Protein AF-0000000071590920 (afdb_homodimer)

Structure (mmCIF, N/CA/C/O backbone):
data_AF-0000000071590920-model_v1
#
loop_
_entity.id
_entity.type
_entity.pdbx_description
1 polymer 'Glycosyl transferase, group I'
#
loop_
_atom_site.group_PDB
_atom_site.id
_atom_site.type_symbol
_atom_site.label_atom_id
_atom_site.label_alt_id
_atom_site.label_comp_id
_atom_site.label_asym_id
_atom_site.label_entity_id
_atom_site.label_seq_id
_atom_site.pdbx_PDB_ins_code
_atom_site.Cartn_x
_atom_site.Cartn_y
_atom_site.Cartn_z
_atom_site.occupancy
_atom_site.B_iso_or_equiv
_atom_site.auth_seq_id
_atom_site.auth_comp_id
_atom_site.auth_asym_id
_atom_site.auth_atom_id
_atom_site.pdbx_PDB_model_num
ATOM 1 N N . MET A 1 1 ? -19.328 -17.062 22.031 1 96.62 1 MET A N 1
ATOM 2 C CA . MET A 1 1 ? -17.922 -16.656 21.906 1 96.62 1 MET A CA 1
ATOM 3 C C . MET A 1 1 ? -17.375 -16.172 23.234 1 96.62 1 MET A C 1
ATOM 5 O O . MET A 1 1 ? -18.078 -15.5 24 1 96.62 1 MET A O 1
ATOM 9 N N . GLN A 1 2 ? -16.141 -16.375 23.484 1 96.12 2 GLN A N 1
ATOM 10 C CA . GLN A 1 2 ? -15.516 -16 24.75 1 96.12 2 GLN A CA 1
ATOM 11 C C . GLN A 1 2 ? -15.539 -14.484 24.953 1 96.12 2 GLN A C 1
ATOM 13 O O . GLN A 1 2 ? -15.375 -13.719 24 1 96.12 2 GLN A O 1
ATOM 18 N N . LYS A 1 3 ? -15.758 -14.086 26.156 1 96.56 3 LYS A N 1
ATOM 19 C CA . LYS A 1 3 ? -15.82 -12.664 26.516 1 96.56 3 LYS A CA 1
ATOM 20 C C . LYS A 1 3 ? -14.539 -11.945 26.109 1 96.56 3 LYS A C 1
ATOM 22 O O . LYS A 1 3 ? -14.586 -10.797 25.641 1 96.56 3 LYS A O 1
ATOM 27 N N . SER A 1 4 ? -13.469 -12.602 26.297 1 97.12 4 SER A N 1
ATOM 28 C CA . SER A 1 4 ? -12.195 -12.008 25.922 1 97.12 4 SER A CA 1
ATOM 29 C C . SER A 1 4 ? -12.125 -11.727 24.422 1 97.12 4 SER A C 1
ATOM 31 O O . SER A 1 4 ? -11.617 -10.68 24.016 1 97.12 4 SER A O 1
ATOM 33 N N . THR A 1 5 ? -12.609 -12.625 23.594 1 97.56 5 THR A N 1
ATOM 34 C CA . THR A 1 5 ? -12.641 -12.438 22.141 1 97.56 5 THR A CA 1
ATOM 35 C C . THR A 1 5 ? -13.555 -11.273 21.766 1 97.56 5 THR A C 1
ATOM 37 O O . THR A 1 5 ? -13.203 -10.445 20.922 1 97.56 5 THR A O 1
ATOM 40 N N . VAL A 1 6 ? -14.695 -11.219 22.406 1 98.25 6 VAL A N 1
ATOM 41 C CA . VAL A 1 6 ? -15.664 -10.156 22.141 1 98.25 6 VAL A CA 1
ATOM 42 C C . VAL A 1 6 ? -15.055 -8.805 22.484 1 98.25 6 VAL A C 1
ATOM 44 O O . VAL A 1 6 ? -15.211 -7.836 21.734 1 98.25 6 VAL A O 1
ATOM 47 N N . THR A 1 7 ? -14.344 -8.727 23.594 1 97.88 7 THR A N 1
ATOM 48 C CA . THR A 1 7 ? -13.68 -7.496 24 1 97.88 7 THR A CA 1
ATOM 49 C C . THR A 1 7 ? -12.625 -7.082 22.984 1 97.88 7 THR A C 1
ATOM 51 O O . THR A 1 7 ? -12.523 -5.902 22.641 1 97.88 7 THR A O 1
ATOM 54 N N . LYS A 1 8 ? -11.797 -8 22.531 1 97.75 8 LYS A N 1
ATOM 55 C CA . LYS A 1 8 ? -10.758 -7.719 21.547 1 97.75 8 LYS A CA 1
ATOM 56 C C . LYS A 1 8 ? -11.367 -7.254 20.234 1 97.75 8 LYS A C 1
ATOM 58 O O . LYS A 1 8 ? -10.82 -6.379 19.562 1 97.75 8 LYS A O 1
ATOM 63 N N . LEU A 1 9 ? -12.492 -7.895 19.859 1 98.19 9 LEU A N 1
ATOM 64 C CA . LEU A 1 9 ? -13.203 -7.488 18.656 1 98.19 9 LEU A CA 1
ATOM 65 C C . LEU A 1 9 ? -13.688 -6.047 18.766 1 98.19 9 LEU A C 1
ATOM 67 O O . LEU A 1 9 ? -13.57 -5.27 17.812 1 98.19 9 LEU A O 1
ATOM 71 N N . LYS A 1 10 ? -14.258 -5.762 19.891 1 98.06 10 LYS A N 1
ATOM 72 C CA . LYS A 1 10 ? -14.719 -4.395 20.125 1 98.06 10 LYS A CA 1
ATOM 73 C C . LYS A 1 10 ? -13.578 -3.395 19.953 1 98.06 10 LYS A C 1
ATOM 75 O O . LYS A 1 10 ? -13.727 -2.393 19.266 1 98.06 10 LYS A O 1
ATOM 80 N N . GLN A 1 11 ? -12.461 -3.699 20.625 1 97.12 11 GLN A N 1
ATOM 81 C CA . GLN A 1 11 ? -11.305 -2.809 20.578 1 97.12 11 GLN A CA 1
ATOM 82 C C . GLN A 1 11 ? -10.766 -2.676 19.156 1 97.12 11 GLN A C 1
ATOM 84 O O . GLN A 1 11 ? -10.422 -1.578 18.719 1 97.12 11 GLN A O 1
ATOM 89 N N . ALA A 1 12 ? -10.703 -3.76 18.453 1 97.44 12 ALA A N 1
ATOM 90 C CA . ALA A 1 12 ? -10.219 -3.748 17.078 1 97.44 12 ALA A CA 1
ATOM 91 C C . ALA A 1 12 ? -11.125 -2.916 16.188 1 97.44 12 ALA A C 1
ATOM 93 O O . ALA A 1 12 ? -10.656 -2.193 15.305 1 97.44 12 ALA A O 1
ATOM 94 N N . LEU A 1 13 ? -12.43 -3.061 16.391 1 97.62 13 LEU A N 1
ATOM 95 C CA . LEU A 1 13 ? -13.367 -2.277 15.594 1 97.62 13 LEU A CA 1
ATOM 96 C C . LEU A 1 13 ? -13.227 -0.789 15.898 1 97.62 13 LEU A C 1
ATOM 98 O O . LEU A 1 13 ? -13.227 0.038 14.984 1 97.62 13 LEU A O 1
ATOM 102 N N . ILE A 1 14 ? -13.117 -0.42 17.156 1 96.75 14 ILE A N 1
ATOM 103 C CA . ILE A 1 14 ? -12.961 0.972 17.562 1 96.75 14 ILE A CA 1
ATOM 104 C C . ILE A 1 14 ? -11.711 1.564 16.922 1 96.75 14 ILE A C 1
ATOM 106 O O . ILE A 1 14 ? -11.719 2.713 16.469 1 96.75 14 ILE A O 1
ATOM 110 N N . ALA A 1 15 ? -10.711 0.776 16.766 1 95.56 15 ALA A N 1
ATOM 111 C CA . ALA A 1 15 ? -9.422 1.225 16.25 1 95.56 15 ALA A CA 1
ATOM 112 C C . ALA A 1 15 ? -9.508 1.544 14.758 1 95.56 15 ALA A C 1
ATOM 114 O O . ALA A 1 15 ? -8.633 2.217 14.211 1 95.56 15 ALA A O 1
ATOM 115 N N . THR A 1 16 ? -10.539 1.081 14.078 1 95.19 16 THR A N 1
ATOM 116 C CA . THR A 1 16 ? -10.688 1.399 12.656 1 95.19 16 THR A CA 1
ATOM 117 C C . THR A 1 16 ? -11.086 2.861 12.469 1 95.19 16 THR A C 1
ATOM 119 O O . THR A 1 16 ? -10.914 3.422 11.391 1 95.19 16 THR A O 1
ATOM 122 N N . GLY A 1 17 ? -11.734 3.465 13.469 1 95.31 17 GLY A N 1
ATOM 123 C CA . GLY A 1 17 ? -12.156 4.855 13.414 1 95.31 17 GLY A CA 1
ATOM 124 C C . GLY A 1 17 ? -13.383 5.07 12.547 1 95.31 17 GLY A C 1
ATOM 125 O O . GLY A 1 17 ? -13.938 4.113 11.992 1 95.31 17 GLY A O 1
ATOM 126 N N . ASN A 1 18 ? -13.891 6.355 12.578 1 95.44 18 ASN A N 1
ATOM 127 C CA . ASN A 1 18 ? -15.016 6.785 11.758 1 95.44 18 ASN A CA 1
ATOM 128 C C . ASN A 1 18 ? -16.25 5.922 12.016 1 95.44 18 ASN A C 1
ATOM 130 O O . ASN A 1 18 ? -16.906 5.473 11.07 1 95.44 18 ASN A O 1
ATOM 134 N N . LEU A 1 19 ? -16.484 5.668 13.281 1 96.56 19 LEU A N 1
ATOM 135 C CA . LEU A 1 19 ? -17.562 4.77 13.648 1 96.56 19 LEU A CA 1
ATOM 136 C C . LEU A 1 19 ? -18.922 5.473 13.539 1 96.56 19 LEU A C 1
ATOM 138 O O . LEU A 1 19 ? -19.938 4.824 13.312 1 96.56 19 LEU A O 1
ATOM 142 N N . LYS A 1 20 ? -18.953 6.723 13.719 1 95.06 20 LYS A N 1
ATOM 143 C CA . LYS A 1 20 ? -20.188 7.512 13.648 1 95.06 20 LYS A CA 1
ATOM 144 C C . LYS A 1 20 ? -20.25 8.305 12.352 1 95.06 20 LYS A C 1
ATOM 146 O O . LYS A 1 20 ? -19.25 8.891 11.922 1 95.06 20 LYS A O 1
ATOM 151 N N . ASP A 1 21 ? -21.344 8.242 11.703 1 94.44 21 ASP A N 1
ATOM 152 C CA . ASP A 1 21 ? -21.625 9.141 10.586 1 94.44 21 ASP A CA 1
ATOM 153 C C . ASP A 1 21 ? -22.016 10.531 11.086 1 94.44 21 ASP A C 1
ATOM 155 O O . ASP A 1 21 ? -23.109 10.727 11.602 1 94.44 21 ASP A O 1
ATOM 159 N N . TYR A 1 22 ? -21.172 11.508 10.836 1 92.25 22 TYR A N 1
ATOM 160 C CA . TYR A 1 22 ? -21.375 12.859 11.352 1 92.25 22 TYR A CA 1
ATOM 161 C C . TYR A 1 22 ? -22.531 13.547 10.625 1 92.25 22 TYR A C 1
ATOM 163 O O . TYR A 1 22 ? -23.125 14.484 11.148 1 92.25 22 TYR A O 1
ATOM 171 N N . GLY A 1 23 ? -22.828 13.109 9.461 1 91.12 23 GLY A N 1
ATOM 172 C CA . GLY A 1 23 ? -23.938 13.672 8.727 1 91.12 23 GLY A CA 1
ATOM 173 C C . GLY A 1 23 ? -25.297 13.297 9.32 1 91.12 23 GLY A C 1
ATOM 174 O O . GLY A 1 23 ? -26.188 14.133 9.398 1 91.12 23 GLY A O 1
ATOM 175 N N . THR A 1 24 ? -25.422 12.047 9.789 1 92.88 24 THR A N 1
ATOM 176 C CA . THR A 1 24 ? -26.703 11.562 10.305 1 92.88 24 THR A CA 1
ATOM 177 C C . THR A 1 24 ? -26.641 11.398 11.82 1 92.88 24 THR A C 1
ATOM 179 O O . THR A 1 24 ? -27.672 11.18 12.469 1 92.88 24 THR A O 1
ATOM 182 N N . SER A 1 25 ? -25.469 11.469 12.406 1 93.81 25 SER A N 1
ATOM 183 C CA . SER A 1 25 ? -25.234 11.266 13.828 1 93.81 25 SER A CA 1
ATOM 184 C C . SER A 1 25 ? -25.656 9.867 14.266 1 93.81 25 SER A C 1
ATOM 186 O O . SER A 1 25 ? -26.266 9.695 15.328 1 93.81 25 SER A O 1
ATOM 188 N N . THR A 1 26 ? -25.438 8.867 13.398 1 96.06 26 THR A N 1
ATOM 189 C CA . THR A 1 26 ? -25.781 7.484 13.688 1 96.06 26 THR A CA 1
ATOM 190 C C . THR A 1 26 ? -24.562 6.578 13.516 1 96.06 26 THR A C 1
ATOM 192 O O . THR A 1 26 ? -23.578 6.969 12.898 1 96.06 26 THR A O 1
ATOM 195 N N . VAL A 1 27 ? -24.609 5.488 14.18 1 97.5 27 VAL A N 1
ATOM 196 C CA . VAL A 1 27 ? -23.641 4.402 14.031 1 97.5 27 VAL A CA 1
ATOM 197 C C . VAL A 1 27 ? -24.328 3.189 13.398 1 97.5 27 VAL A C 1
ATOM 199 O O . VAL A 1 27 ? -25.406 2.771 13.844 1 97.5 27 VAL A O 1
ATOM 202 N N . THR A 1 28 ? -23.797 2.672 12.336 1 98.56 28 THR A N 1
ATOM 203 C CA . THR A 1 28 ? -24.312 1.464 11.688 1 98.56 28 THR A CA 1
ATOM 204 C C . THR A 1 28 ? -23.234 0.385 11.641 1 98.56 28 THR A C 1
ATOM 206 O O . THR A 1 28 ? -22.188 0.575 11.023 1 98.56 28 THR A O 1
ATOM 209 N N . LEU A 1 29 ? -23.453 -0.718 12.312 1 98.69 29 LEU A N 1
ATOM 210 C CA . LEU A 1 29 ? -22.547 -1.868 12.312 1 98.69 29 LEU A CA 1
ATOM 211 C C . LEU A 1 29 ? -23.156 -3.031 11.531 1 98.69 29 LEU A C 1
ATOM 213 O O . LEU A 1 29 ? -24.375 -3.205 11.523 1 98.69 29 LEU A O 1
ATOM 217 N N . ALA A 1 30 ? -22.406 -3.736 10.805 1 98.75 30 ALA A N 1
ATOM 218 C CA . ALA A 1 30 ? -22.797 -4.977 10.141 1 98.75 30 ALA A CA 1
ATOM 219 C C . ALA A 1 30 ? -22.078 -6.176 10.75 1 98.75 30 ALA A C 1
ATOM 221 O O . ALA A 1 30 ? -20.859 -6.164 10.906 1 98.75 30 ALA A O 1
ATOM 222 N N . LEU A 1 31 ? -22.812 -7.156 11.133 1 98.75 31 LEU A N 1
ATOM 223 C CA . LEU A 1 31 ? -22.281 -8.391 11.695 1 98.75 31 LEU A CA 1
ATOM 224 C C . LEU A 1 31 ? -22.578 -9.578 10.789 1 98.75 31 LEU A C 1
ATOM 226 O O . LEU A 1 31 ? -23.75 -9.812 10.438 1 98.75 31 LEU A O 1
ATOM 230 N N . SER A 1 32 ? -21.594 -10.289 10.312 1 98.75 32 SER A N 1
ATOM 231 C CA . SER A 1 32 ? -21.719 -11.531 9.562 1 98.75 32 SER A CA 1
ATOM 232 C C . SER A 1 32 ? -21.156 -12.711 10.344 1 98.75 32 SER A C 1
ATOM 234 O O . SER A 1 32 ? -20.031 -12.672 10.82 1 98.75 32 SER A O 1
ATOM 236 N N . VAL A 1 33 ? -21.938 -13.781 10.477 1 98.69 33 VAL A N 1
ATOM 237 C CA . VAL A 1 33 ? -21.516 -14.953 11.234 1 98.69 33 VAL A CA 1
ATOM 238 C C . VAL A 1 33 ? -21.766 -16.219 10.406 1 98.69 33 VAL A C 1
ATOM 240 O O . VAL A 1 33 ? -22.859 -16.406 9.867 1 98.69 33 VAL A O 1
ATOM 243 N N . SER A 1 34 ? -20.766 -17.031 10.273 1 98.56 34 SER A N 1
ATOM 244 C CA . SER A 1 34 ? -20.891 -18.312 9.602 1 98.56 34 SER A CA 1
ATOM 245 C C . SER A 1 34 ? -20.375 -19.453 10.484 1 98.56 34 SER A C 1
ATOM 247 O O . SER A 1 34 ? -19.359 -19.297 11.164 1 98.56 34 SER A O 1
ATOM 249 N N . ASP A 1 35 ? -21.016 -20.547 10.445 1 98.06 35 ASP A N 1
ATOM 250 C CA . ASP A 1 35 ? -20.562 -21.75 11.133 1 98.06 35 ASP A CA 1
ATOM 251 C C . ASP A 1 35 ? -19.672 -22.594 10.219 1 98.06 35 ASP A C 1
ATOM 253 O O . ASP A 1 35 ? -19.453 -23.781 10.484 1 98.06 35 ASP A O 1
ATOM 257 N N . HIS A 1 36 ? -19.25 -22.156 9.141 1 97.81 36 HIS A N 1
ATOM 258 C CA . HIS A 1 36 ? -18.375 -22.781 8.164 1 97.81 36 HIS A CA 1
ATOM 259 C C . HIS A 1 36 ? -19.188 -23.578 7.129 1 97.81 36 HIS A C 1
ATOM 261 O O . HIS A 1 36 ? -18.797 -23.641 5.961 1 97.81 36 HIS A O 1
ATOM 267 N N . ARG A 1 37 ? -20.266 -24.109 7.488 1 96.75 37 ARG A N 1
ATOM 268 C CA . ARG A 1 37 ? -21.062 -24.969 6.621 1 96.75 37 ARG A CA 1
ATOM 269 C C . ARG A 1 37 ? -22.109 -24.172 5.859 1 96.75 37 ARG A C 1
ATOM 271 O O . ARG A 1 37 ? -22.453 -24.5 4.723 1 96.75 37 ARG A O 1
ATOM 278 N N . HIS A 1 38 ? -22.656 -23.234 6.496 1 96.69 38 HIS A N 1
ATOM 279 C CA . HIS A 1 38 ? -23.719 -22.422 5.895 1 96.69 38 HIS A CA 1
ATOM 280 C C . HIS A 1 38 ? -23.234 -21 5.602 1 96.69 38 HIS A C 1
ATOM 282 O O . HIS A 1 38 ? -22.312 -20.516 6.258 1 96.69 38 HIS A O 1
ATOM 288 N N . ARG A 1 39 ? -23.938 -20.406 4.664 1 95.81 39 ARG A N 1
ATOM 289 C CA . ARG A 1 39 ? -23.688 -19.016 4.34 1 95.81 39 ARG A CA 1
ATOM 290 C C . ARG A 1 39 ? -23.812 -18.125 5.578 1 95.81 39 ARG A C 1
ATOM 292 O O . ARG A 1 39 ? -24.688 -18.359 6.422 1 95.81 39 ARG A O 1
ATOM 299 N N . ALA A 1 40 ? -23.062 -17.094 5.598 1 97.81 40 ALA A N 1
ATOM 300 C CA . ALA A 1 40 ? -23.062 -16.172 6.734 1 97.81 40 ALA A CA 1
ATOM 301 C C . ALA A 1 40 ? -24.422 -15.523 6.906 1 97.81 40 ALA A C 1
ATOM 303 O O . ALA A 1 40 ? -25.062 -15.141 5.922 1 97.81 40 ALA A O 1
ATOM 304 N N . GLN A 1 41 ? -24.875 -15.469 8.125 1 97.25 41 GLN A N 1
ATOM 305 C CA . GLN A 1 41 ? -25.984 -14.602 8.484 1 97.25 41 GLN A CA 1
ATOM 306 C C . GLN A 1 41 ? -25.516 -13.164 8.695 1 97.25 41 GLN A C 1
ATOM 308 O O . GLN A 1 41 ? -24.609 -12.914 9.492 1 97.25 41 GLN A O 1
ATOM 313 N N . VAL A 1 42 ? -26.156 -12.266 7.973 1 98.25 42 VAL A N 1
ATOM 314 C CA . VAL A 1 42 ? -25.75 -10.867 8.039 1 98.25 42 VAL A CA 1
ATOM 315 C C . VAL A 1 42 ? -26.828 -10.039 8.727 1 98.25 42 VAL A C 1
ATOM 317 O O . VAL A 1 42 ? -28.016 -10.188 8.422 1 98.25 42 VAL A O 1
ATOM 320 N N . ARG A 1 43 ? -26.406 -9.203 9.625 1 97.5 43 ARG A N 1
ATOM 321 C CA . ARG A 1 43 ? -27.312 -8.289 10.312 1 97.5 43 ARG A CA 1
ATOM 322 C C . ARG A 1 43 ? -26.719 -6.891 10.422 1 97.5 43 ARG A C 1
ATOM 324 O O . ARG A 1 43 ? -25.516 -6.746 10.664 1 97.5 43 ARG A O 1
ATOM 331 N N . PHE A 1 44 ? -27.562 -5.922 10.242 1 98.19 44 PHE A N 1
ATOM 332 C CA . PHE A 1 44 ? -27.172 -4.527 10.43 1 98.19 44 PHE A CA 1
ATOM 333 C C . PHE A 1 44 ? -27.766 -3.975 11.727 1 98.19 44 PHE A C 1
ATOM 335 O O . PHE A 1 44 ? -28.906 -4.273 12.07 1 98.19 44 PHE A O 1
ATOM 342 N N . TYR A 1 45 ? -27.016 -3.221 12.43 1 98.12 45 TYR A N 1
ATOM 343 C CA . TYR A 1 45 ? -27.438 -2.52 13.641 1 98.12 45 TYR A CA 1
ATOM 344 C C . TYR A 1 45 ? -27.203 -1.019 13.508 1 98.12 45 TYR A C 1
ATOM 346 O O . TYR A 1 45 ? -26.047 -0.564 13.484 1 98.12 45 TYR A O 1
ATOM 354 N N . ARG A 1 46 ? -28.219 -0.311 13.32 1 97.25 46 ARG A N 1
ATOM 355 C CA . ARG A 1 46 ? -28.125 1.144 13.242 1 97.25 46 ARG A CA 1
ATOM 356 C C . ARG A 1 46 ? -28.688 1.796 14.508 1 97.25 46 ARG A C 1
ATOM 358 O O . ARG A 1 46 ? -29.844 1.562 14.875 1 97.25 46 ARG A O 1
ATOM 365 N N . CYS A 1 47 ? -27.828 2.57 15.203 1 97.69 47 CYS A N 1
ATOM 366 C CA . CYS A 1 47 ? -28.188 3.205 16.469 1 97.69 47 CYS A CA 1
ATOM 367 C C . CYS A 1 47 ? -27.641 4.625 16.531 1 97.69 47 CYS A C 1
ATOM 369 O O . CYS A 1 47 ? -26.891 5.055 15.656 1 97.69 47 CYS A O 1
ATOM 371 N N . ASP A 1 48 ? -28.047 5.324 17.641 1 95.38 48 ASP A N 1
ATOM 372 C CA . ASP A 1 48 ? -27.656 6.719 17.797 1 95.38 48 ASP A CA 1
ATOM 373 C C . ASP A 1 48 ? -26.234 6.828 18.375 1 95.38 48 ASP A C 1
ATOM 375 O O . ASP A 1 48 ? -25.625 7.895 18.328 1 95.38 48 ASP A O 1
ATOM 379 N N . SER A 1 49 ? -25.734 5.691 18.891 1 95.94 49 SER A N 1
ATOM 380 C CA . SER A 1 49 ? -24.391 5.703 19.469 1 95.94 49 SER A CA 1
ATOM 381 C C . SER A 1 49 ? -23.703 4.352 19.312 1 95.94 49 SER A C 1
ATOM 383 O O . SER A 1 49 ? -24.375 3.326 19.141 1 95.94 49 SER A O 1
ATOM 385 N N . PHE A 1 50 ? -22.438 4.379 19.359 1 97.12 50 PHE A N 1
ATOM 386 C CA . PHE A 1 50 ? -21.672 3.145 19.281 1 97.12 50 PHE A CA 1
ATOM 387 C C . PHE A 1 50 ? -22.016 2.219 20.438 1 97.12 50 PHE A C 1
ATOM 389 O O . PHE A 1 50 ? -22.109 1.003 20.266 1 97.12 50 PHE A O 1
ATOM 396 N N . LYS A 1 51 ? -22.188 2.828 21.594 1 96.88 51 LYS A N 1
ATOM 397 C CA . LYS A 1 51 ? -22.516 2.047 22.781 1 96.88 51 LYS A CA 1
ATOM 398 C C . LYS A 1 51 ? -23.766 1.213 22.562 1 96.88 51 LYS A C 1
ATOM 400 O O . LYS A 1 51 ? -23.797 0.017 22.859 1 96.88 51 LYS A O 1
ATOM 405 N N . GLN A 1 52 ? -24.812 1.801 22.031 1 97.44 52 GLN A N 1
ATOM 406 C CA . GLN A 1 52 ? -26.078 1.107 21.781 1 97.44 52 GLN A CA 1
ATOM 407 C C . GLN A 1 52 ? -25.906 0.024 20.719 1 97.44 52 GLN A C 1
ATOM 409 O O . GLN A 1 52 ? -26.406 -1.095 20.891 1 97.44 52 GLN A O 1
ATOM 414 N N . ALA A 1 53 ? -25.266 0.372 19.641 1 97.94 53 ALA A N 1
ATOM 415 C CA . ALA A 1 53 ? -25.031 -0.601 18.562 1 97.94 53 ALA A CA 1
ATOM 416 C C . ALA A 1 53 ? -24.234 -1.794 19.078 1 97.94 53 ALA A C 1
ATOM 418 O O . ALA A 1 53 ? -24.531 -2.941 18.734 1 97.94 53 ALA A O 1
ATOM 419 N N . TRP A 1 54 ? -23.25 -1.502 19.969 1 98.06 54 TRP A N 1
ATOM 420 C CA . TRP A 1 54 ? -22.375 -2.559 20.453 1 98.06 54 TRP A CA 1
ATOM 421 C C . TRP A 1 54 ? -23.125 -3.51 21.375 1 98.06 54 TRP A C 1
ATOM 423 O O . TRP A 1 54 ? -22.875 -4.715 21.391 1 98.06 54 TRP A O 1
ATOM 433 N N . ILE A 1 55 ? -24.016 -2.957 22.156 1 98 55 ILE A N 1
ATOM 434 C CA . ILE A 1 55 ? -24.797 -3.805 23.047 1 98 55 ILE A CA 1
ATOM 435 C C . ILE A 1 55 ? -25.531 -4.871 22.219 1 98 55 ILE A C 1
ATOM 437 O O . ILE A 1 55 ? -25.5 -6.055 22.578 1 98 55 ILE A O 1
ATOM 441 N N . ALA A 1 56 ? -26.094 -4.461 21.125 1 97.69 56 ALA A N 1
ATOM 442 C CA . ALA A 1 56 ? -26.812 -5.391 20.25 1 97.69 56 ALA A CA 1
ATOM 443 C C . ALA A 1 56 ? -25.859 -6.414 19.641 1 97.69 56 ALA A C 1
ATOM 445 O O . ALA A 1 56 ? -26.172 -7.609 19.594 1 97.69 56 ALA A O 1
ATOM 446 N N . VAL A 1 57 ? -24.734 -5.992 19.172 1 98.56 57 VAL A N 1
ATOM 447 C CA . VAL A 1 57 ? -23.734 -6.859 18.547 1 98.56 57 VAL A CA 1
ATOM 448 C C . VAL A 1 57 ? -23.188 -7.848 19.578 1 98.56 57 VAL A C 1
ATOM 450 O O . VAL A 1 57 ? -23.078 -9.047 19.297 1 98.56 57 VAL A O 1
ATOM 453 N N . ALA A 1 58 ? -22.875 -7.336 20.766 1 98.44 58 ALA A N 1
ATOM 454 C CA . ALA A 1 58 ? -22.312 -8.164 21.828 1 98.44 58 ALA A CA 1
ATOM 455 C C . ALA A 1 58 ? -23.297 -9.266 22.234 1 98.44 58 ALA A C 1
ATOM 457 O O . ALA A 1 58 ? -22.875 -10.383 22.547 1 98.44 58 ALA A O 1
ATOM 458 N N . GLN A 1 59 ? -24.562 -8.93 22.25 1 98 59 GLN A N 1
ATOM 459 C CA . GLN A 1 59 ? -25.578 -9.922 22.578 1 98 59 GLN A CA 1
ATOM 460 C C . GLN A 1 59 ? -25.594 -11.07 21.578 1 98 59 GLN A C 1
ATOM 462 O O . GLN A 1 59 ? -25.703 -12.234 21.953 1 98 59 GLN A O 1
ATOM 467 N N . GLN A 1 60 ? -25.469 -10.727 20.344 1 98 60 GLN A N 1
ATOM 468 C CA . GLN A 1 60 ? -25.422 -11.758 19.312 1 98 60 GLN A CA 1
ATOM 469 C C . GLN A 1 60 ? -24.125 -12.562 19.391 1 98 60 GLN A C 1
ATOM 471 O O . GLN A 1 60 ? -24.141 -13.789 19.219 1 98 60 GLN A O 1
ATOM 476 N N . LEU A 1 61 ? -23.016 -11.922 19.641 1 98.5 61 LEU A N 1
ATOM 477 C CA . LEU A 1 61 ? -21.719 -12.602 19.719 1 98.5 61 LEU A CA 1
ATOM 478 C C . LEU A 1 61 ? -21.688 -13.562 20.906 1 98.5 61 LEU A C 1
ATOM 480 O O . LEU A 1 61 ? -21.062 -14.617 20.828 1 98.5 61 LEU A O 1
ATOM 484 N N . ALA A 1 62 ? -22.375 -13.18 21.953 1 97.56 62 ALA A N 1
ATOM 485 C CA . ALA A 1 62 ? -22.422 -14.031 23.141 1 97.56 62 ALA A CA 1
ATOM 486 C C . ALA A 1 62 ? -23.078 -15.375 22.828 1 97.56 62 ALA A C 1
ATOM 488 O O . ALA A 1 62 ? -22.766 -16.391 23.469 1 97.56 62 ALA A O 1
ATOM 489 N N . LYS A 1 63 ? -23.922 -15.391 21.828 1 97.31 63 LYS A N 1
ATOM 490 C CA . LYS A 1 63 ? -24.641 -16.609 21.453 1 97.31 63 LYS A CA 1
ATOM 491 C C . LYS A 1 63 ? -23.922 -17.328 20.312 1 97.31 63 LYS A C 1
ATOM 493 O O . LYS A 1 63 ? -24.359 -18.391 19.875 1 97.31 63 LYS A O 1
ATOM 498 N N . THR A 1 64 ? -22.859 -16.812 19.797 1 98.25 64 THR A N 1
ATOM 499 C CA . THR A 1 64 ? -22.125 -17.344 18.656 1 98.25 64 THR A CA 1
ATOM 500 C C . THR A 1 64 ? -21.031 -18.297 19.109 1 98.25 64 THR A C 1
ATOM 502 O O . THR A 1 64 ? -20.234 -17.953 19.984 1 98.25 64 THR A O 1
ATOM 505 N N . PRO A 1 65 ? -20.969 -19.469 18.562 1 98.25 65 PRO A N 1
ATOM 506 C CA . PRO A 1 65 ? -19.875 -20.391 18.922 1 98.25 65 PRO A CA 1
ATOM 507 C C . PRO A 1 65 ? -18.5 -19.781 18.688 1 98.25 65 PRO A C 1
ATOM 509 O O . PRO A 1 65 ? -18.281 -19.062 17.719 1 98.25 65 PRO A O 1
ATOM 512 N N . GLN A 1 66 ? -17.516 -20.109 19.484 1 97.75 66 GLN A N 1
ATOM 513 C CA . GLN A 1 66 ? -16.188 -19.531 19.484 1 97.75 66 GLN A CA 1
ATOM 514 C C . GLN A 1 66 ? -15.492 -19.766 18.141 1 97.75 66 GLN A C 1
ATOM 516 O O . GLN A 1 66 ? -14.758 -18.906 17.641 1 97.75 66 GLN A O 1
ATOM 521 N N . ALA A 1 67 ? -15.727 -20.875 17.562 1 97.56 67 ALA A N 1
ATOM 522 C CA . ALA A 1 67 ? -14.992 -21.297 16.359 1 97.56 67 ALA A CA 1
ATOM 523 C C . ALA A 1 67 ? -15.609 -20.688 15.102 1 97.56 67 ALA A C 1
ATOM 525 O O . ALA A 1 67 ? -15.086 -20.859 14 1 97.56 67 ALA A O 1
ATOM 526 N N . SER A 1 68 ? -16.719 -19.922 15.234 1 98.62 68 SER A N 1
ATOM 527 C CA . SER A 1 68 ? -17.391 -19.359 14.07 1 98.62 68 SER A CA 1
ATOM 528 C C . SER A 1 68 ? -16.516 -18.344 13.359 1 98.62 68 SER A C 1
ATOM 530 O O . SER A 1 68 ? -15.617 -17.75 13.969 1 98.62 68 SER A O 1
ATOM 532 N N . TRP A 1 69 ? -16.703 -18.297 12.055 1 98.81 69 TRP A N 1
ATOM 533 C CA . TRP A 1 69 ? -16.172 -17.156 11.32 1 98.81 69 TRP A CA 1
ATOM 534 C C . TRP A 1 69 ? -17.031 -15.914 11.555 1 98.81 69 TRP A C 1
ATOM 536 O O . TRP A 1 69 ? -18.25 -15.945 11.352 1 98.81 69 TRP A O 1
ATOM 546 N N . VAL A 1 70 ? -16.422 -14.836 12 1 98.88 70 VAL A N 1
ATOM 547 C CA . VAL A 1 70 ? -17.156 -13.625 12.312 1 98.88 70 VAL A CA 1
ATOM 548 C C . VAL A 1 70 ? -16.5 -12.422 11.625 1 98.88 70 VAL A C 1
ATOM 550 O O . VAL A 1 70 ? -15.289 -12.227 11.734 1 98.88 70 VAL A O 1
ATOM 553 N N . ARG A 1 71 ? -17.25 -11.742 10.906 1 98.56 71 ARG A N 1
ATOM 554 C CA . ARG A 1 71 ? -16.859 -10.477 10.297 1 98.56 71 ARG A CA 1
ATOM 555 C C . ARG A 1 71 ? -17.688 -9.32 10.859 1 98.56 71 ARG A C 1
ATOM 557 O O . ARG A 1 71 ? -18.922 -9.391 10.883 1 98.56 71 ARG A O 1
ATOM 564 N N . LEU A 1 72 ? -17.047 -8.352 11.422 1 98.69 72 LEU A N 1
ATOM 565 C CA . LEU A 1 72 ? -17.656 -7.184 12.055 1 98.69 72 LEU A CA 1
ATOM 566 C C . LEU A 1 72 ? -17.188 -5.895 11.398 1 98.69 72 LEU A C 1
ATOM 568 O O . LEU A 1 72 ? -15.984 -5.625 11.336 1 98.69 72 LEU A O 1
ATOM 572 N N . GLU A 1 73 ? -18.156 -5.078 10.953 1 98.56 73 GLU A N 1
ATOM 573 C CA . GLU A 1 73 ? -17.766 -3.914 10.156 1 98.56 73 GLU A CA 1
ATOM 574 C C . GLU A 1 73 ? -18.609 -2.693 10.531 1 98.56 73 GLU A C 1
ATOM 576 O O . GLU A 1 73 ? -19.781 -2.822 10.898 1 98.56 73 GLU A O 1
ATOM 581 N N . ALA A 1 74 ? -18.031 -1.553 10.43 1 98.31 74 ALA A N 1
ATOM 582 C CA . ALA A 1 74 ? -18.719 -0.271 10.539 1 98.31 74 ALA A CA 1
ATOM 583 C C . ALA A 1 74 ? -18.953 0.348 9.164 1 98.31 74 ALA A C 1
ATOM 585 O O . ALA A 1 74 ? -18.031 0.444 8.352 1 98.31 74 ALA A O 1
ATOM 586 N N . VAL A 1 75 ? -20.172 0.743 8.914 1 98.12 75 VAL A N 1
ATOM 587 C CA . VAL A 1 75 ? -20.531 1.406 7.66 1 98.12 75 VAL A CA 1
ATOM 588 C C . VAL A 1 75 ? -19.922 2.807 7.629 1 98.12 75 VAL A C 1
ATOM 590 O O . VAL A 1 75 ? -20.031 3.559 8.602 1 98.12 75 VAL A O 1
ATOM 593 N N . GLN A 1 76 ? -19.312 3.096 6.484 1 96.62 76 GLN A N 1
ATOM 594 C CA . GLN A 1 76 ? -18.656 4.391 6.348 1 96.62 76 GLN A CA 1
ATOM 595 C C . GLN A 1 76 ? -18.922 5.004 4.973 1 96.62 76 GLN A C 1
ATOM 597 O O . GLN A 1 76 ? -19.312 4.297 4.035 1 96.62 76 GLN A O 1
ATOM 602 N N . SER A 1 77 ? -18.812 6.289 4.836 1 94.94 77 SER A N 1
ATOM 603 C CA . SER A 1 77 ? -18.859 7.059 3.598 1 94.94 77 SER A CA 1
ATOM 604 C C . SER A 1 77 ? -20.156 6.828 2.838 1 94.94 77 SER A C 1
ATOM 606 O O . SER A 1 77 ? -20.141 6.578 1.631 1 94.94 77 SER A O 1
ATOM 608 N N . THR A 1 78 ? -21.188 6.824 3.549 1 95.81 78 THR A N 1
ATOM 609 C CA . THR A 1 78 ? -22.484 6.633 2.924 1 95.81 78 THR A CA 1
ATOM 610 C C . THR A 1 78 ? -22.828 7.805 2.002 1 95.81 78 THR A C 1
ATOM 612 O O . THR A 1 78 ? -22.594 8.961 2.354 1 95.81 78 THR A O 1
ATOM 615 N N . GLN A 1 79 ? -23.344 7.531 0.869 1 95.06 79 GLN A N 1
ATOM 616 C CA . GLN A 1 79 ? -23.766 8.547 -0.094 1 95.06 79 GLN A CA 1
ATOM 617 C C . GLN A 1 79 ? -25.141 8.211 -0.681 1 95.06 79 GLN A C 1
ATOM 619 O O . GLN A 1 79 ? -25.359 7.109 -1.184 1 95.06 79 GLN A O 1
ATOM 624 N N . LYS A 1 80 ? -26.016 9.109 -0.636 1 96.25 80 LYS A N 1
ATOM 625 C CA . LYS A 1 80 ? -27.328 9.016 -1.277 1 96.25 80 LYS A CA 1
ATOM 626 C C . LYS A 1 80 ? -27.234 9.336 -2.766 1 96.25 80 LYS A C 1
ATOM 628 O O . LYS A 1 80 ? -26.781 10.422 -3.145 1 96.25 80 LYS A O 1
ATOM 633 N N . LEU A 1 81 ? -27.656 8.43 -3.586 1 95.94 81 LEU A N 1
ATOM 634 C CA . LEU A 1 81 ? -27.656 8.625 -5.031 1 95.94 81 LEU A CA 1
ATOM 635 C C . LEU A 1 81 ? -29.062 8.484 -5.598 1 95.94 81 LEU A C 1
ATOM 637 O O . LEU A 1 81 ? -29.812 7.613 -5.172 1 95.94 81 LEU A O 1
ATOM 641 N N . PRO A 1 82 ? -29.344 9.336 -6.547 1 95.81 82 PRO A N 1
ATOM 642 C CA . PRO A 1 82 ? -30.531 8.969 -7.336 1 95.81 82 PRO A CA 1
ATOM 643 C C . PRO A 1 82 ? -30.406 7.59 -7.973 1 95.81 82 PRO A C 1
ATOM 645 O O . PRO A 1 82 ? -29.312 7.203 -8.414 1 95.81 82 PRO A O 1
ATOM 648 N N . ARG A 1 83 ? -31.516 6.895 -8.031 1 96.62 83 ARG A N 1
ATOM 649 C CA . ARG A 1 83 ? -31.5 5.531 -8.547 1 96.62 83 ARG A CA 1
ATOM 650 C C . ARG A 1 83 ? -30.875 5.477 -9.93 1 96.62 83 ARG A C 1
ATOM 652 O O . ARG A 1 83 ? -30.078 4.578 -10.219 1 96.62 83 ARG A O 1
ATOM 659 N N . GLU A 1 84 ? -31.172 6.438 -10.758 1 96.06 84 GLU A N 1
ATOM 660 C CA . GLU A 1 84 ? -30.625 6.473 -12.117 1 96.06 84 GLU A CA 1
ATOM 661 C C . GLU A 1 84 ? -29.109 6.555 -12.102 1 96.06 84 GLU A C 1
ATOM 663 O O . GLU A 1 84 ? -28.438 5.879 -12.883 1 96.06 84 GLU A O 1
ATOM 668 N N . THR A 1 85 ? -28.609 7.336 -11.227 1 95.25 85 THR A N 1
ATOM 669 C CA . THR A 1 85 ? -27.172 7.496 -11.102 1 95.25 85 THR A CA 1
ATOM 670 C C . THR A 1 85 ? -26.516 6.195 -10.641 1 95.25 85 THR A C 1
ATOM 672 O O . THR A 1 85 ? -25.484 5.785 -11.172 1 95.25 85 THR A O 1
ATOM 675 N N . PHE A 1 86 ? -27.109 5.602 -9.68 1 96.31 86 PHE A N 1
ATOM 676 C CA . PHE A 1 86 ? -26.625 4.324 -9.18 1 96.31 86 PHE A CA 1
ATOM 677 C C . PHE A 1 86 ? -26.578 3.287 -10.297 1 96.31 86 PHE A C 1
ATOM 679 O O . PHE A 1 86 ? -25.562 2.635 -10.508 1 96.31 86 PHE A O 1
ATOM 686 N N . GLU A 1 87 ? -27.641 3.158 -10.969 1 97.31 87 GLU A N 1
ATOM 687 C CA . GLU A 1 87 ? -27.75 2.158 -12.031 1 97.31 87 GLU A CA 1
ATOM 688 C C . GLU A 1 87 ? -26.734 2.43 -13.148 1 97.31 87 GLU A C 1
ATOM 690 O O . GLU A 1 87 ? -26.141 1.499 -13.688 1 97.31 87 GLU A O 1
ATOM 695 N N . LYS A 1 88 ? -26.562 3.621 -13.453 1 96.44 88 LYS A N 1
ATOM 696 C CA . LYS A 1 88 ? -25.578 3.992 -14.461 1 96.44 88 LYS A CA 1
ATOM 697 C C . LYS A 1 88 ? -24.172 3.619 -14.008 1 96.44 88 LYS A C 1
ATOM 699 O O . LYS A 1 88 ? -23.375 3.096 -14.797 1 96.44 88 LYS A O 1
ATOM 704 N N . ARG A 1 89 ? -23.875 3.912 -12.766 1 95.38 89 ARG A N 1
ATOM 705 C CA . ARG A 1 89 ? -22.562 3.588 -12.219 1 95.38 89 ARG A CA 1
ATOM 706 C C . ARG A 1 89 ? -22.344 2.078 -12.195 1 95.38 89 ARG A C 1
ATOM 708 O O . ARG A 1 89 ? -21.266 1.599 -12.539 1 95.38 89 ARG A O 1
ATOM 715 N N . LEU A 1 90 ? -23.297 1.369 -11.758 1 97.06 90 LEU A N 1
ATOM 716 C CA . LEU A 1 90 ? -23.219 -0.086 -11.719 1 97.06 90 LEU A CA 1
ATOM 717 C C . LEU A 1 90 ? -22.984 -0.659 -13.109 1 97.06 90 LEU A C 1
ATOM 719 O O . LEU A 1 90 ? -22.109 -1.516 -13.297 1 97.06 90 LEU A O 1
ATOM 723 N N . ALA A 1 91 ? -23.719 -0.149 -14.055 1 96.69 91 ALA A N 1
ATOM 724 C CA . ALA A 1 91 ? -23.609 -0.617 -15.43 1 96.69 91 ALA A CA 1
ATOM 725 C C . ALA A 1 91 ? -22.234 -0.29 -16.016 1 96.69 91 ALA A C 1
ATOM 727 O O . ALA A 1 91 ? -21.719 -1.025 -16.859 1 96.69 91 ALA A O 1
ATOM 728 N N . ALA A 1 92 ? -21.672 0.737 -15.508 1 95 92 ALA A N 1
ATOM 729 C CA . ALA A 1 92 ? -20.406 1.245 -16.062 1 95 92 ALA A CA 1
ATOM 730 C C . ALA A 1 92 ? -19.219 0.481 -15.5 1 95 92 ALA A C 1
ATOM 732 O O . ALA A 1 92 ? -18.094 0.66 -15.961 1 95 92 ALA A O 1
ATOM 733 N N . THR A 1 93 ? -19.453 -0.344 -14.539 1 93.44 93 THR A N 1
ATOM 734 C CA . THR A 1 93 ? -18.344 -1.142 -14.023 1 93.44 93 THR A CA 1
ATOM 735 C C . THR A 1 93 ? -17.656 -1.9 -15.156 1 93.44 93 THR A C 1
ATOM 737 O O . THR A 1 93 ? -18.328 -2.502 -16 1 93.44 93 THR A O 1
ATOM 740 N N . PHE A 1 94 ? -16.328 -1.878 -15.164 1 88.06 94 PHE A N 1
ATOM 741 C CA . PHE A 1 94 ? -15.57 -2.4 -16.297 1 88.06 94 PHE A CA 1
ATOM 742 C C . PHE A 1 94 ? -15.695 -3.916 -16.375 1 88.06 94 PHE A C 1
ATOM 744 O O . PHE A 1 94 ? -15.773 -4.48 -17.469 1 88.06 94 PHE A O 1
ATOM 751 N N . ARG A 1 95 ? -15.688 -4.562 -15.305 1 92.88 95 ARG A N 1
ATOM 752 C CA . ARG A 1 95 ? -15.812 -6.016 -15.242 1 92.88 95 ARG A CA 1
ATOM 753 C C . ARG A 1 95 ? -16.906 -6.43 -14.266 1 92.88 95 ARG A C 1
ATOM 755 O O . ARG A 1 95 ? -17.156 -5.738 -13.273 1 92.88 95 ARG A O 1
ATOM 762 N N . MET A 1 96 ? -17.5 -7.531 -14.578 1 92.62 96 MET A N 1
ATOM 763 C CA . MET A 1 96 ? -18.453 -8.086 -13.617 1 92.62 96 MET A CA 1
ATOM 764 C C . MET A 1 96 ? -17.766 -8.352 -12.273 1 92.62 96 MET A C 1
ATOM 766 O O . MET A 1 96 ? -16.578 -8.656 -12.227 1 92.62 96 MET A O 1
ATOM 770 N N . ASN A 1 97 ? -18.547 -8.172 -11.164 1 93.25 97 ASN A N 1
ATOM 771 C CA . ASN A 1 97 ? -18.141 -8.445 -9.789 1 93.25 97 ASN A CA 1
ATOM 772 C C . ASN A 1 97 ? -17.109 -7.438 -9.289 1 93.25 97 ASN A C 1
ATOM 774 O O . ASN A 1 97 ? -16.453 -7.672 -8.281 1 93.25 97 ASN A O 1
ATOM 778 N N . TYR A 1 98 ? -16.969 -6.297 -9.977 1 93.94 98 TYR A N 1
ATOM 779 C CA . TYR A 1 98 ? -15.992 -5.297 -9.555 1 93.94 98 TYR A CA 1
ATOM 780 C C . TYR A 1 98 ? -16.688 -4.086 -8.938 1 93.94 98 TYR A C 1
ATOM 782 O O . TYR A 1 98 ? -16.062 -3.031 -8.766 1 93.94 98 TYR A O 1
ATOM 790 N N . TRP A 1 99 ? -18.016 -4.18 -8.781 1 95.56 99 TRP A N 1
ATOM 791 C CA . TRP A 1 99 ? -18.656 -3.229 -7.875 1 95.56 99 TRP A CA 1
ATOM 792 C C . TRP A 1 99 ? -18.188 -3.439 -6.441 1 95.56 99 TRP A C 1
ATOM 794 O O . TRP A 1 99 ? -18.422 -4.504 -5.859 1 95.56 99 TRP A O 1
ATOM 804 N N . ARG A 1 100 ? -17.641 -2.408 -5.773 1 95.38 100 ARG A N 1
ATOM 805 C CA . ARG A 1 100 ? -16.922 -2.641 -4.527 1 95.38 100 ARG A CA 1
ATOM 806 C C . ARG A 1 100 ? -17.625 -1.976 -3.35 1 95.38 100 ARG A C 1
ATOM 808 O O . ARG A 1 100 ? -17 -1.689 -2.328 1 95.38 100 ARG A O 1
ATOM 815 N N . TYR A 1 101 ? -18.906 -1.704 -3.477 1 96.81 101 TYR A N 1
ATOM 816 C CA . TYR A 1 101 ? -19.641 -0.992 -2.434 1 96.81 101 TYR A CA 1
ATOM 817 C C . TYR A 1 101 ? -20.828 -1.804 -1.954 1 96.81 101 TYR A C 1
ATOM 819 O O . TYR A 1 101 ? -21.359 -2.645 -2.689 1 96.81 101 TYR A O 1
ATOM 827 N N . GLY A 1 102 ? -21.234 -1.541 -0.704 1 97.94 102 GLY A N 1
ATOM 828 C CA . GLY A 1 102 ? -22.562 -1.929 -0.259 1 97.94 102 GLY A CA 1
ATOM 829 C C . GLY A 1 102 ? -23.656 -0.996 -0.75 1 97.94 102 GLY A C 1
ATOM 830 O O . GLY A 1 102 ? -23.375 0.118 -1.195 1 97.94 102 GLY A O 1
ATOM 831 N N . ILE A 1 103 ? -24.891 -1.461 -0.658 1 98.56 103 ILE A N 1
ATOM 832 C CA . ILE A 1 103 ? -26.016 -0.625 -1.071 1 98.56 103 ILE A CA 1
ATOM 833 C C . ILE A 1 103 ? -27.156 -0.789 -0.085 1 98.56 103 ILE A C 1
ATOM 835 O O . ILE A 1 103 ? -27.234 -1.79 0.63 1 98.56 103 ILE A O 1
ATOM 839 N N . SER A 1 104 ? -27.922 0.17 -0.026 1 98.62 104 SER A N 1
ATOM 840 C CA . SER A 1 104 ? -29.219 0.129 0.656 1 98.62 104 SER A CA 1
ATOM 841 C C . SER A 1 104 ? -30.297 0.839 -0.157 1 98.62 104 SER A C 1
ATOM 843 O O . SER A 1 104 ? -30.031 1.882 -0.762 1 98.62 104 SER A O 1
ATOM 845 N N . PHE A 1 105 ? -31.484 0.296 -0.173 1 98.31 105 PHE A N 1
ATOM 846 C CA . PHE A 1 105 ? -32.594 0.9 -0.905 1 98.31 105 PHE A CA 1
ATOM 847 C C . PHE A 1 105 ? -33.406 1.798 0.008 1 98.31 105 PHE A C 1
ATOM 849 O O . PHE A 1 105 ? -34.438 2.352 -0.413 1 98.31 105 PHE A O 1
ATOM 856 N N . ASP A 1 106 ? -33.031 1.899 1.24 1 97.31 106 ASP A N 1
ATOM 857 C CA . ASP A 1 106 ? -33.688 2.809 2.186 1 97.31 106 ASP A CA 1
ATOM 858 C C . ASP A 1 106 ? -32.656 3.5 3.07 1 97.31 106 ASP A C 1
ATOM 860 O O . ASP A 1 106 ? -31.531 3.018 3.215 1 97.31 106 ASP A O 1
ATOM 864 N N . ALA A 1 107 ? -32.969 4.586 3.723 1 94.75 107 ALA A N 1
ATOM 865 C CA . ALA A 1 107 ? -32.062 5.441 4.488 1 94.75 107 ALA A CA 1
ATOM 866 C C . ALA A 1 107 ? -31.719 4.801 5.828 1 94.75 107 ALA A C 1
ATOM 868 O O . ALA A 1 107 ? -30.719 5.168 6.453 1 94.75 107 ALA A O 1
ATOM 869 N N . ASP A 1 108 ? -32.5 3.861 6.258 1 95.75 108 ASP A N 1
ATOM 870 C CA . ASP A 1 108 ? -32.312 3.301 7.59 1 95.75 108 ASP A CA 1
ATOM 871 C C . ASP A 1 108 ? -31.531 1.985 7.523 1 95.75 108 ASP A C 1
ATOM 873 O O . ASP A 1 108 ? -31.359 1.312 8.539 1 95.75 108 ASP A O 1
ATOM 877 N N . PHE A 1 109 ? -31.156 1.521 6.344 1 97.31 109 PHE A N 1
ATOM 878 C CA . PHE A 1 109 ? -30.297 0.363 6.102 1 97.31 109 PHE A CA 1
ATOM 879 C C . PHE A 1 109 ? -31.016 -0.925 6.508 1 97.31 109 PHE A C 1
ATOM 881 O O . PHE A 1 109 ? -30.359 -1.895 6.906 1 97.31 109 PHE A O 1
ATOM 888 N N . LYS A 1 110 ? -32.312 -0.918 6.402 1 96.69 110 LYS A N 1
ATOM 889 C CA . LYS A 1 110 ? -33.094 -2.137 6.617 1 96.69 110 LYS A CA 1
ATOM 890 C C . LYS A 1 110 ? -32.969 -3.084 5.426 1 96.69 110 LYS A C 1
ATOM 892 O O . LYS A 1 110 ? -33.188 -4.289 5.559 1 96.69 110 LYS A O 1
ATOM 897 N N . THR A 1 111 ? -32.625 -2.512 4.305 1 98 111 THR A N 1
ATOM 898 C CA . THR A 1 111 ? -32.438 -3.293 3.084 1 98 111 THR A CA 1
ATOM 899 C C . THR A 1 111 ? -30.969 -3.35 2.691 1 98 111 THR A C 1
ATOM 901 O O . THR A 1 111 ? -30.641 -3.588 1.527 1 98 111 THR A O 1
ATOM 904 N N . ALA A 1 112 ? -30.078 -3.059 3.596 1 98.5 112 ALA A N 1
ATOM 905 C CA . ALA A 1 112 ? -28.656 -2.928 3.273 1 98.5 112 ALA A CA 1
ATOM 906 C C . ALA A 1 112 ? -28.047 -4.277 2.891 1 98.5 112 ALA A C 1
ATOM 908 O O . ALA A 1 112 ? -28.391 -5.305 3.482 1 98.5 112 ALA A O 1
ATOM 909 N N . LEU A 1 113 ? -27.219 -4.254 1.904 1 98.56 113 LEU A N 1
ATOM 910 C CA . LEU A 1 113 ? -26.438 -5.398 1.438 1 98.56 113 LEU A CA 1
ATOM 911 C C . LEU A 1 113 ? -24.953 -5.066 1.396 1 98.56 113 LEU A C 1
ATOM 913 O O . LEU A 1 113 ? -24.547 -4.039 0.837 1 98.56 113 LEU A O 1
ATOM 917 N N . LEU A 1 114 ? -24.156 -5.918 2.006 1 98.44 114 LEU A N 1
ATOM 918 C CA . LEU A 1 114 ? -22.703 -5.77 1.921 1 98.44 114 LEU A CA 1
ATOM 919 C C . LEU A 1 114 ? -22.203 -6.137 0.529 1 98.44 114 LEU A C 1
ATOM 921 O O . LEU A 1 114 ? -22.859 -6.891 -0.193 1 98.44 114 LEU A O 1
ATOM 925 N N . GLU A 1 115 ? -21.031 -5.582 0.166 1 97.19 115 GLU A N 1
ATOM 926 C CA . GLU A 1 115 ? -20.406 -5.918 -1.107 1 97.19 115 GLU A CA 1
ATOM 927 C C . GLU A 1 115 ? -20.234 -7.43 -1.251 1 97.19 115 GLU A C 1
ATOM 929 O O . GLU A 1 115 ? -20.641 -8.016 -2.256 1 97.19 115 GLU A O 1
ATOM 934 N N . MET A 1 116 ? -19.656 -8.039 -0.22 1 94.69 116 MET A N 1
ATOM 935 C CA . MET A 1 116 ? -19.328 -9.461 -0.312 1 94.69 116 MET A CA 1
ATOM 936 C C . MET A 1 116 ? -20.594 -10.312 -0.293 1 94.69 116 MET A C 1
ATOM 938 O O .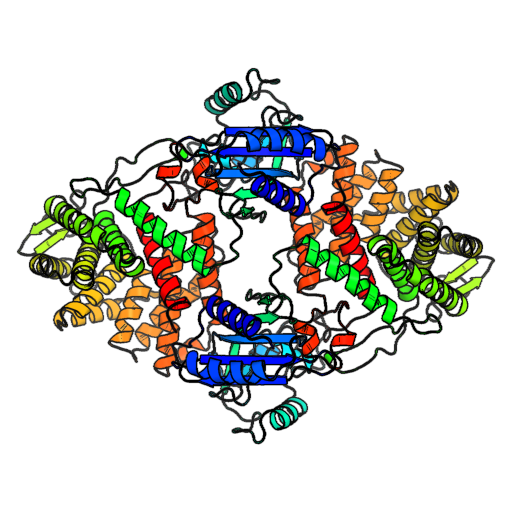 MET A 1 116 ? -20.641 -11.375 -0.915 1 94.69 116 MET A O 1
ATOM 942 N N . GLU A 1 117 ? -21.5 -9.828 0.418 1 95.31 117 GLU A N 1
ATOM 943 C CA . GLU A 1 117 ? -22.812 -10.492 0.415 1 95.31 117 GLU A CA 1
ATOM 944 C C . GLU A 1 117 ? -23.422 -10.5 -0.982 1 95.31 117 GLU A C 1
ATOM 946 O O . GLU A 1 117 ? -23.906 -11.531 -1.443 1 95.31 117 GLU A O 1
ATOM 951 N N . SER A 1 118 ? -23.375 -9.383 -1.645 1 96.5 118 SER A N 1
ATOM 952 C CA . SER A 1 118 ? -23.906 -9.258 -3.002 1 96.5 118 SER A CA 1
ATOM 953 C C . SER A 1 118 ? -23.125 -10.141 -3.975 1 96.5 118 SER A C 1
ATOM 955 O O . SER A 1 118 ? -23.719 -10.797 -4.836 1 96.5 118 SER A O 1
ATOM 957 N N . ASN A 1 119 ? -21.828 -10.195 -3.838 1 94.19 119 ASN A N 1
ATOM 958 C CA . ASN A 1 119 ? -20.984 -11.023 -4.695 1 94.19 119 ASN A CA 1
ATOM 959 C C . ASN A 1 119 ? -21.234 -12.508 -4.453 1 94.19 119 ASN A C 1
ATOM 961 O O . ASN A 1 119 ? -21.344 -13.281 -5.402 1 94.19 119 ASN A O 1
ATOM 965 N N . GLY A 1 120 ? -21.328 -12.844 -3.184 1 93.31 120 GLY A N 1
ATOM 966 C CA . GLY A 1 120 ? -21.516 -14.242 -2.83 1 93.31 120 GLY A CA 1
ATOM 967 C C . GLY A 1 120 ? -22.828 -14.812 -3.324 1 93.31 120 GLY A C 1
ATOM 968 O O . GLY A 1 120 ? -22.938 -16.016 -3.568 1 93.31 120 GLY A O 1
ATOM 969 N N . GLN A 1 121 ? -23.781 -13.914 -3.533 1 93.06 121 GLN A N 1
ATOM 970 C CA . GLN A 1 121 ? -25.109 -14.344 -3.949 1 93.06 121 GLN A CA 1
ATOM 971 C C . GLN A 1 121 ? -25.375 -13.992 -5.414 1 93.06 121 GLN A C 1
ATOM 973 O O . GLN A 1 121 ? -26.453 -14.258 -5.938 1 93.06 121 GLN A O 1
ATOM 978 N N . ALA A 1 122 ? -24.422 -13.391 -6.023 1 93.81 122 ALA A N 1
ATOM 979 C CA . ALA A 1 122 ? -24.531 -12.969 -7.422 1 93.81 122 ALA A CA 1
ATOM 980 C C . ALA A 1 122 ? -25.734 -12.07 -7.637 1 93.81 122 ALA A C 1
ATOM 982 O O . ALA A 1 122 ? -26.531 -12.297 -8.547 1 93.81 122 ALA A O 1
ATOM 983 N N . PHE A 1 123 ? -25.891 -11.094 -6.809 1 96.88 123 PHE A N 1
ATOM 984 C CA . PHE A 1 123 ? -27.031 -10.188 -6.879 1 96.88 123 PHE A CA 1
ATOM 985 C C . PHE A 1 123 ? -26.906 -9.25 -8.07 1 96.88 123 PHE A C 1
ATOM 987 O O . PHE A 1 123 ? -27.906 -8.75 -8.586 1 96.88 123 PHE A O 1
ATOM 994 N N . PHE A 1 124 ? -25.703 -8.906 -8.461 1 97.06 124 PHE A N 1
ATOM 995 C CA . PHE A 1 124 ? -25.453 -8.086 -9.641 1 97.06 124 PHE A CA 1
ATOM 996 C C . PHE A 1 124 ? -25.031 -8.945 -10.82 1 97.06 124 PHE A C 1
ATOM 998 O O . PHE A 1 124 ? -24.047 -9.68 -10.742 1 97.06 124 PHE A O 1
ATOM 1005 N N . ARG A 1 125 ? -25.734 -8.812 -11.883 1 94.5 125 ARG A N 1
ATOM 1006 C CA . ARG A 1 125 ? -25.484 -9.641 -13.055 1 94.5 125 ARG A CA 1
ATOM 1007 C C . ARG A 1 125 ? -25.016 -8.789 -14.234 1 94.5 125 ARG A C 1
ATOM 1009 O O . ARG A 1 125 ? -25.484 -7.668 -14.43 1 94.5 125 ARG A O 1
ATOM 1016 N N . PRO A 1 126 ? -24.094 -9.367 -14.961 1 95.19 126 PRO A N 1
ATOM 1017 C CA . PRO A 1 126 ? -23.688 -8.656 -16.172 1 95.19 126 PRO A CA 1
ATOM 1018 C C . PRO A 1 126 ? -24.75 -8.695 -17.266 1 95.19 126 PRO A C 1
ATOM 1020 O O . PRO A 1 126 ? -25.625 -9.578 -17.25 1 95.19 126 PRO A O 1
ATOM 1023 N N . SER A 1 127 ? -24.625 -7.75 -18.141 1 94.88 127 SER A N 1
ATOM 1024 C CA . SER A 1 127 ? -25.516 -7.801 -19.297 1 94.88 127 SER A CA 1
ATOM 1025 C C . SER A 1 127 ? -25.203 -9 -20.188 1 94.88 127 SER A C 1
ATOM 1027 O O . SER A 1 127 ? -24.094 -9.547 -20.125 1 94.88 127 SER A O 1
ATOM 1029 N N . LYS A 1 128 ? -26.094 -9.352 -21.047 1 91.75 128 LYS A N 1
ATOM 1030 C CA . LYS A 1 128 ? -25.922 -10.469 -21.969 1 91.75 128 LYS A CA 1
ATOM 1031 C C . LYS A 1 128 ? -24.844 -10.164 -23 1 91.75 128 LYS A C 1
ATOM 1033 O O . LYS A 1 128 ? -24.188 -11.078 -23.516 1 91.75 128 LYS A O 1
ATOM 1038 N N . ALA A 1 129 ? -24.609 -8.961 -23.094 1 92.5 129 ALA A N 1
ATOM 1039 C CA . ALA A 1 129 ? -23.656 -8.523 -24.109 1 92.5 129 ALA A CA 1
ATOM 1040 C C . ALA A 1 129 ? -22.25 -8.453 -23.531 1 92.5 129 ALA A C 1
ATOM 1042 O O . ALA A 1 129 ? -21.281 -8.242 -24.266 1 92.5 129 ALA A O 1
ATOM 1043 N N . HIS A 1 130 ? -22.172 -8.688 -22.312 1 91.06 130 HIS A N 1
ATOM 1044 C CA . HIS A 1 130 ? -20.875 -8.539 -21.656 1 91.06 130 HIS A CA 1
ATOM 1045 C C . HIS A 1 130 ? -19.891 -9.602 -22.141 1 91.06 130 HIS A C 1
ATOM 1047 O O . HIS A 1 130 ? -20.234 -10.781 -22.219 1 91.06 130 HIS A O 1
ATOM 1053 N N . ARG A 1 131 ? -18.734 -9.094 -22.562 1 87.81 131 ARG A N 1
ATOM 1054 C CA . ARG A 1 131 ? -17.578 -9.93 -22.859 1 87.81 131 ARG A CA 1
ATOM 1055 C C . ARG A 1 131 ? -16.375 -9.539 -22.016 1 87.81 131 ARG A C 1
ATOM 1057 O O . ARG A 1 131 ? -15.883 -8.406 -22.109 1 87.81 131 ARG A O 1
ATOM 1064 N N . ILE A 1 132 ? -15.961 -10.492 -21.25 1 81.5 132 ILE A N 1
ATOM 1065 C CA . ILE A 1 132 ? -14.867 -10.234 -20.328 1 81.5 132 ILE A CA 1
ATOM 1066 C C . ILE A 1 132 ? -13.672 -9.656 -21.078 1 81.5 132 ILE A C 1
ATOM 1068 O O . ILE A 1 132 ? -13.227 -10.227 -22.078 1 81.5 132 ILE A O 1
ATOM 1072 N N . GLY A 1 133 ? -13.227 -8.516 -20.578 1 77.81 133 GLY A N 1
ATOM 1073 C CA . GLY A 1 133 ? -12.055 -7.867 -21.141 1 77.81 133 GLY A CA 1
ATOM 1074 C C . GLY A 1 133 ? -12.352 -7.082 -22.406 1 77.81 133 GLY A C 1
ATOM 1075 O O . GLY A 1 133 ? -11.461 -6.43 -22.969 1 77.81 133 GLY A O 1
ATOM 1076 N N . LYS A 1 134 ? -13.547 -6.992 -22.844 1 85.12 134 LYS A N 1
ATOM 1077 C CA . LYS A 1 134 ? -13.844 -6.387 -24.141 1 85.12 134 LYS A CA 1
ATOM 1078 C C . LYS A 1 134 ? -14.742 -5.164 -23.969 1 85.12 134 LYS A C 1
ATOM 1080 O O . LYS A 1 134 ? -14.57 -4.16 -24.656 1 85.12 134 LYS A O 1
ATOM 1085 N N . ASN A 1 135 ? -15.648 -5.273 -23.109 1 88.19 135 ASN A N 1
ATOM 1086 C CA . ASN A 1 135 ? -16.547 -4.145 -22.906 1 88.19 135 ASN A CA 1
ATOM 1087 C C . ASN A 1 135 ? -17.016 -4.047 -21.453 1 88.19 135 ASN A C 1
ATOM 1089 O O . ASN A 1 135 ? -16.703 -4.91 -20.641 1 88.19 135 ASN A O 1
ATOM 1093 N N . ARG A 1 136 ? -17.688 -2.996 -21.172 1 89 136 ARG A N 1
ATOM 1094 C CA . ARG A 1 136 ? -18.234 -2.787 -19.844 1 89 136 ARG A CA 1
ATOM 1095 C C . ARG A 1 136 ? -19.266 -3.867 -19.484 1 89 136 ARG A C 1
ATOM 1097 O O . ARG A 1 136 ? -19.891 -4.438 -20.375 1 89 136 ARG A O 1
ATOM 1104 N N . SER A 1 137 ? -19.438 -4.047 -18.219 1 92.88 137 SER A N 1
ATOM 1105 C CA . SER A 1 137 ? -20.188 -5.211 -17.766 1 92.88 137 SER A CA 1
ATOM 1106 C C . SER A 1 137 ? -21.688 -5.027 -18 1 92.88 137 SER A C 1
ATOM 1108 O O . SER A 1 137 ? -22.406 -6.004 -18.203 1 92.88 137 SER A O 1
ATOM 1110 N N . GLY A 1 138 ? -22.125 -3.664 -17.969 1 95.94 138 GLY A N 1
ATOM 1111 C CA . GLY A 1 138 ? -23.562 -3.434 -18.047 1 95.94 138 GLY A CA 1
ATOM 1112 C C . GLY A 1 138 ? -24.328 -4.098 -16.922 1 95.94 138 GLY A C 1
ATOM 1113 O O . GLY A 1 138 ? -25.438 -4.574 -17.125 1 95.94 138 GLY A O 1
ATOM 1114 N N . SER A 1 139 ? -23.75 -4.188 -15.781 1 96.75 139 SER A N 1
ATOM 1115 C CA . SER A 1 139 ? -24.328 -4.922 -14.664 1 96.75 139 SER A CA 1
ATOM 1116 C C . SER A 1 139 ? -25.625 -4.281 -14.18 1 96.75 139 SER A C 1
ATOM 1118 O O . SER A 1 139 ? -25.797 -3.068 -14.312 1 96.75 139 SER A O 1
ATOM 1120 N N . TRP A 1 140 ? -26.469 -5.051 -13.688 1 97.38 140 TRP A N 1
ATOM 1121 C CA . TRP A 1 140 ? -27.75 -4.637 -13.125 1 97.38 140 TRP A CA 1
ATOM 1122 C C . TRP A 1 140 ? -28.094 -5.445 -11.883 1 97.38 140 TRP A C 1
ATOM 1124 O O . TRP A 1 140 ? -27.469 -6.477 -11.617 1 97.38 140 TRP A O 1
ATOM 1134 N N . VAL A 1 141 ? -29.031 -4.988 -11.102 1 98.06 141 VAL A N 1
ATOM 1135 C CA . VAL A 1 141 ? -29.453 -5.664 -9.875 1 98.06 141 VAL A CA 1
ATOM 1136 C C . VAL A 1 141 ? -30.5 -6.73 -10.211 1 98.06 141 VAL A C 1
ATOM 1138 O O . VAL A 1 141 ? -31.5 -6.449 -10.867 1 98.06 141 VAL A O 1
ATOM 1141 N N . ASP A 1 142 ? -30.297 -7.898 -9.812 1 97.06 142 ASP A N 1
ATOM 1142 C CA . ASP A 1 142 ? -31.266 -8.984 -9.961 1 97.06 142 ASP A CA 1
ATOM 1143 C C . ASP A 1 142 ? -32.281 -8.961 -8.828 1 97.06 142 ASP A C 1
ATOM 1145 O O . ASP A 1 142 ? -32.219 -9.766 -7.895 1 97.06 142 ASP A O 1
ATOM 1149 N N . TYR A 1 143 ? -33.312 -8.211 -8.977 1 97.75 143 TYR A N 1
ATOM 1150 C CA . TYR A 1 143 ? -34.281 -7.988 -7.926 1 97.75 143 TYR A CA 1
ATOM 1151 C C . TYR A 1 143 ? -35.031 -9.273 -7.609 1 97.75 143 TYR A C 1
ATOM 1153 O O . TYR A 1 143 ? -35.562 -9.438 -6.5 1 97.75 143 TYR A O 1
ATOM 1161 N N . ASP A 1 144 ? -35.125 -10.164 -8.547 1 96.56 144 ASP A N 1
ATOM 1162 C CA . ASP A 1 144 ? -35.812 -11.438 -8.336 1 96.56 144 ASP A CA 1
ATOM 1163 C C . ASP A 1 144 ? -35.062 -12.297 -7.312 1 96.56 144 ASP A C 1
ATOM 1165 O O . ASP A 1 144 ? -35.656 -13.188 -6.707 1 96.56 144 ASP A O 1
ATOM 1169 N N . ARG A 1 145 ? -33.812 -11.992 -7.125 1 95.31 145 ARG A N 1
ATOM 1170 C CA . ARG A 1 145 ? -33.031 -12.711 -6.129 1 95.31 145 ARG A CA 1
ATOM 1171 C C . ARG A 1 145 ? -32.875 -11.891 -4.852 1 95.31 145 ARG A C 1
ATOM 1173 O O . ARG A 1 145 ? -32.938 -12.438 -3.746 1 95.31 145 ARG A O 1
ATOM 1180 N N . VAL A 1 146 ? -32.75 -10.633 -5.027 1 97.75 146 VAL A N 1
ATOM 1181 C CA . VAL A 1 146 ? -32.469 -9.75 -3.896 1 97.75 146 VAL A CA 1
ATOM 1182 C C . VAL A 1 146 ? -33.719 -9.695 -2.986 1 97.75 146 VAL A C 1
ATOM 1184 O O . VAL A 1 146 ? -33.594 -9.812 -1.765 1 97.75 146 VAL A O 1
ATOM 1187 N N . GLU A 1 147 ? -34.812 -9.523 -3.568 1 97.12 147 GLU A N 1
ATOM 1188 C CA . GLU A 1 147 ? -36.031 -9.297 -2.797 1 97.12 147 GLU A CA 1
ATOM 1189 C C . GLU A 1 147 ? -36.344 -10.492 -1.902 1 97.12 147 GLU A C 1
ATOM 1191 O O . GLU A 1 147 ? -36.562 -10.336 -0.697 1 97.12 147 GLU A O 1
ATOM 1196 N N . PRO A 1 148 ? -36.406 -11.727 -2.443 1 96.12 148 PRO A N 1
ATOM 1197 C CA . PRO A 1 148 ? -36.656 -12.867 -1.553 1 96.12 148 PRO A CA 1
ATOM 1198 C C . PRO A 1 148 ? -35.562 -13.016 -0.477 1 96.12 148 PRO A C 1
ATOM 1200 O O . PRO A 1 148 ? -35.875 -13.414 0.651 1 96.12 148 PRO A O 1
ATOM 1203 N N . TYR A 1 149 ? -34.406 -12.727 -0.776 1 96.06 149 TYR A N 1
ATOM 1204 C CA . TYR A 1 149 ? -33.312 -12.805 0.191 1 96.06 149 TYR A CA 1
ATOM 1205 C C . TYR A 1 149 ? -33.531 -11.836 1.344 1 96.06 149 TYR A C 1
ATOM 1207 O O . TYR A 1 149 ? -33.438 -12.219 2.512 1 96.06 149 TYR A O 1
ATOM 1215 N N . LEU A 1 150 ? -33.812 -10.617 1.006 1 97.25 150 LEU A N 1
ATOM 1216 C CA . LEU A 1 150 ? -34.031 -9.594 2.023 1 97.25 150 LEU A CA 1
ATOM 1217 C C . LEU A 1 150 ? -35.281 -9.906 2.855 1 97.25 150 LEU A C 1
ATOM 1219 O O . LEU A 1 150 ? -35.281 -9.688 4.066 1 97.25 150 LEU A O 1
ATOM 1223 N N . ASN A 1 151 ? -36.281 -10.414 2.182 1 96.31 151 ASN A N 1
ATOM 1224 C CA . ASN A 1 151 ? -37.5 -10.789 2.9 1 96.31 151 ASN A CA 1
ATOM 1225 C C . ASN A 1 151 ? -37.219 -11.891 3.92 1 96.31 151 ASN A C 1
ATOM 1227 O O . ASN A 1 151 ? -37.75 -11.875 5.023 1 96.31 151 ASN A O 1
ATOM 1231 N N . LYS A 1 152 ? -36.438 -12.789 3.484 1 94.81 152 LYS A N 1
ATOM 1232 C CA . LYS A 1 152 ? -36.094 -13.875 4.395 1 94.81 152 LYS A CA 1
ATOM 1233 C C . LYS A 1 152 ? -35.25 -13.352 5.566 1 94.81 152 LYS A C 1
ATOM 1235 O O . LYS A 1 152 ? -35.438 -13.797 6.703 1 94.81 152 LYS A O 1
ATOM 1240 N N . ARG A 1 153 ? -34.375 -12.43 5.34 1 93.06 153 ARG A N 1
ATOM 1241 C CA . ARG A 1 153 ? -33.469 -11.914 6.348 1 93.06 153 ARG A CA 1
ATOM 1242 C C . ARG A 1 153 ? -34.156 -10.945 7.293 1 93.06 153 ARG A C 1
ATOM 1244 O O . ARG A 1 153 ? -33.969 -10.984 8.508 1 93.06 153 ARG A O 1
ATOM 1251 N N . GLU A 1 154 ? -35 -10.055 6.773 1 91.75 154 GLU A N 1
ATOM 1252 C CA . GLU A 1 154 ? -35.5 -8.914 7.535 1 91.75 154 GLU A CA 1
ATOM 1253 C C . GLU A 1 154 ? -37.031 -9.023 7.754 1 91.75 154 GLU A C 1
ATOM 1255 O O . GLU A 1 154 ? -37.594 -8.305 8.57 1 91.75 154 GLU A O 1
ATOM 1260 N N . GLY A 1 155 ? -37.719 -9.883 7.059 1 91.62 155 GLY A N 1
ATOM 1261 C CA . GLY A 1 155 ? -39.156 -9.867 7.004 1 91.62 155 GLY A CA 1
ATOM 1262 C C . GLY A 1 155 ? -39.719 -8.867 6.004 1 91.62 155 GLY A C 1
ATOM 1263 O O . GLY A 1 155 ? -39.156 -8.695 4.918 1 91.62 155 GLY A O 1
ATOM 1264 N N . ALA A 1 156 ? -40.781 -8.227 6.344 1 91.94 156 ALA A N 1
ATOM 1265 C CA . ALA A 1 156 ? -41.406 -7.266 5.438 1 91.94 156 ALA A CA 1
ATOM 1266 C C . ALA A 1 156 ? -40.531 -6.043 5.242 1 91.94 156 ALA A C 1
ATOM 1268 O O . ALA A 1 156 ? -40.094 -5.418 6.215 1 91.94 156 ALA A O 1
ATOM 1269 N N . LEU A 1 157 ? -40.344 -5.742 3.99 1 94 157 LEU A N 1
ATOM 1270 C CA . LEU A 1 157 ? -39.469 -4.613 3.654 1 94 157 LEU A CA 1
ATOM 1271 C C . LEU A 1 157 ? -40.219 -3.295 3.783 1 94 157 LEU A C 1
ATOM 1273 O O . LEU A 1 157 ? -41.406 -3.215 3.447 1 94 157 LEU A O 1
ATOM 1277 N N . PRO A 1 158 ? -39.531 -2.287 4.188 1 95 158 PRO A N 1
ATOM 1278 C CA . PRO A 1 158 ? -40.188 -0.988 4.363 1 95 158 PRO A CA 1
ATOM 1279 C C . PRO A 1 158 ? -40.469 -0.27 3.041 1 95 158 PRO A C 1
ATOM 1281 O O . PRO A 1 158 ? -41.188 0.717 3.004 1 95 158 PRO A O 1
ATOM 1284 N N . VAL A 1 159 ? -39.844 -0.763 1.987 1 96.94 159 VAL A N 1
ATOM 1285 C CA . VAL A 1 159 ? -40 -0.121 0.686 1 96.94 159 VAL A CA 1
ATOM 1286 C C . VAL A 1 159 ? -40.062 -1.183 -0.409 1 96.94 159 VAL A C 1
ATOM 1288 O O . VAL A 1 159 ? -39.688 -2.338 -0.188 1 96.94 159 VAL A O 1
ATOM 1291 N N . ASP A 1 160 ? -40.562 -0.751 -1.574 1 97.19 160 ASP A N 1
ATOM 1292 C CA . ASP A 1 160 ? -40.406 -1.532 -2.797 1 97.19 160 ASP A CA 1
ATOM 1293 C C . ASP A 1 160 ? -39.031 -1.272 -3.43 1 97.19 160 ASP A C 1
ATOM 1295 O O . ASP A 1 160 ? -38.844 -0.249 -4.09 1 97.19 160 ASP A O 1
ATOM 1299 N N . ILE A 1 161 ? -38.156 -2.186 -3.291 1 97.31 161 ILE A N 1
ATOM 1300 C CA . ILE A 1 161 ? -36.75 -1.967 -3.656 1 97.31 161 ILE A CA 1
ATOM 1301 C C . ILE A 1 161 ? -36.656 -1.754 -5.164 1 97.31 161 ILE A C 1
ATOM 1303 O O . ILE A 1 161 ? -35.625 -1.296 -5.66 1 97.31 161 ILE A O 1
ATOM 1307 N N . ARG A 1 162 ? -37.688 -2.008 -5.961 1 96.19 162 ARG A N 1
ATOM 1308 C CA . ARG A 1 162 ? -37.688 -1.845 -7.41 1 96.19 162 ARG A CA 1
ATOM 1309 C C . ARG A 1 162 ? -38.062 -0.416 -7.805 1 96.19 162 ARG A C 1
ATOM 1311 O O . ARG A 1 162 ? -37.812 0.004 -8.938 1 96.19 162 ARG A O 1
ATOM 1318 N N . LYS A 1 163 ? -38.562 0.316 -6.836 1 96.06 163 LYS A N 1
ATOM 1319 C CA . LYS A 1 163 ? -39.188 1.577 -7.227 1 96.06 163 LYS A CA 1
ATOM 1320 C C . LYS A 1 163 ? -38.625 2.74 -6.402 1 96.06 163 LYS A C 1
ATOM 1322 O O . LYS A 1 163 ? -39.125 3.865 -6.5 1 96.06 163 LYS A O 1
ATOM 1327 N N . THR A 1 164 ? -37.625 2.473 -5.609 1 97.12 164 THR A N 1
ATOM 1328 C CA . THR A 1 164 ? -37.094 3.553 -4.773 1 97.12 164 THR A CA 1
ATOM 1329 C C . THR A 1 164 ? -36.438 4.629 -5.633 1 97.12 164 THR A C 1
ATOM 1331 O O . THR A 1 164 ? -35.812 4.324 -6.645 1 97.12 164 THR A O 1
ATOM 1334 N N . GLU A 1 165 ? -36.562 5.863 -5.195 1 96.5 165 GLU A N 1
ATOM 1335 C CA . GLU A 1 165 ? -36.031 6.996 -5.934 1 96.5 165 GLU A CA 1
ATOM 1336 C C . GLU A 1 165 ? -34.5 7.102 -5.727 1 96.5 165 GLU A C 1
ATOM 1338 O O . GLU A 1 165 ? -33.781 7.594 -6.598 1 96.5 165 GLU A O 1
ATOM 1343 N N . ASN A 1 166 ? -34.125 6.672 -4.551 1 96.81 166 ASN A N 1
ATOM 1344 C CA . ASN A 1 166 ? -32.719 6.793 -4.18 1 96.81 166 ASN A CA 1
ATOM 1345 C C . ASN A 1 166 ? -32.125 5.457 -3.717 1 96.81 166 ASN A C 1
ATOM 1347 O O . ASN A 1 166 ? -32.875 4.574 -3.289 1 96.81 166 ASN A O 1
ATOM 1351 N N . VAL A 1 167 ? -30.875 5.305 -3.885 1 97.81 167 VAL A N 1
ATOM 1352 C CA . VAL A 1 167 ? -30.094 4.188 -3.385 1 97.81 167 VAL A CA 1
ATOM 1353 C C . VAL A 1 167 ? -28.891 4.715 -2.605 1 97.81 167 VAL A C 1
ATOM 1355 O O . VAL A 1 167 ? -28.25 5.68 -3.025 1 97.81 167 VAL A O 1
ATOM 1358 N N . TRP A 1 168 ? -28.641 4.234 -1.43 1 97.44 168 TRP A N 1
ATOM 1359 C CA . TRP A 1 168 ? -27.484 4.594 -0.622 1 97.44 168 TRP A CA 1
ATOM 1360 C C . TRP A 1 168 ? -26.328 3.637 -0.877 1 97.44 168 TRP A C 1
ATOM 1362 O O . TRP A 1 168 ? -26.469 2.42 -0.739 1 97.44 168 TRP A O 1
ATOM 1372 N N . VAL A 1 169 ? -25.203 4.156 -1.269 1 97.38 169 VAL A N 1
ATOM 1373 C CA . VAL A 1 169 ? -23.969 3.389 -1.446 1 97.38 169 VAL A CA 1
ATOM 1374 C C . VAL A 1 169 ? -23.016 3.658 -0.283 1 97.38 169 VAL A C 1
ATOM 1376 O O . VAL A 1 169 ? -22.969 4.773 0.239 1 97.38 169 VAL A O 1
ATOM 1379 N N . PHE A 1 170 ? -22.281 2.646 0.169 1 97.31 170 PHE A N 1
ATOM 1380 C CA . PHE A 1 170 ? -21.406 2.828 1.324 1 97.31 170 PHE A CA 1
ATOM 1381 C C . PHE A 1 170 ? -20.219 1.869 1.265 1 97.31 170 PHE A C 1
ATOM 1383 O O . PHE A 1 170 ? -20.219 0.925 0.472 1 97.31 170 PHE A O 1
ATOM 1390 N N . THR A 1 171 ? -19.203 2.111 1.993 1 97.31 171 THR A N 1
ATOM 1391 C CA . THR A 1 171 ? -18.109 1.184 2.258 1 97.31 171 THR A CA 1
ATOM 1392 C C . THR A 1 171 ? -18.078 0.8 3.734 1 97.31 171 THR A C 1
ATOM 1394 O O . THR A 1 171 ? -18.953 1.19 4.508 1 97.31 171 THR A O 1
ATOM 1397 N N . THR A 1 172 ? -17.188 -0.038 4.09 1 98 172 THR A N 1
ATOM 1398 C CA . THR A 1 172 ? -17.094 -0.478 5.477 1 98 172 THR A CA 1
ATOM 1399 C C . THR A 1 172 ? -15.633 -0.58 5.91 1 98 172 THR A C 1
ATOM 1401 O O . THR A 1 172 ? -14.734 -0.617 5.07 1 98 172 THR A O 1
ATOM 1404 N N . ALA A 1 173 ? -15.391 -0.497 7.109 1 97.69 173 ALA A N 1
ATOM 1405 C CA . ALA A 1 173 ? -14.148 -0.847 7.793 1 97.69 173 ALA A CA 1
ATOM 1406 C C . ALA A 1 173 ? -14.406 -1.849 8.914 1 97.69 173 ALA A C 1
ATOM 1408 O O . ALA A 1 173 ? -15.406 -1.744 9.633 1 97.69 173 ALA A O 1
ATOM 1409 N N . GLY A 1 174 ? -13.57 -2.846 8.992 1 98 174 GLY A N 1
ATOM 1410 C CA . GLY A 1 174 ? -13.898 -3.822 10.016 1 98 174 GLY A CA 1
ATOM 1411 C C . GLY A 1 174 ? -12.812 -4.863 10.219 1 98 174 GLY A C 1
ATOM 1412 O O . GLY A 1 174 ? -11.648 -4.621 9.906 1 98 174 GLY A O 1
ATOM 1413 N N . VAL A 1 175 ? -13.203 -5.938 10.883 1 98.62 175 VAL A N 1
ATOM 1414 C CA . VAL A 1 175 ? -12.297 -7 11.305 1 98.62 175 VAL A CA 1
ATOM 1415 C C . VAL A 1 175 ? -12.945 -8.359 11.055 1 98.62 175 VAL A C 1
ATOM 1417 O O . VAL A 1 175 ? -14.172 -8.453 10.906 1 98.62 175 VAL A O 1
ATOM 1420 N N . PHE A 1 176 ? -12.133 -9.344 10.977 1 98.75 176 PHE A N 1
ATOM 1421 C CA . PHE A 1 176 ? -12.531 -10.742 10.844 1 98.75 176 PHE A CA 1
ATOM 1422 C C . PHE A 1 176 ? -11.867 -11.602 11.914 1 98.75 176 PHE A C 1
ATOM 1424 O O . PHE A 1 176 ? -10.727 -11.344 12.305 1 98.75 176 PHE A O 1
ATOM 1431 N N . THR A 1 177 ? -12.578 -12.617 12.398 1 98.75 177 THR A N 1
ATOM 1432 C CA . THR A 1 177 ? -11.969 -13.594 13.289 1 98.75 177 THR A CA 1
ATOM 1433 C C . THR A 1 177 ? -12.461 -15 12.961 1 98.75 177 THR A C 1
ATOM 1435 O O . THR A 1 177 ? -13.602 -15.18 12.531 1 98.75 177 THR A O 1
ATOM 1438 N N . ASP A 1 178 ? -11.633 -15.906 13.094 1 98 178 ASP A N 1
ATOM 1439 C CA . ASP A 1 178 ? -12.008 -17.312 13.008 1 98 178 ASP A CA 1
ATOM 1440 C C . ASP A 1 178 ? -12.148 -17.938 14.391 1 98 178 ASP A C 1
ATOM 1442 O O . ASP A 1 178 ? -12.172 -19.156 14.531 1 98 178 ASP A O 1
ATOM 1446 N N . GLY A 1 179 ? -12.109 -17.078 15.391 1 97.19 179 GLY A N 1
ATOM 1447 C CA . GLY A 1 179 ? -12.227 -17.547 16.766 1 97.19 179 GLY A CA 1
ATOM 1448 C C . GLY A 1 179 ? -10.891 -17.641 17.469 1 97.19 179 GLY A C 1
ATOM 1449 O O . GLY A 1 179 ? -10.836 -17.688 18.703 1 97.19 179 GLY A O 1
ATOM 1450 N N . GLN A 1 180 ? -9.797 -17.641 16.766 1 95.81 180 GLN A N 1
ATOM 1451 C CA . GLN A 1 180 ? -8.461 -17.781 17.328 1 95.81 180 GLN A CA 1
ATOM 1452 C C . GLN A 1 180 ? -7.652 -16.5 17.156 1 95.81 180 GLN A C 1
ATOM 1454 O O . GLN A 1 180 ? -6.918 -16.094 18.062 1 95.81 180 GLN A O 1
ATOM 1459 N N . LYS A 1 181 ? -7.777 -15.938 16.047 1 96 181 LYS A N 1
ATOM 1460 C CA . LYS A 1 181 ? -7.043 -14.727 15.695 1 96 181 LYS A CA 1
ATOM 1461 C C . LYS A 1 181 ? -7.973 -13.672 15.102 1 96 181 LYS A C 1
ATOM 1463 O O . LYS A 1 181 ? -9.016 -14 14.539 1 96 181 LYS A O 1
ATOM 1468 N N . ILE A 1 182 ? -7.672 -12.398 15.281 1 97.69 182 ILE A N 1
ATOM 1469 C CA . ILE A 1 182 ? -8.414 -11.281 14.695 1 97.69 182 ILE A CA 1
ATOM 1470 C C . ILE A 1 182 ? -7.566 -10.609 13.617 1 97.69 182 ILE A C 1
ATOM 1472 O O . ILE A 1 182 ? -6.395 -10.297 13.844 1 97.69 182 ILE A O 1
ATOM 1476 N N . TRP A 1 183 ? -8.07 -10.453 12.469 1 97.88 183 TRP A N 1
ATOM 1477 C CA . TRP A 1 183 ? -7.434 -9.734 11.367 1 97.88 183 TRP A CA 1
ATOM 1478 C C . TRP A 1 183 ? -8.156 -8.422 11.094 1 97.88 183 TRP A C 1
ATOM 1480 O O . TRP A 1 183 ? -9.383 -8.359 11.109 1 97.88 183 TRP A O 1
ATOM 1490 N N . ASN A 1 184 ? -7.418 -7.359 10.867 1 97.56 184 ASN A N 1
ATOM 1491 C CA . ASN A 1 184 ? -7.992 -6.164 10.258 1 97.56 184 ASN A CA 1
ATOM 1492 C C . ASN A 1 184 ? -8.273 -6.375 8.773 1 97.56 184 ASN A C 1
ATOM 1494 O O . ASN A 1 184 ? -7.504 -7.039 8.078 1 97.56 184 ASN A O 1
ATOM 1498 N N . LEU A 1 185 ? -9.312 -5.816 8.328 1 98 185 LEU A N 1
ATOM 1499 C CA . LEU A 1 185 ? -9.648 -5.906 6.91 1 98 185 LEU A CA 1
ATOM 1500 C C . LEU A 1 185 ? -9.172 -4.664 6.16 1 98 185 LEU A C 1
ATOM 1502 O O . LEU A 1 185 ? -9.281 -3.549 6.668 1 98 185 LEU A O 1
ATOM 1506 N N . SER A 1 186 ? -8.68 -4.895 4.988 1 97.12 186 SER A N 1
ATOM 1507 C CA . SER A 1 186 ? -8.156 -3.795 4.184 1 97.12 186 SER A CA 1
ATOM 1508 C C . SER A 1 186 ? -9.273 -2.854 3.74 1 97.12 186 SER A C 1
ATOM 1510 O O . SER A 1 186 ? -10.352 -3.301 3.352 1 97.12 186 SER A O 1
ATOM 1512 N N . GLU A 1 187 ? -9.008 -1.565 3.734 1 95.5 187 GLU A N 1
ATOM 1513 C CA . GLU A 1 187 ? -9.938 -0.539 3.279 1 95.5 187 GLU A CA 1
ATOM 1514 C C . GLU A 1 187 ? -9.469 0.089 1.969 1 95.5 187 GLU A C 1
ATOM 1516 O O . GLU A 1 187 ? -10.133 0.979 1.432 1 95.5 187 GLU A O 1
ATOM 1521 N N . GLN A 1 188 ? -8.336 -0.376 1.515 1 91.44 188 GLN A N 1
ATOM 1522 C CA . GLN A 1 188 ? -7.809 0.171 0.271 1 91.44 188 GLN A CA 1
ATOM 1523 C C . GLN A 1 188 ? -8.75 -0.099 -0.897 1 91.44 188 GLN A C 1
ATOM 1525 O O . GLN A 1 188 ? -9.312 -1.191 -1.01 1 91.44 188 GLN A O 1
ATOM 1530 N N . GLU A 1 189 ? -8.914 0.897 -1.74 1 89.88 189 GLU A N 1
ATOM 1531 C CA . GLU A 1 189 ? -9.867 0.798 -2.842 1 89.88 189 GLU A CA 1
ATOM 1532 C C . GLU A 1 189 ? -9.281 0.015 -4.012 1 89.88 189 GLU A C 1
ATOM 1534 O O . GLU A 1 189 ? -9.078 0.564 -5.098 1 89.88 189 GLU A O 1
ATOM 1539 N N . ASP A 1 190 ? -8.984 -1.166 -3.773 1 87.62 190 ASP A N 1
ATOM 1540 C CA . ASP A 1 190 ? -8.5 -2.104 -4.785 1 87.62 190 ASP A CA 1
ATOM 1541 C C . ASP A 1 190 ? -9.164 -3.471 -4.625 1 87.62 190 ASP A C 1
ATOM 1543 O O . ASP A 1 190 ? -10.188 -3.596 -3.957 1 87.62 190 ASP A O 1
ATOM 1547 N N . CYS A 1 191 ? -8.711 -4.449 -5.273 1 90.94 191 CYS A N 1
ATOM 1548 C CA . CYS A 1 191 ? -9.352 -5.758 -5.293 1 90.94 191 CYS A CA 1
ATOM 1549 C C . CYS A 1 191 ? -9.18 -6.469 -3.957 1 90.94 191 CYS A C 1
ATOM 1551 O O . CYS A 1 191 ? -9.898 -7.43 -3.664 1 90.94 191 CYS A O 1
ATOM 1553 N N . GLY A 1 192 ? -8.281 -6.027 -3.166 1 94.06 192 GLY A N 1
ATOM 1554 C CA . GLY A 1 192 ? -8.07 -6.641 -1.866 1 94.06 192 GLY A CA 1
ATOM 1555 C C . GLY A 1 192 ? -8.93 -6.039 -0.772 1 94.06 192 GLY A C 1
ATOM 1556 O O . GLY A 1 192 ? -8.852 -6.453 0.386 1 94.06 192 GLY A O 1
ATOM 1557 N N . LYS A 1 193 ? -9.773 -5.113 -1.126 1 95.69 193 LYS A N 1
ATOM 1558 C CA . LYS A 1 193 ? -10.664 -4.484 -0.152 1 95.69 193 LYS A CA 1
ATOM 1559 C C . LYS A 1 193 ? -11.539 -5.523 0.542 1 95.69 193 LYS A C 1
ATOM 1561 O O . LYS A 1 193 ? -12.133 -6.379 -0.114 1 95.69 193 LYS A O 1
ATOM 1566 N N . GLY A 1 194 ? -11.555 -5.348 1.889 1 97.12 194 GLY A N 1
ATOM 1567 C CA . GLY A 1 194 ? -12.398 -6.246 2.658 1 97.12 194 GLY A CA 1
ATOM 1568 C C . GLY A 1 194 ? -11.734 -7.574 2.969 1 97.12 194 GLY A C 1
ATOM 1569 O O . GLY A 1 194 ? -12.352 -8.461 3.564 1 97.12 194 GLY A O 1
ATOM 1570 N N . VAL A 1 195 ? -10.5 -7.711 2.564 1 97.75 195 VAL A N 1
ATOM 1571 C CA . VAL A 1 195 ? -9.719 -8.906 2.867 1 97.75 195 VAL A CA 1
ATOM 1572 C C . VAL A 1 195 ? -8.648 -8.57 3.906 1 97.75 195 VAL A C 1
ATOM 1574 O O . VAL A 1 195 ? -8.234 -7.418 4.027 1 97.75 195 VAL A O 1
ATOM 1577 N N . ARG A 1 196 ? -8.211 -9.531 4.594 1 98 196 ARG A N 1
ATOM 1578 C CA . ARG A 1 196 ? -7.301 -9.336 5.719 1 98 196 ARG A CA 1
ATOM 1579 C C . ARG A 1 196 ? -6.066 -8.555 5.293 1 98 196 ARG A C 1
ATOM 1581 O O . ARG A 1 196 ? -5.547 -8.75 4.191 1 98 196 ARG A O 1
ATOM 1588 N N . VAL A 1 197 ? -5.613 -7.699 6.156 1 96.44 197 VAL A N 1
ATOM 1589 C CA . VAL A 1 197 ? -4.293 -7.094 6.047 1 96.44 197 VAL A CA 1
ATOM 1590 C C . VAL A 1 197 ? -3.225 -8.102 6.461 1 96.44 197 VAL A C 1
ATOM 1592 O O . VAL A 1 197 ? -3.258 -8.625 7.578 1 96.44 197 VAL A O 1
ATOM 1595 N N . VAL A 1 198 ? -2.299 -8.352 5.602 1 95.44 198 VAL A N 1
ATOM 1596 C CA . VAL A 1 198 ? -1.257 -9.336 5.871 1 95.44 198 VAL A CA 1
ATOM 1597 C C . VAL A 1 198 ? -0.174 -8.719 6.75 1 95.44 198 VAL A C 1
ATOM 1599 O O . VAL A 1 198 ? 0.479 -7.75 6.352 1 95.44 198 VAL A O 1
ATOM 1602 N N . THR A 1 199 ? 0.012 -9.266 7.922 1 92.19 199 THR A N 1
ATOM 1603 C CA . THR A 1 199 ? 1.024 -8.742 8.828 1 92.19 199 THR A CA 1
ATOM 1604 C C . THR A 1 199 ? 2.182 -9.727 8.977 1 92.19 199 THR A C 1
ATOM 1606 O O . THR A 1 199 ? 3.297 -9.336 9.328 1 92.19 199 THR A O 1
ATOM 1609 N N . ASP A 1 200 ? 1.952 -10.961 8.773 1 94.12 200 ASP A N 1
ATOM 1610 C CA . ASP A 1 200 ? 2.949 -12.023 8.727 1 94.12 200 ASP A CA 1
ATOM 1611 C C . ASP A 1 200 ? 2.936 -12.727 7.367 1 94.12 200 ASP A C 1
ATOM 1613 O O . ASP A 1 200 ? 2.293 -13.766 7.207 1 94.12 200 ASP A O 1
ATOM 1617 N N . GLU A 1 201 ? 3.678 -12.242 6.484 1 96.25 201 GLU A N 1
ATOM 1618 C CA . GLU A 1 201 ? 3.646 -12.688 5.094 1 96.25 201 GLU A CA 1
ATOM 1619 C C . GLU A 1 201 ? 4.016 -14.164 4.984 1 96.25 201 GLU A C 1
ATOM 1621 O O . GLU A 1 201 ? 3.338 -14.93 4.293 1 96.25 201 GLU A O 1
ATOM 1626 N N . GLN A 1 202 ? 5.074 -14.578 5.656 1 96.19 202 GLN A N 1
ATOM 1627 C CA . GLN A 1 202 ? 5.559 -15.953 5.566 1 96.19 202 GLN A CA 1
ATOM 1628 C C . GLN A 1 202 ? 4.484 -16.938 6.004 1 96.19 202 GLN A C 1
ATOM 1630 O O . GLN A 1 202 ? 4.188 -17.906 5.285 1 96.19 202 GLN A O 1
ATOM 1635 N N . SER A 1 203 ? 3.867 -16.641 7.086 1 96.38 203 SER A N 1
ATOM 1636 C CA . SER A 1 203 ? 2.857 -17.547 7.625 1 96.38 203 SER A CA 1
ATOM 1637 C C . SER A 1 203 ? 1.616 -17.578 6.738 1 96.38 203 SER A C 1
ATOM 1639 O O . SER A 1 203 ? 1.011 -18.641 6.547 1 96.38 203 SER A O 1
ATOM 1641 N N . GLU A 1 204 ? 1.206 -16.453 6.266 1 97 204 GLU A N 1
ATOM 1642 C CA . GLU A 1 204 ? 0.014 -16.406 5.426 1 97 204 GLU A CA 1
ATOM 1643 C C . GLU A 1 204 ? 0.235 -17.141 4.105 1 97 204 GLU A C 1
ATOM 1645 O O . GLU A 1 204 ? -0.666 -17.812 3.607 1 97 204 GLU A O 1
ATOM 1650 N N . LEU A 1 205 ? 1.415 -16.953 3.574 1 98 205 LEU A N 1
ATOM 1651 C CA . LEU A 1 205 ? 1.755 -17.656 2.338 1 98 205 LEU A CA 1
ATOM 1652 C C . LEU A 1 205 ? 1.794 -19.156 2.555 1 98 205 LEU A C 1
ATOM 1654 O O . LEU A 1 205 ? 1.261 -19.922 1.744 1 98 205 LEU A O 1
ATOM 1658 N N . GLN A 1 206 ? 2.414 -19.578 3.627 1 97.94 206 GLN A N 1
ATOM 1659 C CA . GLN A 1 206 ? 2.455 -21 3.959 1 97.94 206 GLN A CA 1
ATOM 1660 C C . GLN A 1 206 ? 1.047 -21.562 4.109 1 97.94 206 GLN A C 1
ATOM 1662 O O . GLN A 1 206 ? 0.744 -22.641 3.574 1 97.94 206 GLN A O 1
ATOM 1667 N N . SER A 1 207 ? 0.224 -20.844 4.781 1 97.81 207 SER A N 1
ATOM 1668 C CA . SER A 1 207 ? -1.155 -21.266 5 1 97.81 207 SER A CA 1
ATOM 1669 C C . SER A 1 207 ? -1.912 -21.375 3.68 1 97.81 207 SER A C 1
ATOM 1671 O O . SER A 1 207 ? -2.654 -22.344 3.467 1 97.81 207 SER A O 1
ATOM 1673 N N . ALA A 1 208 ? -1.754 -20.453 2.838 1 98.06 208 ALA A N 1
ATOM 1674 C CA . ALA A 1 208 ? -2.42 -20.469 1.538 1 98.06 208 ALA A CA 1
ATOM 1675 C C . ALA A 1 208 ? -2.01 -21.688 0.728 1 98.06 208 ALA A C 1
ATOM 1677 O O . ALA A 1 208 ? -2.848 -22.328 0.076 1 98.06 208 ALA A O 1
ATOM 1678 N N . ILE A 1 209 ? -0.742 -22.031 0.752 1 98.5 209 ILE A N 1
ATOM 1679 C CA . ILE A 1 209 ? -0.234 -23.188 0.021 1 98.5 209 ILE A CA 1
ATOM 1680 C C . ILE A 1 209 ? -0.816 -24.469 0.612 1 98.5 209 ILE A C 1
ATOM 1682 O O . ILE A 1 209 ? -1.291 -25.344 -0.121 1 98.5 209 ILE A O 1
ATOM 1686 N N . GLU A 1 210 ? -0.79 -24.562 1.916 1 98.62 210 GLU A N 1
ATOM 1687 C CA . GLU A 1 210 ? -1.3 -25.75 2.592 1 98.62 210 GLU A CA 1
ATOM 1688 C C . GLU A 1 210 ? -2.785 -25.953 2.309 1 98.62 210 GLU A C 1
ATOM 1690 O O . GLU A 1 210 ? -3.215 -27.062 1.981 1 98.62 210 GLU A O 1
ATOM 1695 N N . HIS A 1 211 ? -3.537 -24.938 2.422 1 98.38 211 HIS A N 1
ATOM 1696 C CA . HIS A 1 211 ? -4.965 -25.016 2.131 1 98.38 211 HIS A CA 1
ATOM 1697 C C . HIS A 1 211 ? -5.211 -25.234 0.642 1 98.38 211 HIS A C 1
ATOM 1699 O O . HIS A 1 211 ? -6.172 -25.906 0.261 1 98.38 211 HIS A O 1
ATOM 1705 N N . GLY A 1 212 ? -4.359 -24.609 -0.173 1 98.44 212 GLY A N 1
ATOM 1706 C CA . GLY A 1 212 ? -4.461 -24.844 -1.606 1 98.44 212 GLY A CA 1
ATOM 1707 C C . GLY A 1 212 ? -4.289 -26.297 -1.995 1 98.44 212 GLY A C 1
ATOM 1708 O O . GLY A 1 212 ? -5.047 -26.812 -2.816 1 98.44 212 GLY A O 1
ATOM 1709 N N . GLU A 1 213 ? -3.316 -26.969 -1.387 1 98.69 213 GLU A N 1
ATOM 1710 C CA . GLU A 1 213 ? -3.135 -28.391 -1.624 1 98.69 213 GLU A CA 1
ATOM 1711 C C . GLU A 1 213 ? -4.371 -29.188 -1.202 1 98.69 213 GLU A C 1
ATOM 1713 O O . GLU A 1 213 ? -4.84 -30.047 -1.942 1 98.69 213 GLU A O 1
ATOM 1718 N N . THR A 1 214 ? -4.855 -28.859 -0.023 1 98.5 214 THR A N 1
ATOM 1719 C CA . THR A 1 214 ? -6.023 -29.547 0.504 1 98.5 214 THR A CA 1
ATOM 1720 C C . THR A 1 214 ? -7.215 -29.391 -0.431 1 98.5 214 THR A C 1
ATOM 1722 O O . THR A 1 214 ? -7.906 -30.359 -0.74 1 98.5 214 THR A O 1
ATOM 1725 N N . PHE A 1 215 ? -7.461 -28.25 -0.851 1 98.44 215 PHE A N 1
ATOM 1726 C CA . PHE A 1 215 ? -8.578 -28 -1.756 1 98.44 215 PHE A CA 1
ATOM 1727 C C . PHE A 1 215 ? -8.422 -28.797 -3.039 1 98.44 215 PHE A C 1
ATOM 1729 O O . PHE A 1 215 ? -9.359 -29.469 -3.479 1 98.44 215 PHE A O 1
ATOM 1736 N N . LEU A 1 216 ? -7.242 -28.734 -3.666 1 98.5 216 LEU A N 1
ATOM 1737 C CA . LEU A 1 216 ? -7.016 -29.391 -4.945 1 98.5 216 LEU A CA 1
ATOM 1738 C C . LEU A 1 216 ? -7.137 -30.906 -4.797 1 98.5 216 LEU A C 1
ATOM 1740 O O . LEU A 1 216 ? -7.719 -31.578 -5.652 1 98.5 216 LEU A O 1
ATOM 1744 N N . ILE A 1 217 ? -6.637 -31.453 -3.707 1 98.31 217 ILE A N 1
ATOM 1745 C CA . ILE A 1 217 ? -6.734 -32.875 -3.434 1 98.31 217 ILE A CA 1
ATOM 1746 C C . ILE A 1 217 ? -8.203 -33.281 -3.283 1 98.31 217 ILE A C 1
ATOM 1748 O O . ILE A 1 217 ? -8.609 -34.344 -3.725 1 98.31 217 ILE A O 1
ATOM 1752 N N . ASN A 1 218 ? -8.938 -32.375 -2.703 1 97.81 218 ASN A N 1
ATOM 1753 C CA . ASN A 1 218 ? -10.344 -32.656 -2.449 1 97.81 218 ASN A CA 1
ATOM 1754 C C . ASN A 1 218 ? -11.164 -32.625 -3.736 1 97.81 218 ASN A C 1
ATOM 1756 O O . ASN A 1 218 ? -12.312 -33.094 -3.76 1 97.81 218 ASN A O 1
ATOM 1760 N N . GLN A 1 219 ? -10.609 -32.125 -4.793 1 98 219 GLN A N 1
ATOM 1761 C CA . GLN A 1 219 ? -11.32 -32.125 -6.07 1 98 219 GLN A CA 1
ATOM 1762 C C . GLN A 1 219 ? -11.203 -33.5 -6.75 1 98 219 GLN A C 1
ATOM 1764 O O . GLN A 1 219 ? -11.914 -33.781 -7.711 1 98 219 GLN A O 1
ATOM 1769 N N . LEU A 1 220 ? -10.297 -34.375 -6.34 1 98.12 220 LEU A N 1
ATOM 1770 C CA . LEU A 1 220 ? -10.125 -35.688 -6.914 1 98.12 220 LEU A CA 1
ATOM 1771 C C . LEU A 1 220 ? -11.211 -36.656 -6.418 1 98.12 220 LEU A C 1
ATOM 1773 O O . LEU A 1 220 ? -11.375 -36.844 -5.211 1 98.12 220 LEU A O 1
ATOM 1777 N N . LYS A 1 221 ? -11.891 -37.188 -7.367 1 97.44 221 LYS A N 1
ATOM 1778 C CA . LYS A 1 221 ? -12.852 -38.25 -7.055 1 97.44 221 LYS A CA 1
ATOM 1779 C C . LYS A 1 221 ? -12.141 -39.562 -6.785 1 97.44 221 LYS A C 1
ATOM 1781 O O . LYS A 1 221 ? -10.93 -39.688 -6.984 1 97.44 221 LYS A O 1
ATOM 1786 N N . ASP A 1 222 ? -12.945 -40.531 -6.441 1 96.88 222 ASP A N 1
ATOM 1787 C CA . ASP A 1 222 ? -12.391 -41.844 -6.078 1 96.88 222 ASP A CA 1
ATOM 1788 C C . ASP A 1 222 ? -11.758 -42.531 -7.289 1 96.88 222 ASP A C 1
ATOM 1790 O O . ASP A 1 222 ? -10.812 -43.312 -7.148 1 96.88 222 ASP A O 1
ATOM 1794 N N . ASN A 1 223 ? -12.227 -42.188 -8.414 1 97.44 223 ASN A N 1
ATOM 1795 C CA . ASN A 1 223 ? -11.727 -42.844 -9.617 1 97.44 223 ASN A CA 1
ATOM 1796 C C . ASN A 1 223 ? -10.523 -42.094 -10.195 1 97.44 223 ASN A C 1
ATOM 1798 O O . ASN A 1 223 ? -9.961 -42.531 -11.211 1 97.44 223 ASN A O 1
ATOM 1802 N N . GLY A 1 224 ? -10.164 -40.969 -9.625 1 97.81 224 GLY A N 1
ATOM 1803 C CA . GLY A 1 224 ? -8.984 -40.25 -10.062 1 97.81 224 GLY A CA 1
ATOM 1804 C C . GLY A 1 224 ? -9.305 -39.062 -10.953 1 97.81 224 GLY A C 1
ATOM 1805 O O . GLY A 1 224 ? -8.422 -38.25 -11.258 1 97.81 224 GLY A O 1
ATOM 1806 N N . LYS A 1 225 ? -10.594 -39 -11.352 1 97.81 225 LYS A N 1
ATOM 1807 C CA . LYS A 1 225 ? -11.016 -37.844 -12.141 1 97.81 225 LYS A CA 1
ATOM 1808 C C . LYS A 1 225 ? -11.234 -36.625 -11.25 1 97.81 225 LYS A C 1
ATOM 1810 O O . LYS A 1 225 ? -11.75 -36.75 -10.133 1 97.81 225 LYS A O 1
ATOM 1815 N N . PHE A 1 226 ? -10.953 -35.438 -11.711 1 98.06 226 PHE A N 1
ATOM 1816 C CA . PHE A 1 226 ? -11.188 -34.219 -10.953 1 98.06 226 PHE A CA 1
ATOM 1817 C C . PHE A 1 226 ? -12.625 -33.719 -11.125 1 98.06 226 PHE A C 1
ATOM 1819 O O . PHE A 1 226 ? -13.227 -33.938 -12.18 1 98.06 226 PHE A O 1
ATOM 1826 N N . VAL A 1 227 ? -13.148 -33.125 -10.07 1 97.5 227 VAL A N 1
ATOM 1827 C CA . VAL A 1 227 ? -14.133 -32.094 -10.32 1 97.5 227 VAL A CA 1
ATOM 1828 C C . VAL A 1 227 ? -13.453 -30.875 -10.93 1 97.5 227 VAL A C 1
ATOM 1830 O O . VAL A 1 227 ? -12.594 -30.25 -10.297 1 97.5 227 VAL A O 1
ATOM 1833 N N . TYR A 1 228 ? -13.789 -30.578 -12.047 1 97.25 228 TYR A N 1
ATOM 1834 C CA . TYR A 1 228 ? -13.008 -29.609 -12.812 1 97.25 228 TYR A CA 1
ATOM 1835 C C . TYR A 1 228 ? -13.078 -28.219 -12.188 1 97.25 228 TYR A C 1
ATOM 1837 O O . TYR A 1 228 ? -12.094 -27.484 -12.195 1 97.25 228 TYR A O 1
ATOM 1845 N N . GLY A 1 229 ? -14.328 -27.812 -11.719 1 97.25 229 GLY A N 1
ATOM 1846 C CA . GLY A 1 229 ? -14.438 -26.5 -11.109 1 97.25 229 GLY A CA 1
ATOM 1847 C C . GLY A 1 229 ? -15.852 -26.141 -10.703 1 97.25 229 GLY A C 1
ATOM 1848 O O . GLY A 1 229 ? -16.75 -26.984 -10.766 1 97.25 229 GLY A O 1
ATOM 1849 N N . TYR A 1 230 ? -15.984 -24.906 -10.227 1 97.19 230 TYR A N 1
ATOM 1850 C CA . TYR A 1 230 ? -17.25 -24.438 -9.695 1 97.19 230 TYR A CA 1
ATOM 1851 C C . TYR A 1 230 ? -17.484 -22.969 -10.055 1 97.19 230 TYR A C 1
ATOM 1853 O O . TYR A 1 230 ? -16.531 -22.234 -10.312 1 97.19 230 TYR A O 1
ATOM 1861 N N . PHE A 1 231 ? -18.719 -22.594 -10.172 1 95.12 231 PHE A N 1
ATOM 1862 C CA . PHE A 1 231 ? -19.188 -21.234 -9.945 1 95.12 231 PHE A CA 1
ATOM 1863 C C . PHE A 1 231 ? -19.875 -21.109 -8.594 1 95.12 231 PHE A C 1
ATOM 1865 O O . PHE A 1 231 ? -21.109 -21.203 -8.5 1 95.12 231 PHE A O 1
ATOM 1872 N N . PRO A 1 232 ? -19.109 -20.75 -7.613 1 94.5 232 PRO A N 1
ATOM 1873 C CA . PRO A 1 232 ? -19.641 -20.859 -6.254 1 94.5 232 PRO A CA 1
ATOM 1874 C C . PRO A 1 232 ? -20.828 -19.938 -6.008 1 94.5 232 PRO A C 1
ATOM 1876 O O . PRO A 1 232 ? -21.812 -20.328 -5.383 1 94.5 232 PRO A O 1
ATOM 1879 N N . ALA A 1 233 ? -20.75 -18.75 -6.48 1 89.25 233 ALA A N 1
ATOM 1880 C CA . ALA A 1 233 ? -21.797 -17.766 -6.242 1 89.25 233 ALA A CA 1
ATOM 1881 C C . ALA A 1 233 ? -23.109 -18.203 -6.887 1 89.25 233 ALA A C 1
ATOM 1883 O O . ALA A 1 233 ? -24.203 -17.859 -6.41 1 89.25 233 ALA A O 1
ATOM 1884 N N . ARG A 1 234 ? -23.031 -19.016 -7.957 1 90.81 234 ARG A N 1
ATOM 1885 C CA . ARG A 1 234 ? -24.203 -19.484 -8.688 1 90.81 234 ARG A CA 1
ATOM 1886 C C . ARG A 1 234 ? -24.562 -20.906 -8.281 1 90.81 234 ARG A C 1
ATOM 1888 O O . ARG A 1 234 ? -25.516 -21.484 -8.828 1 90.81 234 ARG A O 1
ATOM 1895 N N . GLN A 1 235 ? -23.812 -21.484 -7.453 1 91.94 235 GLN A N 1
ATOM 1896 C CA . GLN A 1 235 ? -24.016 -22.828 -6.957 1 91.94 235 GLN A CA 1
ATOM 1897 C C . GLN A 1 235 ? -24.031 -23.844 -8.109 1 91.94 235 GLN A C 1
ATOM 1899 O O . GLN A 1 235 ? -24.938 -24.672 -8.203 1 91.94 235 GLN A O 1
ATOM 1904 N N . ARG A 1 236 ? -22.969 -23.719 -8.93 1 94.75 236 ARG A N 1
ATOM 1905 C CA . ARG A 1 236 ? -22.906 -24.562 -10.125 1 94.75 236 ARG A CA 1
ATOM 1906 C C . ARG A 1 236 ? -21.531 -25.234 -10.234 1 94.75 236 ARG A C 1
ATOM 1908 O O . ARG A 1 236 ? -20.516 -24.625 -9.93 1 94.75 236 ARG A O 1
ATOM 1915 N N . VAL A 1 237 ? -21.594 -26.484 -10.656 1 95.56 237 VAL A N 1
ATOM 1916 C CA . VAL A 1 237 ? -20.375 -27.234 -10.969 1 95.56 237 VAL A CA 1
ATOM 1917 C C . VAL A 1 237 ? -20.109 -27.172 -12.477 1 95.56 237 VAL A C 1
ATOM 1919 O O . VAL A 1 237 ? -21.047 -27.281 -13.281 1 95.56 237 VAL A O 1
ATOM 1922 N N . LEU A 1 238 ? -18.953 -26.969 -12.812 1 94.56 238 LEU A N 1
ATOM 1923 C CA . LEU A 1 238 ? -18.594 -26.969 -14.227 1 94.56 238 LEU A CA 1
ATOM 1924 C C . LEU A 1 238 ? -18.719 -28.375 -14.812 1 94.56 238 LEU A C 1
ATOM 1926 O O . LEU A 1 238 ? -18.266 -29.344 -14.203 1 94.56 238 LEU A O 1
ATOM 1930 N N . SER A 1 239 ? -19.297 -28.406 -16 1 90.56 239 SER A N 1
ATOM 1931 C CA . SER A 1 239 ? -19.547 -29.703 -16.609 1 90.56 239 SER A CA 1
ATOM 1932 C C . SER A 1 239 ? -18.469 -30.078 -17.609 1 90.56 239 SER A C 1
ATOM 1934 O O . SER A 1 239 ? -18.266 -31.266 -17.906 1 90.56 239 SER A O 1
ATOM 1936 N N . ASN A 1 240 ? -17.75 -29.203 -18.078 1 90 240 ASN A N 1
ATOM 1937 C CA . ASN A 1 240 ? -16.688 -29.453 -19.047 1 90 240 ASN A CA 1
ATOM 1938 C C . ASN A 1 240 ? -15.43 -29.984 -18.359 1 90 240 ASN A C 1
ATOM 1940 O O . ASN A 1 240 ? -15.266 -29.844 -17.156 1 90 240 ASN A O 1
ATOM 1944 N N . TYR A 1 241 ? -14.703 -30.797 -19.109 1 93.06 241 TYR A N 1
ATOM 1945 C CA . TYR A 1 241 ? -13.453 -31.328 -18.609 1 93.06 241 TYR A CA 1
ATOM 1946 C C . TYR A 1 241 ? -12.32 -31.125 -19.609 1 93.06 241 TYR A C 1
ATOM 1948 O O . TYR A 1 241 ? -12.469 -31.406 -20.797 1 93.06 241 TYR A O 1
ATOM 1956 N N . ASN A 1 242 ? -11.25 -30.594 -19.125 1 91.38 242 ASN A N 1
ATOM 1957 C CA . ASN A 1 242 ? -10.039 -30.406 -19.922 1 91.38 242 ASN A CA 1
ATOM 1958 C C . ASN A 1 242 ? -8.93 -31.359 -19.484 1 91.38 242 ASN A C 1
ATOM 1960 O O . ASN A 1 242 ? -8.32 -31.156 -18.438 1 91.38 242 ASN A O 1
ATOM 1964 N N . VAL A 1 243 ? -8.625 -32.281 -20.312 1 91.69 243 VAL A N 1
ATOM 1965 C CA . VAL A 1 243 ? -7.723 -33.344 -19.906 1 91.69 243 VAL A CA 1
ATOM 1966 C C . VAL A 1 243 ? -6.289 -32.812 -19.859 1 91.69 243 VAL A C 1
ATOM 1968 O O . VAL A 1 243 ? -5.453 -33.344 -19.125 1 91.69 243 VAL A O 1
ATOM 1971 N N . VAL A 1 244 ? -6.012 -31.766 -20.625 1 90.75 244 VAL A N 1
ATOM 1972 C CA . VAL A 1 244 ? -4.691 -31.156 -20.562 1 90.75 244 VAL A CA 1
ATOM 1973 C C . VAL A 1 244 ? -4.441 -30.609 -19.156 1 90.75 244 VAL A C 1
ATOM 1975 O O . VAL A 1 244 ? -3.373 -30.828 -18.578 1 90.75 244 VAL A O 1
ATOM 1978 N N . ARG A 1 245 ? -5.473 -30.062 -18.609 1 95.56 245 ARG A N 1
ATOM 1979 C CA . ARG A 1 245 ? -5.367 -29.438 -17.297 1 95.56 245 ARG A CA 1
ATOM 1980 C C . ARG A 1 245 ? -5.41 -30.484 -16.188 1 95.56 245 ARG A C 1
ATOM 1982 O O . ARG A 1 245 ? -4.988 -30.203 -15.055 1 95.56 245 ARG A O 1
ATOM 1989 N N . HIS A 1 246 ? -5.844 -31.688 -16.547 1 97.75 246 HIS A N 1
ATOM 1990 C CA . HIS A 1 246 ? -5.754 -32.812 -15.609 1 97.75 246 HIS A CA 1
ATOM 1991 C C . HIS A 1 246 ? -4.312 -33.062 -15.18 1 97.75 246 HIS A C 1
ATOM 1993 O O . HIS A 1 246 ? -4.012 -33.094 -13.984 1 97.75 246 HIS A O 1
ATOM 1999 N N . PHE A 1 247 ? -3.422 -33.125 -16.109 1 98 247 PHE A N 1
ATOM 2000 C CA . PHE A 1 247 ? -2.035 -33.5 -15.836 1 98 247 PHE A CA 1
ATOM 2001 C C . PHE A 1 247 ? -1.288 -32.312 -15.227 1 98 247 PHE A C 1
ATOM 2003 O O . PHE A 1 247 ? -0.434 -32.5 -14.359 1 98 247 PHE A O 1
ATOM 2010 N N . SER A 1 248 ? -1.6 -31.109 -15.664 1 97 248 SER A N 1
ATOM 2011 C CA . SER A 1 248 ? -0.919 -29.953 -15.086 1 97 248 SER A CA 1
ATOM 2012 C C . SER A 1 248 ? -1.3 -29.75 -13.625 1 97 248 SER A C 1
ATOM 2014 O O . SER A 1 248 ? -0.469 -29.344 -12.812 1 97 248 SER A O 1
ATOM 2016 N N . SER A 1 249 ? -2.523 -30.031 -13.273 1 98.31 249 SER A N 1
ATOM 2017 C CA . SER A 1 249 ? -2.963 -29.938 -11.891 1 98.31 249 SER A CA 1
ATOM 2018 C C . SER A 1 249 ? -2.271 -30.984 -11.016 1 98.31 249 SER A C 1
ATOM 2020 O O . SER A 1 249 ? -1.955 -30.719 -9.852 1 98.31 249 SER A O 1
ATOM 2022 N N . LEU A 1 250 ? -2.053 -32.156 -11.609 1 98.56 250 LEU A N 1
ATOM 2023 C CA . LEU A 1 250 ? -1.319 -33.188 -10.891 1 98.56 250 LEU A CA 1
ATOM 2024 C C . LEU A 1 250 ? 0.124 -32.75 -10.648 1 98.56 250 LEU A C 1
ATOM 2026 O O . LEU A 1 250 ? 0.689 -33.031 -9.586 1 98.56 250 LEU A O 1
ATOM 2030 N N . TYR A 1 251 ? 0.692 -32.156 -11.625 1 98.19 251 TYR A N 1
ATOM 2031 C CA . TYR A 1 251 ? 2.029 -31.594 -11.453 1 98.19 251 TYR A CA 1
ATOM 2032 C C . TYR A 1 251 ? 2.084 -30.656 -10.25 1 98.19 251 TYR A C 1
ATOM 2034 O O . TYR A 1 251 ? 3.002 -30.75 -9.43 1 98.19 251 TYR A O 1
ATOM 2042 N N . ALA A 1 252 ? 1.087 -29.766 -10.117 1 98.31 252 ALA A N 1
ATOM 2043 C CA . ALA A 1 252 ? 1.033 -28.812 -9.023 1 98.31 252 ALA A CA 1
ATOM 2044 C C . ALA A 1 252 ? 0.91 -29.516 -7.676 1 98.31 252 ALA A C 1
ATOM 2046 O O . ALA A 1 252 ? 1.523 -29.109 -6.688 1 98.31 252 ALA A O 1
ATOM 2047 N N . LEU A 1 253 ? 0.099 -30.531 -7.645 1 98.69 253 LEU A N 1
ATOM 2048 C CA . LEU A 1 253 ? -0.022 -31.312 -6.418 1 98.69 253 LEU A CA 1
ATOM 2049 C C . LEU A 1 253 ? 1.317 -31.922 -6.035 1 98.69 253 LEU A C 1
ATOM 2051 O O . LEU A 1 253 ? 1.684 -31.953 -4.855 1 98.69 253 LEU A O 1
ATOM 2055 N N . LEU A 1 254 ? 2.014 -32.406 -7.012 1 98.69 254 LEU A N 1
ATOM 2056 C CA . LEU A 1 254 ? 3.303 -33.031 -6.77 1 98.69 254 LEU A CA 1
ATOM 2057 C C . LEU A 1 254 ? 4.348 -32 -6.344 1 98.69 254 LEU A C 1
ATOM 2059 O O . LEU A 1 254 ? 5.363 -32.375 -5.738 1 98.69 254 LEU A O 1
ATOM 2063 N N . GLU A 1 255 ? 4.168 -30.734 -6.676 1 98.12 255 GLU A N 1
ATOM 2064 C CA . GLU A 1 255 ? 4.996 -29.672 -6.117 1 98.12 255 GLU A CA 1
ATOM 2065 C C . GLU A 1 255 ? 4.621 -29.375 -4.668 1 98.12 255 GLU A C 1
ATOM 2067 O O . GLU A 1 255 ? 5.492 -29.109 -3.838 1 98.12 255 GLU A O 1
ATOM 2072 N N . ALA A 1 256 ? 3.361 -29.5 -4.312 1 98.5 256 ALA A N 1
ATOM 2073 C CA . ALA A 1 256 ? 2.844 -29.109 -3.004 1 98.5 256 ALA A CA 1
ATOM 2074 C C . ALA A 1 256 ? 3.156 -30.156 -1.947 1 98.5 256 ALA A C 1
ATOM 2076 O O . ALA A 1 256 ? 3.438 -29.828 -0.793 1 98.5 256 ALA A O 1
ATOM 2077 N N . ILE A 1 257 ? 3.158 -31.422 -2.369 1 98.56 257 ILE A N 1
ATOM 2078 C CA . ILE A 1 257 ? 3.264 -32.531 -1.434 1 98.56 257 ILE A CA 1
ATOM 2079 C C . ILE A 1 257 ? 4.598 -32.469 -0.695 1 98.56 257 ILE A C 1
ATOM 2081 O O . ILE A 1 257 ? 4.637 -32.5 0.538 1 98.56 257 ILE A O 1
ATOM 2085 N N . PRO A 1 258 ? 5.715 -32.281 -1.401 1 97.75 258 PRO A N 1
ATOM 2086 C CA . PRO A 1 258 ? 6.965 -32.156 -0.652 1 97.75 258 PRO A CA 1
ATOM 2087 C C . PRO A 1 258 ? 6.996 -30.906 0.227 1 97.75 258 PRO A C 1
ATOM 2089 O O . PRO A 1 258 ? 7.633 -30.906 1.283 1 97.75 258 PRO A O 1
ATOM 2092 N N . PHE A 1 259 ? 6.352 -29.875 -0.157 1 97.5 259 PHE A N 1
ATOM 2093 C CA . PHE A 1 259 ? 6.297 -28.641 0.615 1 97.5 259 PHE A CA 1
ATOM 2094 C C . PHE A 1 259 ? 5.57 -28.859 1.937 1 97.5 259 PHE A C 1
ATOM 2096 O O . PHE A 1 259 ? 6.039 -28.422 2.988 1 97.5 259 PHE A O 1
ATOM 2103 N N . THR A 1 260 ? 4.406 -29.531 1.885 1 97.88 260 THR A N 1
ATOM 2104 C CA . THR A 1 260 ? 3.559 -29.688 3.061 1 97.88 260 THR A CA 1
ATOM 2105 C C . THR A 1 260 ? 3.91 -30.969 3.805 1 97.88 260 THR A C 1
ATOM 2107 O O . THR A 1 260 ? 3.473 -31.188 4.938 1 97.88 260 THR A O 1
ATOM 2110 N N . LYS A 1 261 ? 4.602 -31.906 3.096 1 97.75 261 LYS A N 1
ATOM 2111 C CA . LYS A 1 261 ? 5.039 -33.188 3.625 1 97.75 261 LYS A CA 1
ATOM 2112 C C . LYS A 1 261 ? 3.861 -34.156 3.77 1 97.75 261 LYS A C 1
ATOM 2114 O O . LYS A 1 261 ? 3.912 -35.094 4.566 1 97.75 261 LYS A O 1
ATOM 2119 N N . ARG A 1 262 ? 2.816 -33.938 3.043 1 98 262 ARG A N 1
ATOM 2120 C CA . ARG A 1 262 ? 1.656 -34.812 3.066 1 98 262 ARG A CA 1
ATOM 2121 C C . ARG A 1 262 ? 1.797 -35.938 2.037 1 98 262 ARG A C 1
ATOM 2123 O O . ARG A 1 262 ? 0.986 -36.031 1.113 1 98 262 ARG A O 1
ATOM 2130 N N . THR A 1 263 ? 2.629 -36.844 2.283 1 97.5 263 THR A N 1
ATOM 2131 C CA . THR A 1 263 ? 3.041 -37.875 1.335 1 97.5 263 THR A CA 1
ATOM 2132 C C . THR A 1 263 ? 1.903 -38.844 1.075 1 97.5 263 THR A C 1
ATOM 2134 O O . THR A 1 263 ? 1.902 -39.562 0.062 1 97.5 263 THR A O 1
ATOM 2137 N N . GLU A 1 264 ? 0.943 -38.875 1.94 1 97.25 264 GLU A N 1
ATOM 2138 C CA . GLU A 1 264 ? -0.213 -39.75 1.741 1 97.25 264 GLU A CA 1
ATOM 2139 C C . GLU A 1 264 ? -0.986 -39.344 0.485 1 97.25 264 GLU A C 1
ATOM 2141 O O . GLU A 1 264 ? -1.646 -40.188 -0.131 1 97.25 264 GLU A O 1
ATOM 2146 N N . ASN A 1 265 ? -0.884 -38.156 0.076 1 98.06 265 ASN A N 1
ATOM 2147 C CA . ASN A 1 265 ? -1.596 -37.688 -1.099 1 98.06 265 ASN A CA 1
ATOM 2148 C C . ASN A 1 265 ? -1.015 -38.25 -2.387 1 98.06 265 ASN A C 1
ATOM 2150 O O . ASN A 1 265 ? -1.647 -38.188 -3.441 1 98.06 265 ASN A O 1
ATOM 2154 N N . CYS A 1 266 ? 0.181 -38.844 -2.385 1 98.06 266 CYS A N 1
ATOM 2155 C CA . CYS A 1 266 ? 0.82 -39.438 -3.566 1 98.06 266 CYS A CA 1
ATOM 2156 C C . CYS A 1 266 ? -0.008 -40.562 -4.137 1 98.06 266 CYS A C 1
ATOM 2158 O O . CYS A 1 266 ? -0.043 -40.781 -5.355 1 98.06 266 CYS A O 1
ATOM 2160 N N . ALA A 1 267 ? -0.662 -41.281 -3.244 1 97.62 267 ALA A N 1
ATOM 2161 C CA . ALA A 1 267 ? -1.49 -42.406 -3.699 1 97.62 267 ALA A CA 1
ATOM 2162 C C . ALA A 1 267 ? -2.658 -41.906 -4.547 1 97.62 267 ALA A C 1
ATOM 2164 O O . ALA A 1 267 ? -3.002 -42.5 -5.559 1 97.62 267 ALA A O 1
ATOM 2165 N N . LYS A 1 268 ? -3.244 -40.844 -4.086 1 98.12 268 LYS A N 1
ATOM 2166 C CA . LYS A 1 268 ? -4.344 -40.281 -4.848 1 98.12 268 LYS A CA 1
ATOM 2167 C C . LYS A 1 268 ? -3.861 -39.75 -6.195 1 98.12 268 LYS A C 1
ATOM 2169 O O . LYS A 1 268 ? -4.555 -39.875 -7.203 1 98.12 268 LYS A O 1
ATOM 2174 N N . VAL A 1 269 ? -2.715 -39.188 -6.195 1 98.62 269 VAL A N 1
ATOM 2175 C CA . VAL A 1 269 ? -2.135 -38.656 -7.43 1 98.62 269 VAL A CA 1
ATOM 2176 C C . VAL A 1 269 ? -1.859 -39.812 -8.398 1 98.62 269 VAL A C 1
ATOM 2178 O O . VAL A 1 269 ? -2.117 -39.688 -9.602 1 98.62 269 VAL A O 1
ATOM 2181 N N . LYS A 1 270 ? -1.351 -40.875 -7.887 1 98.62 270 LYS A N 1
ATOM 2182 C CA . LYS A 1 270 ? -1.082 -42.031 -8.727 1 98.62 270 LYS A CA 1
ATOM 2183 C C . LYS A 1 270 ? -2.355 -42.531 -9.406 1 98.62 270 LYS A C 1
ATOM 2185 O O . LYS A 1 270 ? -2.357 -42.812 -10.609 1 98.62 270 LYS A O 1
ATOM 2190 N N . LEU A 1 271 ? -3.385 -42.625 -8.648 1 98.5 271 LEU A N 1
ATOM 2191 C CA . LEU A 1 271 ? -4.668 -43.031 -9.195 1 98.5 271 LEU A CA 1
ATOM 2192 C C . LEU A 1 271 ? -5.148 -42.062 -10.266 1 98.5 271 LEU A C 1
ATOM 2194 O O . LEU A 1 271 ? -5.723 -42.5 -11.273 1 98.5 271 LEU A O 1
ATOM 2198 N N . ALA A 1 272 ? -4.934 -40.844 -9.984 1 98.75 272 ALA A N 1
ATOM 2199 C CA . ALA A 1 272 ? -5.348 -39.844 -10.945 1 98.75 272 ALA A CA 1
ATOM 2200 C C . ALA A 1 272 ? -4.531 -39.938 -12.227 1 98.75 272 ALA A C 1
ATOM 2202 O O . ALA A 1 272 ? -5.047 -39.688 -13.32 1 98.75 272 ALA A O 1
ATOM 2203 N N . ILE A 1 273 ? -3.225 -40.188 -12.133 1 98.69 273 ILE A N 1
ATOM 2204 C CA . ILE A 1 273 ? -2.389 -40.406 -13.305 1 98.69 273 ILE A CA 1
ATOM 2205 C C . ILE A 1 273 ? -2.926 -41.594 -14.109 1 98.69 273 ILE A C 1
ATOM 2207 O O . ILE A 1 273 ? -3.076 -41.5 -15.328 1 98.69 273 ILE A O 1
ATOM 2211 N N . GLN A 1 274 ? -3.236 -42.656 -13.43 1 98.62 274 GLN A N 1
ATOM 2212 C CA . GLN A 1 274 ? -3.76 -43.844 -14.078 1 98.62 274 GLN A CA 1
ATOM 2213 C C . GLN A 1 274 ? -5.07 -43.531 -14.805 1 98.62 274 GLN A C 1
ATOM 2215 O O . GLN A 1 274 ? -5.273 -44 -15.938 1 98.62 274 GLN A O 1
ATOM 2220 N N . TRP A 1 275 ? -5.93 -42.812 -14.164 1 98.5 275 TRP A N 1
ATOM 2221 C CA . TRP A 1 275 ? -7.176 -42.438 -14.812 1 98.5 275 TRP A CA 1
ATOM 2222 C C . TRP A 1 275 ? -6.898 -41.656 -16.094 1 98.5 275 TRP A C 1
ATOM 2224 O O . TRP A 1 275 ? -7.516 -41.906 -17.125 1 98.5 275 TRP A O 1
ATOM 2234 N N . GLY A 1 276 ? -6.027 -40.688 -15.992 1 98.25 276 GLY A N 1
ATOM 2235 C CA . GLY A 1 276 ? -5.684 -39.875 -17.156 1 98.25 276 GLY A CA 1
ATOM 2236 C C . GLY A 1 276 ? -5.121 -40.719 -18.297 1 98.25 276 GLY A C 1
ATOM 2237 O O . GLY A 1 276 ? -5.477 -40.5 -19.469 1 98.25 276 GLY A O 1
ATOM 2238 N N . LEU A 1 277 ? -4.219 -41.625 -17.984 1 98.31 277 LEU A N 1
ATOM 2239 C CA . LEU A 1 277 ? -3.6 -42.469 -19.016 1 98.31 277 LEU A CA 1
ATOM 2240 C C . LEU A 1 277 ? -4.641 -43.344 -19.688 1 98.31 277 LEU A C 1
ATOM 2242 O O . LEU A 1 277 ? -4.578 -43.562 -20.906 1 98.31 277 LEU A O 1
ATOM 2246 N N . LYS A 1 278 ? -5.566 -43.781 -18.953 1 97.88 278 LYS A N 1
ATOM 2247 C CA . LYS A 1 278 ? -6.59 -44.688 -19.453 1 97.88 278 LYS A CA 1
ATOM 2248 C C . LYS A 1 278 ? -7.629 -43.938 -20.281 1 97.88 278 LYS A C 1
ATOM 2250 O O . LYS A 1 278 ? -8.078 -44.406 -21.328 1 97.88 278 LYS A O 1
ATOM 2255 N N . ASN A 1 279 ? -8.008 -42.75 -19.875 1 97.06 279 ASN A N 1
ATOM 2256 C CA . ASN A 1 279 ? -9.188 -42.094 -20.422 1 97.06 279 ASN A CA 1
ATOM 2257 C C . ASN A 1 279 ? -8.82 -40.938 -21.359 1 97.06 279 ASN A C 1
ATOM 2259 O O . ASN A 1 279 ? -9.656 -40.469 -22.125 1 97.06 279 ASN A O 1
ATOM 2263 N N . ALA A 1 280 ? -7.562 -40.562 -21.312 1 96.88 280 ALA A N 1
ATOM 2264 C CA . ALA A 1 280 ? -7.246 -39.312 -22 1 96.88 280 ALA A CA 1
ATOM 2265 C C . ALA A 1 280 ? -6.055 -39.5 -22.938 1 96.88 280 ALA A C 1
ATOM 2267 O O . ALA A 1 280 ? -5.434 -38.5 -23.359 1 96.88 280 ALA A O 1
ATOM 2268 N N . THR A 1 281 ? -5.613 -40.688 -23.266 1 98 281 THR A N 1
ATOM 2269 C CA . THR A 1 281 ? -4.48 -40.875 -24.156 1 98 281 THR A CA 1
ATOM 2270 C C . THR A 1 281 ? -4.812 -41.938 -25.219 1 98 281 THR A C 1
ATOM 2272 O O . THR A 1 281 ? -5.762 -42.688 -25.062 1 98 281 THR A O 1
ATOM 2275 N N . ILE A 1 282 ? -4.059 -41.875 -26.281 1 98 282 ILE A N 1
ATOM 2276 C CA . ILE A 1 282 ? -4.082 -42.906 -27.312 1 98 282 ILE A CA 1
ATOM 2277 C C . ILE A 1 282 ? -2.652 -43.312 -27.672 1 98 282 ILE A C 1
ATOM 2279 O O . ILE A 1 282 ? -1.708 -42.531 -27.438 1 98 282 ILE A O 1
ATOM 2283 N N . GLU A 1 283 ? -2.502 -44.438 -28.094 1 97.75 283 GLU A N 1
ATOM 2284 C CA . GLU A 1 283 ? -1.215 -44.875 -28.609 1 97.75 283 GLU A CA 1
ATOM 2285 C C . GLU A 1 283 ? -1.244 -45.031 -30.125 1 97.75 283 GLU A C 1
ATOM 2287 O O . GLU A 1 283 ? -2.164 -45.656 -30.672 1 97.75 283 GLU A O 1
ATOM 2292 N N . LYS A 1 284 ? -0.435 -44.438 -30.781 1 97.5 284 LYS A N 1
ATOM 2293 C CA . LYS A 1 284 ? -0.265 -44.469 -32.219 1 97.5 284 LYS A CA 1
ATOM 2294 C C . LYS A 1 284 ? 1.212 -44.531 -32.594 1 97.5 284 LYS A C 1
ATOM 2296 O O . LYS A 1 284 ? 2.021 -43.75 -32.094 1 97.5 284 LYS A O 1
ATOM 2301 N N . GLU A 1 285 ? 1.607 -45.531 -33.5 1 97.06 285 GLU A N 1
ATOM 2302 C CA . GLU A 1 285 ? 2.965 -45.656 -34.031 1 97.06 285 GLU A CA 1
ATOM 2303 C C . GLU A 1 285 ? 3.975 -45.812 -32.875 1 97.06 285 GLU A C 1
ATOM 2305 O O . GLU A 1 285 ? 5.031 -45.188 -32.906 1 97.06 285 GLU A O 1
ATOM 2310 N N . GLY A 1 286 ? 3.58 -46.406 -31.797 1 96.81 286 GLY A N 1
ATOM 2311 C CA . GLY A 1 286 ? 4.457 -46.719 -30.672 1 96.81 286 GLY A CA 1
ATOM 2312 C C . GLY A 1 286 ? 4.629 -45.531 -29.719 1 96.81 286 GLY A C 1
ATOM 2313 O O . GLY A 1 286 ? 5.426 -45.625 -28.781 1 96.81 286 GLY A O 1
ATOM 2314 N N . ALA A 1 287 ? 3.9 -44.469 -29.984 1 98.31 287 ALA A N 1
ATOM 2315 C CA . ALA A 1 287 ? 3.953 -43.312 -29.125 1 98.31 287 ALA A CA 1
ATOM 2316 C C . ALA A 1 287 ? 2.615 -43.062 -28.438 1 98.31 287 ALA A C 1
ATOM 2318 O O . ALA A 1 287 ? 1.574 -43.531 -28.906 1 98.31 287 ALA A O 1
ATOM 2319 N N . ILE A 1 288 ? 2.66 -42.438 -27.312 1 98.44 288 ILE A N 1
ATOM 2320 C CA . ILE A 1 288 ? 1.451 -42.094 -26.578 1 98.44 288 ILE A CA 1
ATOM 2321 C C . ILE A 1 288 ? 1.174 -40.594 -26.703 1 98.44 288 ILE A C 1
ATOM 2323 O O . ILE A 1 288 ? 2.094 -39.781 -26.609 1 98.44 288 ILE A O 1
ATOM 2327 N N . PHE A 1 289 ? -0.087 -40.281 -26.984 1 98.44 289 PHE A N 1
ATOM 2328 C CA . PHE A 1 289 ? -0.525 -38.906 -27.156 1 98.44 289 PHE A CA 1
ATOM 2329 C C . PHE A 1 289 ? -1.684 -38.562 -26.234 1 98.44 289 PHE A C 1
ATOM 2331 O O . PHE A 1 289 ? -2.547 -39.438 -25.984 1 98.44 289 PHE A O 1
ATOM 2338 N N . VAL A 1 290 ? -1.674 -37.406 -25.656 1 97.88 290 VAL A N 1
ATOM 2339 C CA . VAL A 1 290 ? -2.854 -36.906 -24.953 1 97.88 290 VAL A CA 1
ATOM 2340 C C . VAL A 1 290 ? -3.926 -36.5 -25.969 1 97.88 290 VAL A C 1
ATOM 2342 O O . VAL A 1 290 ? -3.68 -35.656 -26.828 1 97.88 290 VAL A O 1
ATOM 2345 N N . ASP A 1 291 ? -5.043 -37.094 -25.844 1 97.12 291 ASP A N 1
ATOM 2346 C CA . ASP A 1 291 ? -6.16 -36.844 -26.75 1 97.12 291 ASP A CA 1
ATOM 2347 C C . ASP A 1 291 ? -7.246 -36.031 -26.078 1 97.12 291 ASP A C 1
ATOM 2349 O O . ASP A 1 291 ? -7.984 -36.531 -25.219 1 97.12 291 ASP A O 1
ATOM 2353 N N . ASP A 1 292 ? -7.316 -34.781 -26.422 1 94.38 292 ASP A N 1
ATOM 2354 C CA . ASP A 1 292 ? -8.367 -33.906 -25.938 1 94.38 292 ASP A CA 1
ATOM 2355 C C . ASP A 1 292 ? -9.5 -33.781 -26.953 1 94.38 292 ASP A C 1
ATOM 2357 O O . ASP A 1 292 ? -9.562 -32.812 -27.703 1 94.38 292 ASP A O 1
ATOM 2361 N N . ASN A 1 293 ? -10.43 -34.719 -26.891 1 92.69 293 ASN A N 1
ATOM 2362 C CA . ASN A 1 293 ? -11.602 -34.75 -27.766 1 92.69 293 ASN A CA 1
ATOM 2363 C C . ASN A 1 293 ? -11.211 -34.75 -29.234 1 92.69 293 ASN A C 1
ATOM 2365 O O . ASN A 1 293 ? -11.695 -33.906 -30.016 1 92.69 293 ASN A O 1
ATOM 2369 N N . GLY A 1 294 ? -10.305 -35.5 -29.594 1 95.19 294 GLY A N 1
ATOM 2370 C CA . GLY A 1 294 ? -9.922 -35.656 -30.984 1 95.19 294 GLY A CA 1
ATOM 2371 C C . GLY A 1 294 ? -8.781 -34.75 -31.406 1 95.19 294 GLY A C 1
ATOM 2372 O O . GLY A 1 294 ? -8.383 -34.75 -32.562 1 95.19 294 GLY A O 1
ATOM 2373 N N . GLU A 1 295 ? -8.258 -34 -30.5 1 96.81 295 GLU A N 1
ATOM 2374 C CA . GLU A 1 295 ? -7.117 -33.156 -30.766 1 96.81 295 GLU A CA 1
ATOM 2375 C C . GLU A 1 295 ? -5.895 -33.562 -29.953 1 96.81 295 GLU A C 1
ATOM 2377 O O . GLU A 1 295 ? -5.93 -33.531 -28.734 1 96.81 295 GLU A O 1
ATOM 2382 N N . LEU A 1 296 ? -4.883 -33.969 -30.656 1 98 296 LEU A N 1
ATOM 2383 C CA . LEU A 1 296 ? -3.602 -34.219 -30 1 98 296 LEU A CA 1
ATOM 2384 C C . LEU A 1 296 ? -2.787 -32.938 -29.891 1 98 296 LEU A C 1
ATOM 2386 O O . LEU A 1 296 ? -2.229 -32.469 -30.891 1 98 296 LEU A O 1
ATOM 2390 N N . LYS A 1 297 ? -2.666 -32.375 -28.734 1 97.12 297 LYS A N 1
ATOM 2391 C CA . LYS A 1 297 ? -2.078 -31.062 -28.531 1 97.12 297 LYS A CA 1
ATOM 2392 C C . LYS A 1 297 ? -0.668 -31.172 -27.953 1 97.12 297 LYS A C 1
ATOM 2394 O O . LYS A 1 297 ? -0.424 -31.953 -27.031 1 97.12 297 LYS A O 1
ATOM 2399 N N . LEU A 1 298 ? 0.205 -30.391 -28.5 1 97.81 298 LEU A N 1
ATOM 2400 C CA . LEU A 1 298 ? 1.582 -30.359 -28.016 1 97.81 298 LEU A CA 1
ATOM 2401 C C . LEU A 1 298 ? 1.634 -30 -26.531 1 97.81 298 LEU A C 1
ATOM 2403 O O . LEU A 1 298 ? 2.432 -30.562 -25.781 1 97.81 298 LEU A O 1
ATOM 2407 N N . GLY A 1 299 ? 0.773 -29.062 -26.109 1 96.75 299 GLY A N 1
ATOM 2408 C CA . GLY A 1 299 ? 0.696 -28.719 -24.703 1 96.75 299 GLY A CA 1
ATOM 2409 C C . GLY A 1 299 ? 0.326 -29.891 -23.812 1 96.75 299 GLY A C 1
ATOM 2410 O O . GLY A 1 299 ? 0.877 -30.047 -22.719 1 96.75 299 GLY A O 1
ATOM 2411 N N . GLY A 1 300 ? -0.655 -30.672 -24.328 1 96.75 300 GLY A N 1
ATOM 2412 C CA . GLY A 1 300 ? -1.016 -31.875 -23.609 1 96.75 300 GLY A CA 1
ATOM 2413 C C . GLY A 1 300 ? 0.141 -32.844 -23.438 1 96.75 300 GLY A C 1
ATOM 2414 O O . GLY A 1 300 ? 0.331 -33.406 -22.375 1 96.75 300 GLY A O 1
ATOM 2415 N N . GLN A 1 301 ? 0.888 -33 -24.531 1 96.94 301 GLN A N 1
ATOM 2416 C CA . GLN A 1 301 ? 2.078 -33.844 -24.516 1 96.94 301 GLN A CA 1
ATOM 2417 C C . GLN A 1 301 ? 3.074 -33.375 -23.453 1 96.94 301 GLN A C 1
ATOM 2419 O O . GLN A 1 301 ? 3.604 -34.188 -22.688 1 96.94 301 GLN A O 1
ATOM 2424 N N . ALA A 1 302 ? 3.289 -32.094 -23.453 1 98.25 302 ALA A N 1
ATOM 2425 C CA . ALA A 1 302 ? 4.234 -31.469 -22.531 1 98.25 302 ALA A CA 1
ATOM 2426 C C . ALA A 1 302 ? 3.807 -31.688 -21.078 1 98.25 302 ALA A C 1
ATOM 2428 O O . ALA A 1 302 ? 4.621 -32.094 -20.234 1 98.25 302 ALA A O 1
ATOM 2429 N N . LEU A 1 303 ? 2.561 -31.484 -20.766 1 98 303 LEU A N 1
ATOM 2430 C CA . LEU A 1 303 ? 2.08 -31.531 -19.391 1 98 303 LEU A CA 1
ATOM 2431 C C . LEU A 1 303 ? 2.014 -32.969 -18.875 1 98 303 LEU A C 1
ATOM 2433 O O . LEU A 1 303 ? 2.227 -33.219 -17.688 1 98 303 LEU A O 1
ATOM 2437 N N . LEU A 1 304 ? 1.75 -33.906 -19.812 1 98.62 304 LEU A N 1
ATOM 2438 C CA . LEU A 1 304 ? 1.857 -35.312 -19.438 1 98.62 304 LEU A CA 1
ATOM 2439 C C . LEU A 1 304 ? 3.283 -35.656 -19.016 1 98.62 304 LEU A C 1
ATOM 2441 O O . LEU A 1 304 ? 3.498 -36.25 -17.953 1 98.62 304 LEU A O 1
ATOM 2445 N N . ILE A 1 305 ? 4.27 -35.281 -19.828 1 98.69 305 ILE A N 1
ATOM 2446 C CA . ILE A 1 305 ? 5.676 -35.562 -19.547 1 98.69 305 ILE A CA 1
ATOM 2447 C C . ILE A 1 305 ? 6.062 -34.875 -18.219 1 98.69 305 ILE A C 1
ATOM 2449 O O . ILE A 1 305 ? 6.734 -35.5 -17.391 1 98.69 305 ILE A O 1
ATOM 2453 N N . LEU A 1 306 ? 5.594 -33.688 -18.047 1 98.25 306 LEU A N 1
ATOM 2454 C CA . LEU A 1 306 ? 5.91 -32.906 -16.844 1 98.25 306 LEU A CA 1
ATOM 2455 C C . LEU A 1 306 ? 5.367 -33.625 -15.602 1 98.25 306 LEU A C 1
ATOM 2457 O O . LEU A 1 306 ? 6.09 -33.781 -14.609 1 98.25 306 LEU A O 1
ATOM 2461 N N . ALA A 1 307 ? 4.102 -34.031 -15.609 1 98.5 307 ALA A N 1
ATOM 2462 C CA . ALA A 1 307 ? 3.453 -34.688 -14.469 1 98.5 307 ALA A CA 1
ATOM 2463 C C . ALA A 1 307 ? 4.145 -36 -14.125 1 98.5 307 ALA A C 1
ATOM 2465 O O . ALA A 1 307 ? 4.434 -36.281 -12.953 1 98.5 307 ALA A O 1
ATOM 2466 N N . LEU A 1 308 ? 4.406 -36.781 -15.164 1 98.75 308 LEU A N 1
ATOM 2467 C CA . LEU A 1 308 ? 5.016 -38.094 -14.922 1 98.75 308 LEU A CA 1
ATOM 2468 C C . LEU A 1 308 ? 6.449 -37.938 -14.43 1 98.75 308 LEU A C 1
ATOM 2470 O O . LEU A 1 308 ? 6.887 -38.688 -13.547 1 98.75 308 LEU A O 1
ATOM 2474 N N . SER A 1 309 ? 7.207 -37 -15.008 1 98.44 309 SER A N 1
ATOM 2475 C CA . SER A 1 309 ? 8.562 -36.75 -14.539 1 98.44 309 SER A CA 1
ATOM 2476 C C . SER A 1 309 ? 8.562 -36.312 -13.078 1 98.44 309 SER A C 1
ATOM 2478 O O . SER A 1 309 ? 9.367 -36.812 -12.281 1 98.44 309 SER A O 1
ATOM 2480 N N . LYS A 1 310 ? 7.656 -35.406 -12.719 1 98.25 310 LYS A N 1
ATOM 2481 C CA . LYS A 1 310 ? 7.598 -34.906 -11.352 1 98.25 310 LYS A CA 1
ATOM 2482 C C . LYS A 1 310 ? 7.18 -36 -10.383 1 98.25 310 LYS A C 1
ATOM 2484 O O . LYS A 1 310 ? 7.664 -36.062 -9.25 1 98.25 310 LYS A O 1
ATOM 2489 N N . TYR A 1 311 ? 6.223 -36.844 -10.836 1 98.62 311 TYR A N 1
ATOM 2490 C CA . TYR A 1 311 ? 5.797 -37.969 -10 1 98.62 311 TYR A CA 1
ATOM 2491 C C . TYR A 1 311 ? 6.977 -38.844 -9.625 1 98.62 311 TYR A C 1
ATOM 2493 O O . TYR A 1 311 ? 7.156 -39.188 -8.461 1 98.62 311 TYR A O 1
ATOM 2501 N N . GLN A 1 312 ? 7.723 -39.219 -10.641 1 98.19 312 GLN A N 1
ATOM 2502 C CA . GLN A 1 312 ? 8.883 -40.062 -10.391 1 98.19 312 GLN A CA 1
ATOM 2503 C C . GLN A 1 312 ? 9.898 -39.344 -9.492 1 98.19 312 GLN A C 1
ATOM 2505 O O . GLN A 1 312 ? 10.492 -39.969 -8.609 1 98.19 312 GLN A O 1
ATOM 2510 N N . ASP A 1 313 ? 10.117 -38.094 -9.719 1 97.12 313 ASP A N 1
ATOM 2511 C CA . ASP A 1 313 ? 11.078 -37.312 -8.938 1 97.12 313 ASP A CA 1
ATOM 2512 C C . ASP A 1 313 ? 10.68 -37.281 -7.461 1 97.12 313 ASP A C 1
ATOM 2514 O O . ASP A 1 313 ? 11.531 -37.469 -6.586 1 97.12 313 ASP A O 1
ATOM 2518 N N . VAL A 1 314 ? 9.406 -37.125 -7.188 1 97.75 314 VAL A N 1
ATOM 2519 C CA . VAL A 1 314 ? 8.906 -36.906 -5.832 1 97.75 314 VAL A CA 1
ATOM 2520 C C . VAL A 1 314 ? 8.797 -38.25 -5.113 1 97.75 314 VAL A C 1
ATOM 2522 O O . VAL A 1 314 ? 9.172 -38.375 -3.941 1 97.75 314 VAL A O 1
ATOM 2525 N N . THR A 1 315 ? 8.359 -39.312 -5.82 1 97.94 315 THR A N 1
ATOM 2526 C CA . THR A 1 315 ? 8.023 -40.562 -5.16 1 97.94 315 THR A CA 1
ATOM 2527 C C . THR A 1 315 ? 9.141 -41.594 -5.336 1 97.94 315 THR A C 1
ATOM 2529 O O . THR A 1 315 ? 9.18 -42.594 -4.633 1 97.94 315 THR A O 1
ATOM 2532 N N . LYS A 1 316 ? 9.977 -41.406 -6.328 1 97.06 316 LYS A N 1
ATOM 2533 C CA . LYS A 1 316 ? 11.008 -42.344 -6.738 1 97.06 316 LYS A CA 1
ATOM 2534 C C . LYS A 1 316 ? 10.391 -43.656 -7.277 1 97.06 316 LYS A C 1
ATOM 2536 O O . LYS A 1 316 ? 11.078 -44.656 -7.402 1 97.06 316 LYS A O 1
ATOM 2541 N N . ASP A 1 317 ? 9.094 -43.594 -7.543 1 97.56 317 ASP A N 1
ATOM 2542 C CA . ASP A 1 317 ? 8.359 -44.656 -8.203 1 97.56 317 ASP A CA 1
ATOM 2543 C C . ASP A 1 317 ? 8.461 -44.531 -9.719 1 97.56 317 ASP A C 1
ATOM 2545 O O . ASP A 1 317 ? 7.902 -43.625 -10.32 1 97.56 317 ASP A O 1
ATOM 2549 N N . ASP A 1 318 ? 9.055 -45.469 -10.438 1 96.56 318 ASP A N 1
ATOM 2550 C CA . ASP A 1 318 ? 9.312 -45.406 -11.875 1 96.56 318 ASP A CA 1
ATOM 2551 C C . ASP A 1 318 ? 8.258 -46.156 -12.672 1 96.56 318 ASP A C 1
ATOM 2553 O O . ASP A 1 318 ? 8.492 -46.531 -13.82 1 96.56 318 ASP A O 1
ATOM 2557 N N . THR A 1 319 ? 7.102 -46.438 -12.078 1 97.31 319 THR A N 1
ATOM 2558 C CA . THR A 1 319 ? 6.012 -47.219 -12.672 1 97.31 319 THR A CA 1
ATOM 2559 C C . THR A 1 319 ? 5.645 -46.656 -14.047 1 97.31 319 THR A C 1
ATOM 2561 O O . THR A 1 319 ? 5.273 -47.406 -14.945 1 97.31 319 THR A O 1
ATOM 2564 N N . PHE A 1 320 ? 5.809 -45.375 -14.227 1 98.19 320 PHE A N 1
ATOM 2565 C CA . PHE A 1 320 ? 5.266 -44.75 -15.438 1 98.19 320 PHE A CA 1
ATOM 2566 C C . PHE A 1 320 ? 6.383 -44.438 -16.422 1 98.19 320 PHE A C 1
ATOM 2568 O O . PHE A 1 320 ? 6.152 -43.75 -17.422 1 98.19 320 PHE A O 1
ATOM 2575 N N . MET A 1 321 ? 7.574 -44.844 -16.203 1 97.44 321 MET A N 1
ATOM 2576 C CA . MET A 1 321 ? 8.719 -44.562 -17.062 1 97.44 321 MET A CA 1
ATOM 2577 C C . MET A 1 321 ? 8.477 -45.031 -18.484 1 97.44 321 MET A C 1
ATOM 2579 O O . MET A 1 321 ? 8.75 -44.312 -19.438 1 97.44 321 MET A O 1
ATOM 2583 N N . PRO A 1 322 ? 7.918 -46.281 -18.688 1 97.44 322 PRO A N 1
ATOM 2584 C CA . PRO A 1 322 ? 7.66 -46.688 -20.062 1 97.44 322 PRO A CA 1
ATOM 2585 C C . PRO A 1 322 ? 6.691 -45.781 -20.797 1 97.44 322 PRO A C 1
ATOM 2587 O O . PRO A 1 322 ? 6.906 -45.469 -21.969 1 97.44 322 PRO A O 1
ATOM 2590 N N . VAL A 1 323 ? 5.672 -45.375 -20.062 1 98.12 323 VAL A N 1
ATOM 2591 C CA . VAL A 1 323 ? 4.699 -44.469 -20.641 1 98.12 323 VAL A CA 1
ATOM 2592 C C . VAL A 1 323 ? 5.371 -43.125 -20.938 1 98.12 323 VAL A C 1
ATOM 2594 O O . VAL A 1 323 ? 5.117 -42.5 -21.969 1 98.12 323 VAL A O 1
ATOM 2597 N N . LEU A 1 324 ? 6.184 -42.656 -20.016 1 98.31 324 LEU A N 1
ATOM 2598 C CA . LEU A 1 324 ? 6.906 -41.406 -20.156 1 98.31 324 LEU A CA 1
ATOM 2599 C C . LEU A 1 324 ? 7.77 -41.406 -21.406 1 98.31 324 LEU A C 1
ATOM 2601 O O . LEU A 1 324 ? 7.773 -40.438 -22.172 1 98.31 324 LEU A O 1
ATOM 2605 N N . MET A 1 325 ? 8.43 -42.469 -21.703 1 97.62 325 MET A N 1
ATOM 2606 C CA . MET A 1 325 ? 9.305 -42.562 -22.875 1 97.62 325 MET A CA 1
ATOM 2607 C C . MET A 1 325 ? 8.484 -42.594 -24.156 1 97.62 325 MET A C 1
ATOM 2609 O O . MET A 1 325 ? 8.914 -42.062 -25.188 1 97.62 325 MET A O 1
ATOM 2613 N N . LYS A 1 326 ? 7.355 -43.281 -24.094 1 98.38 326 LYS A N 1
ATOM 2614 C CA . LYS A 1 326 ? 6.469 -43.281 -25.25 1 98.38 326 LYS A CA 1
ATOM 2615 C C . LYS A 1 326 ? 5.906 -41.875 -25.516 1 98.38 326 LYS A C 1
ATOM 2617 O O . LYS A 1 326 ? 5.691 -41.5 -26.672 1 98.38 326 LYS A O 1
ATOM 2622 N N . ALA A 1 327 ? 5.594 -41.219 -24.406 1 98.38 327 ALA A N 1
ATOM 2623 C CA . ALA A 1 327 ? 5.145 -39.844 -24.562 1 98.38 327 ALA A CA 1
ATOM 2624 C C . ALA A 1 327 ? 6.227 -38.969 -25.203 1 98.38 327 ALA A C 1
ATOM 2626 O O . ALA A 1 327 ? 5.934 -38.125 -26.062 1 98.38 327 ALA A O 1
ATOM 2627 N N . PHE A 1 328 ? 7.484 -39.125 -24.812 1 98.06 328 PHE A N 1
ATOM 2628 C CA . PHE A 1 328 ? 8.617 -38.406 -25.406 1 98.06 328 PHE A CA 1
ATOM 2629 C C . PHE A 1 328 ? 8.727 -38.719 -26.891 1 98.06 328 PHE A C 1
ATOM 2631 O O . PHE A 1 328 ? 8.93 -37.812 -27.703 1 98.06 328 PHE A O 1
ATOM 2638 N N . LYS A 1 329 ? 8.586 -39.969 -27.203 1 97.75 329 LYS A N 1
ATOM 2639 C CA . LYS A 1 329 ? 8.609 -40.344 -28.609 1 97.75 329 LYS A CA 1
ATOM 2640 C C . LYS A 1 329 ? 7.566 -39.562 -29.406 1 97.75 329 LYS A C 1
ATOM 2642 O O . LYS A 1 329 ? 7.805 -39.219 -30.562 1 97.75 329 LYS A O 1
ATOM 2647 N N . GLY A 1 330 ? 6.48 -39.344 -28.766 1 98.06 330 GLY A N 1
ATOM 2648 C CA . GLY A 1 330 ? 5.391 -38.625 -29.406 1 98.06 330 GLY A CA 1
ATOM 2649 C C . GLY A 1 330 ? 5.746 -37.188 -29.75 1 98.06 330 GLY A C 1
ATOM 2650 O O . GLY A 1 330 ? 5.211 -36.625 -30.719 1 98.06 330 GLY A O 1
ATOM 2651 N N . VAL A 1 331 ? 6.664 -36.531 -29.047 1 98.19 331 VAL A N 1
ATOM 2652 C CA . VAL A 1 331 ? 7.016 -35.125 -29.234 1 98.19 331 VAL A CA 1
ATOM 2653 C C . VAL A 1 331 ? 7.586 -34.938 -30.641 1 98.19 331 VAL A C 1
ATOM 2655 O O . VAL A 1 331 ? 7.367 -33.875 -31.266 1 98.19 331 VAL A O 1
ATOM 2658 N N . HIS A 1 332 ? 8.203 -35.906 -31.203 1 96.81 332 HIS A N 1
ATOM 2659 C CA . HIS A 1 332 ? 8.875 -35.812 -32.5 1 96.81 332 HIS A CA 1
ATOM 2660 C C . HIS A 1 332 ? 7.859 -35.656 -33.625 1 96.81 332 HIS A C 1
ATOM 2662 O O . HIS A 1 332 ? 8.188 -35.125 -34.688 1 96.81 332 HIS A O 1
ATOM 2668 N N . PHE A 1 333 ? 6.625 -36.125 -33.375 1 97.56 333 PHE A N 1
ATOM 2669 C CA . PHE A 1 333 ? 5.594 -36 -34.406 1 97.56 333 PHE A CA 1
ATOM 2670 C C . PHE A 1 333 ? 5.098 -34.562 -34.5 1 97.56 333 PHE A C 1
ATOM 2672 O O . PHE A 1 333 ? 4.453 -34.219 -35.5 1 97.56 333 PHE A O 1
ATOM 2679 N N . PHE A 1 334 ? 5.395 -33.719 -33.5 1 98.25 334 PHE A N 1
ATOM 2680 C CA . PHE A 1 334 ? 4.965 -32.344 -33.469 1 98.25 334 PHE A CA 1
ATOM 2681 C C . PHE A 1 334 ? 6.047 -31.422 -34.062 1 98.25 334 PHE A C 1
ATOM 2683 O O . PHE A 1 334 ? 6.004 -30.219 -33.875 1 98.25 334 PHE A O 1
ATOM 2690 N N . GLN A 1 335 ? 7.035 -31.922 -34.656 1 96.19 335 GLN A N 1
ATOM 2691 C CA . GLN A 1 335 ? 8.156 -31.109 -35.125 1 96.19 335 GLN A CA 1
ATOM 2692 C C . GLN A 1 335 ? 8.211 -31.062 -36.656 1 96.19 335 GLN A C 1
ATOM 2694 O O . GLN A 1 335 ? 8.078 -32.094 -37.312 1 96.19 335 GLN A O 1
ATOM 2699 N N . GLU A 1 336 ? 8.43 -29.906 -37.125 1 94.56 336 GLU A N 1
ATOM 2700 C CA . GLU A 1 336 ? 8.75 -29.75 -38.531 1 94.56 336 GLU A CA 1
ATOM 2701 C C . GLU A 1 336 ? 10.258 -29.859 -38.781 1 94.56 336 GLU A C 1
ATOM 2703 O O . GLU A 1 336 ? 11.055 -29.688 -37.844 1 94.56 336 GLU A O 1
ATOM 2708 N N . PRO A 1 337 ? 10.594 -30.094 -40.062 1 90.69 337 PRO A N 1
ATOM 2709 C CA . PRO A 1 337 ? 12.023 -30.141 -40.375 1 90.69 337 PRO A CA 1
ATOM 2710 C C . PRO A 1 337 ? 12.742 -28.828 -40.062 1 90.69 337 PRO A C 1
ATOM 2712 O O . PRO A 1 337 ? 13.93 -28.844 -39.719 1 90.69 337 PRO A O 1
ATOM 2715 N N . SER A 1 338 ? 12.133 -27.719 -40.062 1 90.44 338 SER A N 1
ATOM 2716 C CA . SER A 1 338 ? 12.703 -26.406 -39.812 1 90.44 338 SER A CA 1
ATOM 2717 C C . SER A 1 338 ? 13.016 -26.203 -38.344 1 90.44 338 SER A C 1
ATOM 2719 O O . SER A 1 338 ? 13.75 -25.281 -37.969 1 90.44 338 SER A O 1
ATOM 2721 N N . GLY A 1 339 ? 12.43 -27.047 -37.531 1 90.5 339 GLY A N 1
ATOM 2722 C CA . GLY A 1 339 ? 12.562 -26.859 -36.094 1 90.5 339 GLY A CA 1
ATOM 2723 C C . GLY A 1 339 ? 11.328 -26.25 -35.469 1 90.5 339 GLY A C 1
ATOM 2724 O O . GLY A 1 339 ? 11.172 -26.281 -34.219 1 90.5 339 GLY A O 1
ATOM 2725 N N . LYS A 1 340 ? 10.5 -25.719 -36.281 1 94.88 340 LYS A N 1
ATOM 2726 C CA . LYS A 1 340 ? 9.227 -25.188 -35.812 1 94.88 340 LYS A CA 1
ATOM 2727 C C . LYS A 1 340 ? 8.344 -26.312 -35.25 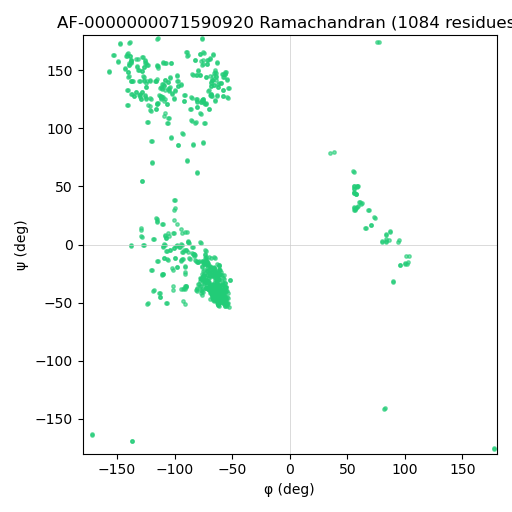1 94.88 340 LYS A C 1
ATOM 2729 O O . LYS A 1 340 ? 8.336 -27.422 -35.781 1 94.88 340 LYS A O 1
ATOM 2734 N N . LEU A 1 341 ? 7.613 -25.938 -34.219 1 97.19 341 LEU A N 1
ATOM 2735 C CA . LEU A 1 341 ? 6.738 -26.938 -33.625 1 97.19 341 LEU A CA 1
ATOM 2736 C C . LEU A 1 341 ? 5.312 -26.797 -34.156 1 97.19 341 LEU A C 1
ATOM 2738 O O . LEU A 1 341 ? 4.859 -25.688 -34.438 1 97.19 341 LEU A O 1
ATOM 2742 N N . ILE A 1 342 ? 4.664 -27.969 -34.281 1 97.75 342 ILE A N 1
ATOM 2743 C CA . ILE A 1 342 ? 3.242 -28.047 -34.594 1 97.75 342 ILE A CA 1
ATOM 2744 C C . ILE A 1 342 ? 2.426 -28.156 -33.312 1 97.75 342 ILE A C 1
ATOM 2746 O O . ILE A 1 342 ? 2.793 -28.891 -32.406 1 97.75 342 ILE A O 1
ATOM 2750 N N . HIS A 1 343 ? 1.332 -27.453 -33.25 1 98 343 HIS A N 1
ATOM 2751 C CA . HIS A 1 343 ? 0.612 -27.312 -31.984 1 98 343 HIS A CA 1
ATOM 2752 C C . HIS A 1 343 ? -0.434 -28.406 -31.828 1 98 343 HIS A C 1
ATOM 2754 O O . HIS A 1 343 ? -0.629 -28.938 -30.734 1 98 343 HIS A O 1
ATOM 2760 N N . VAL A 1 344 ? -1.094 -28.812 -32.969 1 98.25 344 VAL A N 1
ATOM 2761 C CA . VAL A 1 344 ? -2.199 -29.75 -32.844 1 98.25 344 VAL A CA 1
ATOM 2762 C C . VAL A 1 344 ? -2.16 -30.75 -34 1 98.25 344 VAL A C 1
ATOM 2764 O O . VAL A 1 344 ? -2.039 -30.359 -35.156 1 98.25 344 VAL A O 1
ATOM 2767 N N . LEU A 1 345 ? -2.297 -32.031 -33.688 1 98.25 345 LEU A N 1
ATOM 2768 C CA . LEU A 1 345 ? -2.424 -33.125 -34.656 1 98.25 345 LEU A CA 1
ATOM 2769 C C . LEU A 1 345 ? -3.799 -33.781 -34.562 1 98.25 345 LEU A C 1
ATOM 2771 O O . LEU A 1 345 ? -4.449 -33.688 -33.5 1 98.25 345 LEU A O 1
ATOM 2775 N N . ASN A 1 346 ? -4.234 -34.312 -35.625 1 97.81 346 ASN A N 1
ATOM 2776 C CA . ASN A 1 346 ? -5.371 -35.219 -35.594 1 97.81 346 ASN A CA 1
ATOM 2777 C C . ASN A 1 346 ? -4.984 -36.594 -35.031 1 97.81 346 ASN A C 1
ATOM 2779 O O . ASN A 1 346 ? -3.803 -36.906 -34.938 1 97.81 346 ASN A O 1
ATOM 2783 N N . PRO A 1 347 ? -5.941 -37.406 -34.656 1 96.94 347 PRO A N 1
ATOM 2784 C CA . PRO A 1 347 ? -5.637 -38.719 -34.094 1 96.94 347 PRO A CA 1
ATOM 2785 C C . PRO A 1 347 ? -4.871 -39.594 -35.094 1 96.94 347 PRO A C 1
ATOM 2787 O O . PRO A 1 347 ? -4.188 -40.531 -34.656 1 96.94 347 PRO A O 1
ATOM 2790 N N . ASP A 1 348 ? -4.961 -39.312 -36.375 1 97.12 348 ASP A N 1
ATOM 2791 C CA . ASP A 1 348 ? -4.207 -40.062 -37.375 1 97.12 348 ASP A CA 1
ATOM 2792 C C . ASP A 1 348 ? -2.824 -39.469 -37.594 1 97.12 348 ASP A C 1
ATOM 2794 O O . ASP A 1 348 ? -2.115 -39.844 -38.531 1 97.12 348 ASP A O 1
ATOM 2798 N N . LEU A 1 349 ? -2.459 -38.375 -36.844 1 97.69 349 LEU A N 1
ATOM 2799 C CA . LEU A 1 349 ? -1.146 -37.75 -36.75 1 97.69 349 LEU A CA 1
ATOM 2800 C C . LEU A 1 349 ? -0.921 -36.781 -37.875 1 97.69 349 LEU A C 1
ATOM 2802 O O . LEU A 1 349 ? 0.176 -36.219 -38.031 1 97.69 349 LEU A O 1
ATOM 2806 N N . THR A 1 350 ? -2.01 -36.5 -38.656 1 97.62 350 THR A N 1
ATOM 2807 C CA . THR A 1 350 ? -1.921 -35.406 -39.594 1 97.62 350 THR A CA 1
ATOM 2808 C C . THR A 1 350 ? -2.061 -34.062 -38.875 1 97.62 350 THR A C 1
ATOM 2810 O O . THR A 1 350 ? -2.594 -34 -37.75 1 97.62 350 THR A O 1
ATOM 2813 N N . VAL A 1 351 ? -1.574 -33 -39.469 1 97.62 351 VAL A N 1
ATOM 2814 C CA . VAL A 1 351 ? -1.574 -31.688 -38.844 1 97.62 351 VAL A CA 1
ATOM 2815 C C . VAL A 1 351 ? -2.994 -31.125 -38.812 1 97.62 351 VAL A C 1
ATOM 2817 O O . VAL A 1 351 ? -3.648 -31.031 -39.844 1 97.62 351 VAL A O 1
ATOM 2820 N N . LYS A 1 352 ? -3.492 -30.844 -37.719 1 97.75 352 LYS A N 1
ATOM 2821 C CA . LYS A 1 352 ? -4.77 -30.156 -37.594 1 97.75 352 LYS A CA 1
ATOM 2822 C C . LYS A 1 352 ? -4.57 -28.641 -37.5 1 97.75 352 LYS A C 1
ATOM 2824 O O . LYS A 1 352 ? -5.262 -27.875 -38.188 1 97.75 352 LYS A O 1
ATOM 2829 N N . ALA A 1 353 ? -3.686 -28.109 -36.656 1 97.56 353 ALA A N 1
ATOM 2830 C CA . ALA A 1 353 ? -3.35 -26.688 -36.531 1 97.56 353 ALA A CA 1
ATOM 2831 C C . ALA A 1 353 ? -1.855 -26.5 -36.281 1 97.56 353 ALA A C 1
ATOM 2833 O O . ALA A 1 353 ? -1.324 -26.969 -35.25 1 97.56 353 ALA A O 1
ATOM 2834 N N . ALA A 1 354 ? -1.278 -25.828 -37.156 1 95.69 354 ALA A N 1
ATOM 2835 C CA . ALA A 1 354 ? 0.148 -25.547 -37 1 95.69 354 ALA A CA 1
ATOM 2836 C C . ALA A 1 354 ? 0.406 -24.656 -35.781 1 95.69 354 ALA A C 1
ATOM 2838 O O . ALA A 1 354 ? 1.455 -24.75 -35.156 1 95.69 354 ALA A O 1
ATOM 2839 N N . TYR A 1 355 ? -0.505 -23.734 -35.562 1 95.44 355 TYR A N 1
ATOM 2840 C CA . TYR A 1 355 ? -0.411 -22.844 -34.406 1 95.44 355 TYR A CA 1
ATOM 2841 C C . TYR A 1 355 ? -1.746 -22.734 -33.688 1 95.44 355 TYR A C 1
ATOM 2843 O O . TYR A 1 355 ? -2.797 -22.625 -34.312 1 95.44 355 TYR A O 1
ATOM 2851 N N . ARG A 1 356 ? -1.688 -22.891 -32.438 1 94.56 356 ARG A N 1
ATOM 2852 C CA . ARG A 1 356 ? -2.865 -22.703 -31.594 1 94.56 356 ARG A CA 1
ATOM 2853 C C . ARG A 1 356 ? -2.609 -21.656 -30.516 1 94.56 356 ARG A C 1
ATOM 2855 O O . ARG A 1 356 ? -3.352 -20.672 -30.406 1 94.56 356 ARG A O 1
ATOM 2862 N N . ILE A 1 357 ? -1.509 -21.703 -29.703 1 92.75 357 ILE A N 1
ATOM 2863 C CA . ILE A 1 357 ? -1.196 -20.797 -28.594 1 92.75 357 ILE A CA 1
ATOM 2864 C C . ILE A 1 357 ? 0.307 -20.812 -28.328 1 92.75 357 ILE A C 1
ATOM 2866 O O . ILE A 1 357 ? 0.958 -21.844 -28.469 1 92.75 357 ILE A O 1
ATOM 2870 N N . ILE A 1 358 ? 0.834 -19.781 -27.891 1 90.69 358 ILE A N 1
ATOM 2871 C CA . ILE A 1 358 ? 2.271 -19.562 -27.781 1 90.69 358 ILE A CA 1
ATOM 2872 C C . ILE A 1 358 ? 2.828 -20.359 -26.625 1 90.69 358 ILE A C 1
ATOM 2874 O O . ILE A 1 358 ? 4.031 -20.641 -26.562 1 90.69 358 ILE A O 1
ATOM 2878 N N . TYR A 1 359 ? 2.039 -20.859 -25.703 1 92.75 359 TYR A N 1
ATOM 2879 C CA . TYR A 1 359 ? 2.471 -21.516 -24.484 1 92.75 359 TYR A CA 1
ATOM 2880 C C . TYR A 1 359 ? 3.137 -22.859 -24.781 1 92.75 359 TYR A C 1
ATOM 2882 O O . TYR A 1 359 ? 3.951 -23.344 -24 1 92.75 359 TYR A O 1
ATOM 2890 N N . TYR A 1 360 ? 2.826 -23.453 -25.922 1 96.5 360 TYR A N 1
ATOM 2891 C CA . TYR A 1 360 ? 3.182 -24.844 -26.172 1 96.5 360 TYR A CA 1
ATOM 2892 C C . TYR A 1 360 ? 4.691 -25 -26.297 1 96.5 360 TYR A C 1
ATOM 2894 O O . TYR A 1 360 ? 5.25 -26.016 -25.844 1 96.5 360 TYR A O 1
ATOM 2902 N N . GLU A 1 361 ? 5.348 -24.031 -26.859 1 96.44 361 GLU A N 1
ATOM 2903 C CA . GLU A 1 361 ? 6.793 -24.125 -27.016 1 96.44 361 GLU A CA 1
ATOM 2904 C C . GLU A 1 361 ? 7.496 -24.125 -25.656 1 96.44 361 GLU A C 1
ATOM 2906 O O . GLU A 1 361 ? 8.367 -24.969 -25.406 1 96.44 361 GLU A O 1
ATOM 2911 N N . GLY A 1 362 ? 7.094 -23.172 -24.828 1 97.5 362 GLY A N 1
ATOM 2912 C CA . GLY A 1 362 ? 7.68 -23.141 -23.5 1 97.5 362 GLY A CA 1
ATOM 2913 C C . GLY A 1 362 ? 7.348 -24.359 -22.656 1 97.5 362 GLY A C 1
ATOM 2914 O O . GLY A 1 362 ? 8.203 -24.875 -21.938 1 97.5 362 GLY A O 1
ATOM 2915 N N . GLU A 1 363 ? 6.148 -24.828 -22.797 1 97.94 363 GLU A N 1
ATOM 2916 C CA . GLU A 1 363 ? 5.699 -26 -22.047 1 97.94 363 GLU A CA 1
ATOM 2917 C C . GLU A 1 363 ? 6.539 -27.234 -22.375 1 97.94 363 GLU A C 1
ATOM 2919 O O . GLU A 1 363 ? 7.023 -27.922 -21.484 1 97.94 363 GLU A O 1
ATOM 2924 N N . VAL A 1 364 ? 6.719 -27.453 -23.641 1 98.25 364 VAL A N 1
ATOM 2925 C CA . VAL A 1 364 ? 7.406 -28.688 -24.031 1 98.25 364 VAL A CA 1
ATOM 2926 C C . VAL A 1 364 ? 8.891 -28.562 -23.703 1 98.25 364 VAL A C 1
ATOM 2928 O O . VAL A 1 364 ? 9.516 -29.531 -23.266 1 98.25 364 VAL A O 1
ATOM 2931 N N . ALA A 1 365 ? 9.461 -27.391 -23.891 1 98.12 365 ALA A N 1
ATOM 2932 C CA . ALA A 1 365 ? 10.859 -27.203 -23.531 1 98.12 365 ALA A CA 1
ATOM 2933 C C . ALA A 1 365 ? 11.086 -27.453 -22.031 1 98.12 365 ALA A C 1
ATOM 2935 O O . ALA A 1 365 ? 12.047 -28.109 -21.641 1 98.12 365 ALA A O 1
ATOM 2936 N N . PHE A 1 366 ? 10.227 -26.953 -21.234 1 98.31 366 PHE A N 1
ATOM 2937 C CA . PHE A 1 366 ? 10.32 -27.141 -19.797 1 98.31 366 PHE A CA 1
ATOM 2938 C C . PHE A 1 366 ? 10.125 -28.609 -19.422 1 98.31 366 PHE A C 1
ATOM 2940 O O . PHE A 1 366 ? 10.891 -29.156 -18.641 1 98.31 366 PHE A O 1
ATOM 2947 N N . ALA A 1 367 ? 9.125 -29.234 -20 1 98.62 367 ALA A N 1
ATOM 2948 C CA . ALA A 1 367 ? 8.828 -30.641 -19.719 1 98.62 367 ALA A CA 1
ATOM 2949 C C . ALA A 1 367 ? 10.008 -31.531 -20.094 1 98.62 367 ALA A C 1
ATOM 2951 O O . ALA A 1 367 ? 10.383 -32.406 -19.312 1 98.62 367 ALA A O 1
ATOM 2952 N N . LEU A 1 368 ? 10.57 -31.266 -21.281 1 98.5 368 LEU A N 1
ATOM 2953 C CA . LEU A 1 368 ? 11.703 -32.062 -21.734 1 98.5 368 LEU A CA 1
ATOM 2954 C C . LEU A 1 368 ? 12.922 -31.828 -20.844 1 98.5 368 LEU A C 1
ATOM 2956 O O . LEU A 1 368 ? 13.711 -32.75 -20.609 1 98.5 368 LEU A O 1
ATOM 2960 N N . SER A 1 369 ? 13.062 -30.625 -20.375 1 98 369 SER A N 1
ATOM 2961 C CA . SER A 1 369 ? 14.141 -30.359 -19.422 1 98 369 SER A CA 1
ATOM 2962 C C . SER A 1 369 ? 14 -31.188 -18.156 1 98 369 SER A C 1
ATOM 2964 O O . SER A 1 369 ? 14.984 -31.719 -17.641 1 98 369 SER A O 1
ATOM 2966 N N . ARG A 1 370 ? 12.797 -31.312 -17.703 1 97.25 370 ARG A N 1
ATOM 2967 C CA . ARG A 1 370 ? 12.547 -32.125 -16.516 1 97.25 370 ARG A CA 1
ATOM 2968 C C . ARG A 1 370 ? 12.82 -33.625 -16.812 1 97.25 370 ARG A C 1
ATOM 2970 O O . ARG A 1 370 ? 13.344 -34.344 -15.961 1 97.25 370 ARG A O 1
ATOM 2977 N N . LEU A 1 371 ? 12.414 -34 -17.984 1 98.19 371 LEU A N 1
ATOM 2978 C CA . LEU A 1 371 ? 12.695 -35.375 -18.391 1 98.19 371 LEU A CA 1
ATOM 2979 C C . LEU A 1 371 ? 14.203 -35.625 -18.438 1 98.19 371 LEU A C 1
ATOM 2981 O O . LEU A 1 371 ? 14.672 -36.688 -18 1 98.19 371 LEU A O 1
ATOM 2985 N N . TYR A 1 372 ? 14.93 -34.688 -18.969 1 97.69 372 TYR A N 1
ATOM 2986 C CA . TYR A 1 372 ? 16.375 -34.812 -19.031 1 97.69 372 TYR A CA 1
ATOM 2987 C C . TYR A 1 372 ? 16.969 -34.938 -17.625 1 97.69 372 TYR A C 1
ATOM 2989 O O . TYR A 1 372 ? 17.906 -35.719 -17.406 1 97.69 372 TYR A O 1
ATOM 2997 N N . GLU A 1 373 ? 16.484 -34.188 -16.719 1 95.19 373 GLU A N 1
ATOM 2998 C CA . GLU A 1 373 ? 16.969 -34.25 -15.352 1 95.19 373 GLU A CA 1
ATOM 2999 C C . GLU A 1 373 ? 16.812 -35.656 -14.766 1 95.19 373 GLU A C 1
ATOM 3001 O O . GLU A 1 373 ? 17.625 -36.094 -13.945 1 95.19 373 GLU A O 1
ATOM 3006 N N . LEU A 1 374 ? 15.766 -36.312 -15.195 1 94.94 374 LEU A N 1
ATOM 3007 C CA . LEU A 1 374 ? 15.477 -37.656 -14.695 1 94.94 374 LEU A CA 1
ATOM 3008 C C . LEU A 1 374 ? 16.344 -38.719 -15.406 1 94.94 374 LEU A C 1
ATOM 3010 O O . LEU A 1 374 ? 16.797 -39.656 -14.773 1 94.94 374 LEU A O 1
ATOM 3014 N N . THR A 1 375 ? 16.562 -38.5 -16.734 1 95.56 375 THR A N 1
ATOM 3015 C CA . THR A 1 375 ? 17.094 -39.594 -17.531 1 95.56 375 THR A CA 1
ATOM 3016 C C . THR A 1 375 ? 18.547 -39.312 -17.953 1 95.56 375 THR A C 1
ATOM 3018 O O . THR A 1 375 ? 19.266 -40.219 -18.344 1 95.56 375 THR A O 1
ATOM 3021 N N . HIS A 1 376 ? 18.938 -38.062 -18.031 1 95.75 376 HIS A N 1
ATOM 3022 C CA . HIS A 1 376 ? 20.219 -37.594 -18.547 1 95.75 376 HIS A CA 1
ATOM 3023 C C . HIS A 1 376 ? 20.438 -38.094 -19.969 1 95.75 376 HIS A C 1
ATOM 3025 O O . HIS A 1 376 ? 21.562 -38.438 -20.344 1 95.75 376 HIS A O 1
ATOM 3031 N N . ASP A 1 377 ? 19.344 -38.25 -20.625 1 95.62 377 ASP A N 1
ATOM 3032 C CA . ASP A 1 377 ? 19.406 -38.688 -22.016 1 95.62 377 ASP A CA 1
ATOM 3033 C C . ASP A 1 377 ? 19.828 -37.562 -22.938 1 95.62 377 ASP A C 1
ATOM 3035 O O . ASP A 1 377 ? 19.109 -36.562 -23.094 1 95.62 377 ASP A O 1
ATOM 3039 N N . LYS A 1 378 ? 20.828 -37.688 -23.703 1 95.88 378 LYS A N 1
ATOM 3040 C CA . LYS A 1 378 ? 21.391 -36.656 -24.562 1 95.88 378 LYS A CA 1
ATOM 3041 C C . LYS A 1 378 ? 20.422 -36.281 -25.672 1 95.88 378 LYS A C 1
ATOM 3043 O O . LYS A 1 378 ? 20.375 -35.125 -26.094 1 95.88 378 LYS A O 1
ATOM 3048 N N . ASN A 1 379 ? 19.703 -37.25 -26.125 1 95.62 379 ASN A N 1
ATOM 3049 C CA . ASN A 1 379 ? 18.734 -36.938 -27.172 1 95.62 379 ASN A CA 1
ATOM 3050 C C . ASN A 1 379 ? 17.672 -35.938 -26.688 1 95.62 379 ASN A C 1
ATOM 3052 O O . ASN A 1 379 ? 17.219 -35.125 -27.469 1 95.62 379 ASN A O 1
ATOM 3056 N N . VAL A 1 380 ? 17.312 -36.094 -25.453 1 97.44 380 VAL A N 1
ATOM 3057 C CA . VAL A 1 380 ? 16.328 -35.188 -24.859 1 97.44 380 VAL A CA 1
ATOM 3058 C C . VAL A 1 380 ? 16.922 -33.781 -24.797 1 97.44 380 VAL A C 1
ATOM 3060 O O . VAL A 1 380 ? 16.281 -32.812 -25.234 1 97.44 380 VAL A O 1
ATOM 3063 N N . MET A 1 381 ? 18.109 -33.656 -24.359 1 96.12 381 MET A N 1
ATOM 3064 C CA . MET A 1 381 ? 18.75 -32.375 -24.203 1 96.12 381 MET A CA 1
ATOM 3065 C C . MET A 1 381 ? 18.984 -31.719 -25.562 1 96.12 381 MET A C 1
ATOM 3067 O O . MET A 1 381 ? 18.875 -30.484 -25.703 1 96.12 381 MET A O 1
ATOM 3071 N N . ASP A 1 382 ? 19.359 -32.531 -26.516 1 96.06 382 ASP A N 1
ATOM 3072 C CA . ASP A 1 382 ? 19.547 -32 -27.859 1 96.06 382 ASP A CA 1
ATOM 3073 C C . ASP A 1 382 ? 18.266 -31.391 -28.406 1 96.06 382 ASP A C 1
ATOM 3075 O O . ASP A 1 382 ? 18.297 -30.344 -29.062 1 96.06 382 ASP A O 1
ATOM 3079 N N . LEU A 1 383 ? 17.203 -32.062 -28.141 1 96.62 383 LEU A N 1
ATOM 3080 C CA . LEU A 1 383 ? 15.922 -31.531 -28.594 1 96.62 383 LEU A CA 1
ATOM 3081 C C . LEU A 1 383 ? 15.578 -30.234 -27.859 1 96.62 383 LEU A C 1
ATOM 3083 O O . LEU A 1 383 ? 15.078 -29.281 -28.469 1 96.62 383 LEU A O 1
ATOM 3087 N N . VAL A 1 384 ? 15.805 -30.141 -26.547 1 97.38 384 VAL A N 1
ATOM 3088 C CA . VAL A 1 384 ? 15.586 -28.922 -25.766 1 97.38 384 VAL A CA 1
ATOM 3089 C C . VAL A 1 384 ? 16.391 -27.766 -26.375 1 97.38 384 VAL A C 1
ATOM 3091 O O . VAL A 1 384 ? 15.852 -26.688 -26.594 1 97.38 384 VAL A O 1
ATOM 3094 N N . LYS A 1 385 ? 17.609 -28.031 -26.656 1 97.12 385 LYS A N 1
ATOM 3095 C CA . LYS A 1 385 ? 18.484 -27.016 -27.234 1 97.12 385 LYS A CA 1
ATOM 3096 C C . LYS A 1 385 ? 17.953 -26.531 -28.578 1 97.12 385 LYS A C 1
ATOM 3098 O O . LYS A 1 385 ? 17.969 -25.344 -28.875 1 97.12 385 LYS A O 1
ATOM 3103 N N . GLN A 1 386 ? 17.531 -27.484 -29.375 1 97.06 386 GLN A N 1
ATOM 3104 C CA . GLN A 1 386 ? 16.969 -27.125 -30.672 1 97.06 386 GLN A CA 1
ATOM 3105 C C . GLN A 1 386 ? 15.766 -26.203 -30.531 1 97.06 386 GLN A C 1
ATOM 3107 O O . GLN A 1 386 ? 15.648 -25.219 -31.25 1 97.06 386 GLN A O 1
ATOM 3112 N N . ILE A 1 387 ? 14.914 -26.516 -29.625 1 97.56 387 ILE A N 1
ATOM 3113 C CA . ILE A 1 387 ? 13.703 -25.734 -29.406 1 97.56 387 ILE A CA 1
ATOM 3114 C C . ILE A 1 387 ? 14.07 -24.344 -28.906 1 97.56 387 ILE A C 1
ATOM 3116 O O . ILE A 1 387 ? 13.57 -23.328 -29.422 1 97.56 387 ILE A O 1
ATOM 3120 N N . LEU A 1 388 ? 14.945 -24.219 -27.969 1 97.5 388 LEU A N 1
ATOM 3121 C CA . LEU A 1 388 ? 15.344 -22.938 -27.391 1 97.5 388 LEU A CA 1
ATOM 3122 C C . LEU A 1 388 ? 16.078 -22.094 -28.406 1 97.5 388 LEU A C 1
ATOM 3124 O O . LEU A 1 388 ? 15.875 -20.875 -28.484 1 97.5 388 LEU A O 1
ATOM 3128 N N . ASP A 1 389 ? 16.969 -22.766 -29.188 1 97.62 389 ASP A N 1
ATOM 3129 C CA . ASP A 1 389 ? 17.656 -22.031 -30.25 1 97.62 389 ASP A CA 1
ATOM 3130 C C . ASP A 1 389 ? 16.672 -21.438 -31.25 1 97.62 389 ASP A C 1
ATOM 3132 O O . ASP A 1 389 ? 16.859 -20.328 -31.734 1 97.62 389 ASP A O 1
ATOM 3136 N N . TYR A 1 390 ? 15.711 -22.203 -31.547 1 97.19 390 TYR A N 1
ATOM 3137 C CA . TYR A 1 390 ? 14.672 -21.703 -32.438 1 97.19 390 TYR A CA 1
ATOM 3138 C C . TYR A 1 390 ? 13.969 -20.5 -31.812 1 97.19 390 TYR A C 1
ATOM 3140 O O . TYR A 1 390 ? 13.688 -19.516 -32.5 1 97.19 390 TYR A O 1
ATOM 3148 N N . MET A 1 391 ? 13.633 -20.547 -30.516 1 97.38 391 MET A N 1
ATOM 3149 C CA . MET A 1 391 ? 12.984 -19.453 -29.812 1 97.38 391 MET A CA 1
ATOM 3150 C C . MET A 1 391 ? 13.844 -18.188 -29.859 1 97.38 391 MET A C 1
ATOM 3152 O O . MET A 1 391 ? 13.336 -17.094 -30.078 1 97.38 391 MET A O 1
ATOM 3156 N N . VAL A 1 392 ? 15.102 -18.359 -29.688 1 97.75 392 VAL A N 1
ATOM 3157 C CA . VAL A 1 392 ? 16.047 -17.234 -29.734 1 97.75 392 VAL A CA 1
ATOM 3158 C C . VAL A 1 392 ? 16.031 -16.625 -31.141 1 97.75 392 VAL A C 1
ATOM 3160 O O . VAL A 1 392 ? 15.875 -15.414 -31.281 1 97.75 392 VAL A O 1
ATOM 3163 N N . ALA A 1 393 ? 16.125 -17.484 -32.094 1 97.44 393 ALA A N 1
ATOM 3164 C CA . ALA A 1 393 ? 16.219 -17.031 -33.469 1 97.44 393 ALA A CA 1
ATOM 3165 C C . ALA A 1 393 ? 14.938 -16.328 -33.906 1 97.44 393 ALA A C 1
ATOM 3167 O O . ALA A 1 393 ? 14.969 -15.477 -34.812 1 97.44 393 ALA A O 1
ATOM 3168 N N . ASN A 1 394 ? 13.852 -16.625 -33.25 1 96.69 394 ASN A N 1
ATOM 3169 C CA . ASN A 1 394 ? 12.57 -16.078 -33.688 1 96.69 394 ASN A CA 1
ATOM 3170 C C . ASN A 1 394 ? 11.984 -15.133 -32.656 1 96.69 394 ASN A C 1
ATOM 3172 O O . ASN A 1 394 ? 10.766 -14.938 -32.594 1 96.69 394 ASN A O 1
ATOM 3176 N N . ASP A 1 395 ? 12.711 -14.594 -31.734 1 96.88 395 ASP A N 1
ATOM 3177 C CA . ASP A 1 395 ? 12.406 -13.508 -30.797 1 96.88 395 ASP A CA 1
ATOM 3178 C C . ASP A 1 395 ? 11.211 -13.867 -29.922 1 96.88 395 ASP A C 1
ATOM 3180 O O . ASP A 1 395 ? 10.25 -13.109 -29.828 1 96.88 395 ASP A O 1
ATOM 3184 N N . TYR A 1 396 ? 11.25 -15.031 -29.328 1 96.88 396 TYR A N 1
ATOM 3185 C CA . TYR A 1 396 ? 10.141 -15.508 -28.516 1 96.88 396 TYR A CA 1
ATOM 3186 C C . TYR A 1 396 ? 10.031 -14.711 -27.219 1 96.88 396 TYR A C 1
ATOM 3188 O O . TYR A 1 396 ? 9.008 -14.758 -26.547 1 96.88 396 TYR A O 1
ATOM 3196 N N . GLY A 1 397 ? 10.984 -13.906 -26.875 1 95 397 GLY A N 1
ATOM 3197 C CA . GLY A 1 397 ? 10.922 -13.055 -25.688 1 95 397 GLY A CA 1
ATOM 3198 C C . GLY A 1 397 ? 9.781 -12.055 -25.734 1 95 397 GLY A C 1
ATOM 3199 O O . GLY A 1 397 ? 9.352 -11.547 -24.703 1 95 397 GLY A O 1
ATOM 3200 N N . LYS A 1 398 ? 9.305 -11.758 -26.828 1 96.62 398 LYS A N 1
ATOM 3201 C CA . LYS A 1 398 ? 8.258 -10.758 -27.016 1 96.62 398 LYS A CA 1
ATOM 3202 C C . LYS A 1 398 ? 6.91 -11.281 -26.516 1 96.62 398 LYS A C 1
ATOM 3204 O O . LYS A 1 398 ? 5.973 -10.5 -26.328 1 96.62 398 LYS A O 1
ATOM 3209 N N . TYR A 1 399 ? 6.875 -12.617 -26.219 1 96.06 399 TYR A N 1
ATOM 3210 C CA . TYR A 1 399 ? 5.57 -13.203 -25.938 1 96.06 399 TYR A CA 1
ATOM 3211 C C . TYR A 1 399 ? 5.293 -13.203 -24.438 1 96.06 399 TYR A C 1
ATOM 3213 O O . TYR A 1 399 ? 4.164 -13.461 -24.016 1 96.06 399 TYR A O 1
ATOM 3221 N N . HIS A 1 400 ? 6.242 -12.953 -23.578 1 97.06 400 HIS A N 1
ATOM 3222 C CA . HIS A 1 400 ? 6.062 -12.797 -22.141 1 97.06 400 HIS A CA 1
ATOM 3223 C C . HIS A 1 400 ? 5.379 -14.016 -21.531 1 97.06 400 HIS A C 1
ATOM 3225 O O . HIS A 1 400 ? 4.422 -13.875 -20.766 1 97.06 400 HIS A O 1
ATOM 3231 N N . ASP A 1 401 ? 5.902 -15.195 -21.844 1 96.62 401 ASP A N 1
ATOM 3232 C CA . ASP A 1 401 ? 5.324 -16.469 -21.422 1 96.62 401 ASP A CA 1
ATOM 3233 C C . ASP A 1 401 ? 6.051 -17.031 -20.219 1 96.62 401 ASP A C 1
ATOM 3235 O O . ASP A 1 401 ? 7.281 -17.094 -20.188 1 96.62 401 ASP A O 1
ATOM 3239 N N . HIS A 1 402 ? 5.277 -17.469 -19.203 1 97.38 402 HIS A N 1
ATOM 3240 C CA . HIS A 1 402 ? 5.891 -17.984 -17.969 1 97.38 402 HIS A CA 1
ATOM 3241 C C . HIS A 1 402 ? 6.551 -19.328 -18.219 1 97.38 402 HIS A C 1
ATOM 3243 O O . HIS A 1 402 ? 7.547 -19.656 -17.578 1 97.38 402 HIS A O 1
ATOM 3249 N N . TRP A 1 403 ? 6.07 -20.141 -19.172 1 97.62 403 TRP A N 1
ATOM 3250 C CA . TRP A 1 403 ? 6.688 -21.422 -19.469 1 97.62 403 TRP A CA 1
ATOM 3251 C C . TRP A 1 403 ? 8.062 -21.234 -20.094 1 97.62 403 TRP A C 1
ATOM 3253 O O . TRP A 1 403 ? 8.992 -22 -19.828 1 97.62 403 TRP A O 1
ATOM 3263 N N . ILE A 1 404 ? 8.141 -20.219 -20.922 1 97.19 404 ILE A N 1
ATOM 3264 C CA . ILE A 1 404 ? 9.445 -19.875 -21.5 1 97.19 404 ILE A CA 1
ATOM 3265 C C . ILE A 1 404 ? 10.422 -19.516 -20.375 1 97.19 404 ILE A C 1
ATOM 3267 O O . ILE A 1 404 ? 11.578 -19.938 -20.391 1 97.19 404 ILE A O 1
ATOM 3271 N N . SER A 1 405 ? 9.961 -18.797 -19.422 1 97.44 405 SER A N 1
ATOM 3272 C CA . SER A 1 405 ? 10.805 -18.422 -18.297 1 97.44 405 SER A CA 1
ATOM 3273 C C . SER A 1 405 ? 11.297 -19.641 -17.547 1 97.44 405 SER A C 1
ATOM 3275 O O . SER A 1 405 ? 12.477 -19.734 -17.188 1 97.44 405 SER A O 1
ATOM 3277 N N . TYR A 1 406 ? 10.414 -20.594 -17.312 1 97.62 406 TYR A N 1
ATOM 3278 C CA . TYR A 1 406 ? 10.797 -21.828 -16.656 1 97.62 406 TYR A CA 1
ATOM 3279 C C . TYR A 1 406 ? 11.844 -22.578 -17.469 1 97.62 406 TYR A C 1
ATOM 3281 O O . TYR A 1 406 ? 12.836 -23.078 -16.922 1 97.62 406 TYR A O 1
ATOM 3289 N N . ALA A 1 407 ? 11.586 -22.641 -18.766 1 97.62 407 ALA A N 1
ATOM 3290 C CA . ALA A 1 407 ? 12.492 -23.359 -19.641 1 97.62 407 ALA A CA 1
ATOM 3291 C C . ALA A 1 407 ? 13.883 -22.734 -19.641 1 97.62 407 ALA A C 1
ATOM 3293 O O . ALA A 1 407 ? 14.891 -23.438 -19.625 1 97.62 407 ALA A O 1
ATOM 3294 N N . ILE A 1 408 ? 13.93 -21.469 -19.656 1 97.25 408 ILE A N 1
ATOM 3295 C CA . ILE A 1 408 ? 15.195 -20.75 -19.641 1 97.25 408 ILE A CA 1
ATOM 3296 C C . ILE A 1 408 ? 15.938 -21.031 -18.344 1 97.25 408 ILE A C 1
ATOM 3298 O O . ILE A 1 408 ? 17.156 -21.25 -18.344 1 97.25 408 ILE A O 1
ATOM 3302 N N . ASN A 1 409 ? 15.25 -21.031 -17.266 1 96.25 409 ASN A N 1
ATOM 3303 C CA . ASN A 1 409 ? 15.875 -21.344 -15.984 1 96.25 409 ASN A CA 1
ATOM 3304 C C . ASN A 1 409 ? 16.547 -22.719 -16.016 1 96.25 409 ASN A C 1
ATOM 3306 O O . ASN A 1 409 ? 17.703 -22.844 -15.602 1 96.25 409 ASN A O 1
ATOM 3310 N N . GLU A 1 410 ? 15.844 -23.641 -16.531 1 95.88 410 GLU A N 1
ATOM 3311 C CA . GLU A 1 410 ? 16.406 -24.984 -16.594 1 95.88 410 GLU A CA 1
ATOM 3312 C C . GLU A 1 410 ? 17.578 -25.047 -17.578 1 95.88 410 GLU A C 1
ATOM 3314 O O . GLU A 1 410 ? 18.578 -25.719 -17.312 1 95.88 410 GLU A O 1
ATOM 3319 N N . ALA A 1 411 ? 17.422 -24.328 -18.641 1 95.81 411 ALA A N 1
ATOM 3320 C CA . ALA A 1 411 ? 18.469 -24.312 -19.656 1 95.81 411 ALA A CA 1
ATOM 3321 C C . ALA A 1 411 ? 19.766 -23.734 -19.109 1 95.81 411 ALA A C 1
ATOM 3323 O O . ALA A 1 411 ? 20.859 -24.203 -19.438 1 95.81 411 ALA A O 1
ATOM 3324 N N . LEU A 1 412 ? 19.672 -22.766 -18.281 1 96.56 412 LEU A N 1
ATOM 3325 C CA . LEU A 1 412 ? 20.844 -22.062 -17.781 1 96.56 412 LEU A CA 1
ATOM 3326 C C . LEU A 1 412 ? 21.562 -22.922 -16.734 1 96.56 412 LEU A C 1
ATOM 3328 O O . LEU A 1 412 ? 22.719 -22.641 -16.391 1 96.56 412 LEU A O 1
ATOM 3332 N N . LEU A 1 413 ? 20.922 -23.938 -16.234 1 94.75 413 LEU A N 1
ATOM 3333 C CA . LEU A 1 413 ? 21.609 -24.891 -15.367 1 94.75 413 LEU A CA 1
ATOM 3334 C C . LEU A 1 413 ? 22.562 -25.766 -16.172 1 94.75 413 LEU A C 1
ATOM 3336 O O . LEU A 1 413 ? 23.594 -26.203 -15.68 1 94.75 413 LEU A O 1
ATOM 3340 N N . VAL A 1 414 ? 22.203 -26.016 -17.406 1 94.44 414 VAL A N 1
ATOM 3341 C CA . VAL A 1 414 ? 22.984 -26.875 -18.281 1 94.44 414 VAL A CA 1
ATOM 3342 C C . VAL A 1 414 ? 23.953 -26.047 -19.094 1 94.44 414 VAL A C 1
ATOM 3344 O O . VAL A 1 414 ? 25.094 -26.453 -19.359 1 94.44 414 VAL A O 1
ATOM 3347 N N . PHE A 1 415 ? 23.469 -24.891 -19.5 1 95.25 415 PHE A N 1
ATOM 3348 C CA . PHE A 1 415 ? 24.266 -23.953 -20.281 1 95.25 415 PHE A CA 1
ATOM 3349 C C . PHE A 1 415 ? 24.422 -22.625 -19.562 1 95.25 415 PHE A C 1
ATOM 3351 O O . PHE A 1 415 ? 23.938 -21.594 -20.031 1 95.25 415 PHE A O 1
ATOM 3358 N N . PRO A 1 416 ? 25.141 -22.562 -18.516 1 95.06 416 PRO A N 1
ATOM 3359 C CA . PRO A 1 416 ? 25.156 -21.406 -17.609 1 95.06 416 PRO A CA 1
ATOM 3360 C C . PRO A 1 416 ? 25.719 -20.156 -18.281 1 95.06 416 PRO A C 1
ATOM 3362 O O . PRO A 1 416 ? 25.438 -19.031 -17.844 1 95.06 416 PRO A O 1
ATOM 3365 N N . ASP A 1 417 ? 26.484 -20.266 -19.375 1 95.12 417 ASP A N 1
ATOM 3366 C CA . ASP A 1 417 ? 27.141 -19.109 -19.969 1 95.12 417 ASP A CA 1
ATOM 3367 C C . ASP A 1 417 ? 26.469 -18.719 -21.297 1 95.12 417 ASP A C 1
ATOM 3369 O O . ASP A 1 417 ? 27.016 -17.906 -22.047 1 95.12 417 ASP A O 1
ATOM 3373 N N . ASN A 1 418 ? 25.359 -19.359 -21.594 1 97.75 418 ASN A N 1
ATOM 3374 C CA . ASN A 1 418 ? 24.688 -19.031 -22.844 1 97.75 418 ASN A CA 1
ATOM 3375 C C . ASN A 1 418 ? 23.984 -17.672 -22.766 1 97.75 418 ASN A C 1
ATOM 3377 O O . ASN A 1 418 ? 22.875 -17.562 -22.25 1 97.75 418 ASN A O 1
ATOM 3381 N N . ARG A 1 419 ? 24.531 -16.719 -23.344 1 98.19 419 ARG A N 1
ATOM 3382 C CA . ARG A 1 419 ? 24.078 -15.344 -23.25 1 98.19 419 ARG A CA 1
ATOM 3383 C C . ARG A 1 419 ? 22.812 -15.117 -24.062 1 98.19 419 ARG A C 1
ATOM 3385 O O . ARG A 1 419 ? 22 -14.234 -23.75 1 98.19 419 ARG A O 1
ATOM 3392 N N . ASP A 1 420 ? 22.609 -15.898 -25.094 1 98.31 420 ASP A N 1
ATOM 3393 C CA . ASP A 1 420 ? 21.406 -15.758 -25.906 1 98.31 420 ASP A CA 1
ATOM 3394 C C . ASP A 1 420 ? 20.172 -16.156 -25.109 1 98.31 420 ASP A C 1
ATOM 3396 O O . ASP A 1 420 ? 19.125 -15.516 -25.203 1 98.31 420 ASP A O 1
ATOM 3400 N N . TYR A 1 421 ? 20.266 -17.266 -24.391 1 98.25 421 TYR A N 1
ATOM 3401 C CA . TYR A 1 421 ? 19.172 -17.672 -23.516 1 98.25 421 TYR A CA 1
ATOM 3402 C C . TYR A 1 421 ? 18.891 -16.609 -22.469 1 98.25 421 TYR A C 1
ATOM 3404 O O . TYR A 1 421 ? 17.734 -16.312 -22.172 1 98.25 421 TYR A O 1
ATOM 3412 N N . MET A 1 422 ? 19.984 -16.016 -21.906 1 98.31 422 MET A N 1
ATOM 3413 C CA . MET A 1 422 ? 19.844 -14.953 -20.906 1 98.31 422 MET A CA 1
ATOM 3414 C C . MET A 1 422 ? 19.094 -13.758 -21.484 1 98.31 422 MET A C 1
ATOM 3416 O O . MET A 1 422 ? 18.141 -13.266 -20.875 1 98.31 422 MET A O 1
ATOM 3420 N N . LYS A 1 423 ? 19.453 -13.344 -22.656 1 98.31 423 LYS A N 1
ATOM 3421 C CA . LYS A 1 423 ? 18.844 -12.195 -23.297 1 98.31 423 LYS A CA 1
ATOM 3422 C C . LYS A 1 423 ? 17.359 -12.453 -23.594 1 98.31 423 LYS A C 1
ATOM 3424 O O . LYS A 1 423 ? 16.531 -11.562 -23.453 1 98.31 423 LYS A O 1
ATOM 3429 N N . LEU A 1 424 ? 17.109 -13.656 -24.047 1 98.06 424 LEU A N 1
ATOM 3430 C CA . LEU A 1 424 ? 15.727 -14.047 -24.297 1 98.06 424 LEU A CA 1
ATOM 3431 C C . LEU A 1 424 ? 14.883 -13.922 -23.031 1 98.06 424 LEU A C 1
ATOM 3433 O O . LEU A 1 424 ? 13.789 -13.367 -23.062 1 98.06 424 LEU A O 1
ATOM 3437 N N . GLY A 1 425 ? 15.391 -14.469 -21.953 1 97.94 425 GLY A N 1
ATOM 3438 C CA . GLY A 1 425 ? 14.688 -14.406 -20.672 1 97.94 425 GLY A CA 1
ATOM 3439 C C . GLY A 1 425 ? 14.477 -12.992 -20.172 1 97.94 425 GLY A C 1
ATOM 3440 O O . GLY A 1 425 ? 13.406 -12.664 -19.672 1 97.94 425 GLY A O 1
ATOM 3441 N N . LEU A 1 426 ? 15.508 -12.141 -20.266 1 98.25 426 LEU A N 1
ATOM 3442 C CA . LEU A 1 426 ? 15.43 -10.75 -19.828 1 98.25 426 LEU A CA 1
ATOM 3443 C C . LEU A 1 426 ? 14.375 -9.984 -20.625 1 98.25 426 LEU A C 1
ATOM 3445 O O . LEU A 1 426 ? 13.578 -9.25 -20.047 1 98.25 426 LEU A O 1
ATOM 3449 N N . LYS A 1 427 ? 14.312 -10.203 -21.859 1 97.75 427 LYS A N 1
ATOM 3450 C CA . LYS A 1 427 ? 13.297 -9.57 -22.703 1 97.75 427 LYS A CA 1
ATOM 3451 C C . LYS A 1 427 ? 11.898 -10.055 -22.328 1 97.75 427 LYS A C 1
ATOM 3453 O O . LYS A 1 427 ? 10.953 -9.266 -22.312 1 97.75 427 LYS A O 1
ATOM 3458 N N . ASN A 1 428 ? 11.805 -11.297 -22.062 1 97.75 428 ASN A N 1
ATOM 3459 C CA . ASN A 1 428 ? 10.539 -11.961 -21.734 1 97.75 428 ASN A CA 1
ATOM 3460 C C . ASN A 1 428 ? 9.859 -11.32 -20.531 1 97.75 428 ASN A C 1
ATOM 3462 O O . ASN A 1 428 ? 8.633 -11.32 -20.438 1 97.75 428 ASN A O 1
ATOM 3466 N N . VAL A 1 429 ? 10.633 -10.68 -19.609 1 98.25 429 VAL A N 1
ATOM 3467 C CA . VAL A 1 429 ? 10.016 -10.188 -18.391 1 98.25 429 VAL A CA 1
ATOM 3468 C C . VAL A 1 429 ? 10.031 -8.656 -18.375 1 98.25 429 VAL A C 1
ATOM 3470 O O . VAL A 1 429 ? 9.023 -8.023 -18.031 1 98.25 429 VAL A O 1
ATOM 3473 N N . PHE A 1 430 ? 11.078 -8.008 -18.703 1 97.62 430 PHE A N 1
ATOM 3474 C CA . PHE A 1 430 ? 11.266 -6.598 -18.391 1 97.62 430 PHE A CA 1
ATOM 3475 C C . PHE A 1 430 ? 10.445 -5.727 -19.328 1 97.62 430 PHE A C 1
ATOM 3477 O O . PHE A 1 430 ? 10 -4.637 -18.953 1 97.62 430 PHE A O 1
ATOM 3484 N N . SER A 1 431 ? 10.188 -6.168 -20.562 1 95.62 431 SER A N 1
ATOM 3485 C CA . SER A 1 431 ? 9.32 -5.402 -21.453 1 95.62 431 SER A CA 1
ATOM 3486 C C . SER A 1 431 ? 7.855 -5.512 -21.031 1 95.62 431 SER A C 1
ATOM 3488 O O . SER A 1 431 ? 7.008 -4.773 -21.531 1 95.62 431 SER A O 1
ATOM 3490 N N . HIS A 1 432 ? 7.602 -6.375 -20.094 1 96.5 432 HIS A N 1
ATOM 3491 C CA . HIS A 1 432 ? 6.246 -6.66 -19.641 1 96.5 432 HIS A CA 1
ATOM 3492 C C . HIS A 1 432 ? 6.074 -6.32 -18.172 1 96.5 432 HIS A C 1
ATOM 3494 O O . HIS A 1 432 ? 5.008 -6.539 -17.594 1 96.5 432 HIS A O 1
ATOM 3500 N N . LEU A 1 433 ? 7.035 -5.777 -17.562 1 97.56 433 LEU A N 1
ATOM 3501 C CA . LEU A 1 433 ? 7.074 -5.629 -16.109 1 97.56 433 LEU A CA 1
ATOM 3502 C C . LEU A 1 433 ? 6.012 -4.641 -15.633 1 97.56 433 LEU A C 1
ATOM 3504 O O . LEU A 1 433 ? 5.352 -4.871 -14.617 1 97.56 433 LEU A O 1
ATOM 3508 N N . LYS A 1 434 ? 5.809 -3.584 -16.344 1 96.69 434 LYS A N 1
ATOM 3509 C CA . LYS A 1 434 ? 4.793 -2.604 -15.984 1 96.69 434 LYS A CA 1
ATOM 3510 C C . LYS A 1 434 ? 3.398 -3.225 -16 1 96.69 434 LYS A C 1
ATOM 3512 O O . LYS A 1 434 ? 2.586 -2.975 -15.109 1 96.69 434 LYS A O 1
ATOM 3517 N N . PHE A 1 435 ? 3.15 -3.98 -16.984 1 96.75 435 PHE A N 1
ATOM 3518 C CA . PHE A 1 435 ? 1.873 -4.676 -17.078 1 96.75 435 PHE A CA 1
ATOM 3519 C C . PHE A 1 435 ? 1.659 -5.586 -15.883 1 96.75 435 PHE A C 1
ATOM 3521 O O . PHE A 1 435 ? 0.578 -5.594 -15.289 1 96.75 435 PHE A O 1
ATOM 3528 N N . ILE A 1 436 ? 2.682 -6.332 -15.57 1 97.56 436 ILE A N 1
ATOM 3529 C CA . ILE A 1 436 ? 2.605 -7.273 -14.461 1 97.56 436 ILE A CA 1
ATOM 3530 C C . ILE A 1 436 ? 2.326 -6.516 -13.164 1 97.56 436 ILE A C 1
ATOM 3532 O O . ILE A 1 436 ? 1.499 -6.945 -12.352 1 97.56 436 ILE A O 1
ATOM 3536 N N . GLU A 1 437 ? 2.922 -5.43 -13.023 1 95.44 437 GLU A N 1
ATOM 3537 C CA . GLU A 1 437 ? 2.814 -4.605 -11.828 1 95.44 437 GLU A CA 1
ATOM 3538 C C . GLU A 1 437 ? 1.417 -4.008 -11.695 1 95.44 437 GLU A C 1
ATOM 3540 O O . GLU A 1 437 ? 0.871 -3.936 -10.586 1 95.44 437 GLU A O 1
ATOM 3545 N N . GLU A 1 438 ? 0.837 -3.645 -12.758 1 94.38 438 GLU A N 1
ATOM 3546 C CA . GLU A 1 438 ? -0.373 -2.83 -12.711 1 94.38 438 GLU A CA 1
ATOM 3547 C C . GLU A 1 438 ? -1.622 -3.688 -12.898 1 94.38 438 GLU A C 1
ATOM 3549 O O . GLU A 1 438 ? -2.738 -3.232 -12.641 1 94.38 438 GLU A O 1
ATOM 3554 N N . ARG A 1 439 ? -1.409 -4.887 -13.289 1 94.75 439 ARG A N 1
ATOM 3555 C CA . ARG A 1 439 ? -2.562 -5.73 -13.586 1 94.75 439 ARG A CA 1
ATOM 3556 C C . ARG A 1 439 ? -3.406 -5.961 -12.344 1 94.75 439 ARG A C 1
ATOM 3558 O O . ARG A 1 439 ? -2.902 -6.438 -11.32 1 94.75 439 ARG A O 1
ATOM 3565 N N . ASP A 1 440 ? -4.707 -5.707 -12.477 1 91.81 440 ASP A N 1
ATOM 3566 C CA . ASP A 1 440 ? -5.559 -5.777 -11.289 1 91.81 440 ASP A CA 1
ATOM 3567 C C . ASP A 1 440 ? -6.133 -7.18 -11.109 1 91.81 440 ASP A C 1
ATOM 3569 O O . ASP A 1 440 ? -6.488 -7.57 -9.992 1 91.81 440 ASP A O 1
ATOM 3573 N N . THR A 1 441 ? -6.238 -7.895 -12.227 1 93.19 441 THR A N 1
ATOM 3574 C CA . THR A 1 441 ? -6.648 -9.281 -12.055 1 93.19 441 THR A CA 1
ATOM 3575 C C . THR A 1 441 ? -5.496 -10.125 -11.508 1 93.19 441 THR A C 1
ATOM 3577 O O . THR A 1 441 ? -4.328 -9.758 -11.664 1 93.19 441 THR A O 1
ATOM 3580 N N . THR A 1 442 ? -5.727 -11.156 -10.875 1 92.31 442 THR A N 1
ATOM 3581 C CA . THR A 1 442 ? -4.688 -11.961 -10.242 1 92.31 442 THR A CA 1
ATOM 3582 C C . THR A 1 442 ? -3.791 -12.609 -11.297 1 92.31 442 THR A C 1
ATOM 3584 O O . THR A 1 442 ? -2.564 -12.555 -11.195 1 92.31 442 THR A O 1
ATOM 3587 N N . TYR A 1 443 ? -4.312 -13.219 -12.32 1 91.38 443 TYR A N 1
ATOM 3588 C CA . TYR A 1 443 ? -3.543 -13.875 -13.375 1 91.38 443 TYR A CA 1
ATOM 3589 C C . TYR A 1 443 ? -2.324 -14.586 -12.805 1 91.38 443 TYR A C 1
ATOM 3591 O O . TYR A 1 443 ? -1.193 -14.117 -12.961 1 91.38 443 TYR A O 1
ATOM 3599 N N . PRO A 1 444 ? -2.498 -15.695 -12.273 1 94.38 444 PRO A N 1
ATOM 3600 C CA . PRO A 1 444 ? -1.479 -16.328 -11.438 1 94.38 444 PRO A CA 1
ATOM 3601 C C . PRO A 1 444 ? -0.198 -16.656 -12.211 1 94.38 444 PRO A C 1
ATOM 3603 O O . PRO A 1 444 ? 0.861 -16.828 -11.609 1 94.38 444 PRO A O 1
ATOM 3606 N N . THR A 1 445 ? -0.188 -16.688 -13.547 1 96.62 445 THR A N 1
ATOM 3607 C CA . THR A 1 445 ? 1.001 -17 -14.328 1 96.62 445 THR A CA 1
ATOM 3608 C C . THR A 1 445 ? 2.008 -15.852 -14.266 1 96.62 445 THR A C 1
ATOM 3610 O O . THR A 1 445 ? 3.188 -16.047 -14.57 1 96.62 445 THR A O 1
ATOM 3613 N N . LEU A 1 446 ? 1.543 -14.695 -13.922 1 97.44 446 LEU A N 1
ATOM 3614 C CA . LEU A 1 446 ? 2.445 -13.555 -13.805 1 97.44 446 LEU A CA 1
ATOM 3615 C C . LEU A 1 446 ? 3.447 -13.766 -12.68 1 97.44 446 LEU A C 1
ATOM 3617 O O . LEU A 1 446 ? 4.625 -13.43 -12.812 1 97.44 446 LEU A O 1
ATOM 3621 N N . LEU A 1 447 ? 2.973 -14.281 -11.57 1 98.19 447 LEU A N 1
ATOM 3622 C CA . LEU A 1 447 ? 3.889 -14.602 -10.484 1 98.19 447 LEU A CA 1
ATOM 3623 C C . LEU A 1 447 ? 4.91 -15.648 -10.922 1 98.19 447 LEU A C 1
ATOM 3625 O O . LEU A 1 447 ? 6.102 -15.516 -10.625 1 98.19 447 LEU A O 1
ATOM 3629 N N . GLU A 1 448 ? 4.449 -16.656 -11.602 1 98.19 448 GLU A N 1
ATOM 3630 C CA . GLU A 1 448 ? 5.348 -17.703 -12.094 1 98.19 448 GLU A CA 1
ATOM 3631 C C . GLU A 1 448 ? 6.426 -17.125 -13 1 98.19 448 GLU A C 1
ATOM 3633 O O . GLU A 1 448 ? 7.598 -17.484 -12.891 1 98.19 448 GLU A O 1
ATOM 3638 N N . LEU A 1 449 ? 5.992 -16.25 -13.844 1 98.31 449 LEU A N 1
ATOM 3639 C CA . LEU A 1 449 ? 6.922 -15.602 -14.758 1 98.31 449 LEU A CA 1
ATOM 3640 C C . LEU A 1 449 ? 7.984 -14.82 -14 1 98.31 449 LEU A C 1
ATOM 3642 O O . LEU A 1 449 ? 9.18 -14.977 -14.258 1 98.31 449 LEU A O 1
ATOM 3646 N N . VAL A 1 450 ? 7.586 -14.039 -13.047 1 98.19 450 VAL A N 1
ATOM 3647 C CA . VAL A 1 450 ? 8.508 -13.164 -12.32 1 98.19 450 VAL A CA 1
ATOM 3648 C C . VAL A 1 450 ? 9.391 -14 -11.398 1 98.19 450 VAL A C 1
ATOM 3650 O O . VAL A 1 450 ? 10.57 -13.688 -11.203 1 98.19 450 VAL A O 1
ATOM 3653 N N . ASP A 1 451 ? 8.805 -15.055 -10.82 1 98 451 ASP A N 1
ATOM 3654 C CA . ASP A 1 451 ? 9.594 -15.984 -10.023 1 98 451 ASP A CA 1
ATOM 3655 C C . ASP A 1 451 ? 10.781 -16.516 -10.82 1 98 451 ASP A C 1
ATOM 3657 O O . ASP A 1 451 ? 11.922 -16.469 -10.352 1 98 451 ASP A O 1
ATOM 3661 N N . ALA A 1 452 ? 10.484 -17.016 -11.961 1 97.94 452 ALA A N 1
ATOM 3662 C CA . ALA A 1 452 ? 11.516 -17.578 -12.828 1 97.94 452 ALA A CA 1
ATOM 3663 C C . ALA A 1 452 ? 12.516 -16.5 -13.258 1 97.94 452 ALA A C 1
ATOM 3665 O O . ALA A 1 452 ? 13.711 -16.766 -13.352 1 97.94 452 ALA A O 1
ATOM 3666 N N . ALA A 1 453 ? 12.047 -15.344 -13.492 1 97.88 453 ALA A N 1
ATOM 3667 C CA . ALA A 1 453 ? 12.898 -14.234 -13.922 1 97.88 453 ALA A CA 1
ATOM 3668 C C . ALA A 1 453 ? 13.883 -13.852 -12.82 1 97.88 453 ALA A C 1
ATOM 3670 O O . ALA A 1 453 ? 15.055 -13.602 -13.094 1 97.88 453 ALA A O 1
ATOM 3671 N N . VAL A 1 454 ? 13.422 -13.766 -11.617 1 97.19 454 VAL A N 1
ATOM 3672 C CA . VAL A 1 454 ? 14.281 -13.43 -10.492 1 97.19 454 VAL A CA 1
ATOM 3673 C C . VAL A 1 454 ? 15.391 -14.477 -10.367 1 97.19 454 VAL A C 1
ATOM 3675 O O . VAL A 1 454 ? 16.562 -14.133 -10.219 1 97.19 454 VAL A O 1
ATOM 3678 N N . LYS A 1 455 ? 15.047 -15.727 -10.484 1 96.88 455 LYS A N 1
ATOM 3679 C CA . LYS A 1 455 ? 16.031 -16.797 -10.438 1 96.88 455 LYS A CA 1
ATOM 3680 C C . LYS A 1 455 ? 17.047 -16.656 -11.562 1 96.88 455 LYS A C 1
ATOM 3682 O O . LYS A 1 455 ? 18.25 -16.828 -11.352 1 96.88 455 LYS A O 1
ATOM 3687 N N . MET A 1 456 ? 16.562 -16.359 -12.711 1 97.44 456 MET A N 1
ATOM 3688 C CA . MET A 1 456 ? 17.422 -16.188 -13.875 1 97.44 456 MET A CA 1
ATOM 3689 C C . MET A 1 456 ? 18.422 -15.055 -13.648 1 97.44 456 MET A C 1
ATOM 3691 O O . MET A 1 456 ? 19.609 -15.188 -13.977 1 97.44 456 MET A O 1
ATOM 3695 N N . THR A 1 457 ? 17.969 -13.945 -13.062 1 97 457 THR A N 1
ATOM 3696 C CA . THR A 1 457 ? 18.891 -12.828 -12.828 1 97 457 THR A CA 1
ATOM 3697 C C . THR A 1 457 ? 19.969 -13.219 -11.828 1 97 457 THR A C 1
ATOM 3699 O O . THR A 1 457 ? 21.109 -12.781 -11.938 1 97 457 THR A O 1
ATOM 3702 N N . ASP A 1 458 ? 19.641 -14.031 -10.867 1 96.31 458 ASP A N 1
ATOM 3703 C CA . ASP A 1 458 ? 20.641 -14.523 -9.93 1 96.31 458 ASP A CA 1
ATOM 3704 C C . ASP A 1 458 ? 21.641 -15.438 -10.625 1 96.31 458 ASP A C 1
ATOM 3706 O O . ASP A 1 458 ? 22.844 -15.398 -10.328 1 96.31 458 ASP A O 1
ATOM 3710 N N . MET A 1 459 ? 21.203 -16.234 -11.555 1 96.88 459 MET A N 1
ATOM 3711 C CA . MET A 1 459 ? 22.094 -17.094 -12.32 1 96.88 459 MET A CA 1
ATOM 3712 C C . MET A 1 459 ? 23 -16.281 -13.219 1 96.88 459 MET A C 1
ATOM 3714 O O . MET A 1 459 ? 24.172 -16.609 -13.398 1 96.88 459 MET A O 1
ATOM 3718 N N . ILE A 1 460 ? 22.422 -15.25 -13.781 1 97.12 460 ILE A N 1
ATOM 3719 C CA . ILE A 1 460 ? 23.234 -14.359 -14.609 1 97.12 460 ILE A CA 1
ATOM 3720 C C . ILE A 1 460 ? 24.359 -13.75 -13.781 1 97.12 460 ILE A C 1
ATOM 3722 O O . ILE A 1 460 ? 25.516 -13.734 -14.203 1 97.12 460 ILE A O 1
ATOM 3726 N N . LYS A 1 461 ? 24.078 -13.305 -12.633 1 95.25 461 LYS A N 1
ATOM 3727 C CA . LYS A 1 461 ? 25.078 -12.758 -11.719 1 95.25 461 LYS A CA 1
ATOM 3728 C C . LYS A 1 461 ? 26.141 -13.797 -11.383 1 95.25 461 LYS A C 1
ATOM 3730 O O . LYS A 1 461 ? 27.344 -13.508 -11.438 1 95.25 461 LYS A O 1
ATOM 3735 N N . ARG A 1 462 ? 25.719 -14.953 -11.094 1 94.44 462 ARG A N 1
ATOM 3736 C CA . ARG A 1 462 ? 26.625 -16.031 -10.703 1 94.44 462 ARG A CA 1
ATOM 3737 C C . ARG A 1 462 ? 27.578 -16.375 -11.844 1 94.44 462 ARG A C 1
ATOM 3739 O O . ARG A 1 462 ? 28.734 -16.734 -11.609 1 94.44 462 ARG A O 1
ATOM 3746 N N . SER A 1 463 ? 27.156 -16.234 -13.055 1 95.44 463 SER A N 1
ATOM 3747 C CA . SER A 1 463 ? 27.938 -16.625 -14.227 1 95.44 463 SER A CA 1
ATOM 3748 C C . SER A 1 463 ? 28.922 -15.539 -14.633 1 95.44 463 SER A C 1
ATOM 3750 O O . SER A 1 463 ? 29.719 -15.727 -15.547 1 95.44 463 SER A O 1
ATOM 3752 N N . GLY A 1 464 ? 28.828 -14.367 -14.016 1 93.06 464 GLY A N 1
ATOM 3753 C CA . GLY A 1 464 ? 29.734 -13.273 -14.336 1 93.06 464 GLY A CA 1
ATOM 3754 C C . GLY A 1 464 ? 29.266 -12.422 -15.492 1 93.06 464 GLY A C 1
ATOM 3755 O O . GLY A 1 464 ? 30.016 -11.609 -16.031 1 93.06 464 GLY A O 1
ATOM 3756 N N . ASN A 1 465 ? 28 -12.609 -15.906 1 95.56 465 ASN A N 1
ATOM 3757 C CA . ASN A 1 465 ? 27.453 -11.867 -17.031 1 95.56 465 ASN A CA 1
ATOM 3758 C C . ASN A 1 465 ? 26.578 -10.703 -16.562 1 95.56 465 ASN A C 1
ATOM 3760 O O . ASN A 1 465 ? 25.547 -10.414 -17.156 1 95.56 465 ASN A O 1
ATOM 3764 N N . GLU A 1 466 ? 26.953 -10.023 -15.508 1 93.44 466 GLU A N 1
ATOM 3765 C CA . GLU A 1 466 ? 26.156 -8.969 -14.891 1 93.44 466 GLU A CA 1
ATOM 3766 C C . GLU A 1 466 ? 26 -7.773 -15.82 1 93.44 466 GLU A C 1
ATOM 3768 O O . GLU A 1 466 ? 25.109 -6.941 -15.625 1 93.44 466 GLU A O 1
ATOM 3773 N N . ASP A 1 467 ? 26.859 -7.629 -16.781 1 93.75 467 ASP A N 1
ATOM 3774 C CA . ASP A 1 467 ? 26.719 -6.562 -17.766 1 93.75 467 ASP A CA 1
ATOM 3775 C C . ASP A 1 467 ? 25.359 -6.645 -18.469 1 93.75 467 ASP A C 1
ATOM 3777 O O . ASP A 1 467 ? 24.812 -5.621 -18.875 1 93.75 467 ASP A O 1
ATOM 3781 N N . LEU A 1 468 ? 24.797 -7.867 -18.609 1 95.94 468 LEU A N 1
ATOM 3782 C CA . LEU A 1 468 ? 23.516 -8.07 -19.281 1 95.94 468 LEU A CA 1
ATOM 3783 C C . LEU A 1 468 ? 22.375 -7.488 -18.469 1 95.94 468 LEU A C 1
ATOM 3785 O O . LEU A 1 468 ? 21.328 -7.133 -19.016 1 95.94 468 LEU A O 1
ATOM 3789 N N . ILE A 1 469 ? 22.547 -7.418 -17.141 1 95.5 469 ILE A N 1
ATOM 3790 C CA . ILE A 1 469 ? 21.406 -7 -16.312 1 95.5 469 ILE A CA 1
ATOM 3791 C C . ILE A 1 469 ? 21.609 -5.555 -15.859 1 95.5 469 ILE A C 1
ATOM 3793 O O . ILE A 1 469 ? 20.703 -4.953 -15.273 1 95.5 469 ILE A O 1
ATOM 3797 N N . ALA A 1 470 ? 22.703 -4.898 -16.125 1 91.75 470 ALA A N 1
ATOM 3798 C CA . ALA A 1 470 ? 23.031 -3.537 -15.703 1 91.75 470 ALA A CA 1
ATOM 3799 C C . ALA A 1 470 ? 21.953 -2.549 -16.156 1 91.75 470 ALA A C 1
ATOM 3801 O O . ALA A 1 470 ? 21.609 -1.618 -15.422 1 91.75 470 ALA A O 1
ATOM 3802 N N . PRO A 1 471 ? 21.328 -2.791 -17.297 1 92.12 471 PRO A N 1
ATOM 3803 C CA . PRO A 1 471 ? 20.359 -1.8 -17.75 1 92.12 471 PRO A CA 1
ATOM 3804 C C . PRO A 1 471 ? 18.984 -1.969 -17.094 1 92.12 471 PRO A C 1
ATOM 3806 O O . PRO A 1 471 ? 18.109 -1.129 -17.281 1 92.12 471 PRO A O 1
ATOM 3809 N N . TYR A 1 472 ? 18.828 -3 -16.406 1 94.56 472 TYR A N 1
ATOM 3810 C CA . TYR A 1 472 ? 17.5 -3.322 -15.883 1 94.56 472 TYR A CA 1
ATOM 3811 C C . TYR A 1 472 ? 17.406 -2.984 -14.398 1 94.56 472 TYR A C 1
ATOM 3813 O O . TYR A 1 472 ? 18.422 -2.869 -13.711 1 94.56 472 TYR A O 1
ATOM 3821 N N . ASP A 1 473 ? 16.219 -2.764 -13.922 1 92.94 473 ASP A N 1
ATOM 3822 C CA . ASP A 1 473 ? 15.953 -2.459 -12.516 1 92.94 473 ASP A CA 1
ATOM 3823 C C . ASP A 1 473 ? 15.625 -3.729 -11.734 1 92.94 473 ASP A C 1
ATOM 3825 O O . ASP A 1 473 ? 14.461 -4.102 -11.602 1 92.94 473 ASP A O 1
ATOM 3829 N N . LEU A 1 474 ? 16.562 -4.309 -11.086 1 94.56 474 LEU A N 1
ATOM 3830 C CA . LEU A 1 474 ? 16.406 -5.57 -10.375 1 94.56 474 LEU A CA 1
ATOM 3831 C C . LEU A 1 474 ? 15.594 -5.371 -9.102 1 94.56 474 LEU A C 1
ATOM 3833 O O . LEU A 1 474 ? 14.883 -6.281 -8.656 1 94.56 474 LEU A O 1
ATOM 3837 N N . VAL A 1 475 ? 15.703 -4.234 -8.484 1 93.81 475 VAL A N 1
ATOM 3838 C CA . VAL A 1 475 ? 14.922 -3.932 -7.285 1 93.81 475 VAL A CA 1
ATOM 3839 C C . VAL A 1 475 ? 13.43 -3.967 -7.617 1 93.81 475 VAL A C 1
ATOM 3841 O O . VAL A 1 475 ? 12.648 -4.59 -6.898 1 93.81 475 VAL A O 1
ATOM 3844 N N . ARG A 1 476 ? 13.125 -3.301 -8.656 1 94.56 476 ARG A N 1
ATOM 3845 C CA . ARG A 1 476 ? 11.734 -3.283 -9.094 1 94.56 476 ARG A CA 1
ATOM 3846 C C . ARG A 1 476 ? 11.234 -4.691 -9.391 1 94.56 476 ARG A C 1
ATOM 3848 O O . ARG A 1 476 ? 10.102 -5.043 -9.047 1 94.56 476 ARG A O 1
ATOM 3855 N N . LEU A 1 477 ? 12.047 -5.492 -10.062 1 97.25 477 LEU A N 1
ATOM 3856 C CA . LEU A 1 477 ? 11.68 -6.871 -10.359 1 97.25 477 LEU A CA 1
ATOM 3857 C C . LEU A 1 477 ? 11.32 -7.629 -9.086 1 97.25 477 LEU A C 1
ATOM 3859 O O . LEU A 1 477 ? 10.297 -8.32 -9.031 1 97.25 477 LEU A O 1
ATOM 3863 N N . ARG A 1 478 ? 12.117 -7.52 -8.086 1 95.94 478 ARG A N 1
ATOM 3864 C CA . ARG A 1 478 ? 11.891 -8.234 -6.84 1 95.94 478 ARG A CA 1
ATOM 3865 C C . ARG A 1 478 ? 10.688 -7.672 -6.094 1 95.94 478 ARG A C 1
ATOM 3867 O O . ARG A 1 478 ? 9.961 -8.406 -5.426 1 95.94 478 ARG A O 1
ATOM 3874 N N . GLN A 1 479 ? 10.445 -6.395 -6.211 1 95.31 479 GLN A N 1
ATOM 3875 C CA . GLN A 1 479 ? 9.258 -5.785 -5.621 1 95.31 479 GLN A CA 1
ATOM 3876 C C . GLN A 1 479 ? 7.984 -6.316 -6.27 1 95.31 479 GLN A C 1
ATOM 3878 O O . GLN A 1 479 ? 7 -6.594 -5.582 1 95.31 479 GLN A O 1
ATOM 3883 N N . VAL A 1 480 ? 8.047 -6.348 -7.543 1 97.44 480 VAL A N 1
ATOM 3884 C CA . VAL A 1 480 ? 6.898 -6.863 -8.281 1 97.44 480 VAL A CA 1
ATOM 3885 C C . VAL A 1 480 ? 6.641 -8.312 -7.887 1 97.44 480 VAL A C 1
ATOM 3887 O O . VAL A 1 480 ? 5.488 -8.727 -7.73 1 97.44 480 VAL A O 1
ATOM 3890 N N . LEU A 1 481 ? 7.707 -9.094 -7.742 1 97.81 481 LEU A N 1
ATOM 3891 C CA . LEU A 1 481 ? 7.582 -10.484 -7.305 1 97.81 481 LEU A CA 1
ATOM 3892 C C . LEU A 1 481 ? 6.848 -10.57 -5.973 1 97.81 481 LEU A C 1
ATOM 3894 O O . LEU A 1 481 ? 5.859 -11.297 -5.852 1 97.81 481 LEU A O 1
ATOM 3898 N N . ARG A 1 482 ? 7.297 -9.859 -5.031 1 97.12 482 ARG A N 1
ATOM 3899 C CA . ARG A 1 482 ? 6.68 -9.859 -3.709 1 97.12 482 ARG A CA 1
ATOM 3900 C C . ARG A 1 482 ? 5.23 -9.383 -3.779 1 97.12 482 ARG A C 1
ATOM 3902 O O . ARG A 1 482 ? 4.344 -9.992 -3.186 1 97.12 482 ARG A O 1
ATOM 3909 N N . TYR A 1 483 ? 5.078 -8.336 -4.496 1 96.62 483 TYR A N 1
ATOM 3910 C CA . TYR A 1 483 ? 3.746 -7.762 -4.637 1 96.62 483 TYR A CA 1
ATOM 3911 C C . TYR A 1 483 ? 2.77 -8.781 -5.207 1 96.62 483 TYR A C 1
ATOM 3913 O O . TYR A 1 483 ? 1.671 -8.969 -4.68 1 96.62 483 TYR A O 1
ATOM 3921 N N . ARG A 1 484 ? 3.139 -9.406 -6.23 1 98 484 ARG A N 1
ATOM 3922 C CA . ARG A 1 484 ? 2.252 -10.359 -6.891 1 98 484 ARG A CA 1
ATOM 3923 C C . ARG A 1 484 ? 1.934 -11.539 -5.977 1 98 484 ARG A C 1
ATOM 3925 O O . ARG A 1 484 ? 0.818 -12.062 -5.996 1 98 484 ARG A O 1
ATOM 3932 N N . ALA A 1 485 ? 2.92 -12.008 -5.246 1 98.06 485 ALA A N 1
ATOM 3933 C CA . ALA A 1 485 ? 2.68 -13.117 -4.324 1 98.06 485 ALA A CA 1
ATOM 3934 C C . ALA A 1 485 ? 1.597 -12.758 -3.309 1 98.06 485 ALA A C 1
ATOM 3936 O O . ALA A 1 485 ? 0.65 -13.523 -3.107 1 98.06 485 ALA A O 1
ATOM 3937 N N . LEU A 1 486 ? 1.692 -11.617 -2.74 1 97.19 486 LEU A N 1
ATOM 3938 C CA . LEU A 1 486 ? 0.729 -11.188 -1.733 1 97.19 486 LEU A CA 1
ATOM 3939 C C . LEU A 1 486 ? -0.608 -10.836 -2.375 1 97.19 486 LEU A C 1
ATOM 3941 O O . LEU A 1 486 ? -1.667 -11.094 -1.799 1 97.19 486 LEU A O 1
ATOM 3945 N N . TYR A 1 487 ? -0.522 -10.25 -3.508 1 97.06 487 TYR A N 1
ATOM 3946 C CA . TYR A 1 487 ? -1.725 -9.891 -4.254 1 97.06 487 TYR A CA 1
ATOM 3947 C C . TYR A 1 487 ? -2.561 -11.133 -4.562 1 97.06 487 TYR A C 1
ATOM 3949 O O . TYR A 1 487 ? -3.787 -11.102 -4.445 1 97.06 487 TYR A O 1
ATOM 3957 N N . GLU A 1 488 ? -1.939 -12.195 -4.934 1 96.31 488 GLU A N 1
ATOM 3958 C CA . GLU A 1 488 ? -2.637 -13.43 -5.273 1 96.31 488 GLU A CA 1
ATOM 3959 C C . GLU A 1 488 ? -3.373 -14 -4.062 1 96.31 488 GLU A C 1
ATOM 3961 O O . GLU A 1 488 ? -4.488 -14.508 -4.191 1 96.31 488 GLU A O 1
ATOM 3966 N N . ILE A 1 489 ? -2.803 -13.898 -2.939 1 96.62 489 ILE A N 1
ATOM 3967 C CA . ILE A 1 489 ? -3.439 -14.5 -1.771 1 96.62 489 ILE A CA 1
ATOM 3968 C C . ILE A 1 489 ? -4.59 -13.617 -1.299 1 96.62 489 ILE A C 1
ATOM 3970 O O . ILE A 1 489 ? -5.605 -14.109 -0.809 1 96.62 489 ILE A O 1
ATOM 3974 N N . THR A 1 490 ? -4.484 -12.297 -1.528 1 97.06 490 THR A N 1
ATOM 3975 C CA . THR A 1 490 ? -5.484 -11.391 -0.982 1 97.06 490 THR A CA 1
ATOM 3976 C C . THR A 1 490 ? -6.574 -11.109 -2.012 1 97.06 490 THR A C 1
ATOM 3978 O O . THR A 1 490 ? -7.641 -10.586 -1.67 1 97.06 490 THR A O 1
ATOM 3981 N N . THR A 1 491 ? -6.383 -11.438 -3.27 1 96.62 491 THR A N 1
ATOM 3982 C CA . THR A 1 491 ? -7.375 -11.086 -4.281 1 96.62 491 THR A CA 1
ATOM 3983 C C . THR A 1 491 ? -7.781 -12.32 -5.09 1 96.62 491 THR A C 1
ATOM 3985 O O . THR A 1 491 ? -8.656 -12.234 -5.957 1 96.62 491 THR A O 1
ATOM 3988 N N . GLY A 1 492 ? -7.207 -13.453 -4.781 1 96.56 492 GLY A N 1
ATOM 3989 C CA . GLY A 1 492 ? -7.48 -14.617 -5.613 1 96.56 492 GLY A CA 1
ATOM 3990 C C . GLY A 1 492 ? -7.703 -15.883 -4.816 1 96.56 492 GLY A C 1
ATOM 3991 O O . GLY A 1 492 ? -7.953 -16.953 -5.391 1 96.56 492 GLY A O 1
ATOM 3992 N N . CYS A 1 493 ? -7.633 -15.859 -3.535 1 97.5 493 CYS A N 1
ATOM 3993 C CA . CYS A 1 493 ? -7.797 -17.031 -2.678 1 97.5 493 CYS A CA 1
ATOM 3994 C C . CYS A 1 493 ? -9.102 -16.938 -1.892 1 97.5 493 CYS A C 1
ATOM 3996 O O . CYS A 1 493 ? -9.469 -15.875 -1.396 1 97.5 493 CYS A O 1
ATOM 3998 N N . PHE A 1 494 ? -9.789 -18.078 -1.799 1 97.75 494 PHE A N 1
ATOM 3999 C CA . PHE A 1 494 ? -10.945 -18.141 -0.915 1 97.75 494 PHE A CA 1
ATOM 4000 C C . PHE A 1 494 ? -10.516 -18.219 0.543 1 97.75 494 PHE A C 1
ATOM 4002 O O . PHE A 1 494 ? -10.43 -19.312 1.109 1 97.75 494 PHE A O 1
ATOM 4009 N N . LEU A 1 495 ? -10.336 -17.094 1.104 1 98.12 495 LEU A N 1
ATOM 4010 C CA . LEU A 1 495 ? -10.148 -16.969 2.547 1 98.12 495 LEU A CA 1
ATOM 4011 C C . LEU A 1 495 ? -11.492 -16.984 3.268 1 98.12 495 LEU A C 1
ATOM 4013 O O . LEU A 1 495 ? -12.531 -16.719 2.66 1 98.12 495 LEU A O 1
ATOM 4017 N N . PRO A 1 496 ? -11.508 -17.281 4.465 1 98.38 496 PRO A N 1
ATOM 4018 C CA . PRO A 1 496 ? -12.781 -17.422 5.184 1 98.38 496 PRO A CA 1
ATOM 4019 C C . PRO A 1 496 ? -13.641 -16.156 5.098 1 98.38 496 PRO A C 1
ATOM 4021 O O . PRO A 1 496 ? -14.859 -16.25 4.949 1 98.38 496 PRO A O 1
ATOM 4024 N N . GLU A 1 497 ? -13.016 -14.984 5.129 1 98.44 497 GLU A N 1
ATOM 4025 C CA . GLU A 1 497 ? -13.766 -13.734 5.152 1 98.44 497 GLU A CA 1
ATOM 4026 C C . GLU A 1 497 ? -14.398 -13.445 3.793 1 98.44 497 GLU A C 1
ATOM 4028 O O . GLU A 1 497 ? -15.234 -12.547 3.67 1 98.44 497 GLU A O 1
ATOM 4033 N N . ILE A 1 498 ? -14.086 -14.25 2.846 1 97.62 498 ILE A N 1
ATOM 4034 C CA . ILE A 1 498 ? -14.742 -14.195 1.542 1 97.62 498 ILE A CA 1
ATOM 4035 C C . ILE A 1 498 ? -15.703 -15.375 1.395 1 97.62 498 ILE A C 1
ATOM 4037 O O . ILE A 1 498 ? -16.875 -15.188 1.078 1 97.62 498 ILE A O 1
ATOM 4041 N N . ALA A 1 499 ? -15.227 -16.562 1.665 1 98 499 ALA A N 1
ATOM 4042 C CA . ALA A 1 499 ? -15.953 -17.812 1.441 1 98 499 ALA A CA 1
ATOM 4043 C C . ALA A 1 499 ? -17.234 -17.844 2.273 1 98 499 ALA A C 1
ATOM 4045 O O . ALA A 1 499 ? -18.219 -18.453 1.862 1 98 499 ALA A O 1
ATOM 4046 N N . MET A 1 500 ? -17.25 -17.219 3.363 1 98.44 500 MET A N 1
ATOM 4047 C CA . MET A 1 500 ? -18.344 -17.328 4.309 1 98.44 500 MET A CA 1
ATOM 4048 C C . MET A 1 500 ? -19.656 -16.844 3.682 1 98.44 500 MET A C 1
ATOM 4050 O O . MET A 1 500 ? -20.734 -17.156 4.176 1 98.44 500 MET A O 1
ATOM 4054 N N . TYR A 1 501 ? -19.594 -16.125 2.645 1 97.75 501 TYR A N 1
ATOM 4055 C CA . TYR A 1 501 ? -20.797 -15.602 2.018 1 97.75 501 TYR A CA 1
ATOM 4056 C C . TYR A 1 501 ? -21.297 -16.531 0.917 1 97.75 501 TYR A C 1
ATOM 4058 O O . TYR A 1 501 ? -22.359 -16.312 0.335 1 97.75 501 TYR A O 1
ATOM 4066 N N . LEU A 1 502 ? -20.531 -17.562 0.605 1 96.94 502 LEU A N 1
ATOM 4067 C CA . LEU A 1 502 ? -20.875 -18.516 -0.439 1 96.94 502 LEU A CA 1
ATOM 4068 C C . LEU A 1 502 ? -21.688 -19.672 0.13 1 96.94 502 LEU A C 1
ATOM 4070 O O . LEU A 1 502 ? -21.797 -19.828 1.35 1 96.94 502 LEU A O 1
ATOM 4074 N N . TYR A 1 503 ? -22.297 -20.422 -0.812 1 93.88 503 TYR A N 1
ATOM 4075 C CA . TYR A 1 503 ? -22.938 -21.672 -0.431 1 93.88 503 TYR A CA 1
ATOM 4076 C C . TYR A 1 503 ? -21.906 -22.719 -0.026 1 93.88 503 TYR A C 1
ATOM 4078 O O . TYR A 1 503 ? -20.906 -22.922 -0.728 1 93.88 503 TYR A O 1
ATOM 4086 N N . ASN A 1 504 ? -22.062 -23.344 1.142 1 95.88 504 ASN A N 1
ATOM 4087 C CA . ASN A 1 504 ? -21.125 -24.328 1.673 1 95.88 504 ASN A CA 1
ATOM 4088 C C . ASN A 1 504 ? -19.703 -23.766 1.749 1 95.88 504 ASN A C 1
ATOM 4090 O O . ASN A 1 504 ? -18.781 -24.328 1.172 1 95.88 504 ASN A O 1
ATOM 4094 N N . PRO A 1 505 ? -19.562 -22.75 2.557 1 97.38 505 PRO A N 1
ATOM 4095 C CA . PRO A 1 505 ? -18.344 -21.953 2.516 1 97.38 505 PRO A CA 1
ATOM 4096 C C . PRO A 1 505 ? -17.078 -22.781 2.744 1 97.38 505 PRO A C 1
ATOM 4098 O O . PRO A 1 505 ? -16.078 -22.578 2.064 1 97.38 505 PRO A O 1
ATOM 4101 N N . GLN A 1 506 ? -17.078 -23.703 3.602 1 97.81 506 GLN A N 1
ATOM 4102 C CA . GLN A 1 506 ? -15.906 -24.469 3.975 1 97.81 506 GLN A CA 1
ATOM 4103 C C . GLN A 1 506 ? -15.352 -25.25 2.779 1 97.81 506 GLN A C 1
ATOM 4105 O O . GLN A 1 506 ? -14.141 -25.453 2.678 1 97.81 506 GLN A O 1
ATOM 4110 N N . LYS A 1 507 ? -16.188 -25.609 1.89 1 96.81 507 LYS A N 1
ATOM 4111 C CA . LYS A 1 507 ? -15.844 -26.391 0.705 1 96.81 507 LYS A CA 1
ATOM 4112 C C . LYS A 1 507 ? -14.82 -25.641 -0.152 1 96.81 507 LYS A C 1
ATOM 4114 O O . LYS A 1 507 ? -14.031 -26.266 -0.862 1 96.81 507 LYS A O 1
ATOM 4119 N N . PHE A 1 508 ? -14.789 -24.359 -0.051 1 97.75 508 PHE A N 1
ATOM 4120 C CA . PHE A 1 508 ? -14.031 -23.594 -1.028 1 97.75 508 PHE A CA 1
ATOM 4121 C C . PHE A 1 508 ? -12.742 -23.047 -0.416 1 97.75 508 PHE A C 1
ATOM 4123 O O . PHE A 1 508 ? -11.914 -22.469 -1.116 1 97.75 508 PHE A O 1
ATOM 4130 N N . ILE A 1 509 ? -12.562 -23.234 0.903 1 98.19 509 ILE A N 1
ATOM 4131 C CA . ILE A 1 509 ? -11.367 -22.719 1.561 1 98.19 509 ILE A CA 1
ATOM 4132 C C . ILE A 1 509 ? -10.125 -23.312 0.889 1 98.19 509 ILE A C 1
ATOM 4134 O O . ILE A 1 509 ? -10.039 -24.516 0.674 1 98.19 509 ILE A O 1
ATOM 4138 N N . GLY A 1 510 ? -9.234 -22.438 0.511 1 97.31 510 GLY A N 1
ATOM 4139 C CA . GLY A 1 510 ? -7.984 -22.844 -0.108 1 97.31 510 GLY A CA 1
ATOM 4140 C C . GLY A 1 510 ? -8.023 -22.812 -1.624 1 97.31 510 GLY A C 1
ATOM 4141 O O . GLY A 1 510 ? -6.984 -22.844 -2.281 1 97.31 510 GLY A O 1
ATOM 4142 N N . GLY A 1 511 ? -9.25 -22.781 -2.188 1 97.69 511 GLY A N 1
ATOM 4143 C CA . GLY A 1 511 ? -9.383 -22.609 -3.627 1 97.69 511 GLY A CA 1
ATOM 4144 C C . GLY A 1 511 ? -8.977 -21.219 -4.102 1 97.69 511 GLY A C 1
ATOM 4145 O O . GLY A 1 511 ? -8.906 -20.281 -3.303 1 97.69 511 GLY A O 1
ATOM 4146 N N . PHE A 1 512 ? -8.688 -21.141 -5.375 1 97.94 512 PHE A N 1
ATOM 4147 C CA . PHE A 1 512 ? -8.352 -19.875 -5.996 1 97.94 512 PHE A CA 1
ATOM 4148 C C . PHE A 1 512 ? -9.375 -19.5 -7.059 1 97.94 512 PHE A C 1
ATOM 4150 O O . PHE A 1 512 ? -9.875 -20.359 -7.781 1 97.94 512 PHE A O 1
ATOM 4157 N N . TYR A 1 513 ? -9.695 -18.219 -7.105 1 96.38 513 TYR A N 1
ATOM 4158 C CA . TYR A 1 513 ? -10.828 -17.844 -7.945 1 96.38 513 TYR A CA 1
ATOM 4159 C C . TYR A 1 513 ? -10.453 -16.734 -8.914 1 96.38 513 TYR A C 1
ATOM 4161 O O . TYR A 1 513 ? -9.445 -16.047 -8.727 1 96.38 513 TYR A O 1
ATOM 4169 N N . ALA A 1 514 ? -11.242 -16.609 -9.906 1 94.75 514 ALA A N 1
ATOM 4170 C CA . ALA A 1 514 ? -11.25 -15.461 -10.812 1 94.75 514 ALA A CA 1
ATOM 4171 C C . ALA A 1 514 ? -12.453 -14.562 -10.547 1 94.75 514 ALA A C 1
ATOM 4173 O O . ALA A 1 514 ? -13.586 -14.891 -10.922 1 94.75 514 ALA A O 1
ATOM 4174 N N . ARG A 1 515 ? -12.234 -13.461 -10.023 1 93.88 515 ARG A N 1
ATOM 4175 C CA . ARG A 1 515 ? -13.289 -12.562 -9.586 1 93.88 515 ARG A CA 1
ATOM 4176 C C . ARG A 1 515 ? -14.164 -12.133 -10.766 1 93.88 515 ARG A C 1
ATOM 4178 O O . ARG A 1 515 ? -15.391 -12.109 -10.656 1 93.88 515 ARG A O 1
ATOM 4185 N N . HIS A 1 516 ? -13.562 -11.82 -11.906 1 92.81 516 HIS A N 1
ATOM 4186 C CA . HIS A 1 516 ? -14.258 -11.227 -13.039 1 92.81 516 HIS A CA 1
ATOM 4187 C C . HIS A 1 516 ? -15.062 -12.273 -13.797 1 92.81 516 HIS A C 1
ATOM 4189 O O . HIS A 1 516 ? -15.688 -11.961 -14.812 1 92.81 516 HIS A O 1
ATOM 4195 N N . ASP A 1 517 ? -15.023 -13.445 -13.312 1 91.69 517 ASP A N 1
ATOM 4196 C CA . ASP A 1 517 ? -15.812 -14.531 -13.891 1 91.69 517 ASP A CA 1
ATOM 4197 C C . ASP A 1 517 ? -16.641 -15.234 -12.82 1 91.69 517 ASP A C 1
ATOM 4199 O O . ASP A 1 517 ? -16.562 -16.453 -12.672 1 91.69 517 ASP A O 1
ATOM 4203 N N . ASN A 1 518 ? -17.406 -14.453 -12.117 1 90.81 518 ASN A N 1
ATOM 4204 C CA . ASN A 1 518 ? -18.312 -14.922 -11.07 1 90.81 518 ASN A CA 1
ATOM 4205 C C . ASN A 1 518 ? -17.578 -15.719 -10.008 1 90.81 518 ASN A C 1
ATOM 4207 O O . ASN A 1 518 ? -18.078 -16.734 -9.531 1 90.81 518 ASN A O 1
ATOM 4211 N N . PHE A 1 519 ? -16.312 -15.391 -9.758 1 93.88 519 PHE A N 1
ATOM 4212 C CA . PHE A 1 519 ? -15.477 -16.031 -8.758 1 93.88 519 PHE A CA 1
ATOM 4213 C C . PHE A 1 519 ? -15.273 -17.516 -9.094 1 93.88 519 PHE A C 1
ATOM 4215 O O . PHE A 1 519 ? -15.219 -18.359 -8.195 1 93.88 519 PHE A O 1
ATOM 4222 N N . ARG A 1 520 ? -15.18 -17.812 -10.305 1 95.44 520 ARG A N 1
ATOM 4223 C CA . ARG A 1 520 ? -14.953 -19.172 -10.766 1 95.44 520 ARG A CA 1
ATOM 4224 C C . ARG A 1 520 ? -13.641 -19.734 -10.219 1 95.44 520 ARG A C 1
ATOM 4226 O O . ARG A 1 520 ? -12.641 -19.016 -10.156 1 95.44 520 ARG A O 1
ATOM 4233 N N . THR A 1 521 ? -13.688 -20.984 -9.82 1 96.69 521 THR A N 1
ATOM 4234 C CA . THR A 1 521 ? -12.484 -21.719 -9.445 1 96.69 521 THR A CA 1
ATOM 4235 C C . THR A 1 521 ? -12.367 -23.016 -10.258 1 96.69 521 THR A C 1
ATOM 4237 O O . THR A 1 521 ? -13.336 -23.766 -10.367 1 96.69 521 THR A O 1
ATOM 4240 N N . ARG A 1 522 ? -11.227 -23.125 -10.875 1 96.94 522 ARG A N 1
ATOM 4241 C CA . ARG A 1 522 ? -10.914 -24.328 -11.648 1 96.94 522 ARG A CA 1
ATOM 4242 C C . ARG A 1 522 ? -9.594 -24.938 -11.195 1 96.94 522 ARG A C 1
ATOM 4244 O O . ARG A 1 522 ? -8.758 -24.25 -10.586 1 96.94 522 ARG A O 1
ATOM 4251 N N . ILE A 1 523 ? -9.422 -26.188 -11.477 1 96.94 523 ILE A N 1
ATOM 4252 C CA . ILE A 1 523 ? -8.211 -26.875 -11.047 1 96.94 523 ILE A CA 1
ATOM 4253 C C . ILE A 1 523 ? -6.996 -26.25 -11.75 1 96.94 523 ILE A C 1
ATOM 4255 O O . ILE A 1 523 ? -5.91 -26.188 -11.172 1 96.94 523 ILE A O 1
ATOM 4259 N N . ASP A 1 524 ? -7.164 -25.812 -12.945 1 92.44 524 ASP A N 1
ATOM 4260 C CA . ASP A 1 524 ? -6.023 -25.234 -13.641 1 92.44 524 ASP A CA 1
ATOM 4261 C C . ASP A 1 524 ? -5.645 -23.875 -13.039 1 92.44 524 ASP A C 1
ATOM 4263 O O . ASP A 1 524 ? -4.473 -23.484 -13.062 1 92.44 524 ASP A O 1
ATOM 4267 N N . ASP A 1 525 ? -6.617 -23.109 -12.516 1 91.5 525 ASP A N 1
ATOM 4268 C CA . ASP A 1 525 ? -6.281 -21.922 -11.734 1 91.5 525 ASP A CA 1
ATOM 4269 C C . ASP A 1 525 ? -5.457 -22.281 -10.5 1 91.5 525 ASP A C 1
ATOM 4271 O O . ASP A 1 525 ? -4.414 -21.688 -10.25 1 91.5 525 ASP A O 1
ATOM 4275 N N . CYS A 1 526 ? -5.938 -23.203 -9.859 1 96 526 CYS A N 1
ATOM 4276 C CA . CYS A 1 526 ? -5.293 -23.641 -8.617 1 96 526 CYS A CA 1
ATOM 4277 C C . CYS A 1 526 ? -3.857 -24.078 -8.875 1 96 526 CYS A C 1
ATOM 4279 O O . CYS A 1 526 ? -2.969 -23.812 -8.062 1 96 526 CYS A O 1
ATOM 4281 N N . GLU A 1 527 ? -3.686 -24.766 -9.977 1 97.12 527 GLU A N 1
ATOM 4282 C CA . GLU A 1 527 ? -2.352 -25.203 -10.367 1 97.12 527 GLU A CA 1
ATOM 4283 C C . GLU A 1 527 ? -1.372 -24.047 -10.43 1 97.12 527 GLU A C 1
ATOM 4285 O O . GLU A 1 527 ? -0.3 -24.094 -9.82 1 97.12 527 GLU A O 1
ATOM 4290 N N . HIS A 1 528 ? -1.75 -23.031 -11.133 1 97.38 528 HIS A N 1
ATOM 4291 C CA . HIS A 1 528 ? -0.846 -21.906 -11.367 1 97.38 528 HIS A CA 1
ATOM 4292 C C . HIS A 1 528 ? -0.602 -21.125 -10.078 1 97.38 528 HIS A C 1
ATOM 4294 O O . HIS A 1 528 ? 0.52 -20.688 -9.82 1 97.38 528 HIS A O 1
ATOM 4300 N N . PHE A 1 529 ? -1.63 -20.984 -9.266 1 97.94 529 PHE A N 1
ATOM 4301 C CA . PHE A 1 529 ? -1.464 -20.297 -7.992 1 97.94 529 PHE A CA 1
ATOM 4302 C C . PHE A 1 529 ? -0.502 -21.062 -7.086 1 97.94 529 PHE A C 1
ATOM 4304 O O . PHE A 1 529 ? 0.431 -20.469 -6.531 1 97.94 529 PHE A O 1
ATOM 4311 N N . LEU A 1 530 ? -0.73 -22.344 -6.984 1 98.38 530 LEU A N 1
ATOM 4312 C CA . LEU A 1 530 ? 0.088 -23.156 -6.098 1 98.38 530 LEU A CA 1
ATOM 4313 C C . LEU A 1 530 ? 1.541 -23.172 -6.559 1 98.38 530 LEU A C 1
ATOM 4315 O O . LEU A 1 530 ? 2.453 -22.953 -5.762 1 98.38 530 LEU A O 1
ATOM 4319 N N . SER A 1 531 ? 1.741 -23.422 -7.859 1 98.12 531 SER A N 1
ATOM 4320 C CA . SER A 1 531 ? 3.102 -23.484 -8.391 1 98.12 531 SER A CA 1
ATOM 4321 C C . SER A 1 531 ? 3.846 -22.188 -8.156 1 98.12 531 SER A C 1
ATOM 4323 O O . SER A 1 531 ? 5 -22.188 -7.727 1 98.12 531 SER A O 1
ATOM 4325 N N . GLY A 1 532 ? 3.16 -21.062 -8.438 1 98.19 532 GLY A N 1
ATOM 4326 C CA . GLY A 1 532 ? 3.777 -19.766 -8.234 1 98.19 532 GLY A CA 1
ATOM 4327 C C . GLY A 1 532 ? 4.102 -19.484 -6.781 1 98.19 532 GLY A C 1
ATOM 4328 O O . GLY A 1 532 ? 5.207 -19.031 -6.461 1 98.19 532 GLY A O 1
ATOM 4329 N N . LEU A 1 533 ? 3.191 -19.75 -5.91 1 98.5 533 LEU A N 1
ATOM 4330 C CA . LEU A 1 533 ? 3.348 -19.438 -4.496 1 98.5 533 LEU A CA 1
ATOM 4331 C C . LEU A 1 533 ? 4.422 -20.312 -3.859 1 98.5 533 LEU A C 1
ATOM 4333 O O . LEU A 1 533 ? 5.199 -19.844 -3.023 1 98.5 533 LEU A O 1
ATOM 4337 N N . ILE A 1 534 ? 4.469 -21.594 -4.23 1 98.44 534 ILE A N 1
ATOM 4338 C CA . ILE A 1 534 ? 5.473 -22.5 -3.701 1 98.44 534 ILE A CA 1
ATOM 4339 C C . ILE A 1 534 ? 6.867 -22.047 -4.125 1 98.44 534 ILE A C 1
ATOM 4341 O O . ILE A 1 534 ? 7.789 -22 -3.305 1 98.44 534 ILE A O 1
ATOM 4345 N N . ASN A 1 535 ? 6.969 -21.719 -5.453 1 97.38 535 ASN A N 1
ATOM 4346 C CA . ASN A 1 535 ? 8.25 -21.234 -5.949 1 97.38 535 ASN A CA 1
ATOM 4347 C C . ASN A 1 535 ? 8.688 -19.969 -5.223 1 97.38 535 ASN A C 1
ATOM 4349 O O . ASN A 1 535 ? 9.844 -19.828 -4.828 1 97.38 535 ASN A O 1
ATOM 4353 N N . TYR A 1 536 ? 7.801 -19.047 -5 1 98.12 536 TYR A N 1
ATOM 4354 C CA . TYR A 1 536 ? 8.094 -17.812 -4.293 1 98.12 536 TYR A CA 1
ATOM 4355 C C . TYR A 1 536 ? 8.539 -18.094 -2.861 1 98.12 536 TYR A C 1
ATOM 4357 O O . TYR A 1 536 ? 9.562 -17.578 -2.412 1 98.12 536 TYR A O 1
ATOM 4365 N N . TYR A 1 537 ? 7.727 -18.875 -2.174 1 98.19 537 TYR A N 1
ATOM 4366 C CA . TYR A 1 537 ? 8 -19.172 -0.772 1 98.19 537 TYR A CA 1
ATOM 4367 C C . TYR A 1 537 ? 9.391 -19.781 -0.608 1 98.19 537 TYR A C 1
ATOM 4369 O O . TYR A 1 537 ? 10.172 -19.344 0.24 1 98.19 537 TYR A O 1
ATOM 4377 N N . ASN A 1 538 ? 9.68 -20.797 -1.406 1 97 538 ASN A N 1
ATOM 4378 C CA . ASN A 1 538 ? 10.945 -21.5 -1.302 1 97 538 ASN A CA 1
ATOM 4379 C C . ASN A 1 538 ? 12.133 -20.594 -1.584 1 97 538 ASN A C 1
ATOM 4381 O O . ASN A 1 538 ? 13.141 -20.641 -0.879 1 97 538 ASN A O 1
ATOM 4385 N N . TYR A 1 539 ? 11.969 -19.766 -2.59 1 96.44 539 TYR A N 1
ATOM 4386 C CA . TYR A 1 539 ? 13.094 -18.938 -2.998 1 96.44 539 TYR A CA 1
ATOM 4387 C C . TYR A 1 539 ? 13.297 -17.781 -2.025 1 96.44 539 TYR A C 1
ATOM 4389 O O . TYR A 1 539 ? 14.414 -17.312 -1.836 1 96.44 539 TYR A O 1
ATOM 4397 N N . THR A 1 540 ? 12.234 -17.359 -1.331 1 96.75 540 THR A N 1
ATOM 4398 C CA . THR A 1 540 ? 12.273 -16.188 -0.466 1 96.75 540 THR A CA 1
ATOM 4399 C C . THR A 1 540 ? 12.672 -16.578 0.955 1 96.75 540 THR A C 1
ATOM 4401 O O . THR A 1 540 ? 13.422 -15.859 1.612 1 96.75 540 THR A O 1
ATOM 4404 N N . TYR A 1 541 ? 12.203 -17.797 1.394 1 95.62 541 TYR A N 1
ATOM 4405 C CA . TYR A 1 541 ? 12.305 -18.047 2.826 1 95.62 541 TYR A CA 1
ATOM 4406 C C . TYR A 1 541 ? 13.164 -19.281 3.098 1 95.62 541 TYR A C 1
ATOM 4408 O O . TYR A 1 541 ? 13.609 -19.5 4.227 1 95.62 541 TYR A O 1
ATOM 4416 N N . ARG A 1 542 ? 13.367 -20.188 2.227 1 83.25 542 ARG A N 1
ATOM 4417 C CA . ARG A 1 542 ? 14.078 -21.422 2.514 1 83.25 542 ARG A CA 1
ATOM 4418 C C . ARG A 1 542 ? 15.523 -21.344 2.031 1 83.25 542 ARG A C 1
ATOM 4420 O O . ARG A 1 542 ? 16.031 -22.297 1.439 1 83.25 542 ARG A O 1
ATOM 4427 N N . GLN A 1 543 ? 16.078 -20.141 2.053 1 64.19 543 GLN A N 1
ATOM 4428 C CA . GLN A 1 543 ? 17.469 -19.969 1.652 1 64.19 543 GLN A CA 1
ATOM 4429 C C . GLN A 1 543 ? 18.422 -20.453 2.744 1 64.19 543 GLN A C 1
ATOM 4431 O O . GLN A 1 543 ? 19.562 -20.844 2.461 1 64.19 543 GLN A O 1
ATOM 4436 N N . ALA A 1 544 ? 18.016 -20.172 4.047 1 48.34 544 ALA A N 1
ATOM 4437 C CA . ALA A 1 544 ? 19 -20.281 5.125 1 48.34 544 ALA A CA 1
ATOM 4438 C C . ALA A 1 544 ? 18.984 -21.688 5.723 1 48.34 544 ALA A C 1
ATOM 4440 O O . ALA A 1 544 ? 17.953 -22.344 5.758 1 48.34 544 ALA A O 1
ATOM 4441 N N . MET B 1 1 ? 21.812 -5.672 25.438 1 96.56 1 MET B N 1
ATOM 4442 C CA . MET B 1 1 ? 20.406 -5.883 25.141 1 96.56 1 MET B CA 1
ATOM 4443 C C . MET B 1 1 ? 19.938 -7.242 25.656 1 96.56 1 MET B C 1
ATOM 4445 O O . MET B 1 1 ? 20.656 -8.227 25.562 1 96.56 1 MET B O 1
ATOM 4449 N N . GLN B 1 2 ? 18.719 -7.344 26.031 1 96.25 2 GLN B N 1
ATOM 4450 C CA . GLN B 1 2 ? 18.188 -8.578 26.609 1 96.25 2 GLN B CA 1
ATOM 4451 C C . GLN B 1 2 ? 18.172 -9.695 25.562 1 96.25 2 GLN B C 1
ATOM 4453 O O . GLN B 1 2 ? 17.906 -9.461 24.391 1 96.25 2 GLN B O 1
ATOM 4458 N N . LYS B 1 3 ? 18.484 -10.898 26 1 96.12 3 LYS B N 1
ATOM 4459 C CA . LYS B 1 3 ? 18.516 -12.07 25.141 1 96.12 3 LYS B CA 1
ATOM 4460 C C . LYS B 1 3 ? 17.188 -12.258 24.422 1 96.12 3 LYS B C 1
ATOM 4462 O O . LYS B 1 3 ? 17.156 -12.641 23.25 1 96.12 3 LYS B O 1
ATOM 4467 N N . SER B 1 4 ? 16.141 -12.008 25.125 1 97.25 4 SER B N 1
ATOM 4468 C CA . SER B 1 4 ? 14.805 -12.156 24.547 1 97.25 4 SER B CA 1
ATOM 4469 C C . SER B 1 4 ? 14.609 -11.188 23.375 1 97.25 4 SER B C 1
ATOM 4471 O O . SER B 1 4 ? 14.039 -11.555 22.344 1 97.25 4 SER B O 1
ATOM 4473 N N . THR B 1 5 ? 15.062 -9.953 23.5 1 97.62 5 THR B N 1
ATOM 4474 C CA . THR B 1 5 ? 14.977 -8.961 22.438 1 97.62 5 THR B CA 1
ATOM 4475 C C . THR B 1 5 ? 15.812 -9.383 21.234 1 97.62 5 THR B C 1
ATOM 4477 O O . THR B 1 5 ? 15.367 -9.273 20.094 1 97.62 5 THR B O 1
ATOM 4480 N N . VAL B 1 6 ? 16.984 -9.875 21.516 1 98.25 6 VAL B N 1
ATOM 4481 C CA . VAL B 1 6 ? 17.891 -10.312 20.453 1 98.25 6 VAL B CA 1
ATOM 4482 C C . VAL B 1 6 ? 17.266 -11.461 19.672 1 98.25 6 VAL B C 1
ATOM 4484 O O . VAL B 1 6 ? 17.328 -11.492 18.438 1 98.25 6 VAL B O 1
ATOM 4487 N N . THR B 1 7 ? 16.656 -12.383 20.375 1 97.94 7 THR B N 1
ATOM 4488 C CA . THR B 1 7 ? 15.977 -13.516 19.75 1 97.94 7 THR B CA 1
ATOM 4489 C C . THR B 1 7 ? 14.828 -13.031 18.859 1 97.94 7 THR B C 1
ATOM 4491 O O . THR B 1 7 ? 14.656 -13.516 17.734 1 97.94 7 THR B O 1
ATOM 4494 N N . LYS B 1 8 ? 14.016 -12.117 19.359 1 97.81 8 LYS B N 1
ATOM 4495 C CA . LYS B 1 8 ? 12.891 -11.578 18.594 1 97.81 8 LYS B CA 1
ATOM 4496 C C . LYS B 1 8 ? 13.383 -10.836 17.344 1 97.81 8 LYS B C 1
ATOM 4498 O O . LYS B 1 8 ? 12.75 -10.898 16.297 1 97.81 8 LYS B O 1
ATOM 4503 N N . LEU B 1 9 ? 14.492 -10.109 17.516 1 98.25 9 LEU B N 1
ATOM 4504 C CA . LEU B 1 9 ? 15.086 -9.414 16.375 1 98.25 9 LEU B CA 1
ATOM 4505 C C . LEU B 1 9 ? 15.523 -10.398 15.305 1 98.25 9 LEU B C 1
ATOM 4507 O O . LEU B 1 9 ? 15.305 -10.164 14.117 1 98.25 9 LEU B O 1
ATOM 4511 N N . LYS B 1 10 ? 16.156 -11.422 15.75 1 98.12 10 LYS B N 1
ATOM 4512 C CA . LYS B 1 10 ? 16.594 -12.461 14.82 1 98.12 10 LYS B CA 1
ATOM 4513 C C . LYS B 1 10 ? 15.398 -13.008 14.031 1 98.12 10 LYS B C 1
ATOM 4515 O O . LYS B 1 10 ? 15.453 -13.102 12.797 1 98.12 10 LYS B O 1
ATOM 4520 N N . GLN B 1 11 ? 14.352 -13.359 14.773 1 97.19 11 GLN B N 1
ATOM 4521 C CA . GLN B 1 11 ? 13.164 -13.93 14.148 1 97.19 11 GLN B CA 1
ATOM 4522 C C . GLN B 1 11 ? 12.516 -12.938 13.188 1 97.19 11 GLN B C 1
ATOM 4524 O O . GLN B 1 11 ? 12.094 -13.312 12.086 1 97.19 11 GLN B O 1
ATOM 4529 N N . ALA B 1 12 ? 12.43 -11.719 13.586 1 97.5 12 ALA B N 1
ATOM 4530 C CA . ALA B 1 12 ? 11.836 -10.68 12.75 1 97.5 12 ALA B CA 1
ATOM 4531 C C . ALA B 1 12 ? 12.641 -10.484 11.469 1 97.5 12 ALA B C 1
ATOM 4533 O O . ALA B 1 12 ? 12.07 -10.281 10.391 1 97.5 12 ALA B O 1
ATOM 4534 N N . LEU B 1 13 ? 13.953 -10.5 11.602 1 97.69 13 LEU B N 1
ATOM 4535 C CA . LEU B 1 13 ? 14.797 -10.352 10.422 1 97.69 13 LEU B CA 1
ATOM 4536 C C . LEU B 1 13 ? 14.625 -11.539 9.477 1 97.69 13 LEU B C 1
ATOM 4538 O O . LEU B 1 13 ? 14.523 -11.352 8.258 1 97.69 13 LEU B O 1
ATOM 4542 N N . ILE B 1 14 ? 14.609 -12.742 9.992 1 96.81 14 ILE B N 1
ATOM 4543 C CA . ILE B 1 14 ? 14.438 -13.945 9.188 1 96.81 14 ILE B CA 1
ATOM 4544 C C . ILE B 1 14 ? 13.117 -13.875 8.422 1 96.81 14 ILE B C 1
ATOM 4546 O O . ILE B 1 14 ? 13.047 -14.258 7.254 1 96.81 14 ILE B O 1
ATOM 4550 N N . ALA B 1 15 ? 12.141 -13.297 9.016 1 95.69 15 ALA B N 1
ATOM 4551 C CA . ALA B 1 15 ? 10.797 -13.234 8.445 1 95.69 15 ALA B CA 1
ATOM 4552 C C . ALA B 1 15 ? 10.75 -12.281 7.25 1 95.69 15 ALA B C 1
ATOM 4554 O O . ALA B 1 15 ? 9.805 -12.312 6.457 1 95.69 15 ALA B O 1
ATOM 4555 N N . THR B 1 16 ? 11.734 -11.422 7.09 1 95.25 16 THR B N 1
ATOM 4556 C CA . THR B 1 16 ? 11.758 -10.531 5.938 1 95.25 16 THR B CA 1
ATOM 4557 C C . THR B 1 16 ? 12.086 -11.297 4.66 1 95.25 16 THR B C 1
ATOM 4559 O O . THR B 1 16 ? 11.812 -10.82 3.557 1 95.25 16 THR B O 1
ATOM 4562 N N . GLY B 1 17 ? 12.797 -12.422 4.777 1 95.38 17 GLY B N 1
ATOM 4563 C CA . GLY B 1 17 ? 13.156 -13.242 3.633 1 95.38 17 GLY B CA 1
ATOM 4564 C C . GLY B 1 17 ? 14.312 -12.672 2.826 1 95.38 17 GLY B C 1
ATOM 4565 O O . GLY B 1 17 ? 14.852 -11.617 3.176 1 95.38 17 GLY B O 1
ATOM 4566 N N . ASN B 1 18 ? 14.758 -13.484 1.811 1 95.56 18 ASN B N 1
ATOM 4567 C CA . ASN B 1 18 ? 15.805 -13.094 0.876 1 95.56 18 ASN B CA 1
ATOM 4568 C C . ASN B 1 18 ? 17.078 -12.703 1.605 1 95.56 18 ASN B C 1
ATOM 4570 O O . ASN B 1 18 ? 17.688 -11.672 1.304 1 95.56 18 ASN B O 1
ATOM 4574 N N . LEU B 1 19 ? 17.422 -13.508 2.578 1 96.56 19 LEU B N 1
ATOM 4575 C CA . LEU B 1 19 ? 18.578 -13.188 3.422 1 96.56 19 LEU B CA 1
ATOM 4576 C C . LEU B 1 19 ? 19.875 -13.492 2.701 1 96.56 19 LEU B C 1
ATOM 4578 O O . LEU B 1 19 ? 20.906 -12.883 2.99 1 96.56 19 LEU B O 1
ATOM 4582 N N . LYS B 1 20 ? 19.875 -14.422 1.847 1 95.19 20 LYS B N 1
ATOM 4583 C CA . LYS B 1 20 ? 21.062 -14.82 1.098 1 95.19 20 LYS B CA 1
ATOM 4584 C C . LYS B 1 20 ? 21 -14.32 -0.344 1 95.19 20 LYS B C 1
ATOM 4586 O O . LYS B 1 20 ? 19.953 -14.391 -0.983 1 95.19 20 LYS B O 1
ATOM 4591 N N . ASP B 1 21 ? 22.047 -13.75 -0.79 1 94.44 21 ASP B N 1
ATOM 4592 C CA . ASP B 1 21 ? 22.188 -13.445 -2.209 1 94.44 21 ASP B CA 1
ATOM 4593 C C . ASP B 1 21 ? 22.562 -14.695 -3.004 1 94.44 21 ASP B C 1
ATOM 4595 O O . ASP B 1 21 ? 23.703 -15.164 -2.922 1 94.44 21 ASP B O 1
ATOM 4599 N N . TYR B 1 22 ? 21.672 -15.156 -3.852 1 92.5 22 TYR B N 1
ATOM 4600 C CA . TYR B 1 22 ? 21.875 -16.391 -4.582 1 92.5 22 TYR B CA 1
ATOM 4601 C C . TYR B 1 22 ? 22.938 -16.219 -5.668 1 92.5 22 TYR B C 1
ATOM 4603 O O . TYR B 1 22 ? 23.531 -17.203 -6.125 1 92.5 22 TYR B O 1
ATOM 4611 N N . GLY B 1 23 ? 23.156 -15.039 -6.09 1 91.12 23 GLY B N 1
ATOM 4612 C CA . GLY B 1 23 ? 24.188 -14.781 -7.078 1 91.12 23 GLY B CA 1
ATOM 4613 C C . GLY B 1 23 ? 25.594 -14.945 -6.523 1 91.12 23 GLY B C 1
ATOM 4614 O O . GLY B 1 23 ? 26.469 -15.492 -7.195 1 91.12 23 GLY B O 1
ATOM 4615 N N . THR B 1 24 ? 25.812 -14.516 -5.266 1 92.88 24 THR B N 1
ATOM 4616 C CA . THR B 1 24 ? 27.141 -14.555 -4.672 1 92.88 24 THR B CA 1
ATOM 4617 C C . THR B 1 24 ? 27.219 -15.625 -3.586 1 92.88 24 THR B C 1
ATOM 4619 O O . THR B 1 24 ? 28.297 -15.945 -3.094 1 92.88 24 THR B O 1
ATOM 4622 N N . SER B 1 25 ? 26.094 -16.172 -3.18 1 93.88 25 SER B N 1
ATOM 4623 C CA . SER B 1 25 ? 25.984 -17.156 -2.104 1 93.88 25 SER B CA 1
ATOM 4624 C C . SER B 1 25 ? 26.484 -16.578 -0.782 1 93.88 25 SER B C 1
ATOM 4626 O O . SER B 1 25 ? 27.172 -17.281 -0.025 1 93.88 25 SER B O 1
ATOM 4628 N N . THR B 1 26 ? 26.234 -15.289 -0.538 1 96.06 26 THR B N 1
ATOM 4629 C CA . THR B 1 26 ? 26.656 -14.625 0.69 1 96.06 26 THR B CA 1
ATOM 4630 C C . THR B 1 26 ? 25.469 -13.961 1.381 1 96.06 26 THR B C 1
ATOM 4632 O O . THR B 1 26 ? 24.406 -13.773 0.77 1 96.06 26 THR B O 1
ATOM 4635 N N . VAL B 1 27 ? 25.609 -13.781 2.631 1 97.5 27 VAL B N 1
ATOM 4636 C CA . VAL B 1 27 ? 24.672 -13.016 3.457 1 97.5 27 VAL B CA 1
ATOM 4637 C C . VAL B 1 27 ? 25.344 -11.734 3.938 1 97.5 27 VAL B C 1
ATOM 4639 O O . VAL B 1 27 ? 26.469 -11.766 4.453 1 97.5 27 VAL B O 1
ATOM 4642 N N . THR B 1 28 ? 24.766 -10.594 3.705 1 98.5 28 THR B N 1
ATOM 4643 C CA . THR B 1 28 ? 25.25 -9.312 4.188 1 98.5 28 THR B CA 1
ATOM 4644 C C . THR B 1 28 ? 24.219 -8.625 5.074 1 98.5 28 THR B C 1
ATOM 4646 O O . THR B 1 28 ? 23.125 -8.312 4.621 1 98.5 28 THR B O 1
ATOM 4649 N N . LEU B 1 29 ? 24.531 -8.445 6.336 1 98.69 29 LEU B N 1
ATOM 4650 C CA . LEU B 1 29 ? 23.672 -7.742 7.293 1 98.69 29 LEU B CA 1
ATOM 4651 C C . LEU B 1 29 ? 24.266 -6.379 7.648 1 98.69 29 LEU B C 1
ATOM 4653 O O . LEU B 1 29 ? 25.484 -6.215 7.68 1 98.69 29 LEU B O 1
ATOM 4657 N N . ALA B 1 30 ? 23.484 -5.391 7.797 1 98.75 30 ALA B N 1
ATOM 4658 C CA . ALA B 1 30 ? 23.875 -4.078 8.305 1 98.75 30 ALA B CA 1
ATOM 4659 C C . ALA B 1 30 ? 23.25 -3.814 9.672 1 98.75 30 ALA B C 1
ATOM 4661 O O . ALA B 1 30 ? 22.047 -3.992 9.859 1 98.75 30 ALA B O 1
ATOM 4662 N N . LEU B 1 31 ? 24.031 -3.463 10.617 1 98.75 31 LEU B N 1
ATOM 4663 C CA . LEU B 1 31 ? 23.594 -3.127 11.969 1 98.75 31 LEU B CA 1
ATOM 4664 C C . LEU B 1 31 ? 23.875 -1.662 12.281 1 98.75 31 LEU B C 1
ATOM 4666 O O . LEU B 1 31 ? 25.016 -1.201 12.148 1 98.75 31 LEU B O 1
ATOM 4670 N N . SER B 1 32 ? 22.875 -0.878 12.609 1 98.75 32 SER B N 1
ATOM 4671 C CA . SER B 1 32 ? 22.984 0.5 13.078 1 98.75 32 SER B CA 1
ATOM 4672 C C . SER B 1 32 ? 22.547 0.629 14.531 1 98.75 32 SER B C 1
ATOM 4674 O O . SER B 1 32 ? 21.438 0.198 14.891 1 98.75 32 SER B O 1
ATOM 4676 N N . VAL B 1 33 ? 23.359 1.221 15.375 1 98.69 33 VAL B N 1
ATOM 4677 C CA . VAL B 1 33 ? 23.062 1.372 16.797 1 98.69 33 VAL B CA 1
ATOM 4678 C C . VAL B 1 33 ? 23.281 2.822 17.219 1 98.69 33 VAL B C 1
ATOM 4680 O O . VAL B 1 33 ? 24.328 3.4 16.938 1 98.69 33 VAL B O 1
ATOM 4683 N N . SER B 1 34 ? 22.312 3.408 17.828 1 98.56 34 SER B N 1
ATOM 4684 C CA . SER B 1 34 ? 22.422 4.75 18.391 1 98.56 34 SER B CA 1
ATOM 4685 C C . SER B 1 34 ? 22.016 4.773 19.859 1 98.56 34 SER B C 1
ATOM 4687 O O . SER B 1 34 ? 21.047 4.113 20.25 1 98.56 34 SER B O 1
ATOM 4689 N N . ASP B 1 35 ? 22.719 5.527 20.625 1 98.06 35 ASP B N 1
ATOM 4690 C CA . ASP B 1 35 ? 22.359 5.75 22.031 1 98.06 35 ASP B CA 1
ATOM 4691 C C . ASP B 1 35 ? 21.422 6.957 22.172 1 98.06 35 ASP B C 1
ATOM 4693 O O . ASP B 1 35 ? 21.266 7.5 23.266 1 98.06 35 ASP B O 1
ATOM 4697 N N . HIS B 1 36 ? 20.906 7.488 21.203 1 97.81 36 HIS B N 1
ATOM 4698 C CA . HIS B 1 36 ? 19.984 8.609 21.125 1 97.81 36 HIS B CA 1
ATOM 4699 C C . HIS B 1 36 ? 20.734 9.938 21.016 1 97.81 36 HIS B C 1
ATOM 4701 O O . HIS B 1 36 ? 20.266 10.867 20.344 1 97.81 36 HIS B O 1
ATOM 4707 N N . ARG B 1 37 ? 21.844 10.055 21.578 1 96.81 37 ARG B N 1
ATOM 4708 C CA . ARG B 1 37 ? 22.609 11.297 21.625 1 96.81 37 ARG B CA 1
ATOM 4709 C C . ARG B 1 37 ? 23.562 11.406 20.438 1 96.81 37 ARG B C 1
ATOM 4711 O O . ARG B 1 37 ? 23.828 12.508 19.953 1 96.81 37 ARG B O 1
ATOM 4718 N N . HIS B 1 38 ? 24.125 10.328 20.078 1 96.75 38 HIS B N 1
ATOM 4719 C CA . HIS B 1 38 ? 25.109 10.312 19 1 96.75 38 HIS B CA 1
ATOM 4720 C C . HIS B 1 38 ? 24.547 9.617 17.766 1 96.75 38 HIS B C 1
ATOM 4722 O O . HIS B 1 38 ? 23.672 8.766 17.859 1 96.75 38 HIS B O 1
ATOM 4728 N N . ARG B 1 39 ? 25.156 10 16.656 1 95.88 39 ARG B N 1
ATOM 4729 C CA . ARG B 1 39 ? 24.828 9.352 15.391 1 95.88 39 ARG B CA 1
ATOM 4730 C C . ARG B 1 39 ? 25.016 7.844 15.477 1 95.88 39 ARG B C 1
ATOM 4732 O O . ARG B 1 39 ? 25.953 7.371 16.125 1 95.88 39 ARG B O 1
ATOM 4739 N N . ALA B 1 40 ? 24.219 7.145 14.75 1 97.81 40 ALA B N 1
ATOM 4740 C CA . ALA B 1 40 ? 24.266 5.684 14.758 1 97.81 40 ALA B CA 1
ATOM 4741 C C . ALA B 1 40 ? 25.625 5.184 14.258 1 97.81 40 ALA B C 1
ATOM 4743 O O . ALA B 1 40 ? 26.172 5.723 13.297 1 97.81 40 ALA B O 1
ATOM 4744 N N . GLN B 1 41 ? 26.156 4.227 14.953 1 97.25 41 GLN B N 1
ATOM 4745 C CA . GLN B 1 41 ? 27.266 3.438 14.43 1 97.25 41 GLN B CA 1
ATOM 4746 C C . GLN B 1 41 ? 26.766 2.34 13.492 1 97.25 41 GLN B C 1
ATOM 4748 O O . GLN B 1 41 ? 25.922 1.526 13.875 1 97.25 41 GLN B O 1
ATOM 4753 N N . VAL B 1 42 ? 27.312 2.346 12.289 1 98.25 42 VAL B N 1
ATOM 4754 C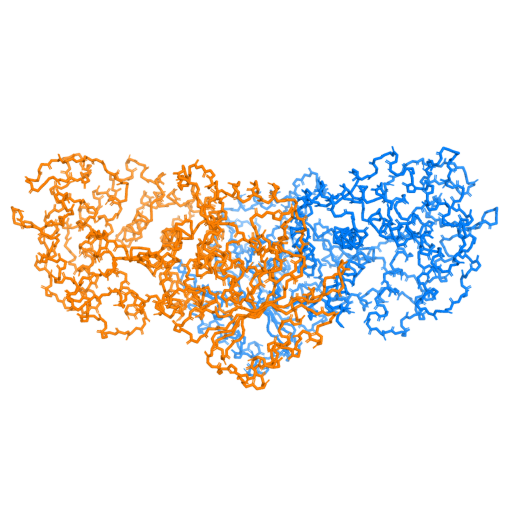 CA . VAL B 1 42 ? 26.859 1.394 11.281 1 98.25 42 VAL B CA 1
ATOM 4755 C C . VAL B 1 42 ? 27.953 0.379 10.992 1 98.25 42 VAL B C 1
ATOM 4757 O O . VAL B 1 42 ? 29.125 0.75 10.828 1 98.25 42 VAL B O 1
ATOM 4760 N N . ARG B 1 43 ? 27.578 -0.851 10.953 1 97.56 43 ARG B N 1
ATOM 4761 C CA . ARG B 1 43 ? 28.5 -1.927 10.609 1 97.56 43 ARG B CA 1
ATOM 4762 C C . ARG B 1 43 ? 27.859 -2.92 9.648 1 97.56 43 ARG B C 1
ATOM 4764 O O . ARG B 1 43 ? 26.672 -3.242 9.781 1 97.56 43 ARG B O 1
ATOM 4771 N N . PHE B 1 44 ? 28.641 -3.373 8.711 1 98.19 44 PHE B N 1
ATOM 4772 C CA . PHE B 1 44 ? 28.219 -4.422 7.789 1 98.19 44 PHE B CA 1
ATOM 4773 C C . PHE B 1 44 ? 28.891 -5.746 8.133 1 98.19 44 PHE B C 1
ATOM 4775 O O . PHE B 1 44 ? 30.078 -5.777 8.492 1 98.19 44 PHE B O 1
ATOM 4782 N N . TYR B 1 45 ? 28.188 -6.793 8.055 1 98.12 45 TYR B N 1
ATOM 4783 C CA . TYR B 1 45 ? 28.672 -8.156 8.25 1 98.12 45 TYR B CA 1
ATOM 4784 C C . TYR B 1 45 ? 28.359 -9.016 7.027 1 98.12 45 TYR B C 1
ATOM 4786 O O . TYR B 1 45 ? 27.203 -9.336 6.762 1 98.12 45 TYR B O 1
ATOM 4794 N N . ARG B 1 46 ? 29.328 -9.289 6.277 1 97.25 46 ARG B N 1
ATOM 4795 C CA . ARG B 1 46 ? 29.172 -10.164 5.113 1 97.25 46 ARG B CA 1
ATOM 4796 C C . ARG B 1 46 ? 29.797 -11.531 5.367 1 97.25 46 ARG B C 1
ATOM 4798 O O . ARG B 1 46 ? 30.984 -11.625 5.691 1 97.25 46 ARG B O 1
ATOM 4805 N N . CYS B 1 47 ? 28.984 -12.586 5.281 1 97.69 47 CYS B N 1
ATOM 4806 C CA . CYS B 1 47 ? 29.422 -13.953 5.566 1 97.69 47 CYS B CA 1
ATOM 4807 C C . CYS B 1 47 ? 28.828 -14.93 4.559 1 97.69 47 CYS B C 1
ATOM 4809 O O . CYS B 1 47 ? 28 -14.547 3.727 1 97.69 47 CYS B O 1
ATOM 4811 N N . ASP B 1 48 ? 29.297 -16.219 4.672 1 95.44 48 ASP B N 1
ATOM 4812 C CA . ASP B 1 48 ? 28.859 -17.25 3.73 1 95.44 48 ASP B CA 1
ATOM 4813 C C . ASP B 1 48 ? 27.5 -17.812 4.121 1 95.44 48 ASP B C 1
ATOM 4815 O O . ASP B 1 48 ? 26.844 -18.484 3.32 1 95.44 48 ASP B O 1
ATOM 4819 N N . SER B 1 49 ? 27.094 -17.5 5.363 1 96 49 SER B N 1
ATOM 4820 C CA . SER B 1 49 ? 25.797 -18 5.832 1 96 49 SER B CA 1
ATOM 4821 C C . SER B 1 49 ? 25.156 -17.031 6.82 1 96 49 SER B C 1
ATOM 4823 O O . SER B 1 49 ? 25.844 -16.234 7.445 1 96 49 SER B O 1
ATOM 4825 N N . PHE B 1 50 ? 23.891 -17.156 6.934 1 97.19 50 PHE B N 1
ATOM 4826 C CA . PHE B 1 50 ? 23.172 -16.328 7.898 1 97.19 50 PHE B CA 1
ATOM 4827 C C . PHE B 1 50 ? 23.641 -16.625 9.32 1 97.19 50 PHE B C 1
ATOM 4829 O O . PHE B 1 50 ? 23.766 -15.711 10.133 1 97.19 50 PHE B O 1
ATOM 4836 N N . LYS B 1 51 ? 23.875 -17.875 9.562 1 96.88 51 LYS B N 1
ATOM 4837 C CA . LYS B 1 51 ? 24.328 -18.281 10.891 1 96.88 51 LYS B CA 1
ATOM 4838 C C . LYS B 1 51 ? 25.594 -17.547 11.297 1 96.88 51 LYS B C 1
ATOM 4840 O O . LYS B 1 51 ? 25.688 -17.016 12.406 1 96.88 51 LYS B O 1
ATOM 4845 N N . GLN B 1 52 ? 26.562 -17.469 10.422 1 97.44 52 GLN B N 1
ATOM 4846 C CA . GLN B 1 52 ? 27.828 -16.797 10.703 1 97.44 52 GLN B CA 1
ATOM 4847 C C . GLN B 1 52 ? 27.625 -15.289 10.875 1 97.44 52 GLN B C 1
ATOM 4849 O O . GLN B 1 52 ? 28.172 -14.695 11.805 1 97.44 52 GLN B O 1
ATOM 4854 N N . ALA B 1 53 ? 26.875 -14.703 9.977 1 97.94 53 ALA B N 1
ATOM 4855 C CA . ALA B 1 53 ? 26.609 -13.273 10.062 1 97.94 53 ALA B CA 1
ATOM 4856 C C . ALA B 1 53 ? 25.891 -12.93 11.367 1 97.94 53 ALA B C 1
ATOM 4858 O O . ALA B 1 53 ? 26.203 -11.93 12.016 1 97.94 53 ALA B O 1
ATOM 4859 N N . TRP B 1 54 ? 24.969 -13.836 11.781 1 98.06 54 TRP B N 1
ATOM 4860 C CA . TRP B 1 54 ? 24.172 -13.578 12.977 1 98.06 54 TRP B CA 1
ATOM 4861 C C . TRP B 1 54 ? 25.031 -13.656 14.234 1 98.06 54 TRP B C 1
ATOM 4863 O O . TRP B 1 54 ? 24.828 -12.898 15.188 1 98.06 54 TRP B O 1
ATOM 4873 N N . ILE B 1 55 ? 25.953 -14.57 14.234 1 98.06 55 ILE B N 1
ATOM 4874 C CA . ILE B 1 55 ? 26.844 -14.688 15.383 1 98.06 55 ILE B CA 1
ATOM 4875 C C . ILE B 1 55 ? 27.531 -13.352 15.633 1 98.06 55 ILE B C 1
ATOM 4877 O O . ILE B 1 55 ? 27.578 -12.875 16.766 1 98.06 55 ILE B O 1
ATOM 4881 N N . ALA B 1 56 ? 28.016 -12.734 14.578 1 97.69 56 ALA B N 1
ATOM 4882 C CA . ALA B 1 56 ? 28.688 -11.453 14.695 1 97.69 56 ALA B CA 1
ATOM 4883 C C . ALA B 1 56 ? 27.734 -10.367 15.172 1 97.69 56 ALA B C 1
ATOM 4885 O O . ALA B 1 56 ? 28.078 -9.562 16.047 1 97.69 56 ALA B O 1
ATOM 4886 N N . VAL B 1 57 ? 26.547 -10.312 14.633 1 98.56 57 VAL B N 1
ATOM 4887 C CA . VAL B 1 57 ? 25.547 -9.32 14.992 1 98.56 57 VAL B CA 1
ATOM 4888 C C . VAL B 1 57 ? 25.125 -9.508 16.453 1 98.56 57 VAL B C 1
ATOM 4890 O O . VAL B 1 57 ? 25.031 -8.539 17.203 1 98.56 57 VAL B O 1
ATOM 4893 N N . ALA B 1 58 ? 24.875 -10.75 16.812 1 98.44 58 ALA B N 1
ATOM 4894 C CA . ALA B 1 58 ? 24.438 -11.062 18.172 1 98.44 58 ALA B CA 1
ATOM 4895 C C . ALA B 1 58 ? 25.469 -10.641 19.203 1 98.44 58 ALA B C 1
ATOM 4897 O O . ALA B 1 58 ? 25.125 -10.188 20.297 1 98.44 58 ALA B O 1
ATOM 4898 N N . GLN B 1 59 ? 26.734 -10.82 18.859 1 98 59 GLN B N 1
ATOM 4899 C CA . GLN B 1 59 ? 27.812 -10.406 19.75 1 98 59 GLN B CA 1
ATOM 4900 C C . GLN B 1 59 ? 27.781 -8.906 20 1 98 59 GLN B C 1
ATOM 4902 O O . GLN B 1 59 ? 27.953 -8.453 21.141 1 98 59 GLN B O 1
ATOM 4907 N N . GLN B 1 60 ? 27.547 -8.18 18.969 1 98 60 GLN B N 1
ATOM 4908 C CA . GLN B 1 60 ? 27.453 -6.727 19.125 1 98 60 GLN B CA 1
ATOM 4909 C C . GLN B 1 60 ? 26.203 -6.328 19.891 1 98 60 GLN B C 1
ATOM 4911 O O . GLN B 1 60 ? 26.25 -5.418 20.719 1 98 60 GLN B O 1
ATOM 4916 N N . LEU B 1 61 ? 25.094 -6.961 19.641 1 98.5 61 LEU B N 1
ATOM 4917 C CA . LEU B 1 61 ? 23.844 -6.648 20.312 1 98.5 61 LEU B CA 1
ATOM 4918 C C . LEU B 1 61 ? 23.938 -6.941 21.812 1 98.5 61 LEU B C 1
ATOM 4920 O O . LEU B 1 61 ? 23.344 -6.234 22.625 1 98.5 61 LEU B O 1
ATOM 4924 N N . ALA B 1 62 ? 24.688 -7.973 22.125 1 97.56 62 ALA B N 1
ATOM 4925 C CA . ALA B 1 62 ? 24.859 -8.344 23.531 1 97.56 62 ALA B CA 1
ATOM 4926 C C . ALA B 1 62 ? 25.531 -7.223 24.312 1 97.56 62 ALA B C 1
ATOM 4928 O O . ALA B 1 62 ? 25.312 -7.082 25.516 1 97.56 62 ALA B O 1
ATOM 4929 N N . LYS B 1 63 ? 26.312 -6.41 23.625 1 97.31 63 LYS B N 1
ATOM 4930 C CA . LYS B 1 63 ? 27.031 -5.316 24.266 1 97.31 63 LYS B CA 1
ATOM 4931 C C . LYS B 1 63 ? 26.25 -4.008 24.156 1 97.31 63 LYS B C 1
ATOM 4933 O O . LYS B 1 63 ? 26.688 -2.973 24.656 1 97.31 63 LYS B O 1
ATOM 4938 N N . THR B 1 64 ? 25.125 -3.98 23.516 1 98.31 64 THR B N 1
ATOM 4939 C CA . THR B 1 64 ? 24.328 -2.793 23.25 1 98.31 64 THR B CA 1
ATOM 4940 C C . THR B 1 64 ? 23.297 -2.58 24.375 1 98.31 64 THR B C 1
ATOM 4942 O O . THR B 1 64 ? 22.562 -3.5 24.719 1 98.31 64 THR B O 1
ATOM 4945 N N . PRO B 1 65 ? 23.234 -1.412 24.938 1 98.25 65 PRO B N 1
ATOM 4946 C CA . PRO B 1 65 ? 22.219 -1.137 25.953 1 98.25 65 PRO B CA 1
ATOM 4947 C C . PRO B 1 65 ? 20.797 -1.401 25.453 1 98.25 65 PRO B C 1
ATOM 4949 O O . PRO B 1 65 ? 20.484 -1.115 24.297 1 98.25 65 PRO B O 1
ATOM 4952 N N . GLN B 1 66 ? 19.891 -1.85 26.297 1 97.75 66 GLN B N 1
ATOM 4953 C CA . GLN B 1 66 ? 18.547 -2.26 25.953 1 97.75 66 GLN B CA 1
ATOM 4954 C C . GLN B 1 66 ? 17.75 -1.099 25.344 1 97.75 66 GLN B C 1
ATOM 4956 O O . GLN B 1 66 ? 16.953 -1.295 24.422 1 97.75 66 GLN B O 1
ATOM 4961 N N . ALA B 1 67 ? 18 0.07 25.812 1 97.62 67 ALA B N 1
ATOM 4962 C CA . ALA B 1 67 ? 17.188 1.224 25.422 1 97.62 67 ALA B CA 1
ATOM 4963 C C . ALA B 1 67 ? 17.688 1.832 24.109 1 97.62 67 ALA B C 1
ATOM 4965 O O . ALA B 1 67 ? 17.078 2.771 23.594 1 97.62 67 ALA B O 1
ATOM 4966 N N . SER B 1 68 ? 18.766 1.301 23.531 1 98.62 68 SER B N 1
ATOM 4967 C CA . SER B 1 68 ? 19.328 1.855 22.297 1 98.62 68 SER B CA 1
ATOM 4968 C C . SER B 1 68 ? 18.359 1.729 21.141 1 98.62 68 SER B C 1
ATOM 4970 O O . SER B 1 68 ? 17.484 0.854 21.141 1 98.62 68 SER B O 1
ATOM 4972 N N . TRP B 1 69 ? 18.438 2.709 20.25 1 98.81 69 TRP B N 1
ATOM 4973 C CA . TRP B 1 69 ? 17.812 2.52 18.953 1 98.81 69 TRP B CA 1
ATOM 4974 C C . TRP B 1 69 ? 18.641 1.584 18.078 1 98.81 69 TRP B C 1
ATOM 4976 O O . TRP B 1 69 ? 19.844 1.807 17.875 1 98.81 69 TRP B O 1
ATOM 4986 N N . VAL B 1 70 ? 18.016 0.536 17.594 1 98.88 70 VAL B N 1
ATOM 4987 C CA . VAL B 1 70 ? 18.734 -0.454 16.797 1 98.88 70 VAL B CA 1
ATOM 4988 C C . VAL B 1 70 ? 17.984 -0.717 15.492 1 98.88 70 VAL B C 1
ATOM 4990 O O . VAL B 1 70 ? 16.781 -0.974 15.5 1 98.88 70 VAL B O 1
ATOM 4993 N N . ARG B 1 71 ? 18.656 -0.567 14.445 1 98.56 71 ARG B N 1
ATOM 4994 C CA . ARG B 1 71 ? 18.172 -0.921 13.109 1 98.56 71 ARG B CA 1
ATOM 4995 C C . ARG B 1 71 ? 18.984 -2.062 12.523 1 98.56 71 ARG B C 1
ATOM 4997 O O . ARG B 1 71 ? 20.219 -2.002 12.5 1 98.56 71 ARG B O 1
ATOM 5004 N N . LEU B 1 72 ? 18.359 -3.131 12.18 1 98.69 72 LEU B N 1
ATOM 5005 C CA . LEU B 1 72 ? 18.984 -4.336 11.633 1 98.69 72 LEU B CA 1
ATOM 5006 C C . LEU B 1 72 ? 18.406 -4.668 10.258 1 98.69 72 LEU B C 1
ATOM 5008 O O . LEU B 1 72 ? 17.203 -4.828 10.109 1 98.69 72 LEU B O 1
ATOM 5012 N N . GLU B 1 73 ? 19.297 -4.82 9.273 1 98.56 73 GLU B N 1
ATOM 5013 C CA . GLU B 1 73 ? 18.812 -4.965 7.902 1 98.56 73 GLU B CA 1
ATOM 5014 C C . GLU B 1 73 ? 19.625 -6 7.133 1 98.56 73 GLU B C 1
ATOM 5016 O O . GLU B 1 73 ? 20.828 -6.16 7.375 1 98.56 73 GLU B O 1
ATOM 5021 N N . ALA B 1 74 ? 19.016 -6.66 6.234 1 98.31 74 ALA B N 1
ATOM 5022 C CA . ALA B 1 74 ? 19.672 -7.535 5.258 1 98.31 74 ALA B CA 1
ATOM 5023 C C . ALA B 1 74 ? 19.766 -6.855 3.895 1 98.31 74 ALA B C 1
ATOM 5025 O O . ALA B 1 74 ? 18.781 -6.32 3.385 1 98.31 74 ALA B O 1
ATOM 5026 N N . VAL B 1 75 ? 20.938 -6.871 3.334 1 98.12 75 VAL B N 1
ATOM 5027 C CA . VAL B 1 75 ? 21.172 -6.316 2.004 1 98.12 75 VAL B CA 1
ATOM 5028 C C . VAL B 1 75 ? 20.516 -7.207 0.952 1 98.12 75 VAL B C 1
ATOM 5030 O O . VAL B 1 75 ? 20.672 -8.43 0.973 1 98.12 75 VAL B O 1
ATOM 5033 N N . GLN B 1 76 ? 19.797 -6.531 0.058 1 96.56 76 GLN B N 1
ATOM 5034 C CA . GLN B 1 76 ? 19.094 -7.27 -0.979 1 96.56 76 GLN B CA 1
ATOM 5035 C C . GLN B 1 76 ? 19.219 -6.582 -2.334 1 96.56 76 GLN B C 1
ATOM 5037 O O . GLN B 1 76 ? 19.562 -5.398 -2.406 1 96.56 76 GLN B O 1
ATOM 5042 N N . SER B 1 77 ? 19.047 -7.297 -3.412 1 94.88 77 SER B N 1
ATOM 5043 C CA . SER B 1 77 ? 18.953 -6.816 -4.785 1 94.88 77 SER B CA 1
ATOM 5044 C C . SER B 1 77 ? 20.188 -6.035 -5.188 1 94.88 77 SER B C 1
ATOM 5046 O O . SER B 1 77 ? 20.094 -4.941 -5.742 1 94.88 77 SER B O 1
ATOM 5048 N N . THR B 1 78 ? 21.281 -6.555 -4.824 1 95.81 78 THR B N 1
ATOM 5049 C CA . THR B 1 78 ? 22.531 -5.906 -5.18 1 95.81 78 THR B CA 1
ATOM 5050 C C . THR B 1 78 ? 22.75 -5.926 -6.691 1 95.81 78 THR B C 1
ATOM 5052 O O . THR B 1 78 ? 22.5 -6.941 -7.344 1 95.81 78 THR B O 1
ATOM 5055 N N . GLN B 1 79 ? 23.188 -4.855 -7.242 1 95.06 79 GLN B N 1
ATOM 5056 C CA . GLN B 1 79 ? 23.5 -4.742 -8.664 1 95.06 79 GLN B CA 1
ATOM 5057 C C . GLN B 1 79 ? 24.828 -4.027 -8.891 1 95.06 79 GLN B C 1
ATOM 5059 O O . GLN B 1 79 ? 25.031 -2.928 -8.375 1 95.06 79 GLN B O 1
ATOM 5064 N N . LYS B 1 80 ? 25.672 -4.594 -9.625 1 96.25 80 LYS B N 1
ATOM 5065 C CA . LYS B 1 80 ? 26.922 -3.988 -10.055 1 96.25 80 LYS B CA 1
ATOM 5066 C C . LYS B 1 80 ? 26.703 -3.051 -11.242 1 96.25 80 LYS B C 1
ATOM 5068 O O . LYS B 1 80 ? 26.188 -3.465 -12.281 1 96.25 80 LYS B O 1
ATOM 5073 N N . LEU B 1 81 ? 27.094 -1.834 -11.094 1 95.94 81 LEU B N 1
ATOM 5074 C CA . LEU B 1 81 ? 26.969 -0.844 -12.164 1 95.94 81 LEU B CA 1
ATOM 5075 C C . LEU B 1 81 ? 28.344 -0.264 -12.523 1 95.94 81 LEU B C 1
ATOM 5077 O O . LEU B 1 81 ? 29.156 -0.009 -11.641 1 95.94 81 LEU B O 1
ATOM 5081 N N . PRO B 1 82 ? 28.516 -0.051 -13.797 1 95.81 82 PRO B N 1
ATOM 5082 C CA . PRO B 1 82 ? 29.641 0.835 -14.102 1 95.81 82 PRO B CA 1
ATOM 5083 C C . PRO B 1 82 ? 29.516 2.199 -13.43 1 95.81 82 PRO B C 1
ATOM 5085 O O . PRO B 1 82 ? 28.422 2.746 -13.328 1 95.81 82 PRO B O 1
ATOM 5088 N N . ARG B 1 83 ? 30.641 2.719 -13.023 1 96.62 83 ARG B N 1
ATOM 5089 C CA . ARG B 1 83 ? 30.641 3.986 -12.297 1 96.62 83 ARG B CA 1
ATOM 5090 C C . ARG B 1 83 ? 29.891 5.066 -13.078 1 96.62 83 ARG B C 1
ATOM 5092 O O . ARG B 1 83 ? 29.109 5.828 -12.508 1 96.62 83 ARG B O 1
ATOM 5099 N N . GLU B 1 84 ? 30.109 5.102 -14.359 1 96.12 84 GLU B N 1
ATOM 5100 C CA . GLU B 1 84 ? 29.469 6.105 -15.203 1 96.12 84 GLU B CA 1
ATOM 5101 C C . GLU B 1 84 ? 27.938 5.988 -15.141 1 96.12 84 GLU B C 1
ATOM 5103 O O . GLU B 1 84 ? 27.234 6.996 -15.055 1 96.12 84 GLU B O 1
ATOM 5108 N N . THR B 1 85 ? 27.5 4.789 -15.148 1 95.25 85 THR B N 1
ATOM 5109 C CA . THR B 1 85 ? 26.062 4.543 -15.078 1 95.25 85 THR B CA 1
ATOM 5110 C C . THR B 1 85 ? 25.5 4.988 -13.727 1 95.25 85 THR B C 1
ATOM 5112 O O . THR B 1 85 ? 24.438 5.617 -13.672 1 95.25 85 THR B O 1
ATOM 5115 N N . PHE B 1 86 ? 26.188 4.648 -12.711 1 96.31 86 PHE B N 1
ATOM 5116 C CA . PHE B 1 86 ? 25.781 5.059 -11.367 1 96.31 86 PHE B CA 1
ATOM 5117 C C . PHE B 1 86 ? 25.688 6.578 -11.273 1 96.31 86 PHE B C 1
ATOM 5119 O O . PHE B 1 86 ? 24.672 7.117 -10.82 1 96.31 86 PHE B O 1
ATOM 5126 N N . GLU B 1 87 ? 26.703 7.215 -11.688 1 97.31 87 GLU B N 1
ATOM 5127 C CA . GLU B 1 87 ? 26.766 8.672 -11.594 1 97.31 87 GLU B CA 1
ATOM 5128 C C . GLU B 1 87 ? 25.656 9.32 -12.43 1 97.31 87 GLU B C 1
ATOM 5130 O O . GLU B 1 87 ? 25.062 10.312 -12.008 1 97.31 87 GLU B O 1
ATOM 5135 N N . LYS B 1 88 ? 25.406 8.789 -13.523 1 96.44 88 LYS B N 1
ATOM 5136 C CA . LYS B 1 88 ? 24.328 9.297 -14.367 1 96.44 88 LYS B CA 1
ATOM 5137 C C . LYS B 1 88 ? 22.984 9.133 -13.68 1 96.44 88 LYS B C 1
ATOM 5139 O O . LYS B 1 88 ? 22.141 10.047 -13.719 1 96.44 88 LYS B O 1
ATOM 5144 N N . ARG B 1 89 ? 22.781 7.98 -13.102 1 95.38 89 ARG B N 1
ATOM 5145 C CA . ARG B 1 89 ? 21.516 7.715 -12.398 1 95.38 89 ARG B CA 1
ATOM 5146 C C . ARG B 1 89 ? 21.359 8.648 -11.203 1 95.38 89 ARG B C 1
ATOM 5148 O O . ARG B 1 89 ? 20.281 9.18 -10.969 1 95.38 89 ARG B O 1
ATOM 5155 N N . LEU B 1 90 ? 22.375 8.797 -10.461 1 97.06 90 LEU B N 1
ATOM 5156 C CA . LEU B 1 90 ? 22.344 9.688 -9.305 1 97.06 90 LEU B CA 1
ATOM 5157 C C . LEU B 1 90 ? 22.031 11.117 -9.727 1 97.06 90 LEU B C 1
ATOM 5159 O O . LEU B 1 90 ? 21.188 11.773 -9.117 1 97.06 90 LEU B O 1
ATOM 5163 N N . ALA B 1 91 ? 22.672 11.547 -10.773 1 96.75 91 ALA B N 1
ATOM 5164 C CA . ALA B 1 91 ? 22.469 12.906 -11.281 1 96.75 91 ALA B CA 1
ATOM 5165 C C . ALA B 1 91 ? 21.047 13.102 -11.797 1 96.75 91 ALA B C 1
ATOM 5167 O O . ALA B 1 91 ? 20.5 14.203 -11.727 1 96.75 91 ALA B O 1
ATOM 5168 N N . ALA B 1 92 ? 20.484 12.039 -12.219 1 95.12 92 ALA B N 1
ATOM 5169 C CA . ALA B 1 92 ? 19.172 12.094 -12.867 1 95.12 92 ALA B CA 1
ATOM 5170 C C . ALA B 1 92 ? 18.062 12.109 -11.836 1 95.12 92 ALA B C 1
ATOM 5172 O O . ALA B 1 92 ? 16.891 12.305 -12.18 1 95.12 92 ALA B O 1
ATOM 5173 N N . THR B 1 93 ? 18.391 11.883 -10.609 1 93.56 93 THR B N 1
ATOM 5174 C CA . THR B 1 93 ? 17.359 11.961 -9.586 1 93.56 93 THR B CA 1
ATOM 5175 C C . THR B 1 93 ? 16.609 13.289 -9.664 1 93.56 93 THR B C 1
ATOM 5177 O O . THR B 1 93 ? 17.234 14.344 -9.789 1 93.56 93 THR B O 1
ATOM 5180 N N . PHE B 1 94 ? 15.289 13.227 -9.578 1 88.19 94 PHE B N 1
ATOM 5181 C CA . PHE B 1 94 ? 14.477 14.414 -9.828 1 88.19 94 PHE B CA 1
ATOM 5182 C C . PHE B 1 94 ? 14.648 15.438 -8.719 1 88.19 94 PHE B C 1
ATOM 5184 O O . PHE B 1 94 ? 14.664 16.641 -8.977 1 88.19 94 PHE B O 1
ATOM 5191 N N . ARG B 1 95 ? 14.742 15.008 -7.543 1 92.75 95 ARG B N 1
ATOM 5192 C CA . ARG B 1 95 ? 14.93 15.891 -6.395 1 92.75 95 ARG B CA 1
ATOM 5193 C C . ARG B 1 95 ? 16.109 15.438 -5.539 1 92.75 95 ARG B C 1
ATOM 5195 O O . ARG B 1 95 ? 16.406 14.242 -5.465 1 92.75 95 ARG B O 1
ATOM 5202 N N . MET B 1 96 ? 16.719 16.406 -4.945 1 92.75 96 MET B N 1
ATOM 5203 C CA . MET B 1 96 ? 17.766 16.047 -3.986 1 92.75 96 MET B CA 1
ATOM 5204 C C . MET B 1 96 ? 17.203 15.164 -2.879 1 92.75 96 MET B C 1
ATOM 5206 O O . MET B 1 96 ? 16.031 15.273 -2.521 1 92.75 96 MET B O 1
ATOM 5210 N N . ASN B 1 97 ? 18.047 14.219 -2.363 1 93.38 97 ASN B N 1
ATOM 5211 C CA . ASN B 1 97 ? 17.766 13.32 -1.251 1 93.38 97 ASN B CA 1
ATOM 5212 C C . ASN B 1 97 ? 16.734 12.258 -1.631 1 93.38 97 ASN B C 1
ATOM 5214 O O . ASN B 1 97 ? 16.156 11.602 -0.759 1 93.38 97 ASN B O 1
ATOM 5218 N N . TYR B 1 98 ? 16.5 12.055 -2.932 1 93.94 98 TYR B N 1
ATOM 5219 C CA . TYR B 1 98 ? 15.523 11.055 -3.355 1 93.94 98 TYR B CA 1
ATOM 5220 C C . TYR B 1 98 ? 16.219 9.836 -3.955 1 93.94 98 TYR B C 1
ATOM 5222 O O . TYR B 1 98 ? 15.586 9.008 -4.609 1 93.94 98 TYR B O 1
ATOM 5230 N N . TRP B 1 99 ? 17.562 9.82 -3.885 1 95.62 99 TRP B N 1
ATOM 5231 C CA . TRP B 1 99 ? 18.25 8.547 -4.098 1 95.62 99 TRP B CA 1
ATOM 5232 C C . TRP B 1 99 ? 17.891 7.555 -2.994 1 95.62 99 TRP B C 1
ATOM 5234 O O . TRP B 1 99 ? 18.188 7.797 -1.82 1 95.62 99 TRP B O 1
ATOM 5244 N N . ARG B 1 100 ? 17.375 6.367 -3.332 1 95.44 100 ARG B N 1
ATOM 5245 C CA . ARG B 1 100 ? 16.75 5.523 -2.314 1 95.44 100 ARG B CA 1
ATOM 5246 C C . ARG B 1 100 ? 17.516 4.215 -2.146 1 95.44 100 ARG B C 1
ATOM 5248 O O . ARG B 1 100 ? 16.969 3.215 -1.692 1 95.44 100 ARG B O 1
ATOM 5255 N N . TYR B 1 101 ? 18.781 4.195 -2.523 1 96.81 101 TYR B N 1
ATOM 5256 C CA . TYR B 1 101 ? 19.562 2.969 -2.473 1 96.81 101 TYR B CA 1
ATOM 5257 C C . TYR B 1 101 ? 20.812 3.158 -1.631 1 96.81 101 TYR B C 1
ATOM 5259 O O . TYR B 1 101 ? 21.312 4.277 -1.489 1 96.81 101 TYR B O 1
ATOM 5267 N N . GLY B 1 102 ? 21.312 2.037 -1.078 1 98 102 GLY B N 1
ATOM 5268 C CA . GLY B 1 102 ? 22.688 1.989 -0.604 1 98 102 GLY B CA 1
ATOM 5269 C C . GLY B 1 102 ? 23.703 1.818 -1.722 1 98 102 GLY B C 1
ATOM 5270 O O . GLY B 1 102 ? 23.344 1.443 -2.84 1 98 102 GLY B O 1
ATOM 5271 N N . ILE B 1 103 ? 24.953 2.092 -1.396 1 98.56 103 ILE B N 1
ATOM 5272 C CA . ILE B 1 103 ? 26 1.924 -2.391 1 98.56 103 ILE B CA 1
ATOM 5273 C C . ILE B 1 103 ? 27.234 1.312 -1.735 1 98.56 103 ILE B C 1
ATOM 5275 O O . ILE B 1 103 ? 27.406 1.402 -0.517 1 98.56 103 ILE B O 1
ATOM 5279 N N . SER B 1 104 ? 27.969 0.686 -2.496 1 98.62 104 SER B N 1
ATOM 5280 C CA . SER B 1 104 ? 29.312 0.235 -2.137 1 98.62 104 SER B CA 1
ATOM 5281 C C . SER B 1 104 ? 30.297 0.448 -3.283 1 98.62 104 SER B C 1
ATOM 5283 O O . SER B 1 104 ? 29.953 0.243 -4.449 1 98.62 104 SER B O 1
ATOM 5285 N N . PHE B 1 105 ? 31.5 0.846 -2.975 1 98.31 105 PHE B N 1
ATOM 5286 C CA . PHE B 1 105 ? 32.5 1.065 -3.992 1 98.31 105 PHE B CA 1
ATOM 5287 C C . PHE B 1 105 ? 33.375 -0.18 -4.176 1 98.31 105 PHE B C 1
ATOM 5289 O O . PHE B 1 105 ? 34.344 -0.173 -4.953 1 98.31 105 PHE B O 1
ATOM 5296 N N . ASP B 1 106 ? 33.094 -1.196 -3.445 1 97.31 106 ASP B N 1
ATOM 5297 C CA . ASP B 1 106 ? 33.781 -2.479 -3.602 1 97.31 106 ASP B CA 1
ATOM 5298 C C . ASP B 1 106 ? 32.781 -3.641 -3.492 1 97.31 106 ASP B C 1
ATOM 5300 O O . ASP B 1 106 ? 31.703 -3.486 -2.936 1 97.31 106 ASP B O 1
ATOM 5304 N N . ALA B 1 107 ? 33.125 -4.836 -3.949 1 94.75 107 ALA B N 1
ATOM 5305 C CA . ALA B 1 107 ? 32.25 -6 -4.051 1 94.75 107 ALA B CA 1
ATOM 5306 C C . ALA B 1 107 ? 32.031 -6.641 -2.684 1 94.75 107 ALA B C 1
ATOM 5308 O O . ALA B 1 107 ? 31.078 -7.395 -2.492 1 94.75 107 ALA B O 1
ATOM 5309 N N . ASP B 1 108 ? 32.906 -6.34 -1.757 1 95.75 108 ASP B N 1
ATOM 5310 C CA . ASP B 1 108 ? 32.812 -7.016 -0.465 1 95.75 108 ASP B CA 1
ATOM 5311 C C . ASP B 1 108 ? 32.094 -6.156 0.568 1 95.75 108 ASP B C 1
ATOM 5313 O O . ASP B 1 108 ? 32.031 -6.52 1.745 1 95.75 108 ASP B O 1
ATOM 5317 N N . PHE B 1 109 ? 31.656 -4.961 0.214 1 97.31 109 PHE B N 1
ATOM 5318 C CA . PHE B 1 109 ? 30.828 -4.07 1.02 1 97.31 109 PHE B CA 1
ATOM 5319 C C . PHE B 1 109 ? 31.609 -3.535 2.213 1 97.31 109 PHE B C 1
ATOM 5321 O O . PHE B 1 109 ? 31.031 -3.258 3.268 1 97.31 109 PHE B O 1
ATOM 5328 N N . LYS B 1 110 ? 32.906 -3.412 2.039 1 96.69 110 LYS B N 1
ATOM 5329 C CA . LYS B 1 110 ? 33.75 -2.775 3.053 1 96.69 110 LYS B CA 1
ATOM 5330 C C . LYS B 1 110 ? 33.562 -1.26 3.041 1 96.69 110 LYS B C 1
ATOM 5332 O O . LYS B 1 110 ? 33.844 -0.587 4.031 1 96.69 110 LYS B O 1
ATOM 5337 N N . THR B 1 111 ? 33.094 -0.779 1.916 1 98 111 THR B N 1
ATOM 5338 C CA . THR B 1 111 ? 32.844 0.651 1.762 1 98 111 THR B CA 1
ATOM 5339 C C . THR B 1 111 ? 31.344 0.936 1.68 1 98 111 THR B C 1
ATOM 5341 O O . THR B 1 111 ? 30.938 1.974 1.155 1 98 111 THR B O 1
ATOM 5344 N N . ALA B 1 112 ? 30.516 0.022 2.1 1 98.5 112 ALA B N 1
ATOM 5345 C CA . ALA B 1 112 ? 29.062 0.134 1.912 1 98.5 112 ALA B CA 1
ATOM 5346 C C . ALA B 1 112 ? 28.484 1.267 2.756 1 98.5 112 ALA B C 1
ATOM 5348 O O . ALA B 1 112 ? 28.922 1.48 3.895 1 98.5 112 ALA B O 1
ATOM 5349 N N . LEU B 1 113 ? 27.578 1.981 2.186 1 98.62 113 LEU B N 1
ATOM 5350 C CA . LEU B 1 113 ? 26.812 3.041 2.832 1 98.62 113 LEU B CA 1
ATOM 5351 C C . LEU B 1 113 ? 25.312 2.805 2.672 1 98.62 113 LEU B C 1
ATOM 5353 O O . LEU B 1 113 ? 24.844 2.564 1.561 1 98.62 113 LEU B O 1
ATOM 5357 N N . LEU B 1 114 ? 24.609 2.838 3.781 1 98.44 114 LEU B N 1
ATOM 5358 C CA . LEU B 1 114 ? 23.156 2.756 3.73 1 98.44 114 LEU B CA 1
ATOM 5359 C C . LEU B 1 114 ? 22.562 4.043 3.174 1 98.44 114 LEU B C 1
ATOM 5361 O O . LEU B 1 114 ? 23.188 5.105 3.25 1 98.44 114 LEU B O 1
ATOM 5365 N N . GLU B 1 115 ? 21.344 3.934 2.609 1 97.25 115 GLU B N 1
ATOM 5366 C CA . GLU B 1 115 ? 20.625 5.109 2.119 1 97.25 115 GLU B CA 1
ATOM 5367 C C . GLU B 1 115 ? 20.5 6.168 3.209 1 97.25 115 GLU B C 1
ATOM 5369 O O . GLU B 1 115 ? 20.828 7.332 2.994 1 97.25 115 GLU B O 1
ATOM 5374 N N . MET B 1 116 ? 20.031 5.73 4.379 1 94.75 116 MET B N 1
ATOM 5375 C CA . MET B 1 116 ? 19.75 6.68 5.453 1 94.75 116 MET B CA 1
ATOM 5376 C C . MET B 1 116 ? 21.047 7.27 6.008 1 94.75 116 MET B C 1
ATOM 5378 O O . MET B 1 116 ? 21.062 8.43 6.426 1 94.75 116 MET B O 1
ATOM 5382 N N . GLU B 1 117 ? 21.984 6.449 6 1 95.25 117 GLU B N 1
ATOM 5383 C CA . GLU B 1 117 ? 23.312 6.926 6.398 1 95.25 117 GLU B CA 1
ATOM 5384 C C . GLU B 1 117 ? 23.797 8.031 5.469 1 95.25 117 GLU B C 1
ATOM 5386 O O . GLU B 1 117 ? 24.297 9.062 5.934 1 95.25 117 GLU B O 1
ATOM 5391 N N . SER B 1 118 ? 23.672 7.832 4.199 1 96.5 118 SER B N 1
ATOM 5392 C CA . SER B 1 118 ? 24.062 8.82 3.199 1 96.5 118 SER B CA 1
ATOM 5393 C C . SER B 1 118 ? 23.25 10.102 3.328 1 96.5 118 SER B C 1
ATOM 5395 O O . SER B 1 118 ? 23.797 11.203 3.238 1 96.5 118 SER B O 1
ATOM 5397 N N . ASN B 1 119 ? 21.984 9.969 3.562 1 94.44 119 ASN B N 1
ATOM 5398 C CA . ASN B 1 119 ? 21.094 11.125 3.725 1 94.44 119 ASN B CA 1
ATOM 5399 C C . ASN B 1 119 ? 21.422 11.898 5.004 1 94.44 119 ASN B C 1
ATOM 5401 O O . ASN B 1 119 ? 21.484 13.125 4.988 1 94.44 119 ASN B O 1
ATOM 5405 N N . GLY B 1 120 ? 21.641 11.141 6.059 1 93.44 120 GLY B N 1
ATOM 5406 C CA . GLY B 1 120 ? 21.891 11.766 7.344 1 93.44 120 GLY B CA 1
ATOM 5407 C C . GLY B 1 120 ? 23.188 12.562 7.371 1 93.44 120 GLY B C 1
ATOM 5408 O O . GLY B 1 120 ? 23.312 13.516 8.148 1 93.44 120 GLY B O 1
ATOM 5409 N N . GLN B 1 121 ? 24.094 12.203 6.465 1 93.12 121 GLN B N 1
ATOM 5410 C CA . GLN B 1 121 ? 25.391 12.852 6.434 1 93.12 121 GLN B CA 1
ATOM 5411 C C . GLN B 1 121 ? 25.531 13.758 5.211 1 93.12 121 GLN B C 1
ATOM 5413 O O . GLN B 1 121 ? 26.578 14.375 5 1 93.12 121 GLN B O 1
ATOM 5418 N N . ALA B 1 122 ? 24.5 13.805 4.434 1 94 122 ALA B N 1
ATOM 5419 C CA . ALA B 1 122 ? 24.484 14.617 3.221 1 94 122 ALA B CA 1
ATOM 5420 C C . ALA B 1 122 ? 25.641 14.25 2.299 1 94 122 ALA B C 1
ATOM 5422 O O . ALA B 1 122 ? 26.375 15.133 1.835 1 94 122 ALA B O 1
ATOM 5423 N N . PHE B 1 123 ? 25.828 13 2.062 1 96.94 123 PHE B N 1
ATOM 5424 C CA . PHE B 1 123 ? 26.938 12.523 1.229 1 96.94 123 PHE B CA 1
ATOM 5425 C C . PHE B 1 123 ? 26.672 12.844 -0.239 1 96.94 123 PHE B C 1
ATOM 5427 O O . PHE B 1 123 ? 27.625 12.961 -1.024 1 96.94 123 PHE B O 1
ATOM 5434 N N . PHE B 1 124 ? 25.422 12.875 -0.646 1 97.19 124 PHE B N 1
ATOM 5435 C CA . PHE B 1 124 ? 25.062 13.25 -2.006 1 97.19 124 PHE B CA 1
ATOM 5436 C C . PHE B 1 124 ? 24.578 14.695 -2.059 1 97.19 124 PHE B C 1
ATOM 5438 O O . PHE B 1 124 ? 23.625 15.062 -1.357 1 97.19 124 PHE B O 1
ATOM 5445 N N . ARG B 1 125 ? 25.188 15.453 -2.902 1 94.62 125 ARG B N 1
ATOM 5446 C CA . ARG B 1 125 ? 24.891 16.875 -2.99 1 94.62 125 ARG B CA 1
ATOM 5447 C C . ARG B 1 125 ? 24.297 17.234 -4.348 1 94.62 125 ARG B C 1
ATOM 5449 O O . ARG B 1 125 ? 24.703 16.672 -5.375 1 94.62 125 ARG B O 1
ATOM 5456 N N . PRO B 1 126 ? 23.328 18.109 -4.289 1 95.25 126 PRO B N 1
ATOM 5457 C CA . PRO B 1 126 ? 22.797 18.578 -5.574 1 95.25 126 PRO B CA 1
ATOM 5458 C C . PRO B 1 126 ? 23.766 19.484 -6.32 1 95.25 126 PRO B C 1
ATOM 5460 O O . PRO B 1 126 ? 24.672 20.062 -5.711 1 95.25 126 PRO B O 1
ATOM 5463 N N . SER B 1 127 ? 23.531 19.547 -7.59 1 94.94 127 SER B N 1
ATOM 5464 C CA . SER B 1 127 ? 24.328 20.516 -8.359 1 94.94 127 SER B CA 1
ATOM 5465 C C . SER B 1 127 ? 23.984 21.938 -7.965 1 94.94 127 SER B C 1
ATOM 5467 O O . SER B 1 127 ? 22.906 22.203 -7.43 1 94.94 127 SER B O 1
ATOM 5469 N N . LYS B 1 128 ? 24.844 22.859 -8.312 1 91.94 128 LYS B N 1
ATOM 5470 C CA . LYS B 1 128 ? 24.641 24.281 -8.031 1 91.94 128 LYS B CA 1
ATOM 5471 C C . LYS B 1 128 ? 23.453 24.828 -8.828 1 91.94 128 LYS B C 1
ATOM 5473 O O . LYS B 1 128 ? 22.812 25.797 -8.406 1 91.94 128 LYS B O 1
ATOM 5478 N N . ALA B 1 129 ? 23.188 24.125 -9.797 1 92.69 129 ALA B N 1
ATOM 5479 C CA . ALA B 1 129 ? 22.125 24.594 -10.695 1 92.69 129 ALA B CA 1
ATOM 5480 C C . ALA B 1 129 ? 20.766 24.062 -10.266 1 92.69 129 ALA B C 1
ATOM 5482 O O . ALA B 1 129 ? 19.734 24.453 -10.82 1 92.69 129 ALA B O 1
ATOM 5483 N N . HIS B 1 130 ? 20.797 23.266 -9.312 1 91.31 130 HIS B N 1
ATOM 5484 C CA . HIS B 1 130 ? 19.547 22.609 -8.914 1 91.31 130 HIS B CA 1
ATOM 5485 C C . HIS B 1 130 ? 18.578 23.625 -8.312 1 91.31 130 HIS B C 1
ATOM 5487 O O . HIS B 1 130 ? 18.953 24.453 -7.484 1 91.31 130 HIS B O 1
ATOM 5493 N N . ARG B 1 131 ? 17.359 23.562 -8.867 1 88.06 131 ARG B N 1
ATOM 5494 C CA . ARG B 1 131 ? 16.219 24.297 -8.32 1 88.06 131 ARG B CA 1
ATOM 5495 C C . ARG B 1 131 ? 15.078 23.344 -7.996 1 88.06 131 ARG B C 1
ATOM 5497 O O . ARG B 1 131 ? 14.539 22.688 -8.891 1 88.06 131 ARG B O 1
ATOM 5504 N N . ILE B 1 132 ? 14.75 23.359 -6.742 1 82 132 ILE B N 1
ATOM 5505 C CA . ILE B 1 132 ? 13.727 22.438 -6.266 1 82 132 ILE B CA 1
ATOM 5506 C C . ILE B 1 132 ? 12.453 22.609 -7.09 1 82 132 ILE B C 1
ATOM 5508 O O . ILE B 1 132 ? 11.953 23.719 -7.242 1 82 132 ILE B O 1
ATOM 5512 N N . GLY B 1 133 ? 12 21.469 -7.617 1 78.25 133 GLY B N 1
ATOM 5513 C CA . GLY B 1 133 ? 10.766 21.453 -8.375 1 78.25 133 GLY B CA 1
ATOM 5514 C C . GLY B 1 133 ? 10.93 21.938 -9.805 1 78.25 133 GLY B C 1
ATOM 5515 O O . GLY B 1 133 ? 9.977 21.906 -10.586 1 78.25 133 GLY B O 1
ATOM 5516 N N . LYS B 1 134 ? 12.086 22.266 -10.227 1 85.5 134 LYS B N 1
ATOM 5517 C CA . LYS B 1 134 ? 12.258 22.875 -11.539 1 85.5 134 LYS B CA 1
ATOM 5518 C C . LYS B 1 134 ? 13.117 22.016 -12.453 1 85.5 134 LYS B C 1
ATOM 5520 O O . LYS B 1 134 ? 12.844 21.891 -13.648 1 85.5 134 LYS B O 1
ATOM 5525 N N . ASN B 1 135 ? 14.109 21.453 -11.906 1 88.44 135 ASN B N 1
ATOM 5526 C CA . ASN B 1 135 ? 14.977 20.609 -12.727 1 88.44 135 ASN B CA 1
ATOM 5527 C C . ASN B 1 135 ? 15.547 19.453 -11.922 1 88.44 135 ASN B C 1
ATOM 5529 O O . ASN B 1 135 ? 15.328 19.359 -10.711 1 88.44 135 ASN B O 1
ATOM 5533 N N . ARG B 1 136 ? 16.203 18.609 -12.617 1 89.5 136 ARG B N 1
ATOM 5534 C CA . ARG B 1 136 ? 16.859 17.469 -11.977 1 89.5 136 ARG B CA 1
ATOM 5535 C C . ARG B 1 136 ? 17.938 17.922 -11.008 1 89.5 136 ARG B C 1
ATOM 5537 O O . ARG B 1 136 ? 18.516 19 -11.18 1 89.5 136 ARG B O 1
ATOM 5544 N N . SER B 1 137 ? 18.219 17.047 -10.078 1 93.06 137 SER B N 1
ATOM 5545 C CA . SER B 1 137 ? 19.047 17.469 -8.953 1 93.06 137 SER B CA 1
ATOM 5546 C C . SER B 1 137 ? 20.516 17.594 -9.359 1 93.06 137 SER B C 1
ATOM 5548 O O . SER B 1 137 ? 21.25 18.391 -8.797 1 93.06 137 SER B O 1
ATOM 5550 N N . GLY B 1 138 ? 20.891 16.734 -10.438 1 96.06 138 GLY B N 1
ATOM 5551 C CA . GLY B 1 138 ? 22.312 16.703 -10.773 1 96.06 138 GLY B CA 1
ATOM 5552 C C . GLY B 1 138 ? 23.188 16.281 -9.617 1 96.06 138 GLY B C 1
ATOM 5553 O O . GLY B 1 138 ? 24.312 16.781 -9.469 1 96.06 138 GLY B O 1
ATOM 5554 N N . SER B 1 139 ? 22.719 15.445 -8.773 1 96.88 139 SER B N 1
ATOM 5555 C CA . SER B 1 139 ? 23.406 15.07 -7.539 1 96.88 139 SER B CA 1
ATOM 5556 C C . SER B 1 139 ? 24.703 14.336 -7.832 1 96.88 139 SER B C 1
ATOM 5558 O O . SER B 1 139 ? 24.828 13.664 -8.859 1 96.88 139 SER B O 1
ATOM 5560 N N . TRP B 1 140 ? 25.641 14.484 -7.004 1 97.44 140 TRP B N 1
ATOM 5561 C CA . TRP B 1 140 ? 26.938 13.828 -7.07 1 97.44 140 TRP B CA 1
ATOM 5562 C C . TRP B 1 140 ? 27.406 13.398 -5.684 1 97.44 140 TRP B C 1
ATOM 5564 O O . TRP B 1 140 ? 26.844 13.828 -4.672 1 97.44 140 TRP B O 1
ATOM 5574 N N . VAL B 1 141 ? 28.391 12.539 -5.621 1 98.12 141 VAL B N 1
ATOM 5575 C CA . VAL B 1 141 ? 28.922 12.039 -4.363 1 98.12 141 VAL B CA 1
ATOM 5576 C C . VAL B 1 141 ? 29.984 13.016 -3.832 1 98.12 141 VAL B C 1
ATOM 5578 O O . VAL B 1 141 ? 30.922 13.367 -4.547 1 98.12 141 VAL B O 1
ATOM 5581 N N . ASP B 1 142 ? 29.875 13.453 -2.668 1 97.12 142 ASP B N 1
ATOM 5582 C CA . ASP B 1 142 ? 30.859 14.289 -2.006 1 97.12 142 ASP B CA 1
ATOM 5583 C C . ASP B 1 142 ? 31.969 13.438 -1.384 1 97.12 142 ASP B C 1
ATOM 5585 O O . ASP B 1 142 ? 32 13.234 -0.168 1 97.12 142 ASP B O 1
ATOM 5589 N N . TYR B 1 143 ? 32.938 13.102 -2.135 1 97.75 143 TYR B N 1
ATOM 5590 C CA . TYR B 1 143 ? 34 12.188 -1.72 1 97.75 143 TYR B CA 1
ATOM 5591 C C . TYR B 1 143 ? 34.812 12.789 -0.589 1 97.75 143 TYR B C 1
ATOM 5593 O O . TYR B 1 143 ? 35.438 12.055 0.196 1 97.75 143 TYR B O 1
ATOM 5601 N N . ASP B 1 144 ? 34.844 14.086 -0.496 1 96.56 144 ASP B N 1
ATOM 5602 C CA . ASP B 1 144 ? 35.594 14.758 0.561 1 96.56 144 ASP B CA 1
ATOM 5603 C C . ASP B 1 144 ? 35 14.492 1.93 1 96.56 144 ASP B C 1
ATOM 5605 O O . ASP B 1 144 ? 35.656 14.617 2.957 1 96.56 144 ASP B O 1
ATOM 5609 N N . ARG B 1 145 ? 33.75 14.102 1.911 1 95.31 145 ARG B N 1
ATOM 5610 C CA . ARG B 1 145 ? 33.062 13.766 3.154 1 95.31 145 ARG B CA 1
ATOM 5611 C C . ARG B 1 145 ? 33 12.25 3.342 1 95.31 145 ARG B C 1
ATOM 5613 O O . ARG B 1 145 ? 33.125 11.75 4.457 1 95.31 145 ARG B O 1
ATOM 5620 N N . VAL B 1 146 ? 32.781 11.578 2.275 1 97.75 146 VAL B N 1
ATOM 5621 C CA . VAL B 1 146 ? 32.562 10.133 2.33 1 97.75 146 VAL B CA 1
ATOM 5622 C C . VAL B 1 146 ? 33.875 9.445 2.77 1 97.75 146 VAL B C 1
ATOM 5624 O O . VAL B 1 146 ? 33.844 8.578 3.643 1 97.75 146 VAL B O 1
ATOM 5627 N N . GLU B 1 147 ? 34.938 9.828 2.188 1 97.12 147 GLU B N 1
ATOM 5628 C CA . GLU B 1 147 ? 36.188 9.141 2.408 1 97.12 147 GLU B CA 1
ATOM 5629 C C . GLU B 1 147 ? 36.625 9.219 3.869 1 97.12 147 GLU B C 1
ATOM 5631 O O . GLU B 1 147 ? 36.906 8.203 4.496 1 97.12 147 GLU B O 1
ATOM 5636 N N . PRO B 1 148 ? 36.688 10.422 4.461 1 96.12 148 PRO B N 1
ATOM 5637 C CA . PRO B 1 1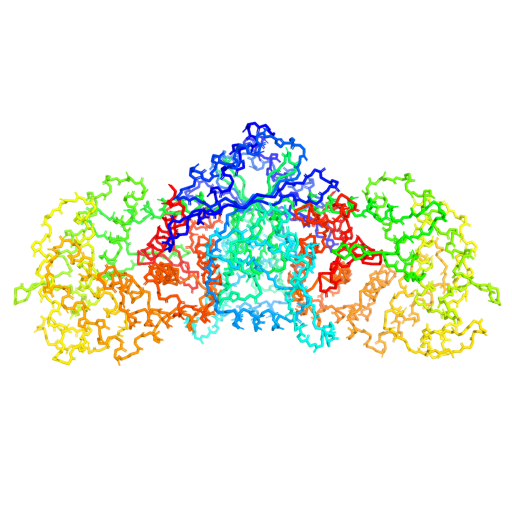48 ? 37.031 10.469 5.883 1 96.12 148 PRO B CA 1
ATOM 5638 C C . PRO B 1 148 ? 36.062 9.695 6.762 1 96.12 148 PRO B C 1
ATOM 5640 O O . PRO B 1 148 ? 36.438 9.094 7.758 1 96.12 148 PRO B O 1
ATOM 5643 N N . TYR B 1 149 ? 34.844 9.703 6.453 1 96.06 149 TYR B N 1
ATOM 5644 C CA . TYR B 1 149 ? 33.844 8.961 7.211 1 96.06 149 TYR B CA 1
ATOM 5645 C C . TYR B 1 149 ? 34.125 7.465 7.172 1 96.06 149 TYR B C 1
ATOM 5647 O O . TYR B 1 149 ? 34.125 6.805 8.211 1 96.06 149 TYR B O 1
ATOM 5655 N N . LEU B 1 150 ? 34.312 6.965 5.996 1 97.25 150 LEU B N 1
ATOM 5656 C CA . LEU B 1 150 ? 34.562 5.535 5.836 1 97.25 150 LEU B CA 1
ATOM 5657 C C . LEU B 1 150 ? 35.875 5.141 6.504 1 97.25 150 LEU B C 1
ATOM 5659 O O . LEU B 1 150 ? 36 4.066 7.102 1 97.25 150 LEU B O 1
ATOM 5663 N N . ASN B 1 151 ? 36.875 6.016 6.379 1 96.25 151 ASN B N 1
ATOM 5664 C CA . ASN B 1 151 ? 38.156 5.75 7.035 1 96.25 151 ASN B CA 1
ATOM 5665 C C . ASN B 1 151 ? 38 5.664 8.547 1 96.25 151 ASN B C 1
ATOM 5667 O O . ASN B 1 151 ? 38.625 4.82 9.195 1 96.25 151 ASN B O 1
ATOM 5671 N N . LYS B 1 152 ? 37.219 6.535 9.031 1 94.75 152 LYS B N 1
ATOM 5672 C CA . LYS B 1 152 ? 36.969 6.512 10.469 1 94.75 152 LYS B CA 1
ATOM 5673 C C . LYS B 1 152 ? 36.219 5.246 10.875 1 94.75 152 LYS B C 1
ATOM 5675 O O . LYS B 1 152 ? 36.5 4.664 11.922 1 94.75 152 LYS B O 1
ATOM 5680 N N . ARG B 1 153 ? 35.281 4.797 10.094 1 93.06 153 ARG B N 1
ATOM 5681 C CA . ARG B 1 153 ? 34.438 3.654 10.398 1 93.06 153 ARG B CA 1
ATOM 5682 C C . ARG B 1 153 ? 35.188 2.34 10.195 1 93.06 153 ARG B C 1
ATOM 5684 O O . ARG B 1 153 ? 35.062 1.419 11.008 1 93.06 153 ARG B O 1
ATOM 5691 N N . GLU B 1 154 ? 35.938 2.217 9.125 1 91.62 154 GLU B N 1
ATOM 5692 C CA . GLU B 1 154 ? 36.469 0.924 8.688 1 91.62 154 GLU B CA 1
ATOM 5693 C C . GLU B 1 154 ? 38 0.883 8.789 1 91.62 154 GLU B C 1
ATOM 5695 O O . GLU B 1 154 ? 38.594 -0.19 8.711 1 91.62 154 GLU B O 1
ATOM 5700 N N . GLY B 1 155 ? 38.656 1.996 8.945 1 91.75 155 GLY B N 1
ATOM 5701 C CA . GLY B 1 155 ? 40.094 2.08 8.781 1 91.75 155 GLY B CA 1
ATOM 5702 C C . GLY B 1 155 ? 40.531 2.236 7.336 1 91.75 155 GLY B C 1
ATOM 5703 O O . GLY B 1 155 ? 39.875 2.941 6.562 1 91.75 155 GLY B O 1
ATOM 5704 N N . ALA B 1 156 ? 41.594 1.591 6.957 1 92.06 156 ALA B N 1
ATOM 5705 C CA . ALA B 1 156 ? 42.094 1.698 5.594 1 92.06 156 ALA B CA 1
ATOM 5706 C C . ALA B 1 156 ? 41.156 1.038 4.598 1 92.06 156 ALA B C 1
ATOM 5708 O O . ALA B 1 156 ? 40.781 -0.121 4.77 1 92.06 156 ALA B O 1
ATOM 5709 N N . LEU B 1 157 ? 40.844 1.798 3.605 1 94 157 LEU B N 1
ATOM 5710 C CA . LEU B 1 157 ? 39.906 1.308 2.594 1 94 157 LEU B CA 1
ATOM 5711 C C . LEU B 1 157 ? 40.625 0.395 1.601 1 94 157 LEU B C 1
ATOM 5713 O O . LEU B 1 157 ? 41.781 0.645 1.234 1 94 157 LEU B O 1
ATOM 5717 N N . PRO B 1 158 ? 39.969 -0.567 1.131 1 95.06 158 PRO B N 1
ATOM 5718 C CA . PRO B 1 158 ? 40.562 -1.508 0.191 1 95.06 158 PRO B CA 1
ATOM 5719 C C . PRO B 1 158 ? 40.688 -0.938 -1.221 1 95.06 158 PRO B C 1
ATOM 5721 O O . PRO B 1 158 ? 41.375 -1.513 -2.064 1 95.06 158 PRO B O 1
ATOM 5724 N N . VAL B 1 159 ? 40 0.166 -1.455 1 96.94 159 VAL B N 1
ATOM 5725 C CA . VAL B 1 159 ? 40.031 0.766 -2.785 1 96.94 159 VAL B CA 1
ATOM 5726 C C . VAL B 1 159 ? 40.062 2.287 -2.666 1 96.94 159 VAL B C 1
ATOM 5728 O O . VAL B 1 159 ? 39.75 2.838 -1.604 1 96.94 159 VAL B O 1
ATOM 5731 N N . ASP B 1 160 ? 40.469 2.932 -3.773 1 97.19 160 ASP B N 1
ATOM 5732 C CA . ASP B 1 160 ? 40.219 4.363 -3.93 1 97.19 160 ASP B CA 1
ATOM 5733 C C . ASP B 1 160 ? 38.812 4.641 -4.422 1 97.19 160 ASP B C 1
ATOM 5735 O O . ASP B 1 160 ? 38.531 4.492 -5.609 1 97.19 160 ASP B O 1
ATOM 5739 N N . ILE B 1 161 ? 37.969 5.094 -3.555 1 97.31 161 ILE B N 1
ATOM 5740 C CA . ILE B 1 161 ? 36.562 5.188 -3.844 1 97.31 161 ILE B CA 1
ATOM 5741 C C . ILE B 1 161 ? 36.312 6.211 -4.953 1 97.31 161 ILE B C 1
ATOM 5743 O O . ILE B 1 161 ? 35.219 6.266 -5.535 1 97.31 161 ILE B O 1
ATOM 5747 N N . ARG B 1 162 ? 37.312 7.012 -5.348 1 96.12 162 ARG B N 1
ATOM 5748 C CA . ARG B 1 162 ? 37.188 8.023 -6.387 1 96.12 162 ARG B CA 1
ATOM 5749 C C . ARG B 1 162 ? 37.469 7.434 -7.766 1 96.12 162 ARG B C 1
ATOM 5751 O O . ARG B 1 162 ? 37.125 8.031 -8.789 1 96.12 162 ARG B O 1
ATOM 5758 N N . LYS B 1 163 ? 38 6.23 -7.754 1 95.94 163 LYS B N 1
ATOM 5759 C CA . LYS B 1 163 ? 38.562 5.754 -9.023 1 95.94 163 LYS B CA 1
ATOM 5760 C C . LYS B 1 163 ? 38.031 4.363 -9.359 1 95.94 163 LYS B C 1
ATOM 5762 O O . LYS B 1 163 ? 38.469 3.734 -10.32 1 95.94 163 LYS B O 1
ATOM 5767 N N . THR B 1 164 ? 37.062 3.881 -8.562 1 97.12 164 THR B N 1
ATOM 5768 C CA . THR B 1 164 ? 36.594 2.533 -8.828 1 97.12 164 THR B CA 1
ATOM 5769 C C . THR B 1 164 ? 35.812 2.484 -10.148 1 97.12 164 THR B C 1
ATOM 5771 O O . THR B 1 164 ? 35.125 3.436 -10.508 1 97.12 164 THR B O 1
ATOM 5774 N N . GLU B 1 165 ? 35.969 1.372 -10.836 1 96.5 165 GLU B N 1
ATOM 5775 C CA . GLU B 1 165 ? 35.312 1.199 -12.133 1 96.5 165 GLU B CA 1
ATOM 5776 C C . GLU B 1 165 ? 33.812 0.918 -11.961 1 96.5 165 GLU B C 1
ATOM 5778 O O . GLU B 1 165 ? 33 1.255 -12.836 1 96.5 165 GLU B O 1
ATOM 5783 N N . ASN B 1 166 ? 33.531 0.271 -10.867 1 96.81 166 ASN B N 1
ATOM 5784 C CA . ASN B 1 166 ? 32.156 -0.143 -10.609 1 96.81 166 ASN B CA 1
ATOM 5785 C C . ASN B 1 166 ? 31.656 0.329 -9.242 1 96.81 166 ASN B C 1
ATOM 5787 O O . ASN B 1 166 ? 32.469 0.589 -8.352 1 96.81 166 ASN B O 1
ATOM 5791 N N . VAL B 1 167 ? 30.406 0.507 -9.133 1 97.81 167 VAL B N 1
ATOM 5792 C CA . VAL B 1 167 ? 29.703 0.801 -7.891 1 97.81 167 VAL B CA 1
ATOM 5793 C C . VAL B 1 167 ? 28.547 -0.178 -7.711 1 97.81 167 VAL B C 1
ATOM 5795 O O . VAL B 1 167 ? 27.828 -0.488 -8.672 1 97.81 167 VAL B O 1
ATOM 5798 N N . TRP B 1 168 ? 28.406 -0.788 -6.578 1 97.38 168 TRP B N 1
ATOM 5799 C CA . TRP B 1 168 ? 27.297 -1.683 -6.258 1 97.38 168 TRP B CA 1
ATOM 5800 C C . TRP B 1 168 ? 26.156 -0.921 -5.586 1 97.38 168 TRP B C 1
ATOM 5802 O O . TRP B 1 168 ? 26.375 -0.249 -4.574 1 97.38 168 TRP B O 1
ATOM 5812 N N . VAL B 1 169 ? 25 -0.994 -6.145 1 97.31 169 VAL B N 1
ATOM 5813 C CA . VAL B 1 169 ? 23.781 -0.419 -5.559 1 97.31 169 VAL B CA 1
ATOM 5814 C C . VAL B 1 169 ? 22.922 -1.526 -4.957 1 97.31 169 VAL B C 1
ATOM 5816 O O . VAL B 1 169 ? 22.891 -2.643 -5.477 1 97.31 169 VAL B O 1
ATOM 5819 N N . PHE B 1 170 ? 22.25 -1.255 -3.838 1 97.25 170 PHE B N 1
ATOM 5820 C CA . PHE B 1 170 ? 21.469 -2.295 -3.176 1 97.25 170 PHE B CA 1
ATOM 5821 C C . PHE B 1 170 ? 20.328 -1.688 -2.379 1 97.25 170 PHE B C 1
ATOM 5823 O O . PHE B 1 170 ? 20.297 -0.476 -2.158 1 97.25 170 PHE B O 1
ATOM 5830 N N . THR B 1 171 ? 19.375 -2.457 -2.021 1 97.31 171 THR B N 1
ATOM 5831 C CA . THR B 1 171 ? 18.344 -2.115 -1.054 1 97.31 171 THR B CA 1
ATOM 5832 C C . THR B 1 171 ? 18.438 -3.006 0.182 1 97.31 171 THR B C 1
ATOM 5834 O O . THR B 1 171 ? 19.359 -3.824 0.29 1 97.31 171 THR B O 1
ATOM 5837 N N . THR B 1 172 ? 17.625 -2.762 1.127 1 98 172 THR B N 1
ATOM 5838 C CA . THR B 1 172 ? 17.656 -3.557 2.35 1 98 172 THR B CA 1
ATOM 5839 C C . THR B 1 172 ? 16.234 -3.881 2.816 1 98 172 THR B C 1
ATOM 5841 O O . THR B 1 172 ? 15.273 -3.24 2.385 1 98 172 THR B O 1
ATOM 5844 N N . ALA B 1 173 ? 16.094 -4.875 3.521 1 97.69 173 ALA B N 1
ATOM 5845 C CA . ALA B 1 173 ? 14.914 -5.223 4.316 1 97.69 173 ALA B CA 1
ATOM 5846 C C . ALA B 1 173 ? 15.289 -5.445 5.781 1 97.69 173 ALA B C 1
ATOM 5848 O O . ALA B 1 173 ? 16.344 -6.027 6.078 1 97.69 173 ALA B O 1
ATOM 5849 N N . GLY B 1 174 ? 14.508 -4.895 6.672 1 98 174 GLY B N 1
ATOM 5850 C CA . GLY B 1 174 ? 14.953 -5.055 8.047 1 98 174 GLY B CA 1
ATOM 5851 C C . GLY B 1 174 ? 13.922 -4.586 9.062 1 98 174 GLY B C 1
ATOM 5852 O O . GLY B 1 174 ? 12.727 -4.551 8.773 1 98 174 GLY B O 1
ATOM 5853 N N . VAL B 1 175 ? 14.414 -4.395 10.273 1 98.62 175 VAL B N 1
ATOM 5854 C CA . VAL B 1 175 ? 13.586 -4.078 11.43 1 98.62 175 VAL B CA 1
ATOM 5855 C C . VAL B 1 175 ? 14.258 -2.992 12.273 1 98.62 175 VAL B C 1
ATOM 5857 O O . VAL B 1 175 ? 15.469 -2.77 12.156 1 98.62 175 VAL B O 1
ATOM 5860 N N . PHE B 1 176 ? 13.477 -2.336 13.047 1 98.75 176 PHE B N 1
ATOM 5861 C CA . PHE B 1 176 ? 13.906 -1.329 14.008 1 98.75 176 PHE B CA 1
ATOM 5862 C C . PHE B 1 176 ? 13.367 -1.632 15.398 1 98.75 176 PHE B C 1
ATOM 5864 O O . PHE B 1 176 ? 12.25 -2.1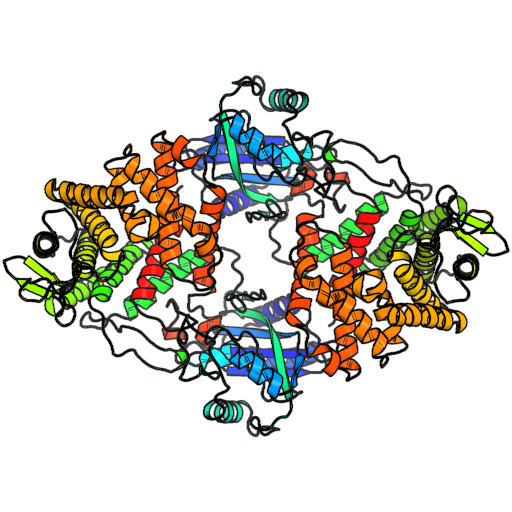35 15.531 1 98.75 176 PHE B O 1
ATOM 5871 N N . THR B 1 177 ? 14.148 -1.335 16.422 1 98.75 177 THR B N 1
ATOM 5872 C CA . THR B 1 177 ? 13.648 -1.421 17.797 1 98.75 177 THR B CA 1
ATOM 5873 C C . THR B 1 177 ? 14.164 -0.254 18.625 1 98.75 177 THR B C 1
ATOM 5875 O O . THR B 1 177 ? 15.273 0.238 18.406 1 98.75 177 THR B O 1
ATOM 5878 N N . ASP B 1 178 ? 13.375 0.181 19.484 1 98 178 ASP B N 1
ATOM 5879 C CA . ASP B 1 178 ? 13.797 1.158 20.484 1 98 178 ASP B CA 1
ATOM 5880 C C . ASP B 1 178 ? 14.07 0.487 21.828 1 98 178 ASP B C 1
ATOM 5882 O O . ASP B 1 178 ? 14.148 1.159 22.859 1 98 178 ASP B O 1
ATOM 5886 N N . GLY B 1 179 ? 14.078 -0.827 21.797 1 97.25 179 GLY B N 1
ATOM 5887 C CA . GLY B 1 179 ? 14.312 -1.583 23.016 1 97.25 179 GLY B CA 1
ATOM 5888 C C . GLY B 1 179 ? 13.039 -2.113 23.656 1 97.25 179 GLY B C 1
ATOM 5889 O O . GLY B 1 179 ? 13.078 -3.037 24.469 1 97.25 179 GLY B O 1
ATOM 5890 N N . GLN B 1 180 ? 11.906 -1.604 23.281 1 95.94 180 GLN B N 1
ATOM 5891 C CA . GLN B 1 180 ? 10.617 -2 23.844 1 95.94 180 GLN B CA 1
ATOM 5892 C C . GLN B 1 180 ? 9.758 -2.719 22.812 1 95.94 180 GLN B C 1
ATOM 5894 O O . GLN B 1 180 ? 9.078 -3.691 23.141 1 95.94 180 GLN B O 1
ATOM 5899 N N . LYS B 1 181 ? 9.781 -2.207 21.672 1 96 181 LYS B N 1
ATOM 5900 C CA . LYS B 1 181 ? 8.977 -2.736 20.578 1 96 181 LYS B CA 1
ATOM 5901 C C . LYS B 1 181 ? 9.82 -2.922 19.312 1 96 181 LYS B C 1
ATOM 5903 O O . LYS B 1 181 ? 10.836 -2.244 19.141 1 96 181 LYS B O 1
ATOM 5908 N N . ILE B 1 182 ? 9.477 -3.877 18.469 1 97.75 182 ILE B N 1
ATOM 5909 C CA . ILE B 1 182 ? 10.133 -4.113 17.188 1 97.75 182 ILE B CA 1
ATOM 5910 C C . ILE B 1 182 ? 9.18 -3.742 16.047 1 97.75 182 ILE B C 1
ATOM 5912 O O . ILE B 1 182 ? 8.016 -4.16 16.047 1 97.75 182 ILE B O 1
ATOM 5916 N N . TRP B 1 183 ? 9.578 -2.938 15.164 1 97.94 183 TRP B N 1
ATOM 5917 C CA . TRP B 1 183 ? 8.836 -2.568 13.961 1 97.94 183 TRP B CA 1
ATOM 5918 C C . TRP B 1 183 ? 9.484 -3.168 12.719 1 97.94 183 TRP B C 1
ATOM 5920 O O . TRP B 1 183 ? 10.711 -3.168 12.586 1 97.94 183 TRP B O 1
ATOM 5930 N N . ASN B 1 184 ? 8.695 -3.699 11.828 1 97.56 184 ASN B N 1
ATOM 5931 C CA . ASN B 1 184 ? 9.172 -3.967 10.477 1 97.56 184 ASN B CA 1
ATOM 5932 C C . ASN B 1 184 ? 9.344 -2.678 9.672 1 97.56 184 ASN B C 1
ATOM 5934 O O . ASN B 1 184 ? 8.547 -1.747 9.812 1 97.56 184 ASN B O 1
ATOM 5938 N N . LEU B 1 185 ? 10.328 -2.652 8.867 1 98 185 LEU B N 1
ATOM 5939 C CA . LEU B 1 185 ? 10.547 -1.487 8.023 1 98 185 LEU B CA 1
ATOM 5940 C C . LEU B 1 185 ? 9.977 -1.712 6.625 1 98 185 LEU B C 1
ATOM 5942 O O . LEU B 1 185 ? 10.086 -2.811 6.074 1 98 185 LEU B O 1
ATOM 5946 N N . SER B 1 186 ? 9.398 -0.687 6.102 1 97.12 186 SER B N 1
ATOM 5947 C CA . SER B 1 186 ? 8.773 -0.782 4.785 1 97.12 186 SER B CA 1
ATOM 5948 C C . SER B 1 186 ? 9.82 -0.995 3.693 1 97.12 186 SER B C 1
ATOM 5950 O O . SER B 1 186 ? 10.883 -0.372 3.715 1 97.12 186 SER B O 1
ATOM 5952 N N . GLU B 1 187 ? 9.508 -1.807 2.707 1 95.56 187 GLU B N 1
ATOM 5953 C CA . GLU B 1 187 ? 10.359 -2.07 1.554 1 95.56 187 GLU B CA 1
ATOM 5954 C C . GLU B 1 187 ? 9.773 -1.47 0.281 1 95.56 187 GLU B C 1
ATOM 5956 O O . GLU B 1 187 ? 10.359 -1.579 -0.795 1 95.56 187 GLU B O 1
ATOM 5961 N N . GLN B 1 188 ? 8.617 -0.878 0.446 1 91.44 188 GLN B N 1
ATOM 5962 C CA . GLN B 1 188 ? 7.969 -0.288 -0.719 1 91.44 188 GLN B CA 1
ATOM 5963 C C . GLN B 1 188 ? 8.828 0.821 -1.324 1 91.44 188 GLN B C 1
ATOM 5965 O O . GLN B 1 188 ? 9.414 1.624 -0.598 1 91.44 188 GLN B O 1
ATOM 5970 N N . GLU B 1 189 ? 8.875 0.849 -2.648 1 89.75 189 GLU B N 1
ATOM 5971 C CA . GLU B 1 189 ? 9.734 1.802 -3.346 1 89.75 189 GLU B CA 1
ATOM 5972 C C . GLU B 1 189 ? 9.078 3.18 -3.424 1 89.75 189 GLU B C 1
ATOM 5974 O O . GLU B 1 189 ? 8.781 3.668 -4.516 1 89.75 189 GLU B O 1
ATOM 5979 N N . ASP B 1 190 ? 8.836 3.719 -2.34 1 87.56 190 ASP B N 1
ATOM 5980 C CA . ASP B 1 190 ? 8.305 5.074 -2.213 1 87.56 190 ASP B CA 1
ATOM 5981 C C . ASP B 1 190 ? 9.023 5.84 -1.107 1 87.56 190 ASP B C 1
ATOM 5983 O O . ASP B 1 190 ? 10.109 5.445 -0.673 1 87.56 190 ASP B O 1
ATOM 5987 N N . CYS B 1 191 ? 8.555 6.957 -0.726 1 91.06 191 CYS B N 1
ATOM 5988 C CA . CYS B 1 191 ? 9.242 7.828 0.219 1 91.06 191 CYS B CA 1
ATOM 5989 C C . CYS B 1 191 ? 9.211 7.242 1.625 1 91.06 191 CYS B C 1
ATOM 5991 O O . CYS B 1 191 ? 9.984 7.652 2.49 1 91.06 191 CYS B O 1
ATOM 5993 N N . GLY B 1 192 ? 8.367 6.305 1.855 1 94.12 192 GLY B N 1
ATOM 5994 C CA . GLY B 1 192 ? 8.281 5.68 3.168 1 94.12 192 GLY B CA 1
ATOM 5995 C C . GLY B 1 192 ? 9.211 4.496 3.326 1 94.12 192 GLY B C 1
ATOM 5996 O O . GLY B 1 192 ? 9.258 3.867 4.387 1 94.12 192 GLY B O 1
ATOM 5997 N N . LYS B 1 193 ? 9.992 4.211 2.32 1 95.81 193 LYS B N 1
ATOM 5998 C CA . LYS B 1 193 ? 10.938 3.1 2.379 1 95.81 193 LYS B CA 1
ATOM 5999 C C . LYS B 1 193 ? 11.898 3.262 3.549 1 95.81 193 LYS B C 1
ATOM 6001 O O . LYS B 1 193 ? 12.469 4.336 3.748 1 95.81 193 LYS B O 1
ATOM 6006 N N . GLY B 1 194 ? 12.023 2.119 4.273 1 97.12 194 GLY B N 1
ATOM 6007 C CA . GLY B 1 194 ? 12.961 2.129 5.387 1 97.12 194 GLY B CA 1
ATOM 6008 C C . GLY B 1 194 ? 12.367 2.705 6.66 1 97.12 194 GLY B C 1
ATOM 6009 O O . GLY B 1 194 ? 13.062 2.826 7.672 1 97.12 194 GLY B O 1
ATOM 6010 N N . VAL B 1 195 ? 11.125 3.055 6.605 1 97.81 195 VAL B N 1
ATOM 6011 C CA . VAL B 1 195 ? 10.406 3.553 7.777 1 97.81 195 VAL B CA 1
ATOM 6012 C C . VAL B 1 195 ? 9.414 2.5 8.266 1 97.81 195 VAL B C 1
ATOM 6014 O O . VAL B 1 195 ? 8.969 1.654 7.488 1 97.81 195 VAL B O 1
ATOM 6017 N N . ARG B 1 196 ? 9.07 2.568 9.492 1 97.94 196 ARG B N 1
ATOM 6018 C CA . ARG B 1 196 ? 8.25 1.546 10.125 1 97.94 196 ARG B CA 1
ATOM 6019 C C . ARG B 1 196 ? 6.953 1.325 9.344 1 97.94 196 ARG B C 1
ATOM 6021 O O . ARG B 1 196 ? 6.359 2.277 8.836 1 97.94 196 ARG B O 1
ATOM 6028 N N . VAL B 1 197 ? 6.543 0.096 9.258 1 96.5 197 VAL B N 1
ATOM 6029 C CA . VAL B 1 197 ? 5.195 -0.252 8.82 1 96.5 197 VAL B CA 1
ATOM 6030 C C . VAL B 1 197 ? 4.199 0.024 9.945 1 96.5 197 VAL B C 1
ATOM 6032 O O . VAL B 1 197 ? 4.332 -0.512 11.047 1 96.5 197 VAL B O 1
ATOM 6035 N N . VAL B 1 198 ? 3.229 0.811 9.672 1 95.5 198 VAL B N 1
ATOM 6036 C CA . VAL B 1 198 ? 2.248 1.188 10.68 1 95.5 198 VAL B CA 1
ATOM 6037 C C . VAL B 1 198 ? 1.214 0.076 10.844 1 95.5 198 VAL B C 1
ATOM 6039 O O . VAL B 1 198 ? 0.5 -0.257 9.891 1 95.5 198 VAL B O 1
ATOM 6042 N N . THR B 1 199 ? 1.132 -0.48 12.023 1 92.25 199 THR B N 1
ATOM 6043 C CA . THR B 1 199 ? 0.173 -1.551 12.273 1 92.25 199 THR B CA 1
ATOM 6044 C C . THR B 1 199 ? -0.93 -1.081 13.211 1 92.25 199 THR B C 1
ATOM 6046 O O . THR B 1 199 ? -2.029 -1.641 13.219 1 92.25 199 THR B O 1
ATOM 6049 N N . ASP B 1 200 ? -0.665 -0.13 14.023 1 94.19 200 ASP B N 1
ATOM 6050 C CA . ASP B 1 200 ? -1.621 0.549 14.891 1 94.19 200 ASP B CA 1
ATOM 6051 C C . ASP B 1 200 ? -1.687 2.041 14.578 1 94.19 200 ASP B C 1
ATOM 6053 O O . ASP B 1 200 ? -1.015 2.848 15.219 1 94.19 200 ASP B O 1
ATOM 6057 N N . GLU B 1 201 ? -2.518 2.381 13.695 1 96.31 201 GLU B N 1
ATOM 6058 C CA . GLU B 1 201 ? -2.574 3.738 13.156 1 96.31 201 GLU B CA 1
ATOM 6059 C C . GLU B 1 201 ? -2.891 4.75 14.258 1 96.31 201 GLU B C 1
ATOM 6061 O O . GLU B 1 201 ? -2.24 5.793 14.352 1 96.31 201 GLU B O 1
ATOM 6066 N N . GLN B 1 202 ? -3.875 4.461 15.086 1 96.12 202 GLN B N 1
ATOM 6067 C CA . GLN B 1 202 ? -4.309 5.387 16.125 1 96.12 202 GLN B CA 1
ATOM 6068 C C . GLN B 1 202 ? -3.166 5.723 17.078 1 96.12 202 GLN B C 1
ATOM 6070 O O . GLN B 1 202 ? -2.893 6.895 17.344 1 96.12 202 GLN B O 1
ATOM 6075 N N . SER B 1 203 ? -2.486 4.719 17.484 1 96.38 203 SER B N 1
ATOM 6076 C CA . SER B 1 203 ? -1.403 4.914 18.438 1 96.38 203 SER B CA 1
ATOM 6077 C C . SER B 1 203 ? -0.235 5.664 17.812 1 96.38 203 SER B C 1
ATOM 6079 O O . SER B 1 203 ? 0.394 6.504 18.453 1 96.38 203 SER B O 1
ATOM 6081 N N . GLU B 1 204 ? 0.094 5.332 16.609 1 97 204 GLU B N 1
ATOM 6082 C CA . GLU B 1 204 ? 1.212 5.988 15.945 1 97 204 GLU B CA 1
ATOM 6083 C C . GLU B 1 204 ? 0.916 7.461 15.688 1 97 204 GLU B C 1
ATOM 6085 O O . GLU B 1 204 ? 1.799 8.312 15.828 1 97 204 GLU B O 1
ATOM 6090 N N . LEU B 1 205 ? -0.312 7.711 15.312 1 98 205 LEU B N 1
ATOM 6091 C CA . LEU B 1 205 ? -0.725 9.094 15.094 1 98 205 LEU B CA 1
ATOM 6092 C C . LEU B 1 205 ? -0.688 9.883 16.391 1 98 205 LEU B C 1
ATOM 6094 O O . LEU B 1 205 ? -0.194 11.016 16.422 1 98 205 LEU B O 1
ATOM 6098 N N . GLN B 1 206 ? -1.202 9.305 17.438 1 97.94 206 GLN B N 1
ATOM 6099 C CA . GLN B 1 206 ? -1.16 9.945 18.75 1 97.94 206 GLN B CA 1
ATOM 6100 C C . GLN B 1 206 ? 0.275 10.25 19.172 1 97.94 206 GLN B C 1
ATOM 6102 O O . GLN B 1 206 ? 0.574 11.352 19.625 1 97.94 206 GLN B O 1
ATOM 6107 N N . SER B 1 207 ? 1.119 9.305 18.969 1 97.81 207 SER B N 1
ATOM 6108 C CA . SER B 1 207 ? 2.527 9.453 19.328 1 97.81 207 SER B CA 1
ATOM 6109 C C . SER B 1 207 ? 3.18 10.57 18.516 1 97.81 207 SER B C 1
ATOM 6111 O O . SER B 1 207 ? 3.938 11.375 19.062 1 97.81 207 SER B O 1
ATOM 6113 N N . ALA B 1 208 ? 2.918 10.617 17.281 1 98.06 208 ALA B N 1
ATOM 6114 C CA . ALA B 1 208 ? 3.479 11.656 16.406 1 98.06 208 ALA B CA 1
ATOM 6115 C C . ALA B 1 208 ? 3.049 13.047 16.875 1 98.06 208 ALA B C 1
ATOM 6117 O O . ALA B 1 208 ? 3.854 13.984 16.875 1 98.06 208 ALA B O 1
ATOM 6118 N N . ILE B 1 209 ? 1.811 13.195 17.266 1 98.5 209 ILE B N 1
ATOM 6119 C CA . ILE B 1 209 ? 1.288 14.477 17.734 1 98.5 209 ILE B CA 1
ATOM 6120 C C . ILE B 1 209 ? 1.964 14.859 19.047 1 98.5 209 ILE B C 1
ATOM 6122 O O . ILE B 1 209 ? 2.406 16 19.219 1 98.5 209 ILE B O 1
ATOM 6126 N N . GLU B 1 210 ? 2.049 13.906 19.938 1 98.62 210 GLU B N 1
ATOM 6127 C CA . GLU B 1 210 ? 2.656 14.156 21.234 1 98.62 210 GLU B CA 1
ATOM 6128 C C . GLU B 1 210 ? 4.121 14.562 21.094 1 98.62 210 GLU B C 1
ATOM 6130 O O . GLU B 1 210 ? 4.566 15.539 21.703 1 98.62 210 GLU B O 1
ATOM 6135 N N . HIS B 1 211 ? 4.836 13.859 20.328 1 98.38 211 HIS B N 1
ATOM 6136 C CA . HIS B 1 211 ? 6.238 14.188 20.094 1 98.38 211 HIS B CA 1
ATOM 6137 C C . HIS B 1 211 ? 6.375 15.484 19.312 1 98.38 211 HIS B C 1
ATOM 6139 O O . HIS B 1 211 ? 7.328 16.234 19.5 1 98.38 211 HIS B O 1
ATOM 6145 N N . GLY B 1 212 ? 5.438 15.68 18.375 1 98.44 212 GLY B N 1
ATOM 6146 C CA . GLY B 1 212 ? 5.434 16.922 17.625 1 98.44 212 GLY B CA 1
ATOM 6147 C C . GLY B 1 212 ? 5.285 18.141 18.516 1 98.44 212 GLY B C 1
ATOM 6148 O O . GLY B 1 212 ? 5.992 19.141 18.344 1 98.44 212 GLY B O 1
ATOM 6149 N N . GLU B 1 213 ? 4.391 18.078 19.5 1 98.69 213 GLU B N 1
ATOM 6150 C CA . GLU B 1 213 ? 4.246 19.156 20.469 1 98.69 213 GLU B CA 1
ATOM 6151 C C . GLU B 1 213 ? 5.539 19.375 21.25 1 98.69 213 GLU B C 1
ATOM 6153 O O . GLU B 1 213 ? 5.984 20.516 21.406 1 98.69 213 GLU B O 1
ATOM 6158 N N . THR B 1 214 ? 6.098 18.281 21.688 1 98.56 214 THR B N 1
ATOM 6159 C CA . THR B 1 214 ? 7.328 18.359 22.469 1 98.56 214 THR B CA 1
ATOM 6160 C C . THR B 1 214 ? 8.438 19.016 21.656 1 98.56 214 THR B C 1
ATOM 6162 O O . THR B 1 214 ? 9.141 19.906 22.156 1 98.56 214 THR B O 1
ATOM 6165 N N . PHE B 1 215 ? 8.602 18.625 20.484 1 98.44 215 PHE B N 1
ATOM 6166 C CA . PHE B 1 215 ? 9.633 19.203 19.641 1 98.44 215 PHE B CA 1
ATOM 6167 C C . PHE B 1 215 ? 9.414 20.703 19.469 1 98.44 215 PHE B C 1
ATOM 6169 O O . PHE B 1 215 ? 10.344 21.484 19.609 1 98.44 215 PHE B O 1
ATOM 6176 N N . LEU B 1 216 ? 8.188 21.094 19.109 1 98.56 216 LEU B N 1
ATOM 6177 C CA . LEU B 1 216 ? 7.887 22.484 18.828 1 98.56 216 LEU B CA 1
ATOM 6178 C C . LEU B 1 216 ? 8.078 23.344 20.078 1 98.56 216 LEU B C 1
ATOM 6180 O O . LEU B 1 216 ? 8.617 24.453 20 1 98.56 216 LEU B O 1
ATOM 6184 N N . ILE B 1 217 ? 7.68 22.844 21.234 1 98.31 217 ILE B N 1
ATOM 6185 C CA . ILE B 1 217 ? 7.852 23.547 22.5 1 98.31 217 ILE B CA 1
ATOM 6186 C C . ILE B 1 217 ? 9.344 23.734 22.781 1 98.31 217 ILE B C 1
ATOM 6188 O O . ILE B 1 217 ? 9.758 24.766 23.297 1 98.31 217 ILE B O 1
ATOM 6192 N N . ASN B 1 218 ? 10.086 22.75 22.406 1 97.88 218 ASN B N 1
ATOM 6193 C CA . ASN B 1 218 ? 11.516 22.781 22.672 1 97.88 218 ASN B CA 1
ATOM 6194 C C . ASN B 1 218 ? 12.234 23.781 21.766 1 97.88 218 ASN B C 1
ATOM 6196 O O . ASN B 1 218 ? 13.391 24.125 22.016 1 97.88 218 ASN B O 1
ATOM 6200 N N . GLN B 1 219 ? 11.586 24.234 20.734 1 98 219 GLN B N 1
ATOM 6201 C CA . GLN B 1 219 ? 12.188 25.266 19.891 1 98 219 GLN B CA 1
ATOM 6202 C C . GLN B 1 219 ? 12.062 26.641 20.516 1 98 219 GLN B C 1
ATOM 6204 O O . GLN B 1 219 ? 12.719 27.594 20.078 1 98 219 GLN B O 1
ATOM 6209 N N . LEU B 1 220 ? 11.227 26.859 21.531 1 98.12 220 LEU B N 1
ATOM 6210 C CA . LEU B 1 220 ? 11.062 28.141 22.203 1 98.12 220 LEU B CA 1
ATOM 6211 C C . LEU B 1 220 ? 12.211 28.406 23.156 1 98.12 220 LEU B C 1
ATOM 6213 O O . LEU B 1 220 ? 12.477 27.594 24.062 1 98.12 220 LEU B O 1
ATOM 6217 N N . LYS B 1 221 ? 12.828 29.484 22.922 1 97.44 221 LYS B N 1
ATOM 6218 C CA . LYS B 1 221 ? 13.844 29.953 23.859 1 97.44 221 LYS B CA 1
ATOM 6219 C C . LYS B 1 221 ? 13.203 30.562 25.109 1 97.44 221 LYS B C 1
ATOM 6221 O O . LYS B 1 221 ? 11.984 30.75 25.156 1 97.44 221 LYS B O 1
ATOM 6226 N N . ASP B 1 222 ? 14.07 30.953 26.016 1 96.88 222 ASP B N 1
ATOM 6227 C CA . ASP B 1 222 ? 13.586 31.484 27.281 1 96.88 222 ASP B CA 1
ATOM 6228 C C . ASP B 1 222 ? 12.891 32.812 27.094 1 96.88 222 ASP B C 1
ATOM 6230 O O . ASP B 1 222 ? 11.984 33.188 27.859 1 96.88 222 ASP B O 1
ATOM 6234 N N . ASN B 1 223 ? 13.273 33.5 26.094 1 97.44 223 ASN B N 1
ATOM 6235 C CA . ASN B 1 223 ? 12.703 34.844 25.875 1 97.44 223 ASN B CA 1
ATOM 6236 C C . ASN B 1 223 ? 11.43 34.75 25.047 1 97.44 223 ASN B C 1
ATOM 6238 O O . ASN B 1 223 ? 10.805 35.781 24.766 1 97.44 223 ASN B O 1
ATOM 6242 N N . GLY B 1 224 ? 11.102 33.594 24.547 1 97.88 224 GLY B N 1
ATOM 6243 C CA . GLY B 1 224 ? 9.859 33.438 23.812 1 97.88 224 GLY B CA 1
ATOM 6244 C C . GLY B 1 224 ? 10.062 33.375 22.312 1 97.88 224 GLY B C 1
ATOM 6245 O O . GLY B 1 224 ? 9.133 33.062 21.562 1 97.88 224 GLY B O 1
ATOM 6246 N N . LYS B 1 225 ? 11.312 33.688 21.891 1 97.81 225 LYS B N 1
ATOM 6247 C CA . LYS B 1 225 ? 11.625 33.562 20.469 1 97.81 225 LYS B CA 1
ATOM 6248 C C . LYS B 1 225 ? 11.867 32.094 20.078 1 97.81 225 LYS B C 1
ATOM 6250 O O . LYS B 1 225 ? 12.469 31.344 20.844 1 97.81 225 LYS B O 1
ATOM 6255 N N . PHE B 1 226 ? 11.5 31.703 18.906 1 98.06 226 PHE B N 1
ATOM 6256 C CA . PHE B 1 226 ? 11.75 30.344 18.406 1 98.06 226 PHE B CA 1
ATOM 6257 C C . PHE B 1 226 ? 13.148 30.234 17.828 1 98.06 226 PHE B C 1
ATOM 6259 O O . PHE B 1 226 ? 13.672 31.188 17.25 1 98.06 226 PHE B O 1
ATOM 6266 N N . VAL B 1 227 ? 13.734 29.062 18 1 97.62 227 VAL B N 1
ATOM 6267 C CA . VAL B 1 227 ? 14.656 28.625 16.969 1 97.62 227 VAL B CA 1
ATOM 6268 C C . VAL B 1 227 ? 13.875 28.281 15.695 1 97.62 227 VAL B C 1
ATOM 6270 O O . VAL B 1 227 ? 13.055 27.359 15.68 1 97.62 227 VAL B O 1
ATOM 6273 N N . TYR B 1 228 ? 14.109 28.969 14.719 1 97.25 228 TYR B N 1
ATOM 6274 C CA . TYR B 1 228 ? 13.227 28.922 13.562 1 97.25 228 TYR B CA 1
ATOM 6275 C C . TYR B 1 228 ? 13.297 27.547 12.883 1 97.25 228 TYR B C 1
ATOM 6277 O O . TYR B 1 228 ? 12.289 27.047 12.375 1 97.25 228 TYR B O 1
ATOM 6285 N N . GLY B 1 229 ? 14.57 26.984 12.766 1 97.25 229 GLY B N 1
ATOM 6286 C CA . GLY B 1 229 ? 14.672 25.672 12.125 1 97.25 229 GLY B CA 1
ATOM 6287 C C . GLY B 1 229 ? 16.109 25.188 11.992 1 97.25 229 GLY B C 1
ATOM 6288 O O . GLY B 1 229 ? 17.031 25.812 12.531 1 97.25 229 GLY B O 1
ATOM 6289 N N . TYR B 1 230 ? 16.219 24.047 11.32 1 97.19 230 TYR B N 1
ATOM 6290 C CA . TYR B 1 230 ? 17.516 23.375 11.188 1 97.19 230 TYR B CA 1
ATOM 6291 C C . TYR B 1 230 ? 17.656 22.734 9.812 1 97.19 230 TYR B C 1
ATOM 6293 O O . TYR B 1 230 ? 16.656 22.438 9.156 1 97.19 230 TYR B O 1
ATOM 6301 N N . PHE B 1 231 ? 18.859 22.625 9.359 1 95.31 231 PHE B N 1
ATOM 6302 C CA . PHE B 1 231 ? 19.312 21.609 8.414 1 95.31 231 PHE B CA 1
ATOM 6303 C C . PHE B 1 231 ? 20.094 20.516 9.133 1 95.31 231 PHE B C 1
ATOM 6305 O O . PHE B 1 231 ? 21.328 20.547 9.156 1 95.31 231 PHE B O 1
ATOM 6312 N N . PRO B 1 232 ? 19.375 19.5 9.523 1 94.75 232 PRO B N 1
ATOM 6313 C CA . PRO B 1 232 ? 20.016 18.547 10.43 1 94.75 232 PRO B CA 1
ATOM 6314 C C . PRO B 1 232 ? 21.188 17.812 9.773 1 94.75 232 PRO B C 1
ATOM 6316 O O . PRO B 1 232 ? 22.234 17.625 10.398 1 94.75 232 PRO B O 1
ATOM 6319 N N . ALA B 1 233 ? 21.031 17.406 8.578 1 89.81 233 ALA B N 1
ATOM 6320 C CA . ALA B 1 233 ? 22.062 16.641 7.891 1 89.81 233 ALA B CA 1
ATOM 6321 C C . ALA B 1 233 ? 23.344 17.469 7.711 1 89.81 233 ALA B C 1
ATOM 6323 O O . ALA B 1 233 ? 24.438 16.922 7.641 1 89.81 233 ALA B O 1
ATOM 6324 N N . ARG B 1 234 ? 23.203 18.797 7.672 1 91.19 234 ARG B N 1
ATOM 6325 C CA . ARG B 1 234 ? 24.328 19.703 7.473 1 91.19 234 ARG B CA 1
ATOM 6326 C C . ARG B 1 234 ? 24.781 20.312 8.797 1 91.19 234 ARG B C 1
ATOM 6328 O O . ARG B 1 234 ? 25.688 21.141 8.82 1 91.19 234 ARG B O 1
ATOM 6335 N N . GLN B 1 235 ? 24.109 20.016 9.82 1 92.31 235 GLN B N 1
ATOM 6336 C CA . GLN B 1 235 ? 24.406 20.516 11.156 1 92.31 235 GLN B CA 1
ATOM 6337 C C . GLN B 1 235 ? 24.375 22.031 11.203 1 92.31 235 GLN B C 1
ATOM 6339 O O . GLN B 1 235 ? 25.297 22.672 11.703 1 92.31 235 GLN B O 1
ATOM 6344 N N . ARG B 1 236 ? 23.266 22.547 10.664 1 95 236 ARG B N 1
ATOM 6345 C CA . ARG B 1 236 ? 23.125 24 10.562 1 95 236 ARG B CA 1
ATOM 6346 C C . ARG B 1 236 ? 21.781 24.469 11.117 1 95 236 ARG B C 1
ATOM 6348 O O . ARG B 1 236 ? 20.766 23.812 10.922 1 95 236 ARG B O 1
ATOM 6355 N N . VAL B 1 237 ? 21.844 25.594 11.805 1 95.69 237 VAL B N 1
ATOM 6356 C CA . VAL B 1 237 ? 20.641 26.266 12.281 1 95.69 237 VAL B CA 1
ATOM 6357 C C . VAL B 1 237 ? 20.25 27.375 11.312 1 95.69 237 VAL B C 1
ATOM 6359 O O . VAL B 1 237 ? 21.109 28.094 10.805 1 95.69 237 VAL B O 1
ATOM 6362 N N . LEU B 1 238 ? 19.062 27.453 11.039 1 94.69 238 LEU B N 1
ATOM 6363 C CA . LEU B 1 238 ? 18.578 28.531 10.172 1 94.69 238 LEU B CA 1
ATOM 6364 C C . LEU B 1 238 ? 18.703 29.891 10.867 1 94.69 238 LEU B C 1
ATOM 6366 O O . LEU B 1 238 ? 18.359 30.016 12.047 1 94.69 238 LEU B O 1
ATOM 6370 N N . SER B 1 239 ? 19.172 30.844 10.094 1 90.81 239 SER B N 1
ATOM 6371 C CA . SER B 1 239 ? 19.422 32.156 10.688 1 90.81 239 SER B CA 1
ATOM 6372 C C . SER B 1 239 ? 18.266 33.125 10.422 1 90.81 239 SER B C 1
ATOM 6374 O O . SER B 1 239 ? 18.094 34.094 11.148 1 90.81 239 SER B O 1
ATOM 6376 N N . ASN B 1 240 ? 17.484 32.875 9.492 1 90.12 240 ASN B N 1
ATOM 6377 C CA . ASN B 1 240 ? 16.375 33.75 9.164 1 90.12 240 ASN B CA 1
ATOM 6378 C C . ASN B 1 240 ? 15.188 33.531 10.102 1 90.12 240 ASN B C 1
ATOM 6380 O O . ASN B 1 240 ? 15.094 32.469 10.742 1 90.12 240 ASN B O 1
ATOM 6384 N N . TYR B 1 241 ? 14.445 34.594 10.305 1 93.19 241 TYR B N 1
ATOM 6385 C CA . TYR B 1 241 ? 13.258 34.5 11.148 1 93.19 241 TYR B CA 1
ATOM 6386 C C . TYR B 1 241 ? 12.047 35.094 10.445 1 93.19 241 TYR B C 1
ATOM 6388 O O . TYR B 1 241 ? 12.109 36.219 9.914 1 93.19 241 TYR B O 1
ATOM 6396 N N . ASN B 1 242 ? 11 34.344 10.406 1 91.5 242 ASN B N 1
ATOM 6397 C CA . ASN B 1 242 ? 9.727 34.812 9.859 1 91.5 242 ASN B CA 1
ATOM 6398 C C . ASN B 1 242 ? 8.703 35.031 10.969 1 91.5 242 ASN B C 1
ATOM 6400 O O . ASN B 1 242 ? 8.18 34.062 11.531 1 91.5 242 ASN B O 1
ATOM 6404 N N . VAL B 1 243 ? 8.359 36.219 11.172 1 91.94 243 VAL B N 1
ATOM 6405 C CA . VAL B 1 243 ? 7.539 36.562 12.336 1 91.94 243 VAL B CA 1
ATOM 6406 C C . VAL B 1 243 ? 6.098 36.125 12.086 1 91.94 243 VAL B C 1
ATOM 6408 O O . VAL B 1 243 ? 5.348 35.875 13.031 1 91.94 243 VAL B O 1
ATOM 6411 N N . VAL B 1 244 ? 5.703 36.062 10.805 1 91 244 VAL B N 1
ATOM 6412 C CA . VAL B 1 244 ? 4.371 35.562 10.484 1 91 244 VAL B CA 1
ATOM 6413 C C . VAL B 1 244 ? 4.215 34.125 10.984 1 91 244 VAL B C 1
ATOM 6415 O O . VAL B 1 244 ? 3.207 33.781 11.609 1 91 244 VAL B O 1
ATOM 6418 N N . ARG B 1 245 ? 5.266 33.375 10.82 1 95.69 245 ARG B N 1
ATOM 6419 C CA . ARG B 1 245 ? 5.246 31.969 11.18 1 95.69 245 ARG B CA 1
ATOM 6420 C C . ARG B 1 245 ? 5.418 31.766 12.68 1 95.69 245 ARG B C 1
ATOM 6422 O O . ARG B 1 245 ? 5.086 30.719 13.219 1 95.69 245 ARG B O 1
ATOM 6429 N N . HIS B 1 246 ? 5.875 32.844 13.359 1 97.81 246 HIS B N 1
ATOM 6430 C CA . HIS B 1 246 ? 5.902 32.844 14.82 1 97.81 246 HIS B CA 1
ATOM 6431 C C . HIS B 1 246 ? 4.512 32.625 15.398 1 97.81 246 HIS B C 1
ATOM 6433 O O . HIS B 1 246 ? 4.309 31.703 16.219 1 97.81 246 HIS B O 1
ATOM 6439 N N . PHE B 1 247 ? 3.553 33.344 14.938 1 98 247 PHE B N 1
ATOM 6440 C CA . PHE B 1 247 ? 2.207 33.312 15.492 1 98 247 PHE B CA 1
ATOM 6441 C C . PHE B 1 247 ? 1.468 32.062 15.031 1 98 247 PHE B C 1
ATOM 6443 O O . PHE B 1 247 ? 0.691 31.469 15.789 1 98 247 PHE B O 1
ATOM 6450 N N . SER B 1 248 ? 1.703 31.625 13.797 1 97 248 SER B N 1
ATOM 6451 C CA . SER B 1 248 ? 1.029 30.422 13.328 1 97 248 SER B CA 1
ATOM 6452 C C . SER B 1 248 ? 1.515 29.188 14.078 1 97 248 SER B C 1
ATOM 6454 O O . SER B 1 248 ? 0.734 28.281 14.344 1 97 248 SER B O 1
ATOM 6456 N N . SER B 1 249 ? 2.768 29.141 14.414 1 98.31 249 SER B N 1
ATOM 6457 C CA . SER B 1 249 ? 3.312 28.031 15.188 1 98.31 249 SER B CA 1
ATOM 6458 C C . SER B 1 249 ? 2.732 28 16.594 1 98.31 249 SER B C 1
ATOM 6460 O O . SER B 1 249 ? 2.496 26.922 17.156 1 98.31 249 SER B O 1
ATOM 6462 N N . LEU B 1 250 ? 2.52 29.203 17.156 1 98.62 250 LEU B N 1
ATOM 6463 C CA . LEU B 1 250 ? 1.884 29.281 18.453 1 98.62 250 LEU B CA 1
ATOM 6464 C C . LEU B 1 250 ? 0.448 28.766 18.391 1 98.62 250 LEU B C 1
ATOM 6466 O O . LEU B 1 250 ? -0.021 28.109 19.328 1 98.62 250 LEU B O 1
ATOM 6470 N N . TYR B 1 251 ? -0.225 29.109 17.344 1 98.25 251 TYR B N 1
ATOM 6471 C CA . TYR B 1 251 ? -1.564 28.578 17.141 1 98.25 251 TYR B CA 1
ATOM 6472 C C . TYR B 1 251 ? -1.558 27.047 17.188 1 98.25 251 TYR B C 1
ATOM 6474 O O . TYR B 1 251 ? -2.402 26.438 17.844 1 98.25 251 TYR B O 1
ATOM 6482 N N . ALA B 1 252 ? -0.591 26.422 16.5 1 98.31 252 ALA B N 1
ATOM 6483 C CA . ALA B 1 252 ? -0.485 24.969 16.438 1 98.31 252 ALA B CA 1
ATOM 6484 C C . ALA B 1 252 ? -0.228 24.391 17.828 1 98.31 252 ALA B C 1
ATOM 6486 O O . ALA B 1 252 ? -0.774 23.344 18.188 1 98.31 252 ALA B O 1
ATOM 6487 N N . LEU B 1 253 ? 0.627 25.031 18.578 1 98.69 253 LEU B N 1
ATOM 6488 C CA . LEU B 1 253 ? 0.877 24.594 19.938 1 98.69 253 LEU B CA 1
ATOM 6489 C C . LEU B 1 253 ? -0.403 24.641 20.766 1 98.69 253 LEU B C 1
ATOM 6491 O O . LEU B 1 253 ? -0.671 23.719 21.547 1 98.69 253 LEU B O 1
ATOM 6495 N N . LEU B 1 254 ? -1.157 25.656 20.562 1 98.69 254 LEU B N 1
ATOM 6496 C CA . LEU B 1 254 ? -2.396 25.828 21.312 1 98.69 254 LEU B CA 1
ATOM 6497 C C . LEU B 1 254 ? -3.443 24.812 20.875 1 98.69 254 LEU B C 1
ATOM 6499 O O . LEU B 1 254 ? -4.395 24.531 21.609 1 98.69 254 LEU B O 1
ATOM 6503 N N . GLU B 1 255 ? -3.342 24.266 19.672 1 98.12 255 GLU B N 1
ATOM 6504 C CA . GLU B 1 255 ? -4.164 23.125 19.266 1 98.12 255 GLU B CA 1
ATOM 6505 C C . GLU B 1 255 ? -3.684 21.844 19.922 1 98.12 255 GLU B C 1
ATOM 6507 O O . GLU B 1 255 ? -4.492 20.984 20.312 1 98.12 255 GLU B O 1
ATOM 6512 N N . ALA B 1 256 ? -2.396 21.688 20.141 1 98.5 256 ALA B N 1
ATOM 6513 C CA . ALA B 1 256 ? -1.791 20.453 20.609 1 98.5 256 ALA B CA 1
ATOM 6514 C C . ALA B 1 256 ? -1.978 20.297 22.125 1 98.5 256 ALA B C 1
ATOM 6516 O O . ALA B 1 256 ? -2.178 19.188 22.625 1 98.5 256 ALA B O 1
ATOM 6517 N N . ILE B 1 257 ? -1.966 21.422 22.828 1 98.56 257 ILE B N 1
ATOM 6518 C CA . ILE B 1 257 ? -1.953 21.406 24.281 1 98.56 257 ILE B CA 1
ATOM 6519 C C . ILE B 1 257 ? -3.227 20.734 24.812 1 98.56 257 ILE B C 1
ATOM 6521 O O . ILE B 1 257 ? -3.164 19.812 25.625 1 98.56 257 ILE B O 1
ATOM 6525 N N . PRO B 1 258 ? -4.398 21.141 24.312 1 97.81 258 PRO B N 1
ATOM 6526 C CA . PRO B 1 258 ? -5.59 20.438 24.781 1 97.81 258 PRO B CA 1
ATOM 6527 C C . PRO B 1 258 ? -5.602 18.969 24.375 1 97.81 258 PRO B C 1
ATOM 6529 O O . PRO B 1 258 ? -6.152 18.125 25.094 1 97.81 258 PRO B O 1
ATOM 6532 N N . PHE B 1 259 ? -5.027 18.625 23.297 1 97.56 259 PHE B N 1
ATOM 6533 C CA . PHE B 1 259 ? -4.957 17.234 22.828 1 97.56 259 PHE B CA 1
ATOM 6534 C C . PHE B 1 259 ? -4.121 16.391 23.766 1 97.56 259 PHE B C 1
ATOM 6536 O O . PHE B 1 259 ? -4.527 15.281 24.141 1 97.56 259 PHE B O 1
ATOM 6543 N N . THR B 1 260 ? -2.943 16.891 24.156 1 97.94 260 THR B N 1
ATOM 6544 C CA . THR B 1 260 ? -1.999 16.125 24.969 1 97.94 260 THR B CA 1
ATOM 6545 C C . THR B 1 260 ? -2.242 16.359 26.453 1 97.94 260 THR B C 1
ATOM 6547 O O . THR B 1 260 ? -1.715 15.625 27.297 1 97.94 260 THR B O 1
ATOM 6550 N N . LYS B 1 261 ? -2.951 17.469 26.781 1 97.81 261 LYS B N 1
ATOM 6551 C CA . LYS B 1 261 ? -3.293 17.875 28.141 1 97.81 261 LYS B CA 1
ATOM 6552 C C . LYS B 1 261 ? -2.072 18.406 28.875 1 97.81 261 LYS B C 1
ATOM 6554 O O . LYS B 1 261 ? -2.027 18.406 30.109 1 97.81 261 LYS B O 1
ATOM 6559 N N . ARG B 1 262 ? -1.099 18.859 28.172 1 98 262 ARG B N 1
ATOM 6560 C CA . ARG B 1 262 ? 0.092 19.453 28.781 1 98 262 ARG B CA 1
ATOM 6561 C C . ARG B 1 262 ? -0.089 20.953 29 1 98 262 ARG B C 1
ATOM 6563 O O . ARG B 1 262 ? 0.65 21.75 28.438 1 98 262 ARG B O 1
ATOM 6570 N N . THR B 1 263 ? -0.859 21.297 29.906 1 97.5 263 THR B N 1
ATOM 6571 C CA . THR B 1 263 ? -1.308 22.656 30.141 1 97.5 263 THR B CA 1
ATOM 6572 C C . THR B 1 263 ? -0.157 23.531 30.641 1 97.5 263 THR B C 1
ATOM 6574 O O . THR B 1 263 ? -0.212 24.75 30.547 1 97.5 263 THR B O 1
ATOM 6577 N N . GLU B 1 264 ? 0.867 22.906 31.125 1 97.25 264 GLU B N 1
ATOM 6578 C CA . GLU B 1 264 ? 2.035 23.656 31.578 1 97.25 264 GLU B CA 1
ATOM 6579 C C . GLU B 1 264 ? 2.688 24.406 30.406 1 97.25 264 GLU B C 1
ATOM 6581 O O . GLU B 1 264 ? 3.326 25.438 30.625 1 97.25 264 GLU B O 1
ATOM 6586 N N . ASN B 1 265 ? 2.512 23.969 29.25 1 98.06 265 ASN B N 1
ATOM 6587 C CA . ASN B 1 265 ? 3.107 24.578 28.078 1 98.06 265 ASN B CA 1
ATOM 6588 C C . ASN B 1 265 ? 2.445 25.922 27.75 1 98.06 265 ASN B C 1
ATOM 6590 O O . ASN B 1 265 ? 2.988 26.719 26.984 1 98.06 265 ASN B O 1
ATOM 6594 N N . CYS B 1 266 ? 1.271 26.266 28.312 1 98.06 266 CYS B N 1
ATOM 6595 C CA . CYS B 1 266 ? 0.562 27.5 28.062 1 98.06 266 CYS B CA 1
ATOM 6596 C C . CYS B 1 266 ? 1.385 28.703 28.516 1 98.06 266 CYS B C 1
ATOM 6598 O O . CYS B 1 266 ? 1.332 29.766 27.906 1 98.06 266 CYS B O 1
ATOM 6600 N N . ALA B 1 267 ? 2.141 28.5 29.578 1 97.62 267 ALA B N 1
ATOM 6601 C CA . ALA B 1 267 ? 2.973 29.578 30.078 1 97.62 267 ALA B CA 1
ATOM 6602 C C . ALA B 1 267 ? 4.047 29.969 29.078 1 97.62 267 ALA B C 1
ATOM 6604 O O . ALA B 1 267 ? 4.336 31.156 28.875 1 97.62 267 ALA B O 1
ATOM 6605 N N . LYS B 1 268 ? 4.629 28.969 28.5 1 98.12 268 LYS B N 1
ATOM 6606 C CA . LYS B 1 268 ? 5.641 29.219 27.484 1 98.12 268 LYS B CA 1
ATOM 6607 C C . LYS B 1 268 ? 5.031 29.906 26.266 1 98.12 268 LYS B C 1
ATOM 6609 O O . LYS B 1 268 ? 5.648 30.797 25.672 1 98.12 268 LYS B O 1
ATOM 6614 N N . VAL B 1 269 ? 3.873 29.516 25.922 1 98.69 269 VAL B N 1
ATOM 6615 C CA . VAL B 1 269 ? 3.178 30.109 24.797 1 98.69 269 VAL B CA 1
ATOM 6616 C C . VAL B 1 269 ? 2.869 31.578 25.094 1 98.69 269 VAL B C 1
ATOM 6618 O O . VAL B 1 269 ? 3.021 32.438 24.219 1 98.69 269 VAL B O 1
ATOM 6621 N N . LYS B 1 270 ? 2.438 31.844 26.281 1 98.62 270 LYS B N 1
ATOM 6622 C CA . LYS B 1 270 ? 2.146 33.219 26.672 1 98.62 270 LYS B CA 1
ATOM 6623 C C . LYS B 1 270 ? 3.379 34.094 26.516 1 98.62 270 LYS B C 1
ATOM 6625 O O . LYS B 1 270 ? 3.295 35.219 25.984 1 98.62 270 LYS B O 1
ATOM 6630 N N . LEU B 1 271 ? 4.473 33.625 26.984 1 98.5 271 LEU B N 1
ATOM 6631 C CA . LEU B 1 271 ? 5.723 34.344 26.859 1 98.5 271 LEU B CA 1
ATOM 6632 C C . LEU B 1 271 ? 6.078 34.594 25.391 1 98.5 271 LEU B C 1
ATOM 6634 O O . LEU B 1 271 ? 6.586 35.656 25.031 1 98.5 271 LEU B O 1
ATOM 6638 N N . ALA B 1 272 ? 5.84 33.594 24.641 1 98.75 272 ALA B N 1
ATOM 6639 C CA . ALA B 1 272 ? 6.137 33.688 23.219 1 98.75 272 ALA B CA 1
ATOM 6640 C C . ALA B 1 272 ? 5.223 34.719 22.547 1 98.75 272 ALA B C 1
ATOM 6642 O O . ALA B 1 272 ? 5.645 35.438 21.625 1 98.75 272 ALA B O 1
ATOM 6643 N N . ILE B 1 273 ? 3.939 34.75 22.922 1 98.69 273 ILE B N 1
ATOM 6644 C CA . ILE B 1 273 ? 3.021 35.781 22.422 1 98.69 273 ILE B CA 1
ATOM 6645 C C . ILE B 1 273 ? 3.539 37.156 22.781 1 98.69 273 ILE B C 1
ATOM 6647 O O . ILE B 1 273 ? 3.586 38.062 21.922 1 98.69 273 ILE B O 1
ATOM 6651 N N . GLN B 1 274 ? 3.945 37.312 23.984 1 98.62 274 GLN B N 1
ATOM 6652 C CA . GLN B 1 274 ? 4.461 38.594 24.453 1 98.62 274 GLN B CA 1
ATOM 6653 C C . GLN B 1 274 ? 5.695 39 23.656 1 98.62 274 GLN B C 1
ATOM 6655 O O . GLN B 1 274 ? 5.824 40.188 23.266 1 98.62 274 GLN B O 1
ATOM 6660 N N . TRP B 1 275 ? 6.57 38.094 23.438 1 98.56 275 TRP B N 1
ATOM 6661 C CA . TRP B 1 275 ? 7.746 38.375 22.625 1 98.56 275 TRP B CA 1
ATOM 6662 C C . TRP B 1 275 ? 7.336 38.875 21.234 1 98.56 275 TRP B C 1
ATOM 6664 O O . TRP B 1 275 ? 7.879 39.844 20.719 1 98.56 275 TRP B O 1
ATOM 6674 N N . GLY B 1 276 ? 6.434 38.125 20.641 1 98.31 276 GLY B N 1
ATOM 6675 C CA . GLY B 1 276 ? 5.965 38.5 19.312 1 98.31 276 GLY B CA 1
ATOM 6676 C C . GLY B 1 276 ? 5.344 39.906 19.266 1 98.31 276 GLY B C 1
ATOM 6677 O O . GLY B 1 276 ? 5.598 40.656 18.328 1 98.31 276 GLY B O 1
ATOM 6678 N N . LEU B 1 277 ? 4.512 40.219 20.234 1 98.31 277 LEU B N 1
ATOM 6679 C CA . LEU B 1 277 ? 3.846 41.5 20.281 1 98.31 277 LEU B CA 1
ATOM 6680 C C . LEU B 1 277 ? 4.859 42.625 20.453 1 98.31 277 LEU B C 1
ATOM 6682 O O . LEU B 1 277 ? 4.711 43.719 19.859 1 98.31 277 LEU B O 1
ATOM 6686 N N . LYS B 1 278 ? 5.859 42.375 21.172 1 97.88 278 LYS B N 1
ATOM 6687 C CA . LYS B 1 278 ? 6.871 43.375 21.453 1 97.88 278 LYS B CA 1
ATOM 6688 C C . LYS B 1 278 ? 7.809 43.594 20.266 1 97.88 278 LYS B C 1
ATOM 6690 O O . LYS B 1 278 ? 8.195 44.719 19.953 1 97.88 278 LYS B O 1
ATOM 6695 N N . ASN B 1 279 ? 8.18 42.531 19.594 1 97.12 279 ASN B N 1
ATOM 6696 C CA . ASN B 1 279 ? 9.281 42.562 18.641 1 97.12 279 ASN B CA 1
ATOM 6697 C C . ASN B 1 279 ? 8.789 42.531 17.203 1 97.12 279 ASN B C 1
ATOM 6699 O O . ASN B 1 279 ? 9.539 42.875 16.281 1 97.12 279 ASN B O 1
ATOM 6703 N N . ALA B 1 280 ? 7.527 42.219 17.031 1 96.88 280 ALA B N 1
ATOM 6704 C CA . ALA B 1 280 ? 7.105 41.938 15.664 1 96.88 280 ALA B CA 1
ATOM 6705 C C . ALA B 1 280 ? 5.852 42.75 15.312 1 96.88 280 ALA B C 1
ATOM 6707 O O . ALA B 1 280 ? 5.16 42.406 14.344 1 96.88 280 ALA B O 1
ATOM 6708 N N . THR B 1 281 ? 5.441 43.719 16.062 1 98 281 THR B N 1
ATOM 6709 C CA . THR B 1 281 ? 4.25 44.5 15.742 1 98 281 THR B CA 1
ATOM 6710 C C . THR B 1 281 ? 4.535 46 15.852 1 98 281 THR B C 1
ATOM 6712 O O . THR B 1 281 ? 5.523 46.406 16.469 1 98 281 THR B O 1
ATOM 6715 N N . ILE B 1 282 ? 3.688 46.75 15.195 1 98.06 282 ILE B N 1
ATOM 6716 C CA . ILE B 1 282 ? 3.668 48.188 15.336 1 98.06 282 ILE B CA 1
ATOM 6717 C C . ILE B 1 282 ? 2.232 48.688 15.539 1 98.06 282 ILE B C 1
ATOM 6719 O O . ILE B 1 282 ? 1.281 47.969 15.18 1 98.06 282 ILE B O 1
ATOM 6723 N N . GLU B 1 283 ? 2.092 49.719 16.141 1 97.75 283 GLU B N 1
ATOM 6724 C CA . GLU B 1 283 ? 0.787 50.344 16.281 1 97.75 283 GLU B CA 1
ATOM 6725 C C . GLU B 1 283 ? 0.701 51.625 15.445 1 97.75 283 GLU B C 1
ATOM 6727 O O . GLU B 1 283 ? 1.594 52.469 15.5 1 97.75 283 GLU B O 1
ATOM 6732 N N . LYS B 1 284 ? -0.178 51.719 14.625 1 97.56 284 LYS B N 1
ATOM 6733 C CA . LYS B 1 284 ? -0.461 52.844 13.758 1 97.56 284 LYS B CA 1
ATOM 6734 C C . LYS B 1 284 ? -1.96 53.125 13.68 1 97.56 284 LYS B C 1
ATOM 6736 O O . LYS B 1 284 ? -2.754 52.188 13.477 1 97.56 284 LYS B O 1
ATOM 6741 N N . GLU B 1 285 ? -2.385 54.438 13.906 1 97.06 285 GLU B N 1
ATOM 6742 C CA . GLU B 1 285 ? -3.771 54.875 13.797 1 97.06 285 GLU B CA 1
ATOM 6743 C C . GLU B 1 285 ? -4.684 54.062 14.711 1 97.06 285 GLU B C 1
ATOM 6745 O O . GLU B 1 285 ? -5.762 53.625 14.297 1 97.06 285 GLU B O 1
ATOM 6750 N N . GLY B 1 286 ? -4.18 53.594 15.82 1 96.88 286 GLY B N 1
ATOM 6751 C CA . GLY B 1 286 ? -4.949 52.906 16.828 1 96.88 286 GLY B CA 1
ATOM 6752 C C . GLY B 1 286 ? -5.09 51.406 16.562 1 96.88 286 GLY B C 1
ATOM 6753 O O . GLY B 1 286 ? -5.812 50.719 17.266 1 96.88 286 GLY B O 1
ATOM 6754 N N . ALA B 1 287 ? -4.426 50.969 15.523 1 98.31 287 ALA B N 1
ATOM 6755 C CA . ALA B 1 287 ? -4.457 49.562 15.156 1 98.31 287 ALA B CA 1
ATOM 6756 C C . ALA B 1 287 ? -3.08 48.938 15.305 1 98.31 287 ALA B C 1
ATOM 6758 O O . ALA B 1 287 ? -2.062 49.625 15.273 1 98.31 287 ALA B O 1
ATOM 6759 N N . ILE B 1 288 ? -3.055 47.656 15.516 1 98.44 288 ILE B N 1
ATOM 6760 C CA . ILE B 1 288 ? -1.806 46.938 15.625 1 98.44 288 ILE B CA 1
ATOM 6761 C C . ILE B 1 288 ? -1.6 46.062 14.375 1 98.44 288 ILE B C 1
ATOM 6763 O O . ILE B 1 288 ? -2.541 45.438 13.875 1 98.44 288 ILE B O 1
ATOM 6767 N N . PHE B 1 289 ? -0.382 46.156 13.852 1 98.44 289 PHE B N 1
ATOM 6768 C CA . PHE B 1 289 ? -0.015 45.406 12.641 1 98.44 289 PHE B CA 1
ATOM 6769 C C . PHE B 1 289 ? 1.201 44.531 12.891 1 98.44 289 PHE B C 1
ATOM 6771 O O . PHE B 1 289 ? 2.115 44.906 13.625 1 98.44 289 PHE B O 1
ATOM 6778 N N . VAL B 1 290 ? 1.188 43.344 12.336 1 97.94 290 VAL B N 1
ATOM 6779 C CA . VAL B 1 290 ? 2.4 42.531 12.312 1 97.94 290 VAL B CA 1
ATOM 6780 C C . VAL B 1 290 ? 3.373 43.094 11.273 1 97.94 290 VAL B C 1
ATOM 6782 O O . VAL B 1 290 ? 3.023 43.219 10.102 1 97.94 290 VAL B O 1
ATOM 6785 N N . ASP B 1 291 ? 4.516 43.438 11.711 1 97.19 291 ASP B N 1
ATOM 6786 C CA . ASP B 1 291 ? 5.551 44 10.867 1 97.19 291 ASP B CA 1
ATOM 6787 C C . ASP B 1 291 ? 6.656 43 10.578 1 97.19 291 ASP B C 1
ATOM 6789 O O . ASP B 1 291 ? 7.473 42.688 11.445 1 97.19 291 ASP B O 1
ATOM 6793 N N . ASP B 1 292 ? 6.652 42.469 9.398 1 94.44 292 ASP B N 1
ATOM 6794 C CA . ASP B 1 292 ? 7.707 41.562 8.945 1 94.44 292 ASP B CA 1
ATOM 6795 C C . ASP B 1 292 ? 8.75 42.312 8.117 1 94.44 292 ASP B C 1
ATOM 6797 O O . ASP B 1 292 ? 8.711 42.281 6.887 1 94.44 292 ASP B O 1
ATOM 6801 N N . ASN B 1 293 ? 9.727 42.906 8.797 1 92.81 293 ASN B N 1
ATOM 6802 C CA . ASN B 1 293 ? 10.82 43.656 8.18 1 92.81 293 ASN B CA 1
ATOM 6803 C C . ASN B 1 293 ? 10.305 44.781 7.273 1 92.81 293 ASN B C 1
ATOM 6805 O O . ASN B 1 293 ? 10.695 44.844 6.105 1 92.81 293 ASN B O 1
ATOM 6809 N N . GLY B 1 294 ? 9.398 45.469 7.699 1 95.31 294 GLY B N 1
ATOM 6810 C CA . GLY B 1 294 ? 8.906 46.656 6.984 1 95.31 294 GLY B CA 1
ATOM 6811 C C . GLY B 1 294 ? 7.707 46.344 6.109 1 95.31 294 GLY B C 1
ATOM 6812 O O . GLY B 1 294 ? 7.211 47.25 5.406 1 95.31 294 GLY B O 1
ATOM 6813 N N . GLU B 1 295 ? 7.238 45.156 6.148 1 96.88 295 GLU B N 1
ATOM 6814 C CA . GLU B 1 295 ? 6.047 44.781 5.395 1 96.88 295 GLU B CA 1
ATOM 6815 C C . GLU B 1 295 ? 4.91 44.375 6.324 1 96.88 295 GLU B C 1
ATOM 6817 O O . GLU B 1 295 ? 5.043 43.406 7.094 1 96.88 295 GLU B O 1
ATOM 6822 N N . LEU B 1 296 ? 3.865 45.125 6.285 1 98 296 LEU B N 1
ATOM 6823 C CA . LEU B 1 296 ? 2.652 44.75 6.996 1 98 296 LEU B CA 1
ATOM 6824 C C . LEU B 1 296 ? 1.8 43.812 6.145 1 98 296 LEU B C 1
ATOM 6826 O O . LEU B 1 296 ? 1.144 44.25 5.199 1 98 296 LEU B O 1
ATOM 6830 N N . LYS B 1 297 ? 1.747 42.562 6.453 1 97.12 297 LYS B N 1
ATOM 6831 C CA . LYS B 1 297 ? 1.126 41.531 5.613 1 97.12 297 LYS B CA 1
ATOM 6832 C C . LYS B 1 297 ? -0.227 41.094 6.176 1 97.12 297 LYS B C 1
ATOM 6834 O O . LYS B 1 297 ? -0.367 40.906 7.383 1 97.12 297 LYS B O 1
ATOM 6839 N N . LEU B 1 298 ? -1.159 41 5.293 1 97.88 298 LEU B N 1
ATOM 6840 C CA . LEU B 1 298 ? -2.494 40.562 5.684 1 97.88 298 LEU B CA 1
ATOM 6841 C C . LEU B 1 298 ? -2.439 39.188 6.348 1 97.88 298 LEU B C 1
ATOM 6843 O O . LEU B 1 298 ? -3.154 38.938 7.32 1 97.88 298 LEU B O 1
ATOM 6847 N N . GLY B 1 299 ? -1.593 38.281 5.828 1 96.81 299 GLY B N 1
ATOM 6848 C CA . GLY B 1 299 ? -1.416 36.969 6.441 1 96.81 299 GLY B CA 1
ATOM 6849 C C . GLY B 1 299 ? -0.929 37.062 7.875 1 96.81 299 GLY B C 1
ATOM 6850 O O . GLY B 1 299 ? -1.382 36.281 8.734 1 96.81 299 GLY B O 1
ATOM 6851 N N . GLY B 1 300 ? 0.039 38 8.07 1 96.81 300 GLY B N 1
ATOM 6852 C CA . GLY B 1 300 ? 0.503 38.219 9.438 1 96.81 300 GLY B CA 1
ATOM 6853 C C . GLY B 1 300 ? -0.598 38.656 10.375 1 96.81 300 GLY B C 1
ATOM 6854 O O . GLY B 1 300 ? -0.68 38.188 11.516 1 96.81 300 GLY B O 1
ATOM 6855 N N . GLN B 1 301 ? -1.432 39.562 9.875 1 97.06 301 GLN B N 1
ATOM 6856 C CA . GLN B 1 301 ? -2.582 40.031 10.633 1 97.06 301 GLN B CA 1
ATOM 6857 C C . GLN B 1 301 ? -3.508 38.906 11.016 1 97.06 301 GLN B C 1
ATOM 6859 O O . GLN B 1 301 ? -3.943 38.781 12.164 1 97.06 301 GLN B O 1
ATOM 6864 N N . ALA B 1 302 ? -3.773 38.094 10.047 1 98.25 302 ALA B N 1
ATOM 6865 C CA . ALA B 1 302 ? -4.664 36.938 10.234 1 98.25 302 ALA B CA 1
ATOM 6866 C C . ALA B 1 302 ? -4.113 35.969 11.289 1 98.25 302 ALA B C 1
ATOM 6868 O O . ALA B 1 302 ? -4.84 35.562 12.188 1 98.25 302 ALA B O 1
ATOM 6869 N N . LEU B 1 303 ? -2.846 35.656 11.211 1 98 303 LEU B N 1
ATOM 6870 C CA . LEU B 1 303 ? -2.256 34.625 12.078 1 98 303 LEU B CA 1
ATOM 6871 C C . LEU B 1 303 ? -2.094 35.156 13.5 1 98 303 LEU B C 1
ATOM 6873 O O . LEU B 1 303 ? -2.199 34.406 14.469 1 98 303 LEU B O 1
ATOM 6877 N N . LEU B 1 304 ? -1.874 36.5 13.625 1 98.62 304 LEU B N 1
ATOM 6878 C CA . LEU B 1 304 ? -1.897 37.094 14.953 1 98.62 304 LEU B CA 1
ATOM 6879 C C . LEU B 1 304 ? -3.271 36.938 15.602 1 98.62 304 LEU B C 1
ATOM 6881 O O . LEU B 1 304 ? -3.375 36.5 16.75 1 98.62 304 LEU B O 1
ATOM 6885 N N . ILE B 1 305 ? -4.332 37.281 14.883 1 98.69 305 ILE B N 1
ATOM 6886 C CA . ILE B 1 305 ? -5.699 37.188 15.375 1 98.69 305 ILE B CA 1
ATOM 6887 C C . ILE B 1 305 ? -6.004 35.719 15.727 1 98.69 305 ILE B C 1
ATOM 6889 O O . ILE B 1 305 ? -6.582 35.438 16.781 1 98.69 305 ILE B O 1
ATOM 6893 N N . LEU B 1 306 ? -5.559 34.844 14.867 1 98.31 306 LEU B N 1
ATOM 6894 C CA . LEU B 1 306 ? -5.805 33.406 15.07 1 98.31 306 LEU B CA 1
ATOM 6895 C C . LEU B 1 306 ? -5.137 32.906 16.359 1 98.31 306 LEU B C 1
ATOM 6897 O O . LEU B 1 306 ? -5.766 32.25 17.172 1 98.31 306 LEU B O 1
ATOM 6901 N N . ALA B 1 307 ? -3.863 33.25 16.562 1 98.5 307 ALA B N 1
ATOM 6902 C CA . ALA B 1 307 ? -3.102 32.812 17.719 1 98.5 307 ALA B CA 1
ATOM 6903 C C . ALA B 1 307 ? -3.711 33.344 19.016 1 98.5 307 ALA B C 1
ATOM 6905 O O . ALA B 1 307 ? -3.898 32.594 19.984 1 98.5 307 ALA B O 1
ATOM 6906 N N . LEU B 1 308 ? -4.031 34.656 19 1 98.75 308 LEU B N 1
ATOM 6907 C CA . LEU B 1 308 ? -4.57 35.281 20.203 1 98.75 308 LEU B CA 1
ATOM 6908 C C . LEU B 1 308 ? -5.965 34.719 20.516 1 98.75 308 LEU B C 1
ATOM 6910 O O . LEU B 1 308 ? -6.301 34.5 21.672 1 98.75 308 LEU B O 1
ATOM 6914 N N . SER B 1 309 ? -6.797 34.562 19.484 1 98.5 309 SER B N 1
ATOM 6915 C CA . SER B 1 309 ? -8.117 33.969 19.688 1 98.5 309 SER B CA 1
ATOM 6916 C C . SER B 1 309 ? -8.023 32.562 20.281 1 98.5 309 SER B C 1
ATOM 6918 O O . SER B 1 309 ? -8.742 32.25 21.234 1 98.5 309 SER B O 1
ATOM 6920 N N . LYS B 1 310 ? -7.129 31.75 19.719 1 98.25 310 LYS B N 1
ATOM 6921 C CA . LYS B 1 310 ? -6.977 30.375 20.203 1 98.25 310 LYS B CA 1
ATOM 6922 C C . LYS B 1 310 ? -6.438 30.344 21.625 1 98.25 310 LYS B C 1
ATOM 6924 O O . LYS B 1 310 ? -6.824 29.484 22.422 1 98.25 310 LYS B O 1
ATOM 6929 N N . TYR B 1 311 ? -5.492 31.266 21.906 1 98.62 311 TYR B N 1
ATOM 6930 C CA . TYR B 1 311 ? -4.957 31.344 23.266 1 98.62 311 TYR B CA 1
ATOM 6931 C C . TYR B 1 311 ? -6.07 31.578 24.281 1 98.62 311 TYR B C 1
ATOM 6933 O O . TYR B 1 311 ? -6.141 30.891 25.297 1 98.62 311 TYR B O 1
ATOM 6941 N N . GLN B 1 312 ? -6.875 32.562 23.969 1 98.19 312 GLN B N 1
ATOM 6942 C CA . GLN B 1 312 ? -7.98 32.875 24.875 1 98.19 312 GLN B CA 1
ATOM 6943 C C . GLN B 1 312 ? -8.945 31.688 24.969 1 98.19 312 GLN B C 1
ATOM 6945 O O . GLN B 1 312 ? -9.445 31.375 26.062 1 98.19 312 GLN B O 1
ATOM 6950 N N . ASP B 1 313 ? -9.234 31.062 23.891 1 97.19 313 ASP B N 1
ATOM 6951 C CA . ASP B 1 313 ? -10.156 29.922 23.875 1 97.19 313 ASP B CA 1
ATOM 6952 C C . ASP B 1 313 ? -9.648 28.781 24.75 1 97.19 313 ASP B C 1
ATOM 6954 O O . ASP B 1 313 ? -10.414 28.172 25.5 1 97.19 313 ASP B O 1
ATOM 6958 N N . VAL B 1 314 ? -8.359 28.516 24.688 1 97.75 314 VAL B N 1
ATOM 6959 C CA . VAL B 1 314 ? -7.758 27.359 25.344 1 97.75 314 VAL B CA 1
ATOM 6960 C C . VAL B 1 314 ? -7.543 27.656 26.828 1 97.75 314 VAL B C 1
ATOM 6962 O O . VAL B 1 314 ? -7.812 26.812 27.672 1 97.75 314 VAL B O 1
ATOM 6965 N N . THR B 1 315 ? -7.117 28.891 27.156 1 97.94 315 THR B N 1
ATOM 6966 C CA . THR B 1 315 ? -6.684 29.188 28.516 1 97.94 315 THR B CA 1
ATOM 6967 C C . THR B 1 315 ? -7.777 29.922 29.281 1 97.94 315 THR B C 1
ATOM 6969 O O . THR B 1 315 ? -7.719 30.031 30.5 1 97.94 315 THR B O 1
ATOM 6972 N N . LYS B 1 316 ? -8.688 30.547 28.578 1 97.06 316 LYS B N 1
ATOM 6973 C CA . LYS B 1 316 ? -9.719 31.422 29.125 1 97.06 316 LYS B CA 1
ATOM 6974 C C . LYS B 1 316 ? -9.102 32.688 29.734 1 97.06 316 LYS B C 1
ATOM 6976 O O . LYS B 1 316 ? -9.758 33.406 30.484 1 97.06 316 LYS B O 1
ATOM 6981 N N . ASP B 1 317 ? -7.832 32.906 29.406 1 97.56 317 ASP B N 1
ATOM 6982 C CA . ASP B 1 317 ? -7.117 34.125 29.766 1 97.56 317 ASP B CA 1
ATOM 6983 C C . ASP B 1 317 ? -7.348 35.219 28.719 1 97.56 317 ASP B C 1
ATOM 6985 O O . ASP B 1 317 ? -6.879 35.125 27.594 1 97.56 317 ASP B O 1
ATOM 6989 N N . ASP B 1 318 ? -7.961 36.344 29.047 1 96.5 318 ASP B N 1
ATOM 6990 C CA . ASP B 1 318 ? -8.336 37.375 28.078 1 96.5 318 ASP B CA 1
ATOM 6991 C C . ASP B 1 318 ? -7.32 38.531 28.094 1 96.5 318 ASP B C 1
ATOM 6993 O O . ASP B 1 318 ? -7.633 39.625 27.672 1 96.5 318 ASP B O 1
ATOM 6997 N N . THR B 1 319 ? -6.109 38.281 28.594 1 97.31 319 THR B N 1
ATOM 6998 C CA . THR B 1 319 ? -5.043 39.281 28.734 1 97.31 319 THR B CA 1
ATOM 6999 C C . THR B 1 319 ? -4.805 40 27.406 1 97.31 319 THR B C 1
ATOM 7001 O O . THR B 1 319 ? -4.484 41.188 27.391 1 97.31 319 THR B O 1
ATOM 7004 N N . PHE B 1 320 ? -5.031 39.312 26.312 1 98.19 320 PHE B N 1
ATOM 7005 C CA . PHE B 1 320 ? -4.609 39.875 25.031 1 98.19 320 PHE B CA 1
ATOM 7006 C C . PHE B 1 320 ? -5.812 40.375 24.25 1 98.19 320 PHE B C 1
ATOM 7008 O O . PHE B 1 320 ? -5.688 40.719 23.062 1 98.19 320 PHE B O 1
ATOM 7015 N N . MET B 1 321 ? -6.973 40.438 24.812 1 97.44 321 MET B N 1
ATOM 7016 C CA . MET B 1 321 ? -8.195 40.875 24.125 1 97.44 321 MET B CA 1
ATOM 7017 C C . MET B 1 321 ? -8.047 42.281 23.578 1 97.44 321 MET B C 1
ATOM 7019 O O . MET B 1 321 ? -8.414 42.562 22.438 1 97.44 321 MET B O 1
ATOM 7023 N N . PRO B 1 322 ? -7.453 43.25 24.359 1 97.44 322 PRO B N 1
ATOM 7024 C CA . PRO B 1 322 ? -7.293 44.594 23.797 1 97.44 322 PRO B CA 1
ATOM 7025 C C . PRO B 1 322 ? -6.422 44.594 22.547 1 97.44 322 PRO B C 1
ATOM 7027 O O . PRO B 1 322 ? -6.742 45.312 21.578 1 97.44 322 PRO B O 1
ATOM 7030 N N . VAL B 1 323 ? -5.363 43.844 22.625 1 98.12 323 VAL B N 1
ATOM 7031 C CA . VAL B 1 323 ? -4.477 43.75 21.469 1 98.12 323 VAL B CA 1
ATOM 7032 C C . VAL B 1 323 ? -5.215 43.062 20.297 1 98.12 323 VAL B C 1
ATOM 7034 O O . VAL B 1 323 ? -5.07 43.5 19.156 1 98.12 323 VAL B O 1
ATOM 7037 N N . LEU B 1 324 ? -5.973 42.031 20.594 1 98.31 324 LEU B N 1
ATOM 7038 C CA . LEU B 1 324 ? -6.75 41.312 19.594 1 98.31 324 LEU B CA 1
ATOM 7039 C C . LEU B 1 324 ? -7.711 42.25 18.875 1 98.31 324 LEU B C 1
ATOM 7041 O O . LEU B 1 324 ? -7.812 42.219 17.641 1 98.31 324 LEU B O 1
ATOM 7045 N N . MET B 1 325 ? -8.352 43.125 19.562 1 97.62 325 MET B N 1
ATOM 7046 C CA . MET B 1 325 ? -9.32 44.062 18.953 1 97.62 325 MET B CA 1
ATOM 7047 C C . MET B 1 325 ? -8.609 45.125 18.125 1 97.62 325 MET B C 1
ATOM 7049 O O . MET B 1 325 ? -9.133 45.562 17.094 1 97.62 325 MET B O 1
ATOM 7053 N N . LYS B 1 326 ? -7.441 45.531 18.578 1 98.38 326 LYS B N 1
ATOM 7054 C CA . LYS B 1 326 ? -6.652 46.469 17.781 1 98.38 326 LYS B CA 1
ATOM 7055 C C . LYS B 1 326 ? -6.164 45.781 16.484 1 98.38 326 LYS B C 1
ATOM 7057 O O . LYS B 1 326 ? -6.059 46.438 15.445 1 98.38 326 LYS B O 1
ATOM 7062 N N . ALA B 1 327 ? -5.793 44.531 16.656 1 98.38 327 ALA B N 1
ATOM 7063 C CA . ALA B 1 327 ? -5.41 43.781 15.469 1 98.38 327 ALA B CA 1
ATOM 7064 C C . ALA B 1 327 ? -6.574 43.688 14.484 1 98.38 327 ALA B C 1
ATOM 7066 O O . ALA B 1 327 ? -6.383 43.844 13.273 1 98.38 327 ALA B O 1
ATOM 7067 N N . PHE B 1 328 ? -7.789 43.438 14.93 1 98.06 328 PHE B N 1
ATOM 7068 C CA . PHE B 1 328 ? -8.984 43.406 14.102 1 98.06 328 PHE B CA 1
ATOM 7069 C C . PHE B 1 328 ? -9.211 44.719 13.398 1 98.06 328 PHE B C 1
ATOM 7071 O O . PHE B 1 328 ? -9.508 44.781 12.203 1 98.06 328 PHE B O 1
ATOM 7078 N N . LYS B 1 329 ? -9.039 45.781 14.18 1 97.81 329 LYS B N 1
ATOM 7079 C CA . LYS B 1 329 ? -9.164 47.094 13.586 1 97.81 329 LYS B CA 1
ATOM 7080 C C . LYS B 1 329 ? -8.227 47.25 12.391 1 97.81 329 LYS B C 1
ATOM 7082 O O . LYS B 1 329 ? -8.562 47.906 11.406 1 97.81 329 LYS B O 1
ATOM 7087 N N . GLY B 1 330 ? -7.09 46.656 12.531 1 98.06 330 GLY B N 1
ATOM 7088 C CA . GLY B 1 330 ? -6.086 46.75 11.484 1 98.06 330 GLY B CA 1
ATOM 7089 C C . GLY B 1 330 ? -6.52 46.094 10.188 1 98.06 330 GLY B C 1
ATOM 7090 O O . GLY B 1 330 ? -6.082 46.469 9.109 1 98.06 330 GLY B O 1
ATOM 7091 N N . VAL B 1 331 ? -7.406 45.094 10.203 1 98.19 331 VAL B N 1
ATOM 7092 C CA . VAL B 1 331 ? -7.824 44.312 9.023 1 98.19 331 VAL B CA 1
ATOM 7093 C C . VAL B 1 331 ? -8.516 45.25 8.031 1 98.19 331 VAL B C 1
ATOM 7095 O O . VAL B 1 331 ? -8.383 45.094 6.816 1 98.19 331 VAL B O 1
ATOM 7098 N N . HIS B 1 332 ? -9.141 46.281 8.484 1 96.88 332 HIS B N 1
ATOM 7099 C CA . HIS B 1 332 ? -9.906 47.188 7.641 1 96.88 332 HIS B CA 1
ATOM 7100 C C . HIS B 1 332 ? -9 48.031 6.734 1 96.88 332 HIS B C 1
ATOM 7102 O O . HIS B 1 332 ? -9.43 48.5 5.68 1 96.88 332 HIS B O 1
ATOM 7108 N N . PHE B 1 333 ? -7.73 48.156 7.16 1 97.62 333 PHE B N 1
ATOM 7109 C CA . PHE B 1 333 ? -6.785 48.906 6.352 1 97.62 333 PHE B CA 1
ATOM 7110 C C . PHE B 1 333 ? -6.355 48.125 5.129 1 97.62 333 PHE B C 1
ATOM 7112 O O . PHE B 1 333 ? -5.805 48.656 4.176 1 97.62 333 PHE B O 1
ATOM 7119 N N . PHE B 1 334 ? -6.602 46.781 5.133 1 98.25 334 PHE B N 1
ATOM 7120 C CA . PHE B 1 334 ? -6.223 45.906 4.035 1 98.25 334 PHE B CA 1
ATOM 7121 C C . PHE B 1 334 ? -7.383 45.719 3.062 1 98.25 334 PHE B C 1
ATOM 7123 O O . PHE B 1 334 ? -7.367 44.812 2.238 1 98.25 334 PHE B O 1
ATOM 7130 N N . GLN B 1 335 ? -8.391 46.469 3.125 1 96.25 335 GLN B N 1
ATOM 7131 C CA . GLN B 1 335 ? -9.586 46.281 2.301 1 96.25 335 GLN B CA 1
ATOM 7132 C C . GLN B 1 335 ? -9.766 47.406 1.313 1 96.25 335 GLN B C 1
ATOM 7134 O O . GLN B 1 335 ? -9.664 48.594 1.688 1 96.25 335 GLN B O 1
ATOM 7139 N N . GLU B 1 336 ? -10.055 47.031 0.144 1 94.56 336 GLU B N 1
ATOM 7140 C CA . GLU B 1 336 ? -10.5 48.031 -0.849 1 94.56 336 GLU B CA 1
ATOM 7141 C C . GLU B 1 336 ? -12.016 48.219 -0.785 1 94.56 336 GLU B C 1
ATOM 7143 O O . GLU B 1 336 ? -12.734 47.375 -0.262 1 94.56 336 GLU B O 1
ATOM 7148 N N . PRO B 1 337 ? -12.453 49.344 -1.384 1 90.75 337 PRO B N 1
ATOM 7149 C CA . PRO B 1 337 ? -13.898 49.562 -1.424 1 90.75 337 PRO B CA 1
ATOM 7150 C C . PRO B 1 337 ? -14.641 48.469 -2.186 1 90.75 337 PRO B C 1
ATOM 7152 O O . PRO B 1 337 ? -15.797 48.156 -1.871 1 90.75 337 PRO B O 1
ATOM 7155 N N . SER B 1 338 ? -14.07 47.781 -3.094 1 90.38 338 SER B N 1
ATOM 7156 C CA . SER B 1 338 ? -14.672 46.719 -3.91 1 90.38 338 SER B CA 1
ATOM 7157 C C . SER B 1 338 ? -14.867 45.438 -3.105 1 90.38 338 SER B C 1
ATOM 7159 O O . SER B 1 338 ? -15.602 44.562 -3.525 1 90.38 338 SER B O 1
ATOM 7161 N N . GLY B 1 339 ? -14.188 45.406 -1.983 1 90.56 339 GLY B N 1
ATOM 7162 C CA . GLY B 1 339 ? -14.203 44.156 -1.212 1 90.56 339 GLY B CA 1
ATOM 7163 C C . GLY B 1 339 ? -12.945 43.344 -1.383 1 90.56 339 GLY B C 1
ATOM 7164 O O . GLY B 1 339 ? -12.695 42.406 -0.599 1 90.56 339 GLY B O 1
ATOM 7165 N N . LYS B 1 340 ? -12.219 43.656 -2.389 1 94.88 340 LYS B N 1
ATOM 7166 C CA . LYS B 1 340 ? -10.938 43 -2.602 1 94.88 340 LYS B CA 1
ATOM 7167 C C . LYS B 1 340 ? -9.961 43.312 -1.469 1 94.88 340 LYS B C 1
ATOM 7169 O O . LYS B 1 340 ? -9.953 44.438 -0.944 1 94.88 340 LYS B O 1
ATOM 7174 N N . LEU B 1 341 ? -9.164 42.344 -1.154 1 97.25 341 LEU B N 1
ATOM 7175 C CA . LEU B 1 341 ? -8.211 42.531 -0.073 1 97.25 341 LEU B CA 1
ATOM 7176 C C . LEU B 1 341 ? -6.836 42.906 -0.625 1 97.25 341 LEU B C 1
ATOM 7178 O O . LEU B 1 341 ? -6.453 42.438 -1.705 1 97.25 341 LEU B O 1
ATOM 7182 N N . ILE B 1 342 ? -6.16 43.75 0.136 1 97.81 342 ILE B N 1
ATOM 7183 C CA . ILE B 1 342 ? -4.77 44.125 -0.116 1 97.81 342 ILE B CA 1
ATOM 7184 C C . ILE B 1 342 ? -3.85 43.219 0.705 1 97.81 342 ILE B C 1
ATOM 7186 O O . ILE B 1 342 ? -4.105 42.969 1.885 1 97.81 342 ILE B O 1
ATOM 7190 N N . HIS B 1 343 ? -2.777 42.75 0.122 1 98 343 HIS B N 1
ATOM 7191 C CA . HIS B 1 343 ? -1.964 41.719 0.759 1 98 343 HIS B CA 1
ATOM 7192 C C . HIS B 1 343 ? -0.87 42.344 1.623 1 98 343 HIS B C 1
ATOM 7194 O O . HIS B 1 343 ? -0.572 41.812 2.709 1 98 343 HIS B O 1
ATOM 7200 N N . VAL B 1 344 ? -0.29 43.5 1.141 1 98.31 344 VAL B N 1
ATOM 7201 C CA . VAL B 1 344 ? 0.857 44.031 1.862 1 98.31 344 VAL B CA 1
ATOM 7202 C C . VAL B 1 344 ? 0.767 45.562 1.905 1 98.31 344 VAL B C 1
ATOM 7204 O O . VAL B 1 344 ? 0.535 46.188 0.879 1 98.31 344 VAL B O 1
ATOM 7207 N N . LEU B 1 345 ? 0.973 46.125 3.086 1 98.31 345 LEU B N 1
ATOM 7208 C CA . LEU B 1 345 ? 1.066 47.562 3.299 1 98.31 345 LEU B CA 1
ATOM 7209 C C . LEU B 1 345 ? 2.469 47.938 3.754 1 98.31 345 LEU B C 1
ATOM 7211 O O . LEU B 1 345 ? 3.197 47.125 4.312 1 98.31 345 LEU B O 1
ATOM 7215 N N . ASN B 1 346 ? 2.84 49.156 3.461 1 97.81 346 ASN B N 1
ATOM 7216 C CA . ASN B 1 346 ? 4.008 49.75 4.09 1 97.81 346 ASN B CA 1
ATOM 7217 C C . ASN B 1 346 ? 3.723 50.156 5.535 1 97.81 346 ASN B C 1
ATOM 7219 O O . ASN B 1 346 ? 2.562 50.25 5.934 1 97.81 346 ASN B O 1
ATOM 7223 N N . PRO B 1 347 ? 4.73 50.438 6.312 1 97 347 PRO B N 1
ATOM 7224 C CA . PRO B 1 347 ? 4.523 50.844 7.703 1 97 347 PRO B CA 1
ATOM 7225 C C . PRO B 1 347 ? 3.715 52.125 7.824 1 97 347 PRO B C 1
ATOM 7227 O O . PRO B 1 347 ? 3.104 52.375 8.867 1 97 347 PRO B O 1
ATOM 7230 N N . ASP B 1 348 ? 3.691 52.938 6.773 1 97.12 348 ASP B N 1
ATOM 7231 C CA . ASP B 1 348 ? 2.891 54.156 6.797 1 97.12 348 ASP B CA 1
ATOM 7232 C C . ASP B 1 348 ? 1.471 53.875 6.301 1 97.12 348 ASP B C 1
ATOM 7234 O O . ASP B 1 348 ? 0.705 54.812 6.066 1 97.12 348 ASP B O 1
ATOM 7238 N N . LEU B 1 349 ? 1.12 52.594 5.969 1 97.75 349 LEU B N 1
ATOM 7239 C CA . LEU B 1 349 ? -0.204 52.062 5.66 1 97.75 349 LEU B CA 1
ATOM 7240 C C . LEU B 1 349 ? -0.556 52.312 4.195 1 97.75 349 LEU B C 1
ATOM 7242 O O . LEU B 1 349 ? -1.682 52.062 3.77 1 97.75 349 LEU B O 1
ATOM 7246 N N . THR B 1 350 ? 0.458 52.812 3.414 1 97.62 350 THR B N 1
ATOM 7247 C CA . THR B 1 350 ? 0.25 52.812 1.97 1 97.62 350 THR B CA 1
ATOM 7248 C C . THR B 1 350 ? 0.396 51.406 1.391 1 97.62 350 THR B C 1
ATOM 7250 O O . THR B 1 350 ? 1.016 50.531 2.008 1 97.62 350 THR B O 1
ATOM 7253 N N . VAL B 1 351 ? -0.172 51.188 0.233 1 97.69 351 VAL B N 1
ATOM 7254 C CA . VAL B 1 351 ? -0.173 49.844 -0.384 1 97.69 351 VAL B CA 1
ATOM 7255 C C . VAL B 1 351 ? 1.222 49.531 -0.913 1 97.69 351 VAL B C 1
ATOM 7257 O O . VAL B 1 351 ? 1.785 50.281 -1.704 1 97.69 351 VAL B O 1
ATOM 7260 N N . LYS B 1 352 ? 1.794 48.562 -0.487 1 97.75 352 LYS B N 1
ATOM 7261 C CA . LYS B 1 352 ? 3.051 48.062 -1.034 1 97.75 352 LYS B CA 1
ATOM 7262 C C . LYS B 1 352 ? 2.803 47.031 -2.133 1 97.75 352 LYS B C 1
ATOM 7264 O O . LYS B 1 352 ? 3.41 47.094 -3.203 1 97.75 352 LYS B O 1
ATOM 7269 N N . ALA B 1 353 ? 1.967 45.969 -1.925 1 97.56 353 ALA B N 1
ATOM 7270 C CA . ALA B 1 353 ? 1.59 44.969 -2.902 1 97.56 353 ALA B CA 1
ATOM 7271 C C . ALA B 1 353 ? 0.113 44.594 -2.773 1 97.56 353 ALA B C 1
ATOM 7273 O O . ALA B 1 353 ? -0.319 44.094 -1.741 1 97.56 353 ALA B O 1
ATOM 7274 N N . ALA B 1 354 ? -0.548 44.812 -3.805 1 95.75 354 ALA B N 1
ATOM 7275 C CA . ALA B 1 354 ? -1.968 44.469 -3.805 1 95.75 354 ALA B CA 1
ATOM 7276 C C . ALA B 1 354 ? -2.166 42.969 -3.713 1 95.75 354 ALA B C 1
ATOM 7278 O O . ALA B 1 354 ? -3.152 42.5 -3.139 1 95.75 354 ALA B O 1
ATOM 7279 N N . TYR B 1 355 ? -1.275 42.25 -4.355 1 95.5 355 TYR B N 1
ATOM 7280 C CA . TYR B 1 355 ? -1.313 40.781 -4.328 1 95.5 355 TYR B CA 1
ATOM 7281 C C . TYR B 1 355 ? 0.07 40.219 -4.055 1 95.5 355 TYR B C 1
ATOM 7283 O O . TYR B 1 355 ? 1.063 40.688 -4.621 1 95.5 355 TYR B O 1
ATOM 7291 N N . ARG B 1 356 ? 0.12 39.344 -3.148 1 94.5 356 ARG B N 1
ATOM 7292 C CA . ARG B 1 356 ? 1.354 38.625 -2.852 1 94.5 356 ARG B CA 1
ATOM 7293 C C . ARG B 1 356 ? 1.145 37.094 -2.959 1 94.5 356 ARG B C 1
ATOM 7295 O O . ARG B 1 356 ? 1.859 36.438 -3.699 1 94.5 356 ARG B O 1
ATOM 7302 N N . ILE B 1 357 ? 0.111 36.469 -2.311 1 92.56 357 ILE B N 1
ATOM 7303 C CA . ILE B 1 357 ? -0.146 35.031 -2.275 1 92.56 357 ILE B CA 1
ATOM 7304 C C . ILE B 1 357 ? -1.621 34.781 -1.972 1 92.56 357 ILE B C 1
ATOM 7306 O O . ILE B 1 357 ? -2.24 35.5 -1.208 1 92.56 357 ILE B O 1
ATOM 7310 N N . ILE B 1 358 ? -2.15 33.781 -2.457 1 90.44 358 ILE B N 1
ATOM 7311 C CA . ILE B 1 358 ? -3.582 33.5 -2.441 1 90.44 358 ILE B CA 1
ATOM 7312 C C . ILE B 1 358 ? -4.012 33.094 -1.035 1 90.44 358 ILE B C 1
ATOM 7314 O O . ILE B 1 358 ? -5.195 33.156 -0.691 1 90.44 358 ILE B O 1
ATOM 7318 N N . TYR B 1 359 ? -3.139 32.719 -0.148 1 92.56 359 TYR B N 1
ATOM 7319 C CA . TYR B 1 359 ? -3.445 32.188 1.17 1 92.56 359 TYR B CA 1
ATOM 7320 C C . TYR B 1 359 ? -4.082 33.25 2.062 1 92.56 359 TYR B C 1
ATOM 7322 O O . TYR B 1 359 ? -4.812 32.906 3 1 92.56 359 TYR B O 1
ATOM 7330 N N . TYR B 1 360 ? -3.838 34.531 1.772 1 96.5 360 TYR B N 1
ATOM 7331 C CA . TYR B 1 360 ? -4.156 35.594 2.721 1 96.5 360 TYR B CA 1
ATOM 7332 C C . TYR B 1 360 ? -5.664 35.719 2.9 1 96.5 360 TYR B C 1
ATOM 7334 O O . TYR B 1 360 ? -6.141 36 4.004 1 96.5 360 TYR B O 1
ATOM 7342 N N . GLU B 1 361 ? -6.398 35.531 1.838 1 96.44 361 GLU B N 1
ATOM 7343 C CA . GLU B 1 361 ? -7.852 35.656 1.932 1 96.44 361 GLU B CA 1
ATOM 7344 C C . GLU B 1 361 ? -8.438 34.562 2.848 1 96.44 361 GLU B C 1
ATOM 7346 O O . GLU B 1 361 ? -9.258 34.875 3.721 1 96.44 361 GLU B O 1
ATOM 7351 N N . GLY B 1 362 ? -8.008 33.344 2.611 1 97.5 362 GLY B N 1
ATOM 7352 C CA . GLY B 1 362 ? -8.484 32.281 3.465 1 97.5 362 GLY B CA 1
ATOM 7353 C C . GLY B 1 362 ? -8.039 32.406 4.91 1 97.5 362 GLY B C 1
ATOM 7354 O O . GLY B 1 362 ? -8.82 32.156 5.832 1 97.5 362 GLY B O 1
ATOM 7355 N N . GLU B 1 363 ? -6.832 32.844 5.094 1 97.94 363 GLU B N 1
ATOM 7356 C CA . GLU B 1 363 ? -6.277 33.031 6.43 1 97.94 363 GLU B CA 1
ATOM 7357 C C . GLU B 1 363 ? -7.094 34.031 7.238 1 97.94 363 GLU B C 1
ATOM 7359 O O . GLU B 1 363 ? -7.477 33.75 8.383 1 97.94 363 GLU B O 1
ATOM 7364 N N . VAL B 1 364 ? -7.367 35.156 6.637 1 98.31 364 VAL B N 1
ATOM 7365 C CA . VAL B 1 364 ? -8.039 36.188 7.391 1 98.31 364 VAL B CA 1
ATOM 7366 C C . VAL B 1 364 ? -9.492 35.812 7.625 1 98.31 364 VAL B C 1
ATOM 7368 O O . VAL B 1 364 ? -10.047 36.094 8.695 1 98.31 364 VAL B O 1
ATOM 7371 N N . ALA B 1 365 ? -10.125 35.188 6.648 1 98.12 365 ALA B N 1
ATOM 7372 C CA . ALA B 1 365 ? -11.5 34.75 6.844 1 98.12 365 ALA B CA 1
ATOM 7373 C C . ALA B 1 365 ? -11.594 33.75 7.992 1 98.12 365 ALA B C 1
ATOM 7375 O O . ALA B 1 365 ? -12.5 33.812 8.82 1 98.12 365 ALA B O 1
ATOM 7376 N N . PHE B 1 366 ? -10.688 32.844 8.047 1 98.31 366 PHE B N 1
ATOM 7377 C CA . PHE B 1 366 ? -10.664 31.844 9.109 1 98.31 366 PHE B CA 1
ATOM 7378 C C . PHE B 1 366 ? -10.383 32.5 10.461 1 98.31 366 PHE B C 1
ATOM 7380 O O . PHE B 1 366 ? -11.062 32.219 11.445 1 98.31 366 PHE B O 1
ATOM 7387 N N . ALA B 1 367 ? -9.406 33.375 10.5 1 98.62 367 ALA B N 1
ATOM 7388 C CA . ALA B 1 367 ? -9.031 34.062 11.727 1 98.62 367 ALA B CA 1
ATOM 7389 C C . ALA B 1 367 ? -10.203 34.875 12.281 1 98.62 367 ALA B C 1
ATOM 7391 O O . ALA B 1 367 ? -10.484 34.844 13.484 1 98.62 367 ALA B O 1
ATOM 7392 N N . LEU B 1 368 ? -10.867 35.594 11.375 1 98.5 368 LEU B N 1
ATOM 7393 C CA . LEU B 1 368 ? -12.008 36.406 11.781 1 98.5 368 LEU B CA 1
ATOM 7394 C C . LEU B 1 368 ? -13.156 35.531 12.266 1 98.5 368 LEU B C 1
ATOM 7396 O O . LEU B 1 368 ? -13.891 35.906 13.188 1 98.5 368 LEU B O 1
ATOM 7400 N N . SER B 1 369 ? -13.297 34.406 11.656 1 98 369 SER B N 1
ATOM 7401 C CA . SER B 1 369 ? -14.312 33.469 12.125 1 98 369 SER B CA 1
ATOM 7402 C C . SER B 1 369 ? -14.031 33.031 13.562 1 98 369 SER B C 1
ATOM 7404 O O . SER B 1 369 ? -14.953 32.906 14.367 1 98 369 SER B O 1
ATOM 7406 N N . ARG B 1 370 ? -12.797 32.781 13.852 1 97.25 370 ARG B N 1
ATOM 7407 C CA . ARG B 1 370 ? -12.422 32.406 15.211 1 97.25 370 ARG B CA 1
ATOM 7408 C C . ARG B 1 370 ? -12.656 33.562 16.188 1 97.25 370 ARG B C 1
ATOM 7410 O O . ARG B 1 370 ? -13.078 33.344 17.312 1 97.25 370 ARG B O 1
ATOM 7417 N N . LEU B 1 371 ? -12.336 34.75 15.711 1 98.19 371 LEU B N 1
ATOM 7418 C CA . LEU B 1 371 ? -12.602 35.938 16.531 1 98.19 371 LEU B CA 1
ATOM 7419 C C . LEU B 1 371 ? -14.094 36.062 16.812 1 98.19 371 LEU B C 1
ATOM 7421 O O . LEU B 1 371 ? -14.484 36.375 17.938 1 98.19 371 LEU B O 1
ATOM 7425 N N . TYR B 1 372 ? -14.891 35.812 15.812 1 97.75 372 TYR B N 1
ATOM 7426 C CA . TYR B 1 372 ? -16.344 35.875 15.984 1 97.75 372 TYR B CA 1
ATOM 7427 C C . TYR B 1 372 ? -16.812 34.875 17.016 1 97.75 372 TYR B C 1
ATOM 7429 O O . TYR B 1 372 ? -17.688 35.156 17.828 1 97.75 372 TYR B O 1
ATOM 7437 N N . GLU B 1 373 ? -16.281 33.719 16.969 1 95.25 373 GLU B N 1
ATOM 7438 C CA . GLU B 1 373 ? -16.656 32.688 17.922 1 95.25 373 GLU B CA 1
ATOM 7439 C C . GLU B 1 373 ? -16.391 33.125 19.359 1 95.25 373 GLU B C 1
ATOM 7441 O O . GLU B 1 373 ? -17.109 32.75 20.281 1 95.25 373 GLU B O 1
ATOM 7446 N N . LEU B 1 374 ? -15.359 33.938 19.531 1 95 374 LEU B N 1
ATOM 7447 C CA . LEU B 1 374 ? -14.977 34.406 20.859 1 95 374 LEU B CA 1
ATOM 7448 C C . LEU B 1 374 ? -15.859 35.562 21.281 1 95 374 LEU B C 1
ATOM 7450 O O . LEU B 1 374 ? -16.234 35.688 22.453 1 95 374 LEU B O 1
ATOM 7454 N N . THR B 1 375 ? -16.203 36.469 20.312 1 95.62 375 THR B N 1
ATOM 7455 C CA . THR B 1 375 ? -16.766 37.75 20.688 1 95.62 375 THR B CA 1
ATOM 7456 C C . THR B 1 375 ? -18.234 37.844 20.312 1 95.62 375 THR B C 1
ATOM 7458 O O . THR B 1 375 ? -18.969 38.719 20.828 1 95.62 375 THR B O 1
ATOM 7461 N N . HIS B 1 376 ? -18.672 37.094 19.328 1 95.81 376 HIS B N 1
ATOM 7462 C CA . HIS B 1 376 ? -20.016 37.156 18.75 1 95.81 376 HIS B CA 1
ATOM 7463 C C . HIS B 1 376 ? -20.328 38.562 18.25 1 95.81 376 HIS B C 1
ATOM 7465 O O . HIS B 1 376 ? -21.469 39.031 18.359 1 95.81 376 HIS B O 1
ATOM 7471 N N . ASP B 1 377 ? -19.281 39.188 17.875 1 95.69 377 ASP B N 1
ATOM 7472 C CA . ASP B 1 377 ? -19.438 40.562 17.344 1 95.69 377 ASP B CA 1
ATOM 7473 C C . ASP B 1 377 ? -19.984 40.531 15.914 1 95.69 377 ASP B C 1
ATOM 7475 O O . ASP B 1 377 ? -19.312 40.031 14.992 1 95.69 377 ASP B O 1
ATOM 7479 N N . LYS B 1 378 ? -21.031 41.156 15.625 1 95.88 378 LYS B N 1
ATOM 7480 C CA . LYS B 1 378 ? -21.703 41.125 14.328 1 95.88 378 LYS B CA 1
ATOM 7481 C C . LYS B 1 378 ? -20.844 41.781 13.25 1 95.88 378 LYS B C 1
ATOM 7483 O O . LYS B 1 378 ? -20.875 41.375 12.086 1 95.88 378 LYS B O 1
ATOM 7488 N N . ASN B 1 379 ? -20.125 42.781 13.648 1 95.75 379 ASN B N 1
ATOM 7489 C CA . ASN B 1 379 ? -19.25 43.438 12.68 1 95.75 379 ASN B CA 1
ATOM 7490 C C . ASN B 1 379 ? -18.203 42.469 12.133 1 95.75 379 ASN B C 1
ATOM 7492 O O . ASN B 1 379 ? -17.828 42.562 10.961 1 95.75 379 ASN B O 1
ATOM 7496 N N . VAL B 1 380 ? -17.734 41.625 12.992 1 97.5 380 VAL B N 1
ATOM 7497 C CA . VAL B 1 380 ? -16.75 40.625 12.578 1 97.5 380 VAL B CA 1
ATOM 7498 C C . VAL B 1 380 ? -17.375 39.656 11.578 1 97.5 380 VAL B C 1
ATOM 7500 O O . VAL B 1 380 ? -16.797 39.406 10.508 1 97.5 380 VAL B O 1
ATOM 7503 N N . MET B 1 381 ? -18.531 39.188 11.867 1 96.12 381 MET B N 1
ATOM 7504 C CA . MET B 1 381 ? -19.203 38.219 11 1 96.12 381 MET B CA 1
ATOM 7505 C C . MET B 1 381 ? -19.562 38.844 9.664 1 96.12 381 MET B C 1
ATOM 7507 O O . MET B 1 381 ? -19.531 38.188 8.625 1 96.12 381 MET B O 1
ATOM 7511 N N . ASP B 1 382 ? -19.984 40.094 9.742 1 96.12 382 ASP B N 1
ATOM 7512 C CA . ASP B 1 382 ? -20.297 40.812 8.5 1 96.12 382 ASP B CA 1
ATOM 7513 C C . ASP B 1 382 ? -19.094 40.875 7.578 1 96.12 382 ASP B C 1
ATOM 7515 O O . ASP B 1 382 ? -19.219 40.719 6.363 1 96.12 382 ASP B O 1
ATOM 7519 N N . LEU B 1 383 ? -18 41.156 8.164 1 96.69 383 LEU B N 1
ATOM 7520 C CA . LEU B 1 383 ? -16.766 41.188 7.375 1 96.69 383 LEU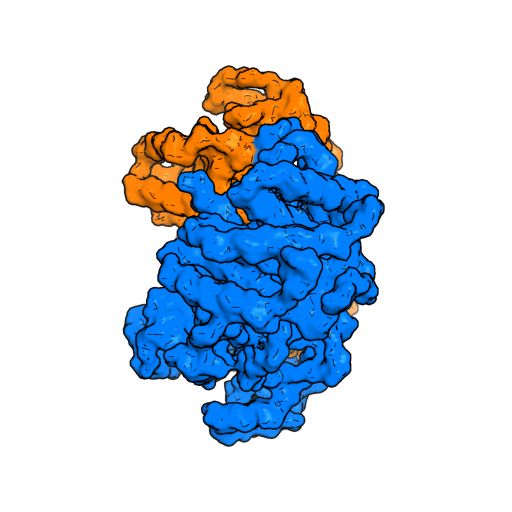 B CA 1
ATOM 7521 C C . LEU B 1 383 ? -16.422 39.812 6.812 1 96.69 383 LEU B C 1
ATOM 7523 O O . LEU B 1 383 ? -16.016 39.719 5.656 1 96.69 383 LEU B O 1
ATOM 7527 N N . VAL B 1 384 ? -16.547 38.75 7.59 1 97.44 384 VAL B N 1
ATOM 7528 C CA . VAL B 1 384 ? -16.312 37.375 7.121 1 97.44 384 VAL B CA 1
ATOM 7529 C C . VAL B 1 384 ? -17.203 37.094 5.914 1 97.44 384 VAL B C 1
ATOM 7531 O O . VAL B 1 384 ? -16.734 36.562 4.895 1 97.44 384 VAL B O 1
ATOM 7534 N N . LYS B 1 385 ? -18.438 37.406 6.039 1 97.12 385 LYS B N 1
ATOM 7535 C CA . LYS B 1 385 ? -19.391 37.188 4.957 1 97.12 385 LYS B CA 1
ATOM 7536 C C . LYS B 1 385 ? -18.984 37.938 3.693 1 97.12 385 LYS B C 1
ATOM 7538 O O . LYS B 1 385 ? -19.078 37.406 2.588 1 97.12 385 LYS B O 1
ATOM 7543 N N . GLN B 1 386 ? -18.594 39.156 3.895 1 97.06 386 GLN B N 1
ATOM 7544 C CA . GLN B 1 386 ? -18.156 39.969 2.754 1 97.06 386 GLN B CA 1
ATOM 7545 C C . GLN B 1 386 ? -16.984 39.312 2.037 1 97.06 386 GLN B C 1
ATOM 7547 O O . GLN B 1 386 ? -16.953 39.25 0.807 1 97.06 386 GLN B O 1
ATOM 7552 N N . ILE B 1 387 ? -16.031 38.844 2.779 1 97.62 387 ILE B N 1
ATOM 7553 C CA . ILE B 1 387 ? -14.844 38.219 2.221 1 97.62 387 ILE B CA 1
ATOM 7554 C C . ILE B 1 387 ? -15.227 36.938 1.488 1 97.62 387 ILE B C 1
ATOM 7556 O O . ILE B 1 387 ? -14.812 36.719 0.347 1 97.62 387 ILE B O 1
ATOM 7560 N N . LEU B 1 388 ? -16.016 36.125 2.062 1 97.56 388 LEU B N 1
ATOM 7561 C CA . LEU B 1 388 ? -16.422 34.844 1.472 1 97.56 388 LEU B CA 1
ATOM 7562 C C . LEU B 1 388 ? -17.266 35.062 0.224 1 97.56 388 LEU B C 1
ATOM 7564 O O . LEU B 1 388 ? -17.109 34.344 -0.77 1 97.56 388 LEU B O 1
ATOM 7568 N N . ASP B 1 389 ? -18.188 36.062 0.324 1 97.62 389 ASP B N 1
ATOM 7569 C CA . ASP B 1 389 ? -19 36.375 -0.85 1 97.62 389 ASP B CA 1
ATOM 7570 C C . ASP B 1 389 ? -18.109 36.812 -2.018 1 97.62 389 ASP B C 1
ATOM 7572 O O . ASP B 1 389 ? -18.391 36.469 -3.17 1 97.62 389 ASP B O 1
ATOM 7576 N N . TYR B 1 390 ? -17.156 37.562 -1.692 1 97.19 390 TYR B N 1
ATOM 7577 C CA . TYR B 1 390 ? -16.219 37.969 -2.73 1 97.19 390 TYR B CA 1
ATOM 7578 C C . TYR B 1 390 ? -15.508 36.75 -3.324 1 97.19 390 TYR B C 1
ATOM 7580 O O . TYR B 1 390 ? -15.312 36.656 -4.539 1 97.19 390 TYR B O 1
ATOM 7588 N N . MET B 1 391 ? -15.062 35.812 -2.471 1 97.38 391 MET B N 1
ATOM 7589 C CA . MET B 1 391 ? -14.398 34.594 -2.934 1 97.38 391 MET B CA 1
ATOM 7590 C C . MET B 1 391 ? -15.312 33.781 -3.865 1 97.38 391 MET B C 1
ATOM 7592 O O . MET B 1 391 ? -14.859 33.281 -4.891 1 97.38 391 MET B O 1
ATOM 7596 N N . VAL B 1 392 ? -16.531 33.719 -3.529 1 97.75 392 VAL B N 1
ATOM 7597 C CA . VAL B 1 392 ? -17.516 33 -4.352 1 97.75 392 VAL B CA 1
ATOM 7598 C C . VAL B 1 392 ? -17.641 33.688 -5.711 1 97.75 392 VAL B C 1
ATOM 7600 O O . VAL B 1 392 ? -17.547 33.031 -6.754 1 97.75 392 VAL B O 1
ATOM 7603 N N . ALA B 1 393 ? -17.781 34.969 -5.637 1 97.44 393 ALA B N 1
ATOM 7604 C CA . ALA B 1 393 ? -18 35.75 -6.848 1 97.44 393 ALA B CA 1
ATOM 7605 C C . ALA B 1 393 ? -16.797 35.688 -7.777 1 97.44 393 ALA B C 1
ATOM 7607 O O . ALA B 1 393 ? -16.938 35.844 -8.992 1 97.44 393 ALA B O 1
ATOM 7608 N N . ASN B 1 394 ? -15.656 35.406 -7.215 1 96.62 394 ASN B N 1
ATOM 7609 C CA . ASN B 1 394 ? -14.438 35.438 -8.016 1 96.62 394 ASN B CA 1
ATOM 7610 C C . ASN B 1 394 ? -13.805 34.062 -8.133 1 96.62 394 ASN B C 1
ATOM 7612 O O . ASN B 1 394 ? -12.602 33.938 -8.352 1 96.62 394 ASN B O 1
ATOM 7616 N N . ASP B 1 395 ? -14.484 32.969 -7.922 1 96.88 395 ASP B N 1
ATOM 7617 C CA . ASP B 1 395 ? -14.148 31.578 -8.188 1 96.88 395 ASP B CA 1
ATOM 7618 C C . ASP B 1 395 ? -12.875 31.172 -7.453 1 96.88 395 ASP B C 1
ATOM 7620 O O . ASP B 1 395 ? -11.938 30.656 -8.062 1 96.88 395 ASP B O 1
ATOM 7624 N N . TYR B 1 396 ? -12.812 31.469 -6.184 1 96.88 396 TYR B N 1
ATOM 7625 C CA . TYR B 1 396 ? -11.625 31.188 -5.391 1 96.88 396 TYR B CA 1
ATOM 7626 C C . TYR B 1 396 ? -11.438 29.688 -5.207 1 96.88 396 TYR B C 1
ATOM 7628 O O . TYR B 1 396 ? -10.359 29.219 -4.82 1 96.88 396 TYR B O 1
ATOM 7636 N N . GLY B 1 397 ? -12.398 28.859 -5.531 1 94.94 397 GLY B N 1
ATOM 7637 C CA . GLY B 1 397 ? -12.281 27.422 -5.445 1 94.94 397 GLY B CA 1
ATOM 7638 C C . GLY B 1 397 ? -11.188 26.859 -6.336 1 94.94 397 GLY B C 1
ATOM 7639 O O . GLY B 1 397 ? -10.695 25.75 -6.105 1 94.94 397 GLY B O 1
ATOM 7640 N N . LYS B 1 398 ? -10.812 27.531 -7.285 1 96.56 398 LYS B N 1
ATOM 7641 C CA . LYS B 1 398 ? -9.82 27.062 -8.258 1 96.56 398 LYS B CA 1
ATOM 7642 C C . LYS B 1 398 ? -8.422 27.062 -7.648 1 96.56 398 LYS B C 1
ATOM 7644 O O . LYS B 1 398 ? -7.5 26.469 -8.203 1 96.56 398 LYS B O 1
ATOM 7649 N N . TYR B 1 399 ? -8.297 27.703 -6.445 1 96.06 399 TYR B N 1
ATOM 7650 C CA . TYR B 1 399 ? -6.957 27.906 -5.918 1 96.06 399 TYR B CA 1
ATOM 7651 C C . TYR B 1 399 ? -6.559 26.766 -4.992 1 96.06 399 TYR B C 1
ATOM 7653 O O . TYR B 1 399 ? -5.387 26.641 -4.617 1 96.06 399 TYR B O 1
ATOM 7661 N N . HIS B 1 400 ? -7.449 25.906 -4.566 1 97 400 HIS B N 1
ATOM 7662 C CA . HIS B 1 400 ? -7.16 24.703 -3.793 1 97 400 HIS B CA 1
ATOM 7663 C C . HIS B 1 400 ? -6.383 25.031 -2.523 1 97 400 HIS B C 1
ATOM 7665 O O . HIS B 1 400 ? -5.371 24.391 -2.223 1 97 400 HIS B O 1
ATOM 7671 N N . ASP B 1 401 ? -6.883 26 -1.756 1 96.56 401 ASP B N 1
ATOM 7672 C CA . ASP B 1 401 ? -6.223 26.516 -0.561 1 96.56 401 ASP B CA 1
ATOM 7673 C C . ASP B 1 401 ? -6.828 25.906 0.705 1 96.56 401 ASP B C 1
ATOM 7675 O O . ASP B 1 401 ? -8.047 25.875 0.861 1 96.56 401 ASP B O 1
ATOM 7679 N N . HIS B 1 402 ? -5.961 25.422 1.607 1 97.38 402 HIS B N 1
ATOM 7680 C CA . HIS B 1 402 ? -6.453 24.797 2.826 1 97.38 402 HIS B CA 1
ATOM 7681 C C . HIS B 1 402 ? -7.082 25.812 3.764 1 97.38 402 HIS B C 1
ATOM 7683 O O . HIS B 1 402 ? -8.016 25.484 4.508 1 97.38 402 HIS B O 1
ATOM 7689 N N . TRP B 1 403 ? -6.652 27.078 3.754 1 97.62 403 TRP B N 1
ATOM 7690 C CA . TRP B 1 403 ? -7.242 28.109 4.602 1 97.62 403 TRP B CA 1
ATOM 7691 C C . TRP B 1 403 ? -8.672 28.422 4.172 1 97.62 403 TRP B C 1
ATOM 7693 O O . TRP B 1 403 ? -9.539 28.656 5.016 1 97.62 403 TRP B O 1
ATOM 7703 N N . ILE B 1 404 ? -8.859 28.406 2.881 1 97.19 404 ILE B N 1
ATOM 7704 C CA . ILE B 1 404 ? -10.211 28.578 2.365 1 97.19 404 ILE B CA 1
ATOM 7705 C C . ILE B 1 404 ? -11.109 27.453 2.871 1 97.19 404 ILE B C 1
ATOM 7707 O O . ILE B 1 404 ? -12.242 27.688 3.281 1 97.19 404 ILE B O 1
ATOM 7711 N N . SER B 1 405 ? -10.602 26.266 2.875 1 97.5 405 SER B N 1
ATOM 7712 C CA . SER B 1 405 ? -11.367 25.125 3.363 1 97.5 405 SER B CA 1
ATOM 7713 C C . SER B 1 405 ? -11.75 25.312 4.828 1 97.5 405 SER B C 1
ATOM 7715 O O . SER B 1 405 ? -12.891 25.047 5.211 1 97.5 405 SER B O 1
ATOM 7717 N N . TYR B 1 406 ? -10.805 25.766 5.633 1 97.69 406 TYR B N 1
ATOM 7718 C CA . TYR B 1 406 ? -11.086 26.031 7.039 1 97.69 406 TYR B CA 1
ATOM 7719 C C . TYR B 1 406 ? -12.164 27.094 7.184 1 97.69 406 TYR B C 1
ATOM 7721 O O . TYR B 1 406 ? -13.086 26.953 7.988 1 97.69 406 TYR B O 1
ATOM 7729 N N . ALA B 1 407 ? -12.008 28.141 6.395 1 97.62 407 ALA B N 1
ATOM 7730 C CA . ALA B 1 407 ? -12.953 29.25 6.465 1 97.62 407 ALA B CA 1
ATOM 7731 C C . ALA B 1 407 ? -14.367 28.797 6.086 1 97.62 407 ALA B C 1
ATOM 7733 O O . ALA B 1 407 ? -15.344 29.188 6.723 1 97.62 407 ALA B O 1
ATOM 7734 N N . ILE B 1 408 ? -14.461 27.984 5.117 1 97.25 408 ILE B N 1
ATOM 7735 C CA . ILE B 1 408 ? -15.75 27.484 4.668 1 97.25 408 ILE B CA 1
ATOM 7736 C C . ILE B 1 408 ? -16.375 26.625 5.766 1 97.25 408 ILE B C 1
ATOM 7738 O O . ILE B 1 408 ? -17.578 26.734 6.031 1 97.25 408 ILE B O 1
ATOM 7742 N N . ASN B 1 409 ? -15.602 25.812 6.395 1 96.31 409 ASN B N 1
ATOM 7743 C CA . ASN B 1 409 ? -16.109 25.016 7.496 1 96.31 409 ASN B CA 1
ATOM 7744 C C . ASN B 1 409 ? -16.734 25.875 8.586 1 96.31 409 ASN B C 1
ATOM 7746 O O . ASN B 1 409 ? -17.844 25.609 9.047 1 96.31 409 ASN B O 1
ATOM 7750 N N . GLU B 1 410 ? -16.047 26.891 8.922 1 95.94 410 GLU B N 1
ATOM 7751 C CA . GLU B 1 410 ? -16.562 27.781 9.961 1 95.94 410 GLU B CA 1
ATOM 7752 C C . GLU B 1 410 ? -17.797 28.531 9.484 1 95.94 410 GLU B C 1
ATOM 7754 O O . GLU B 1 410 ? -18.75 28.719 10.242 1 95.94 410 GLU B O 1
ATOM 7759 N N . ALA B 1 411 ? -17.766 28.906 8.25 1 95.94 411 ALA B N 1
ATOM 7760 C CA . ALA B 1 411 ? -18.875 29.641 7.672 1 95.94 411 ALA B CA 1
ATOM 7761 C C . ALA B 1 411 ? -20.156 28.797 7.668 1 95.94 411 ALA B C 1
ATOM 7763 O O . ALA B 1 411 ? -21.25 29.312 7.914 1 95.94 411 ALA B O 1
ATOM 7764 N N . LEU B 1 412 ? -20.016 27.547 7.438 1 96.62 412 LEU B N 1
ATOM 7765 C CA . LEU B 1 412 ? -21.172 26.672 7.32 1 96.62 412 LEU B CA 1
ATOM 7766 C C . LEU B 1 412 ? -21.781 26.375 8.688 1 96.62 412 LEU B C 1
ATOM 7768 O O . LEU B 1 412 ? -22.906 25.891 8.789 1 96.62 412 LEU B O 1
ATOM 7772 N N . LEU B 1 413 ? -21.062 26.656 9.742 1 94.88 413 LEU B N 1
ATOM 7773 C CA . LEU B 1 413 ? -21.641 26.578 11.078 1 94.88 413 LEU B CA 1
ATOM 7774 C C . LEU B 1 413 ? -22.609 27.719 11.32 1 94.88 413 LEU B C 1
ATOM 7776 O O . LEU B 1 413 ? -23.594 27.578 12.055 1 94.88 413 LEU B O 1
ATOM 7780 N N . VAL B 1 414 ? -22.359 28.844 10.695 1 94.62 414 VAL B N 1
ATOM 7781 C CA . VAL B 1 414 ? -23.172 30.047 10.875 1 94.62 414 VAL B CA 1
ATOM 7782 C C . VAL B 1 414 ? -24.234 30.109 9.789 1 94.62 414 VAL B C 1
ATOM 7784 O O . VAL B 1 414 ? -25.375 30.531 10.039 1 94.62 414 VAL B O 1
ATOM 7787 N N . PHE B 1 415 ? -23.828 29.703 8.609 1 95.38 415 PHE B N 1
ATOM 7788 C CA . PHE B 1 415 ? -24.719 29.688 7.457 1 95.38 415 PHE B CA 1
ATOM 7789 C C . PHE B 1 415 ? -24.859 28.266 6.906 1 95.38 415 PHE B C 1
ATOM 7791 O O . PHE B 1 415 ? -24.469 28 5.77 1 95.38 415 PHE B O 1
ATOM 7798 N N . PRO B 1 416 ? -25.516 27.406 7.582 1 95.12 416 PRO B N 1
ATOM 7799 C CA . PRO B 1 416 ? -25.5 25.969 7.258 1 95.12 416 PRO B CA 1
ATOM 7800 C C . PRO B 1 416 ? -26.156 25.672 5.918 1 95.12 416 PRO B C 1
ATOM 7802 O O . PRO B 1 416 ? -25.906 24.625 5.32 1 95.12 416 PRO B O 1
ATOM 7805 N N . ASP B 1 417 ? -27 26.562 5.363 1 95.12 417 ASP B N 1
ATOM 7806 C CA . ASP B 1 417 ? -27.734 26.25 4.145 1 95.12 417 ASP B CA 1
ATOM 7807 C C . ASP B 1 417 ? -27.188 27.047 2.953 1 95.12 417 ASP B C 1
ATOM 7809 O O . ASP B 1 417 ? -27.828 27.094 1.896 1 95.12 417 ASP B O 1
ATOM 7813 N N . ASN B 1 418 ? -26.078 27.719 3.174 1 97.75 418 ASN B N 1
ATOM 7814 C CA . ASN B 1 418 ? -25.531 28.5 2.076 1 97.75 418 ASN B CA 1
ATOM 7815 C C . ASN B 1 418 ? -24.875 27.609 1.021 1 97.75 418 ASN B C 1
ATOM 7817 O O . ASN B 1 418 ? -23.734 27.203 1.171 1 97.75 418 ASN B O 1
ATOM 7821 N N . ARG B 1 419 ? -25.5 27.438 -0.035 1 98.19 419 ARG B N 1
ATOM 7822 C CA . ARG B 1 419 ? -25.094 26.484 -1.071 1 98.19 419 ARG B CA 1
ATOM 7823 C C . ARG B 1 419 ? -23.906 27.016 -1.857 1 98.19 419 ARG B C 1
ATOM 7825 O O . ARG B 1 419 ? -23.125 26.25 -2.402 1 98.19 419 ARG B O 1
ATOM 7832 N N . ASP B 1 420 ? -23.766 28.328 -1.921 1 98.31 420 ASP B N 1
ATOM 7833 C CA . ASP B 1 420 ? -22.625 28.906 -2.633 1 98.31 420 ASP B CA 1
ATOM 7834 C C . ASP B 1 420 ? -21.312 28.594 -1.922 1 98.31 420 ASP B C 1
ATOM 7836 O O . ASP B 1 420 ? -20.312 28.297 -2.568 1 98.31 420 ASP B O 1
ATOM 7840 N N . TYR B 1 421 ? -21.312 28.734 -0.62 1 98.25 421 TYR B N 1
ATOM 7841 C CA . TYR B 1 421 ? -20.141 28.359 0.16 1 98.25 421 TYR B CA 1
ATOM 7842 C C . TYR B 1 421 ? -19.812 26.891 -0.014 1 98.25 421 TYR B C 1
ATOM 7844 O O . TYR B 1 421 ? -18.641 26.516 -0.15 1 98.25 421 TYR B O 1
ATOM 7852 N N . MET B 1 422 ? -20.875 26.047 -0.035 1 98.31 422 MET B N 1
ATOM 7853 C CA . MET B 1 422 ? -20.703 24.609 -0.229 1 98.31 422 MET B CA 1
ATOM 7854 C C . MET B 1 422 ? -20.047 24.312 -1.575 1 98.31 422 MET B C 1
ATOM 7856 O O . MET B 1 422 ? -19.078 23.562 -1.648 1 98.31 422 MET B O 1
ATOM 7860 N N . LYS B 1 423 ? -20.531 24.938 -2.602 1 98.31 423 LYS B N 1
ATOM 7861 C CA . LYS B 1 423 ? -20 24.719 -3.951 1 98.31 423 LYS B CA 1
ATOM 7862 C C . LYS B 1 423 ? -18.547 25.172 -4.055 1 98.31 423 LYS B C 1
ATOM 7864 O O . LYS B 1 423 ? -17.734 24.531 -4.715 1 98.31 423 LYS B O 1
ATOM 7869 N N . LEU B 1 424 ? -18.281 26.312 -3.434 1 98.06 424 LEU B N 1
ATOM 7870 C CA . LEU B 1 424 ? -16.922 26.797 -3.396 1 98.06 424 LEU B CA 1
ATOM 7871 C C . LEU B 1 424 ? -15.984 25.781 -2.756 1 98.06 424 LEU B C 1
ATOM 7873 O O . LEU B 1 424 ? -14.914 25.484 -3.293 1 98.06 424 LEU B O 1
ATOM 7877 N N . GLY B 1 425 ? -16.375 25.266 -1.615 1 97.88 425 GLY B N 1
ATOM 7878 C CA . GLY B 1 425 ? -15.578 24.281 -0.914 1 97.88 425 GLY B CA 1
ATOM 7879 C C . GLY B 1 425 ? -15.383 23 -1.707 1 97.88 425 GLY B C 1
ATOM 7880 O O . GLY B 1 425 ? -14.289 22.438 -1.722 1 97.88 425 GLY B O 1
ATOM 7881 N N . LEU B 1 426 ? -16.438 22.484 -2.348 1 98.25 426 LEU B N 1
ATOM 7882 C CA . LEU B 1 426 ? -16.375 21.266 -3.145 1 98.25 426 LEU B CA 1
ATOM 7883 C C . LEU B 1 426 ? -15.422 21.422 -4.316 1 98.25 426 LEU B C 1
ATOM 7885 O O . LEU B 1 426 ? -14.602 20.547 -4.578 1 98.25 426 LEU B O 1
ATOM 7889 N N . LYS B 1 427 ? -15.461 22.531 -4.949 1 97.75 427 LYS B N 1
ATOM 7890 C CA . LYS B 1 427 ? -14.539 22.812 -6.051 1 97.75 427 LYS B CA 1
ATOM 7891 C C . LYS B 1 427 ? -13.094 22.891 -5.555 1 97.75 427 LYS B C 1
ATOM 7893 O O . LYS B 1 427 ? -12.18 22.406 -6.223 1 97.75 427 LYS B O 1
ATOM 7898 N N . ASN B 1 428 ? -12.938 23.469 -4.418 1 97.75 428 ASN B N 1
ATOM 7899 C CA . ASN B 1 428 ? -11.625 23.688 -3.811 1 97.75 428 ASN B CA 1
ATOM 7900 C C . ASN B 1 428 ? -10.875 22.375 -3.596 1 97.75 428 ASN B C 1
ATOM 7902 O O . ASN B 1 428 ? -9.648 22.359 -3.627 1 97.75 428 ASN B O 1
ATOM 7906 N N . VAL B 1 429 ? -11.594 21.234 -3.447 1 98.19 429 VAL B N 1
ATOM 7907 C CA . VAL B 1 429 ? -10.898 20 -3.096 1 98.19 429 VAL B CA 1
ATOM 7908 C C . VAL B 1 429 ? -10.969 19.016 -4.262 1 98.19 429 VAL B C 1
ATOM 7910 O O . VAL B 1 429 ? -9.969 18.391 -4.617 1 98.19 429 VAL B O 1
ATOM 7913 N N . PHE B 1 430 ? -12.062 18.812 -4.879 1 97.62 430 PHE B N 1
ATOM 7914 C CA . PHE B 1 430 ? -12.281 17.672 -5.758 1 97.62 430 PHE B CA 1
ATOM 7915 C C . PHE B 1 430 ? -11.57 17.875 -7.09 1 97.62 430 PHE B C 1
ATOM 7917 O O . PHE B 1 430 ? -11.141 16.906 -7.723 1 97.62 430 PHE B O 1
ATOM 7924 N N . SER B 1 431 ? -11.398 19.109 -7.547 1 95.69 431 SER B N 1
ATOM 7925 C CA . SER B 1 431 ? -10.641 19.344 -8.773 1 95.69 431 SER B CA 1
ATOM 7926 C C . SER B 1 431 ? -9.148 19.141 -8.547 1 95.69 431 SER B C 1
ATOM 7928 O O . SER B 1 431 ? -8.367 19.078 -9.5 1 95.69 431 SER B O 1
ATOM 7930 N N . HIS B 1 432 ? -8.781 18.984 -7.309 1 96.5 432 HIS B N 1
ATOM 7931 C CA . HIS B 1 432 ? -7.379 18.875 -6.914 1 96.5 432 HIS B CA 1
ATOM 7932 C C . HIS B 1 432 ? -7.102 17.516 -6.262 1 96.5 432 HIS B C 1
ATOM 7934 O O . HIS B 1 432 ? -5.984 17.266 -5.812 1 96.5 432 HIS B O 1
ATOM 7940 N N . LEU B 1 433 ? -8.031 16.656 -6.219 1 97.56 433 LEU B N 1
ATOM 7941 C CA . LEU B 1 433 ? -7.953 15.445 -5.418 1 97.56 433 LEU B CA 1
ATOM 7942 C C . LEU B 1 433 ? -6.895 14.492 -5.965 1 97.56 433 LEU B C 1
ATOM 7944 O O . LEU B 1 433 ? -6.148 13.883 -5.199 1 97.56 433 LEU B O 1
ATOM 7948 N N . LYS B 1 434 ? -6.789 14.375 -7.254 1 96.62 434 LYS B N 1
ATOM 7949 C CA . LYS B 1 434 ? -5.781 13.516 -7.859 1 96.62 434 LYS B CA 1
ATOM 7950 C C . LYS B 1 434 ? -4.375 13.977 -7.504 1 96.62 434 LYS B C 1
ATOM 7952 O O . LYS B 1 434 ? -3.504 13.164 -7.195 1 96.62 434 LYS B O 1
ATOM 7957 N N . PHE B 1 435 ? -4.176 15.227 -7.566 1 96.69 435 PHE B N 1
ATOM 7958 C CA . PHE B 1 435 ? -2.887 15.797 -7.191 1 96.69 435 PHE B CA 1
ATOM 7959 C C . PHE B 1 435 ? -2.545 15.453 -5.746 1 96.69 435 PHE B C 1
ATOM 7961 O O . PHE B 1 435 ? -1.419 15.047 -5.449 1 96.69 435 PHE B O 1
ATOM 7968 N N . ILE B 1 436 ? -3.516 15.648 -4.895 1 97.44 436 ILE B N 1
ATOM 7969 C CA . ILE B 1 436 ? -3.314 15.391 -3.471 1 97.44 436 ILE B CA 1
ATOM 7970 C C . ILE B 1 436 ? -2.959 13.922 -3.258 1 97.44 436 ILE B C 1
ATOM 7972 O O . ILE B 1 436 ? -2.053 13.602 -2.482 1 97.44 436 ILE B O 1
ATOM 7976 N N . GLU B 1 437 ? -3.566 13.094 -3.967 1 95.31 437 GLU B N 1
ATOM 7977 C CA . GLU B 1 437 ? -3.389 11.648 -3.855 1 95.31 437 GLU B CA 1
ATOM 7978 C C . GLU B 1 437 ? -2.004 11.227 -4.34 1 95.31 437 GLU B C 1
ATOM 7980 O O . GLU B 1 437 ? -1.372 10.352 -3.742 1 95.31 437 GLU B O 1
ATOM 7985 N N . GLU B 1 438 ? -1.533 11.844 -5.328 1 94.25 438 GLU B N 1
ATOM 7986 C CA . GLU B 1 438 ? -0.35 11.344 -6.02 1 94.25 438 GLU B CA 1
ATOM 7987 C C . GLU B 1 438 ? 0.908 12.086 -5.57 1 94.25 438 GLU B C 1
ATOM 7989 O O . GLU B 1 438 ? 2.025 11.641 -5.844 1 94.25 438 GLU B O 1
ATOM 7994 N N . ARG B 1 439 ? 0.705 13.141 -4.879 1 94.5 439 ARG B N 1
ATOM 7995 C CA . ARG B 1 439 ? 1.858 13.953 -4.508 1 94.5 439 ARG B CA 1
ATOM 7996 C C . ARG B 1 439 ? 2.805 13.172 -3.6 1 94.5 439 ARG B C 1
ATOM 7998 O O . ARG B 1 439 ? 2.396 12.68 -2.547 1 94.5 439 ARG B O 1
ATOM 8005 N N . ASP B 1 440 ? 4.078 13.156 -3.992 1 91.69 440 ASP B N 1
ATOM 8006 C CA . ASP B 1 440 ? 5.02 12.32 -3.258 1 91.69 440 ASP B CA 1
ATOM 8007 C C . ASP B 1 440 ? 5.676 13.094 -2.117 1 91.69 440 ASP B C 1
ATOM 8009 O O . ASP B 1 440 ? 6.168 12.5 -1.156 1 91.69 440 ASP B O 1
ATOM 8013 N N . THR B 1 441 ? 5.699 14.406 -2.268 1 92.75 441 THR B N 1
ATOM 8014 C CA . THR B 1 441 ? 6.176 15.172 -1.124 1 92.75 441 THR B CA 1
ATOM 8015 C C . THR B 1 441 ? 5.105 15.258 -0.041 1 92.75 441 THR B C 1
ATOM 8017 O O . THR B 1 441 ? 3.916 15.102 -0.323 1 92.75 441 THR B O 1
ATOM 8020 N N . THR B 1 442 ? 5.402 15.422 1.143 1 91.56 442 THR B N 1
ATOM 8021 C CA . THR B 1 442 ? 4.441 15.438 2.24 1 91.56 442 THR B CA 1
ATOM 8022 C C . THR B 1 442 ? 3.508 16.641 2.127 1 91.56 442 THR B C 1
ATOM 8024 O O . THR B 1 442 ? 2.293 16.5 2.287 1 91.56 442 THR B O 1
ATOM 8027 N N . TYR B 1 443 ? 3.939 17.812 1.857 1 91.19 443 TYR B N 1
ATOM 8028 C CA . TYR B 1 443 ? 3.127 19.016 1.766 1 91.19 443 TYR B CA 1
ATOM 8029 C C . TYR B 1 443 ? 1.99 18.984 2.781 1 91.19 443 TYR B C 1
ATOM 8031 O O . TYR B 1 443 ? 0.833 18.75 2.422 1 91.19 443 TYR B O 1
ATOM 8039 N N . PRO B 1 444 ? 2.25 19.266 3.969 1 94.25 444 PRO B N 1
ATOM 8040 C CA . PRO B 1 444 ? 1.331 19 5.074 1 94.25 444 PRO B CA 1
ATOM 8041 C C . PRO B 1 444 ? 0.005 19.75 4.941 1 94.25 444 PRO B C 1
ATOM 8043 O O . PRO B 1 444 ? -0.993 19.344 5.551 1 94.25 444 PRO B O 1
ATOM 8046 N N . THR B 1 445 ? -0.1 20.797 4.133 1 96.56 445 THR B N 1
ATOM 8047 C CA . THR B 1 445 ? -1.336 21.562 3.975 1 96.56 445 THR B CA 1
ATOM 8048 C C . THR B 1 445 ? -2.377 20.75 3.215 1 96.56 445 THR B C 1
ATOM 8050 O O . THR B 1 445 ? -3.57 21.062 3.26 1 96.56 445 THR B O 1
ATOM 8053 N N . LEU B 1 446 ? -1.937 19.75 2.502 1 97.38 446 LEU B N 1
ATOM 8054 C CA . LEU B 1 446 ? -2.873 18.906 1.772 1 97.38 446 LEU B CA 1
ATOM 8055 C C . LEU B 1 446 ? -3.768 18.141 2.734 1 97.38 446 LEU B C 1
ATOM 8057 O O . LEU B 1 446 ? -4.965 17.984 2.486 1 97.38 446 LEU B O 1
ATOM 8061 N N . LEU B 1 447 ? -3.18 17.625 3.801 1 98.12 447 LEU B N 1
ATOM 8062 C CA . LEU B 1 447 ? -3.992 16.953 4.809 1 98.12 447 LEU B CA 1
ATOM 8063 C C . LEU B 1 447 ? -5.004 17.906 5.422 1 98.12 447 LEU B C 1
ATOM 8065 O O . LEU B 1 447 ? -6.172 17.547 5.609 1 98.12 447 LEU B O 1
ATOM 8069 N N . GLU B 1 448 ? -4.559 19.109 5.73 1 98.19 448 GLU B N 1
ATOM 8070 C CA . GLU B 1 448 ? -5.449 20.109 6.297 1 98.19 448 GLU B CA 1
ATOM 8071 C C . GLU B 1 448 ? -6.621 20.406 5.363 1 98.19 448 GLU B C 1
ATOM 8073 O O . GLU B 1 448 ? -7.77 20.5 5.809 1 98.19 448 GLU B O 1
ATOM 8078 N N . LEU B 1 449 ? -6.293 20.516 4.121 1 98.31 449 LEU B N 1
ATOM 8079 C CA . LEU B 1 449 ? -7.32 20.781 3.121 1 98.31 449 LEU B CA 1
ATOM 8080 C C . LEU B 1 449 ? -8.344 19.656 3.084 1 98.31 449 LEU B C 1
ATOM 8082 O O . LEU B 1 449 ? -9.555 19.906 3.145 1 98.31 449 LEU B O 1
ATOM 8086 N N . VAL B 1 450 ? -7.902 18.438 3.047 1 98.19 450 VAL B N 1
ATOM 8087 C CA . VAL B 1 450 ? -8.797 17.281 2.904 1 98.19 450 VAL B CA 1
ATOM 8088 C C . VAL B 1 450 ? -9.57 17.078 4.203 1 98.19 450 VAL B C 1
ATOM 8090 O O . VAL B 1 450 ? -10.742 16.688 4.18 1 98.19 450 VAL B O 1
ATOM 8093 N N . ASP B 1 451 ? -8.891 17.312 5.336 1 97.94 451 ASP B N 1
ATOM 8094 C CA . ASP B 1 451 ? -9.578 17.266 6.621 1 97.94 451 ASP B CA 1
ATOM 8095 C C . ASP B 1 451 ? -10.812 18.172 6.625 1 97.94 451 ASP B C 1
ATOM 8097 O O . ASP B 1 451 ? -11.906 17.734 6.973 1 97.94 451 ASP B O 1
ATOM 8101 N N . ALA B 1 452 ? -10.586 19.391 6.277 1 97.94 452 ALA B N 1
ATOM 8102 C CA . ALA B 1 452 ? -11.664 20.375 6.25 1 97.94 452 ALA B CA 1
ATOM 8103 C C . ALA B 1 452 ? -12.734 19.984 5.227 1 97.94 452 ALA B C 1
ATOM 8105 O O . ALA B 1 452 ? -13.93 20.172 5.465 1 97.94 452 ALA B O 1
ATOM 8106 N N . ALA B 1 453 ? -12.328 19.453 4.141 1 97.81 453 ALA B N 1
ATOM 8107 C CA . ALA B 1 453 ? -13.258 19.047 3.086 1 97.81 453 ALA B CA 1
ATOM 8108 C C . ALA B 1 453 ? -14.156 17.906 3.559 1 97.81 453 ALA B C 1
ATOM 8110 O O . ALA B 1 453 ? -15.359 17.906 3.289 1 97.81 453 ALA B O 1
ATOM 8111 N N . VAL B 1 454 ? -13.609 16.938 4.211 1 97.12 454 VAL B N 1
ATOM 8112 C CA . VAL B 1 454 ? -14.391 15.828 4.73 1 97.12 454 VAL B CA 1
ATOM 8113 C C . VAL B 1 454 ? -15.445 16.344 5.707 1 97.12 454 VAL B C 1
ATOM 8115 O O . VAL B 1 454 ? -16.609 15.977 5.621 1 97.12 454 VAL B O 1
ATOM 8118 N N . LYS B 1 455 ? -15.055 17.25 6.566 1 96.81 455 LYS B N 1
ATOM 8119 C CA . LYS B 1 455 ? -16 17.844 7.504 1 96.81 455 LYS B CA 1
ATOM 8120 C C . LYS B 1 455 ? -17.109 18.594 6.766 1 96.81 455 LYS B C 1
ATOM 8122 O O . LYS B 1 455 ? -18.281 18.484 7.133 1 96.81 455 LYS B O 1
ATOM 8127 N N . MET B 1 456 ? -16.719 19.312 5.777 1 97.38 456 MET B N 1
ATOM 8128 C CA . MET B 1 456 ? -17.688 20.062 4.98 1 97.38 456 MET B CA 1
ATOM 8129 C C . MET B 1 456 ? -18.703 19.141 4.328 1 97.38 456 MET B C 1
ATOM 8131 O O . MET B 1 456 ? -19.906 19.438 4.316 1 97.38 456 MET B O 1
ATOM 8135 N N . THR B 1 457 ? -18.25 18 3.811 1 96.94 457 THR B N 1
ATOM 8136 C CA . THR B 1 457 ? -19.172 17.062 3.172 1 96.94 457 THR B CA 1
ATOM 8137 C C . THR B 1 457 ? -20.156 16.5 4.191 1 96.94 457 THR B C 1
ATOM 8139 O O . THR B 1 457 ? -21.328 16.266 3.867 1 96.94 457 THR B O 1
ATOM 8142 N N . ASP B 1 458 ? -19.734 16.281 5.395 1 96.25 458 ASP B N 1
ATOM 8143 C CA . ASP B 1 458 ? -20.641 15.836 6.445 1 96.25 458 ASP B CA 1
ATOM 8144 C C . ASP B 1 458 ? -21.656 16.906 6.789 1 96.25 458 ASP B C 1
ATOM 8146 O O . ASP B 1 458 ? -22.828 16.609 7.039 1 96.25 458 ASP B O 1
ATOM 8150 N N . MET B 1 459 ? -21.266 18.156 6.781 1 96.81 459 MET B N 1
ATOM 8151 C CA . MET B 1 459 ? -22.188 19.266 7.031 1 96.81 459 MET B CA 1
ATOM 8152 C C . MET B 1 459 ? -23.203 19.406 5.902 1 96.81 459 MET B C 1
ATOM 8154 O O . MET B 1 459 ? -24.375 19.703 6.145 1 96.81 459 MET B O 1
ATOM 8158 N N . ILE B 1 460 ? -22.703 19.203 4.715 1 97.12 460 ILE B N 1
ATOM 8159 C CA . ILE B 1 460 ? -23.609 19.234 3.564 1 97.12 460 ILE B CA 1
ATOM 8160 C C . ILE B 1 460 ? -24.688 18.172 3.711 1 97.12 460 ILE B C 1
ATOM 8162 O O . ILE B 1 460 ? -25.875 18.438 3.523 1 97.12 460 ILE B O 1
ATOM 8166 N N . LYS B 1 461 ? -24.328 17 4.07 1 95.25 461 LYS B N 1
ATOM 8167 C CA . LYS B 1 461 ? -25.266 15.914 4.309 1 95.25 461 LYS B CA 1
ATOM 8168 C C . LYS B 1 461 ? -26.266 16.281 5.402 1 95.25 461 LYS B C 1
ATOM 8170 O O . LYS B 1 461 ? -27.469 16.078 5.242 1 95.25 461 LYS B O 1
ATOM 8175 N N . ARG B 1 462 ? -25.781 16.812 6.438 1 94.38 462 ARG B N 1
ATOM 8176 C CA . ARG B 1 462 ? -26.609 17.172 7.586 1 94.38 462 ARG B CA 1
ATOM 8177 C C . ARG B 1 462 ? -27.641 18.234 7.215 1 94.38 462 ARG B C 1
ATOM 8179 O O . ARG B 1 462 ? -28.75 18.234 7.73 1 94.38 462 ARG B O 1
ATOM 8186 N N . SER B 1 463 ? -27.312 19.078 6.297 1 95.38 463 SER B N 1
ATOM 8187 C CA . SER B 1 463 ? -28.172 20.203 5.93 1 95.38 463 SER B CA 1
ATOM 8188 C C . SER B 1 463 ? -29.219 19.797 4.902 1 95.38 463 SER B C 1
ATOM 8190 O O . SER B 1 463 ? -30.094 20.594 4.531 1 95.38 463 SER B O 1
ATOM 8192 N N . GLY B 1 464 ? -29.125 18.578 4.387 1 93.12 464 GLY B N 1
ATOM 8193 C CA . GLY B 1 464 ? -30.094 18.094 3.418 1 93.12 464 GLY B CA 1
ATOM 8194 C C . GLY B 1 464 ? -29.75 18.453 1.988 1 93.12 464 GLY B C 1
ATOM 8195 O O . GLY B 1 464 ? -30.578 18.344 1.089 1 93.12 464 GLY B O 1
ATOM 8196 N N . ASN B 1 465 ? -28.516 18.953 1.779 1 95.62 465 ASN B N 1
ATOM 8197 C CA . ASN B 1 465 ? -28.078 19.359 0.449 1 95.62 465 ASN B CA 1
ATOM 8198 C C . ASN B 1 465 ? -27.219 18.297 -0.222 1 95.62 465 ASN B C 1
ATOM 8200 O O . ASN B 1 465 ? -26.25 18.609 -0.902 1 95.62 465 ASN B O 1
ATOM 8204 N N . GLU B 1 466 ? -27.547 17.047 -0.053 1 93.44 466 GLU B N 1
ATOM 8205 C CA . GLU B 1 466 ? -26.75 15.914 -0.534 1 93.44 466 GLU B CA 1
ATOM 8206 C C . GLU B 1 466 ? -26.703 15.883 -2.059 1 93.44 466 GLU B C 1
ATOM 8208 O O . GLU B 1 466 ? -25.828 15.242 -2.646 1 93.44 466 GLU B O 1
ATOM 8213 N N . ASP B 1 467 ? -27.641 16.5 -2.707 1 93.81 467 ASP B N 1
ATOM 8214 C CA . ASP B 1 467 ? -27.609 16.578 -4.164 1 93.81 467 ASP B CA 1
ATOM 8215 C C . ASP B 1 467 ? -26.328 17.234 -4.656 1 93.81 467 ASP B C 1
ATOM 8217 O O . ASP B 1 467 ? -25.828 16.906 -5.742 1 93.81 467 ASP B O 1
ATOM 8221 N N . LEU B 1 468 ? -25.719 18.141 -3.84 1 95.94 468 LEU B N 1
ATOM 8222 C CA . LEU B 1 468 ? -24.5 18.844 -4.211 1 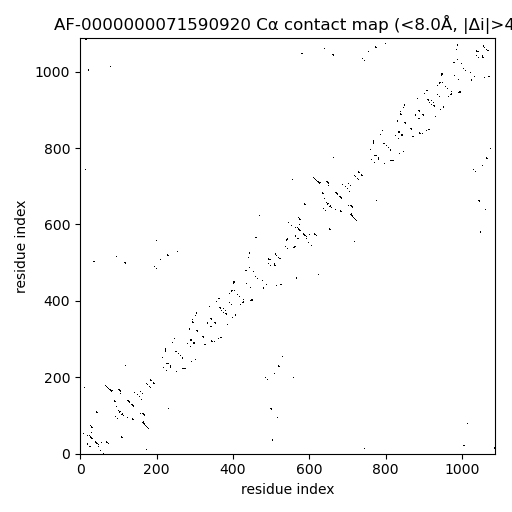95.94 468 LEU B CA 1
ATOM 8223 C C . LEU B 1 468 ? -23.312 17.891 -4.23 1 95.94 468 LEU B C 1
ATOM 8225 O O . LEU B 1 468 ? -22.328 18.125 -4.938 1 95.94 468 LEU B O 1
ATOM 8229 N N . ILE B 1 469 ? -23.375 16.797 -3.434 1 95.44 469 ILE B N 1
ATOM 8230 C CA . ILE B 1 469 ? -22.203 15.938 -3.328 1 95.44 469 ILE B CA 1
ATOM 8231 C C . ILE B 1 469 ? -22.406 14.664 -4.137 1 95.44 469 ILE B C 1
ATOM 8233 O O . ILE B 1 469 ? -21.484 13.867 -4.309 1 95.44 469 ILE B O 1
ATOM 8237 N N . ALA B 1 470 ? -23.547 14.414 -4.73 1 91.81 470 ALA B N 1
ATOM 8238 C CA . ALA B 1 470 ? -23.891 13.211 -5.488 1 91.81 470 ALA B CA 1
ATOM 8239 C C . ALA B 1 470 ? -22.891 12.969 -6.617 1 91.81 470 ALA B C 1
ATOM 8241 O O . ALA B 1 470 ? -22.531 11.82 -6.895 1 91.81 470 ALA B O 1
ATOM 8242 N N . PRO B 1 471 ? -22.359 14.016 -7.199 1 92.19 471 PRO B N 1
ATOM 8243 C CA . PRO B 1 471 ? -21.469 13.773 -8.328 1 92.19 471 PRO B CA 1
ATOM 8244 C C . PRO B 1 471 ? -20.047 13.43 -7.895 1 92.19 471 PRO B C 1
ATOM 8246 O O . PRO B 1 471 ? -19.203 13.07 -8.727 1 92.19 471 PRO B O 1
ATOM 8249 N N . TYR B 1 472 ? -19.781 13.562 -6.68 1 94.56 472 TYR B N 1
ATOM 8250 C CA . TYR B 1 472 ? -18.406 13.414 -6.203 1 94.56 472 TYR B CA 1
ATOM 8251 C C . TYR B 1 472 ? -18.203 12.062 -5.535 1 94.56 472 TYR B C 1
ATOM 8253 O O . TYR B 1 472 ? -19.156 11.414 -5.121 1 94.56 472 TYR B O 1
ATOM 8261 N N . ASP B 1 473 ? -17 11.594 -5.5 1 93.12 473 ASP B N 1
ATOM 8262 C CA . ASP B 1 473 ? -16.625 10.336 -4.871 1 93.12 473 ASP B CA 1
ATOM 8263 C C . ASP B 1 473 ? -16.188 10.547 -3.422 1 93.12 473 ASP B C 1
ATOM 8265 O O . ASP B 1 473 ? -15 10.734 -3.145 1 93.12 473 ASP B O 1
ATOM 8269 N N . LEU B 1 474 ? -17.047 10.383 -2.488 1 94.62 474 LEU B N 1
ATOM 8270 C CA . LEU B 1 474 ? -16.781 10.648 -1.078 1 94.62 474 LEU B CA 1
ATOM 8271 C C . LEU B 1 474 ? -15.883 9.57 -0.488 1 94.62 474 LEU B C 1
ATOM 8273 O O . LEU B 1 474 ? -15.109 9.836 0.435 1 94.62 474 LEU B O 1
ATOM 8277 N N . VAL B 1 475 ? -15.992 8.359 -0.971 1 94 475 VAL B N 1
ATOM 8278 C CA . VAL B 1 475 ? -15.133 7.277 -0.512 1 94 475 VAL B CA 1
ATOM 8279 C C . VAL B 1 475 ? -13.672 7.609 -0.818 1 94 475 VAL B C 1
ATOM 8281 O O . VAL B 1 475 ? -12.805 7.48 0.048 1 94 475 VAL B O 1
ATOM 8284 N N . ARG B 1 476 ? -13.477 8 -2.014 1 94.69 476 ARG B N 1
ATOM 8285 C CA . ARG B 1 476 ? -12.125 8.383 -2.42 1 94.69 476 ARG B CA 1
ATOM 8286 C C . ARG B 1 476 ? -11.602 9.523 -1.561 1 94.69 476 ARG B C 1
ATOM 8288 O O . ARG B 1 476 ? -10.43 9.523 -1.165 1 94.69 476 ARG B O 1
ATOM 8295 N N . LEU B 1 477 ? -12.43 10.516 -1.291 1 97.25 477 LEU B N 1
ATOM 8296 C CA . LEU B 1 477 ? -12.039 11.641 -0.446 1 97.25 477 LEU B CA 1
ATOM 8297 C C . LEU B 1 477 ? -11.547 11.148 0.913 1 97.25 477 LEU B C 1
ATOM 8299 O O . LEU B 1 477 ? -10.5 11.586 1.395 1 97.25 477 LEU B O 1
ATOM 8303 N N . ARG B 1 478 ? -12.266 10.281 1.517 1 95.94 478 ARG B N 1
ATOM 8304 C CA . ARG B 1 478 ? -11.906 9.781 2.84 1 95.94 478 ARG B CA 1
ATOM 8305 C C . ARG B 1 478 ? -10.664 8.898 2.773 1 95.94 478 ARG B C 1
ATOM 8307 O O . ARG B 1 478 ? -9.859 8.883 3.705 1 95.94 478 ARG B O 1
ATOM 8314 N N . GLN B 1 479 ? -10.484 8.18 1.691 1 95.38 479 GLN B N 1
ATOM 8315 C CA . GLN B 1 479 ? -9.281 7.387 1.491 1 95.38 479 GLN B CA 1
ATOM 8316 C C . GLN B 1 479 ? -8.039 8.281 1.392 1 95.38 479 GLN B C 1
ATOM 8318 O O . GLN B 1 479 ? -6.996 7.961 1.959 1 95.38 479 GLN B O 1
ATOM 8323 N N . VAL B 1 480 ? -8.211 9.281 0.625 1 97.44 480 VAL B N 1
ATOM 8324 C CA . VAL B 1 480 ? -7.105 10.219 0.462 1 97.44 480 VAL B CA 1
ATOM 8325 C C . VAL B 1 480 ? -6.762 10.852 1.81 1 97.44 480 VAL B C 1
ATOM 8327 O O . VAL B 1 480 ? -5.586 11.039 2.129 1 97.44 480 VAL B O 1
ATOM 8330 N N . LEU B 1 481 ? -7.777 11.188 2.582 1 97.81 481 LEU B N 1
ATOM 8331 C CA . LEU B 1 481 ? -7.566 11.742 3.916 1 97.81 481 LEU B CA 1
ATOM 8332 C C . LEU B 1 481 ? -6.723 10.797 4.766 1 97.81 481 LEU B C 1
ATOM 8334 O O . LEU B 1 481 ? -5.703 11.203 5.328 1 97.81 481 LEU B O 1
ATOM 8338 N N . ARG B 1 482 ? -7.125 9.602 4.855 1 97.06 482 ARG B N 1
ATOM 8339 C CA . ARG B 1 482 ? -6.402 8.609 5.641 1 97.06 482 ARG B CA 1
ATOM 8340 C C . ARG B 1 482 ? -4.984 8.414 5.113 1 97.06 482 ARG B C 1
ATOM 8342 O O . ARG B 1 482 ? -4.027 8.375 5.887 1 97.06 482 ARG B O 1
ATOM 8349 N N . TYR B 1 483 ? -4.93 8.312 3.85 1 96.62 483 TYR B N 1
ATOM 8350 C CA . TYR B 1 483 ? -3.637 8.109 3.207 1 96.62 483 TYR B CA 1
ATOM 8351 C C . TYR B 1 483 ? -2.67 9.234 3.555 1 96.62 483 TYR B C 1
ATOM 8353 O O . TYR B 1 483 ? -1.527 8.984 3.943 1 96.62 483 TYR B O 1
ATOM 8361 N N . ARG B 1 484 ? -3.098 10.398 3.426 1 97.88 484 ARG B N 1
ATOM 8362 C CA . ARG B 1 484 ? -2.232 11.547 3.67 1 97.88 484 ARG B CA 1
ATOM 8363 C C . ARG B 1 484 ? -1.797 11.609 5.129 1 97.88 484 ARG B C 1
ATOM 8365 O O . ARG B 1 484 ? -0.667 12 5.434 1 97.88 484 ARG B O 1
ATOM 8372 N N . ALA B 1 485 ? -2.705 11.305 6.031 1 98 485 ALA B N 1
ATOM 8373 C CA . ALA B 1 485 ? -2.35 11.312 7.449 1 98 485 ALA B CA 1
ATOM 8374 C C . ALA B 1 485 ? -1.203 10.344 7.73 1 98 485 ALA B C 1
ATOM 8376 O O . ALA B 1 485 ? -0.217 10.711 8.375 1 98 485 ALA B O 1
ATOM 8377 N N . LEU B 1 486 ? -1.298 9.172 7.207 1 97.12 486 LEU B N 1
ATOM 8378 C CA . LEU B 1 486 ? -0.274 8.156 7.434 1 97.12 486 LEU B CA 1
ATOM 8379 C C . LEU B 1 486 ? 0.994 8.484 6.648 1 97.12 486 LEU B C 1
ATOM 8381 O O . LEU B 1 486 ? 2.104 8.242 7.129 1 97.12 486 LEU B O 1
ATOM 8385 N N . TYR B 1 487 ? 0.792 8.984 5.492 1 97 487 TYR B N 1
ATOM 8386 C CA . TYR B 1 487 ? 1.918 9.375 4.656 1 97 487 TYR B CA 1
ATOM 8387 C C . TYR B 1 487 ? 2.771 10.43 5.352 1 97 487 TYR B C 1
ATOM 8389 O O . TYR B 1 487 ? 4.004 10.375 5.305 1 97 487 TYR B O 1
ATOM 8397 N N . GLU B 1 488 ? 2.168 11.375 5.988 1 96.25 488 GLU B N 1
ATOM 8398 C CA . GLU B 1 488 ? 2.879 12.453 6.672 1 96.25 488 GLU B CA 1
ATOM 8399 C C . GLU B 1 488 ? 3.729 11.914 7.816 1 96.25 488 GLU B C 1
ATOM 8401 O O . GLU B 1 488 ? 4.844 12.383 8.047 1 96.25 488 GLU B O 1
ATOM 8406 N N . ILE B 1 489 ? 3.248 10.953 8.5 1 96.56 489 ILE B N 1
ATOM 8407 C CA . ILE B 1 489 ? 4 10.461 9.648 1 96.56 489 ILE B CA 1
ATOM 8408 C C . ILE B 1 489 ? 5.145 9.57 9.172 1 96.56 489 ILE B C 1
ATOM 8410 O O . ILE B 1 489 ? 6.219 9.547 9.781 1 96.56 489 ILE B O 1
ATOM 8414 N N . THR B 1 490 ? 4.965 8.906 8.023 1 97.06 490 THR B N 1
ATOM 8415 C CA . THR B 1 490 ? 5.969 7.938 7.586 1 97.06 490 THR B CA 1
ATOM 8416 C C . THR B 1 490 ? 6.969 8.586 6.633 1 97.06 490 THR B C 1
ATOM 8418 O O . THR B 1 490 ? 8.031 8.023 6.367 1 97.06 490 THR B O 1
ATOM 8421 N N . THR B 1 491 ? 6.688 9.758 6.098 1 96.56 491 THR B N 1
ATOM 8422 C CA . THR B 1 491 ? 7.582 10.352 5.109 1 96.56 491 THR B CA 1
ATOM 8423 C C . THR B 1 491 ? 7.969 11.766 5.512 1 96.56 491 THR B C 1
ATOM 8425 O O . THR B 1 491 ? 8.773 12.414 4.836 1 96.56 491 THR B O 1
ATOM 8428 N N . GLY B 1 492 ? 7.465 12.234 6.637 1 96.44 492 GLY B N 1
ATOM 8429 C CA . GLY B 1 492 ? 7.711 13.625 6.977 1 96.44 492 GLY B CA 1
ATOM 8430 C C . GLY B 1 492 ? 8.055 13.828 8.438 1 96.44 492 GLY B C 1
ATOM 8431 O O . GLY B 1 492 ? 8.305 14.953 8.875 1 96.44 492 GLY B O 1
ATOM 8432 N N . CYS B 1 493 ? 8.086 12.812 9.234 1 97.5 493 CYS B N 1
ATOM 8433 C CA . CYS B 1 493 ? 8.359 12.906 10.656 1 97.5 493 CYS B CA 1
ATOM 8434 C C . CYS B 1 493 ? 9.719 12.297 10.992 1 97.5 493 CYS B C 1
ATOM 8436 O O . CYS B 1 493 ? 10.078 11.25 10.453 1 97.5 493 CYS B O 1
ATOM 8438 N N . PHE B 1 494 ? 10.453 12.977 11.875 1 97.81 494 PHE B N 1
ATOM 8439 C CA . PHE B 1 494 ? 11.68 12.367 12.391 1 97.81 494 PHE B CA 1
ATOM 8440 C C . PHE B 1 494 ? 11.359 11.281 13.406 1 97.81 494 PHE B C 1
ATOM 8442 O O . PHE B 1 494 ? 11.367 11.539 14.617 1 97.81 494 PHE B O 1
ATOM 8449 N N . LEU B 1 495 ? 11.188 10.125 12.898 1 98.12 495 LEU B N 1
ATOM 8450 C CA . LEU B 1 495 ? 11.117 8.938 13.734 1 98.12 495 LEU B CA 1
ATOM 8451 C C . LEU B 1 495 ? 12.508 8.438 14.094 1 98.12 495 LEU B C 1
ATOM 8453 O O . LEU B 1 495 ? 13.484 8.773 13.422 1 98.12 495 LEU B O 1
ATOM 8457 N N . PRO B 1 496 ? 12.633 7.711 15.094 1 98.44 496 PRO B N 1
ATOM 8458 C CA . PRO B 1 496 ? 13.961 7.293 15.547 1 98.44 496 PRO B CA 1
ATOM 8459 C C . PRO B 1 496 ? 14.758 6.582 14.461 1 98.44 496 PRO B C 1
ATOM 8461 O O . PRO B 1 496 ? 15.969 6.793 14.336 1 98.44 496 PRO B O 1
ATOM 8464 N N . GLU B 1 497 ? 14.102 5.785 13.617 1 98.44 497 GLU B N 1
ATOM 8465 C CA . GLU B 1 497 ? 14.805 4.996 12.609 1 98.44 497 GLU B CA 1
ATOM 8466 C C . GLU B 1 497 ? 15.312 5.875 11.477 1 98.44 497 GLU B C 1
ATOM 8468 O O . GLU B 1 497 ? 16.094 5.426 10.641 1 98.44 497 GLU B O 1
ATOM 8473 N N . ILE B 1 498 ? 14.969 7.113 11.531 1 97.62 498 ILE B N 1
ATOM 8474 C CA . ILE B 1 498 ? 15.508 8.102 10.609 1 97.62 498 ILE B CA 1
ATOM 8475 C C . ILE B 1 498 ? 16.5 9.008 11.344 1 97.62 498 ILE B C 1
ATOM 8477 O O . ILE B 1 498 ? 17.641 9.18 10.914 1 97.62 498 ILE B O 1
ATOM 8481 N N . ALA B 1 499 ? 16.094 9.539 12.461 1 98 499 ALA B N 1
ATOM 8482 C CA . ALA B 1 499 ? 16.844 10.531 13.227 1 98 499 ALA B CA 1
ATOM 8483 C C . ALA B 1 499 ? 18.188 9.969 13.688 1 98 499 ALA B C 1
ATOM 8485 O O . ALA B 1 499 ? 19.156 10.703 13.812 1 98 499 ALA B O 1
ATOM 8486 N N . MET B 1 500 ? 18.25 8.727 13.891 1 98.5 500 MET B N 1
ATOM 8487 C CA . MET B 1 500 ? 19.438 8.109 14.492 1 98.5 500 MET B CA 1
ATOM 8488 C C . MET B 1 500 ? 20.672 8.328 13.617 1 98.5 500 MET B C 1
ATOM 8490 O O . MET B 1 500 ? 21.797 8.188 14.086 1 98.5 500 MET B O 1
ATOM 8494 N N . TYR B 1 501 ? 20.5 8.672 12.414 1 97.81 501 TYR B N 1
ATOM 8495 C CA . TYR B 1 501 ? 21.641 8.867 11.516 1 97.81 501 TYR B CA 1
ATOM 8496 C C . TYR B 1 501 ? 22.078 10.328 11.5 1 97.81 501 TYR B C 1
ATOM 8498 O O . TYR B 1 501 ? 23.078 10.672 10.875 1 97.81 501 TYR B O 1
ATOM 8506 N N . LEU B 1 502 ? 21.328 11.188 12.148 1 97 502 LEU B N 1
ATOM 8507 C CA . LEU B 1 502 ? 21.625 12.609 12.195 1 97 502 LEU B CA 1
ATOM 8508 C C . LEU B 1 502 ? 22.531 12.938 13.383 1 97 502 LEU B C 1
ATOM 8510 O O . LEU B 1 502 ? 22.734 12.102 14.266 1 97 502 LEU B O 1
ATOM 8514 N N . TYR B 1 503 ? 23.094 14.164 13.305 1 93.94 503 TYR B N 1
ATOM 8515 C CA . TYR B 1 503 ? 23.797 14.695 14.461 1 93.94 503 TYR B CA 1
ATOM 8516 C C . TYR B 1 503 ? 22.844 15 15.602 1 93.94 503 TYR B C 1
ATOM 8518 O O . TYR B 1 503 ? 21.797 15.617 15.391 1 93.94 503 TYR B O 1
ATOM 8526 N N . ASN B 1 504 ? 23.109 14.5 16.812 1 95.94 504 ASN B N 1
ATOM 8527 C CA . ASN B 1 504 ? 22.266 14.688 17.984 1 95.94 504 ASN B CA 1
ATOM 8528 C C . ASN B 1 504 ? 20.828 14.211 17.719 1 95.94 504 ASN B C 1
ATOM 8530 O O . ASN B 1 504 ? 19.875 14.984 17.859 1 95.94 504 ASN B O 1
ATOM 8534 N N . PRO B 1 505 ? 20.719 12.945 17.453 1 97.44 505 PRO B N 1
ATOM 8535 C CA . PRO B 1 505 ? 19.469 12.414 16.906 1 97.44 505 PRO B CA 1
ATOM 8536 C C . PRO B 1 505 ? 18.266 12.727 17.797 1 97.44 505 PRO B C 1
ATOM 8538 O O . PRO B 1 505 ? 17.188 13.086 17.281 1 97.44 505 PRO B O 1
ATOM 8541 N N . GLN B 1 506 ? 18.359 12.648 19.047 1 97.81 506 GLN B N 1
ATOM 8542 C CA . GLN B 1 506 ? 17.25 12.812 19.969 1 97.81 506 GLN B CA 1
ATOM 8543 C C . GLN B 1 506 ? 16.641 14.203 19.844 1 97.81 506 GLN B C 1
ATOM 8545 O O . GLN B 1 506 ? 15.43 14.375 20.047 1 97.81 506 GLN B O 1
ATOM 8550 N N . LYS B 1 507 ? 17.422 15.156 19.5 1 96.88 507 LYS B N 1
ATOM 8551 C CA . LYS B 1 507 ? 17 16.547 19.375 1 96.88 507 LYS B CA 1
ATOM 8552 C C . LYS B 1 507 ? 15.891 16.703 18.344 1 96.88 507 LYS B C 1
ATOM 8554 O O . LYS B 1 507 ? 15.07 17.625 18.438 1 96.88 507 LYS B O 1
ATOM 8559 N N . PHE B 1 508 ? 15.812 15.805 17.438 1 97.81 508 PHE B N 1
ATOM 8560 C CA . PHE B 1 508 ? 14.961 16.047 16.281 1 97.81 508 PHE B CA 1
ATOM 8561 C C . PHE B 1 508 ? 13.703 15.18 16.344 1 97.81 508 PHE B C 1
ATOM 8563 O O . PHE B 1 508 ? 12.797 15.32 15.523 1 97.81 508 PHE B O 1
ATOM 8570 N N . ILE B 1 509 ? 13.625 14.266 17.344 1 98.19 509 ILE B N 1
ATOM 8571 C CA . ILE B 1 509 ? 12.461 13.398 17.453 1 98.19 509 ILE B CA 1
ATOM 8572 C C . ILE B 1 509 ? 11.195 14.242 17.578 1 98.19 509 ILE B C 1
ATOM 8574 O O . ILE B 1 509 ? 11.141 15.172 18.391 1 98.19 509 ILE B O 1
ATOM 8578 N N . GLY B 1 510 ? 10.242 13.945 16.734 1 97.31 510 GLY B N 1
ATOM 8579 C CA . GLY B 1 510 ? 8.969 14.641 16.75 1 97.31 510 GLY B CA 1
ATOM 8580 C C . GLY B 1 510 ? 8.891 15.789 15.766 1 97.31 510 GLY B C 1
ATOM 8581 O O . GLY B 1 510 ? 7.805 16.281 15.461 1 97.31 510 GLY B O 1
ATOM 8582 N N . GLY B 1 511 ? 10.078 16.25 15.289 1 97.69 511 GLY B N 1
ATOM 8583 C CA . GLY B 1 511 ? 10.078 17.25 14.242 1 97.69 511 GLY B CA 1
ATOM 8584 C C . GLY B 1 511 ? 9.594 16.719 12.906 1 97.69 511 GLY B C 1
ATOM 8585 O O . GLY B 1 511 ? 9.555 15.508 12.688 1 97.69 511 GLY B O 1
ATOM 8586 N N . PHE B 1 512 ? 9.195 17.641 12.062 1 97.88 512 PHE B N 1
ATOM 8587 C CA . PHE B 1 512 ? 8.75 17.297 10.711 1 97.88 512 PHE B CA 1
ATOM 8588 C C . PHE B 1 512 ? 9.68 17.906 9.672 1 97.88 512 PHE B C 1
ATOM 8590 O O . PHE B 1 512 ? 10.148 19.031 9.844 1 97.88 512 PHE B O 1
ATOM 8597 N N . TYR B 1 513 ? 9.945 17.141 8.633 1 96.38 513 TYR B N 1
ATOM 8598 C CA . TYR B 1 513 ? 11 17.609 7.727 1 96.38 513 TYR B CA 1
ATOM 8599 C C . TYR B 1 513 ? 10.508 17.625 6.285 1 96.38 513 TYR B C 1
ATOM 8601 O O . TYR B 1 513 ? 9.492 17.016 5.957 1 96.38 513 TYR B O 1
ATOM 8609 N N . ALA B 1 514 ? 11.203 18.344 5.5 1 94.81 514 ALA B N 1
ATOM 8610 C CA . ALA B 1 514 ? 11.102 18.312 4.043 1 94.81 514 ALA B CA 1
ATOM 8611 C C . ALA B 1 514 ? 12.281 17.578 3.422 1 94.81 514 ALA B C 1
ATOM 8613 O O . ALA B 1 514 ? 13.391 18.109 3.355 1 94.81 514 ALA B O 1
ATOM 8614 N N . ARG B 1 515 ? 12.047 16.469 2.922 1 94 515 ARG B N 1
ATOM 8615 C CA . ARG B 1 515 ? 13.102 15.594 2.414 1 94 515 ARG B CA 1
ATOM 8616 C C . ARG B 1 515 ? 13.859 16.266 1.272 1 94 515 ARG B C 1
ATOM 8618 O O . ARG B 1 515 ? 15.094 16.203 1.224 1 94 515 ARG B O 1
ATOM 8625 N N . HIS B 1 516 ? 13.18 16.922 0.366 1 92.88 516 HIS B N 1
ATOM 8626 C CA . HIS B 1 516 ? 13.766 17.453 -0.863 1 92.88 516 HIS B CA 1
ATOM 8627 C C . HIS B 1 516 ? 14.539 18.734 -0.598 1 92.88 516 HIS B C 1
ATOM 8629 O O . HIS B 1 516 ? 15.07 19.344 -1.528 1 92.88 516 HIS B O 1
ATOM 8635 N N . ASP B 1 517 ? 14.578 19.094 0.623 1 91.69 517 ASP B N 1
ATOM 8636 C CA . ASP B 1 517 ? 15.359 20.266 1.03 1 91.69 517 ASP B CA 1
ATOM 8637 C C . ASP B 1 517 ? 16.297 19.922 2.182 1 91.69 517 ASP B C 1
ATOM 8639 O O . ASP B 1 517 ? 16.281 20.578 3.225 1 91.69 517 ASP B O 1
ATOM 8643 N N . ASN B 1 518 ? 17.094 18.906 1.964 1 90.94 518 ASN B N 1
ATOM 8644 C CA . ASN B 1 518 ? 18.094 18.422 2.912 1 90.94 518 ASN B CA 1
ATOM 8645 C C . ASN B 1 518 ? 17.453 18.078 4.262 1 90.94 518 ASN B C 1
ATOM 8647 O O . ASN B 1 518 ? 18.031 18.375 5.309 1 90.94 518 ASN B O 1
ATOM 8651 N N . PHE B 1 519 ? 16.219 17.625 4.262 1 93.94 519 PHE B N 1
ATOM 8652 C CA . PHE B 1 519 ? 15.484 17.234 5.453 1 93.94 519 PHE B CA 1
ATOM 8653 C C . PHE B 1 519 ? 15.312 18.422 6.398 1 93.94 519 PHE B C 1
ATOM 8655 O O . PHE B 1 519 ? 15.344 18.25 7.621 1 93.94 519 PHE B O 1
ATOM 8662 N N . ARG B 1 520 ? 15.148 19.547 5.875 1 95.5 520 ARG B N 1
ATOM 8663 C CA . ARG B 1 520 ? 14.945 20.766 6.66 1 95.5 520 ARG B CA 1
ATOM 8664 C C . ARG B 1 520 ? 13.703 20.656 7.531 1 95.5 520 ARG B C 1
ATOM 8666 O O . ARG B 1 520 ? 12.68 20.125 7.098 1 95.5 520 ARG B O 1
ATOM 8673 N N . THR B 1 521 ? 13.812 21.141 8.742 1 96.69 521 THR B N 1
ATOM 8674 C CA . THR B 1 521 ? 12.672 21.281 9.641 1 96.69 521 THR B CA 1
ATOM 8675 C C . THR B 1 521 ? 12.539 22.719 10.133 1 96.69 521 THR B C 1
ATOM 8677 O O . THR B 1 521 ? 13.523 23.312 10.57 1 96.69 521 THR B O 1
ATOM 8680 N N . ARG B 1 522 ? 11.367 23.234 9.914 1 96.94 522 ARG B N 1
ATOM 8681 C CA . ARG B 1 522 ? 11.039 24.578 10.375 1 96.94 522 ARG B CA 1
ATOM 8682 C C . ARG B 1 522 ? 9.781 24.578 11.234 1 96.94 522 ARG B C 1
ATOM 8684 O O . ARG B 1 522 ? 8.977 23.641 11.156 1 96.94 522 ARG B O 1
ATOM 8691 N N . ILE B 1 523 ? 9.641 25.578 12.031 1 96.94 523 ILE B N 1
ATOM 8692 C CA . ILE B 1 523 ? 8.484 25.656 12.922 1 96.94 523 ILE B CA 1
ATOM 8693 C C . ILE B 1 523 ? 7.203 25.75 12.102 1 96.94 523 ILE B C 1
ATOM 8695 O O . ILE B 1 523 ? 6.16 25.234 12.5 1 96.94 523 ILE B O 1
ATOM 8699 N N . ASP B 1 524 ? 7.262 26.391 10.992 1 92.25 524 ASP B N 1
ATOM 8700 C CA . ASP B 1 524 ? 6.051 26.516 10.188 1 92.25 524 ASP B CA 1
ATOM 8701 C C . ASP B 1 524 ? 5.66 25.188 9.562 1 92.25 524 ASP B C 1
ATOM 8703 O O . ASP B 1 524 ? 4.477 24.906 9.375 1 92.25 524 ASP B O 1
ATOM 8707 N N . ASP B 1 525 ? 6.645 24.328 9.227 1 91.44 525 ASP B N 1
ATOM 8708 C CA . ASP B 1 525 ? 6.324 22.969 8.828 1 91.44 525 ASP B CA 1
ATOM 8709 C C . ASP B 1 525 ? 5.613 22.219 9.953 1 91.44 525 ASP B C 1
ATOM 8711 O O . ASP B 1 525 ? 4.574 21.594 9.734 1 91.44 525 ASP B O 1
ATOM 8715 N N . CYS B 1 526 ? 6.18 22.312 11.039 1 95.94 526 CYS B N 1
ATOM 8716 C CA . CYS B 1 526 ? 5.652 21.609 12.195 1 95.94 526 CYS B CA 1
ATOM 8717 C C . CYS B 1 526 ? 4.223 22.031 12.492 1 95.94 526 CYS B C 1
ATOM 8719 O O . CYS B 1 526 ? 3.391 21.203 12.883 1 95.94 526 CYS B O 1
ATOM 8721 N N . GLU B 1 527 ? 3.99 23.312 12.344 1 97 527 GLU B N 1
ATOM 8722 C CA . GLU B 1 527 ? 2.648 23.844 12.555 1 97 527 GLU B CA 1
ATOM 8723 C C . GLU B 1 527 ? 1.621 23.125 11.688 1 97 527 GLU B C 1
ATOM 8725 O O . GLU B 1 527 ? 0.603 22.656 12.195 1 97 527 GLU B O 1
ATOM 8730 N N . HIS B 1 528 ? 1.898 23.031 10.43 1 97.31 528 HIS B N 1
ATOM 8731 C CA . HIS B 1 528 ? 0.938 22.469 9.492 1 97.31 528 HIS B CA 1
ATOM 8732 C C . HIS B 1 528 ? 0.764 20.969 9.727 1 97.31 528 HIS B C 1
ATOM 8734 O O . HIS B 1 528 ? -0.351 20.453 9.641 1 97.31 528 HIS B O 1
ATOM 8740 N N . PHE B 1 529 ? 1.838 20.281 10.047 1 97.94 529 PHE B N 1
ATOM 8741 C CA . PHE B 1 529 ? 1.747 18.859 10.344 1 97.94 529 PHE B CA 1
ATOM 8742 C C . PHE B 1 529 ? 0.892 18.609 11.578 1 97.94 529 PHE B C 1
ATOM 8744 O O . PHE B 1 529 ? -0.015 17.781 11.555 1 97.94 529 PHE B O 1
ATOM 8751 N N . LEU B 1 530 ? 1.179 19.359 12.617 1 98.38 530 LEU B N 1
ATOM 8752 C CA . LEU B 1 530 ? 0.464 19.172 13.875 1 98.38 530 LEU B CA 1
ATOM 8753 C C . LEU B 1 530 ? -1.02 19.484 13.711 1 98.38 530 LEU B C 1
ATOM 8755 O O . LEU B 1 530 ? -1.874 18.688 14.117 1 98.38 530 LEU B O 1
ATOM 8759 N N . SER B 1 531 ? -1.312 20.641 13.086 1 98.06 531 SER B N 1
ATOM 8760 C CA . SER B 1 531 ? -2.705 21.031 12.914 1 98.06 531 SER B CA 1
ATOM 8761 C C . SER B 1 531 ? -3.479 20 12.109 1 98.06 531 SER B C 1
ATOM 8763 O O . SER B 1 531 ? -4.594 19.625 12.477 1 98.06 531 SER B O 1
ATOM 8765 N N . GLY B 1 532 ? -2.861 19.531 11.016 1 98.19 532 GLY B N 1
ATOM 8766 C CA . GLY B 1 532 ? -3.51 18.516 10.195 1 98.19 532 GLY B CA 1
ATOM 8767 C C . GLY B 1 532 ? -3.727 17.203 10.922 1 98.19 532 GLY B C 1
ATOM 8768 O O . GLY B 1 532 ? -4.82 16.641 10.867 1 98.19 532 GLY B O 1
ATOM 8769 N N . LEU B 1 533 ? -2.734 16.734 11.609 1 98.5 533 LEU B N 1
ATOM 8770 C CA . LEU B 1 533 ? -2.787 15.445 12.273 1 98.5 533 LEU B CA 1
ATOM 8771 C C . LEU B 1 533 ? -3.773 15.469 13.438 1 98.5 533 LEU B C 1
ATOM 8773 O O . LEU B 1 533 ? -4.496 14.492 13.664 1 98.5 533 LEU B O 1
ATOM 8777 N N . ILE B 1 534 ? -3.803 16.562 14.188 1 98.44 534 ILE B N 1
ATOM 8778 C CA . ILE B 1 534 ? -4.723 16.688 15.305 1 98.44 534 ILE B CA 1
ATOM 8779 C C . ILE B 1 534 ? -6.164 16.672 14.805 1 98.44 534 ILE B C 1
ATOM 8781 O O . ILE B 1 534 ? -7.016 15.977 15.359 1 98.44 534 ILE B O 1
ATOM 8785 N N . ASN B 1 535 ? -6.391 17.5 13.727 1 97.31 535 ASN B N 1
ATOM 8786 C CA . ASN B 1 535 ? -7.727 17.516 13.141 1 97.31 535 ASN B CA 1
ATOM 8787 C C . ASN B 1 535 ? -8.148 16.141 12.656 1 97.31 535 ASN B C 1
ATOM 8789 O O . ASN B 1 535 ? -9.273 15.703 12.898 1 97.31 535 ASN B O 1
ATOM 8793 N N . TYR B 1 536 ? -7.285 15.414 12.016 1 98.06 536 TYR B N 1
ATOM 8794 C CA . TYR B 1 536 ? -7.562 14.062 11.523 1 98.06 536 TYR B CA 1
ATOM 8795 C C . TYR B 1 536 ? -7.879 13.117 12.68 1 98.06 536 TYR B C 1
ATOM 8797 O O . TYR B 1 536 ? -8.883 12.398 12.641 1 98.06 536 TYR B O 1
ATOM 8805 N N . TYR B 1 537 ? -6.992 13.125 13.656 1 98.19 537 TYR B N 1
ATOM 8806 C CA . TYR B 1 537 ? -7.137 12.219 14.797 1 98.19 537 TYR B CA 1
ATOM 8807 C C . TYR B 1 537 ? -8.484 12.43 15.484 1 98.19 537 TYR B C 1
ATOM 8809 O O . TYR B 1 537 ? -9.203 11.469 15.742 1 98.19 537 TYR B O 1
ATOM 8817 N N . ASN B 1 538 ? -8.797 13.664 15.773 1 97 538 ASN B N 1
ATOM 8818 C CA . ASN B 1 538 ? -10.023 13.992 16.5 1 97 538 ASN B CA 1
ATOM 8819 C C . ASN B 1 538 ? -11.258 13.578 15.703 1 97 538 ASN B C 1
ATOM 8821 O O . ASN B 1 538 ? -12.203 13.016 16.266 1 97 538 ASN B O 1
ATOM 8825 N N . TYR B 1 539 ? -11.219 13.852 14.43 1 96.38 539 TYR B N 1
ATOM 8826 C CA . TYR B 1 539 ? -12.398 13.586 13.617 1 96.38 539 TYR B CA 1
ATOM 8827 C C . TYR B 1 539 ? -12.562 12.094 13.352 1 96.38 539 TYR B C 1
ATOM 8829 O O . TYR B 1 539 ? -13.68 11.602 13.203 1 96.38 539 TYR B O 1
ATOM 8837 N N . THR B 1 540 ? -11.461 11.336 13.383 1 96.75 540 THR B N 1
ATOM 8838 C CA . THR B 1 540 ? -11.477 9.922 13.023 1 96.75 540 THR B CA 1
ATOM 8839 C C . THR B 1 540 ? -11.75 9.062 14.25 1 96.75 540 THR B C 1
ATOM 8841 O O . THR B 1 540 ? -12.477 8.062 14.164 1 96.75 540 THR B O 1
ATOM 8844 N N . TYR B 1 541 ? -11.203 9.508 15.43 1 95.75 541 TYR B N 1
ATOM 8845 C CA . TYR B 1 541 ? -11.172 8.562 16.531 1 95.75 541 TYR B CA 1
ATOM 8846 C C . TYR B 1 541 ? -11.961 9.094 17.719 1 95.75 541 TYR B C 1
ATOM 8848 O O . TYR B 1 541 ? -12.312 8.336 18.641 1 95.75 541 TYR B O 1
ATOM 8856 N N . ARG B 1 542 ? -12.211 10.32 17.891 1 83.75 542 ARG B N 1
ATOM 8857 C CA . ARG B 1 542 ? -12.859 10.852 19.078 1 83.75 542 ARG B CA 1
ATOM 8858 C C . ARG B 1 542 ? -14.336 11.117 18.828 1 83.75 542 ARG B C 1
ATOM 8860 O O . ARG B 1 542 ? -14.867 12.156 19.234 1 83.75 542 ARG B O 1
ATOM 8867 N N . GLN B 1 543 ? -14.922 10.328 17.938 1 64.62 543 GLN B N 1
ATOM 8868 C CA . GLN B 1 543 ? -16.344 10.461 17.672 1 64.62 543 GLN B CA 1
ATOM 8869 C C . GLN B 1 543 ? -17.188 9.867 18.797 1 64.62 543 GLN B C 1
ATOM 8871 O O . GLN B 1 543 ? -18.312 10.281 19.016 1 64.62 543 GLN B O 1
ATOM 8876 N N . ALA B 1 544 ? -16.719 8.672 19.328 1 49 544 ALA B N 1
ATOM 8877 C CA . ALA B 1 544 ? -17.594 7.859 20.172 1 49 544 ALA B CA 1
ATOM 8878 C C . ALA B 1 544 ? -17.484 8.258 21.641 1 49 544 ALA B C 1
ATOM 8880 O O . ALA B 1 544 ? -16.422 8.711 22.094 1 49 544 ALA B O 1
#

Nearest PDB structures (foldseek):
  4bok-assembly1_A  TM=4.238E-01  e=5.345E-05  Niallia circulans
  6zbw-assembly2_B  TM=4.856E-01  e=2.506E-04  Niallia circulans
  4d4d-assembly2_B  TM=4.226E-01  e=4.893E-05  Niallia circulans
  4boj-assembly2_B  TM=4.433E-01  e=1.183E-04  Niallia circulans
  5m77-assembly2_B  TM=4.383E-01  e=2.101E-04  Niallia circulans

Foldseek 3Di:
DDPVVLVVQLVQQVVLDPQADPVVQKGKKKKWKFPLFFFTQIDIFIGNDPVVSSVVVVVVVVVHDLQIKMKMKIWADKDKDFPVVVLVVLQQAAFPLLPQWWKDLDPRCLLIDGSLLCLQQVQWAFDPPDDPPPGGRHIDGNCVRSVVVSCVNRNDDPDDSVDRRIMMITAIWHWIDSNPDIFGADCDSALLGLFGDDPDLLVLLLVLLVLLLVLLLVQADPQLDGQFWDLFSPGGGDDDDDLLLLLLLLLLNLLSCVVVVVCVSLVSSVSNLVSSQVPAWDDDPQAIFGHGPFKGFLSSLLSNLSSLLSSCVRVVDCVCVSNSVSSVVVQVLQADPVLQGATIAGPNSHGPGRDDDLQSLLSNLLSLLSVCVVVVDVVSVVNSVSSLVVCLVVLVLCVLFLSLLNNLLSVCVVVVPPVSSLLSLCSSDQVCPVVLQPPRWLPLSSLSSLLSSLSSQVSCVVNVNPVSCVVDDSVSSVVSNSVSLVSQSSNFALDCSNLSSTNRSNSRHSFTATSSVSRMTGSSVSSSNSVSSSSSSCVPPVPD/DDPVVLVVQLVQQVVLDPQADPVVQKGKKKKWKFPLFFFTQIDIFIGNDPVVSSVVVVVVVVVHDLQIKMKMKIWADKDKDFPVVVLVVLQQAAFPLLPQWWKDLDPRCLLIDGSLLCLQQVQWAFDPPDDPPPGGRHIDGNCVRSVVVSCVNRNDDPDDSVDRRIMMITAIWHWIDSNPDIFGADCDSALLGLFGDDPDLLVLLLVLLVQLLVLLLVQADPQLDGQFWDLFSPGGGDDDDFLLLLLLLLLLNLLSCVVVVVCVSLVSSVSNLVSSQVPAWDDDPQAIFGHGPFKGFLSSLLSNLSSLLSSCVRVVDCVCVSNSVSSVVVQVLQADPVLQGATIAGPNSHGPGRDDDLQSLLSNLLSLLSVCVVPVDVVSVVNSVSSLVVCLVVLVLCVLFLSLLNNLLSVCVVVVPPVSSLLSLCSSDQVCPVVLQPPRWLPLSSLSSLLSSLSSQVSCVVNVNPVSCVVDDSVSSVVSNSVSLVSQSSNFALDQSNLSSTNRSNSRHSFTATSSVSRMTGSSVSSSNSVSSSSSSCVPPVPD

Organism: Lactiplantibacillus plantarum (strain ATCC BAA-793 / NCIMB 8826 / WCFS1) (NCBI:txid220668)

Secondary structure (DSSP, 8-state):
--HHHHHHHHHHHHTT---EETTTTEEEEEEEEE-SSSPPEEEEEEESSHHHHHHHHHHHHHTS-TTSEEEEEEEEEEEEEEHHHHHHHHHH-SSTT----EEESSTTSTT-B-HHHHHHTT-EE--TT--TTTS----E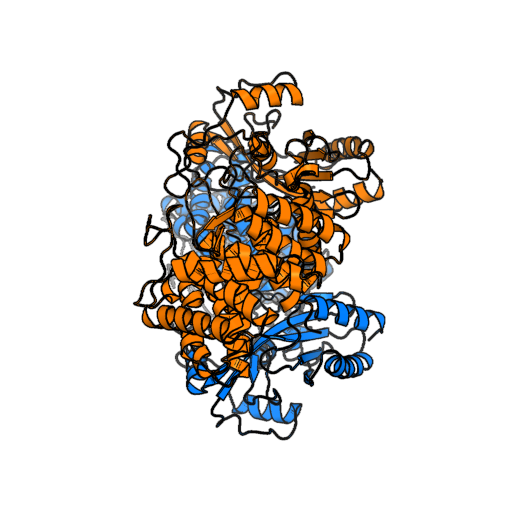E-HHHHHHHHHHHHSS-SS-TTT-SEEEEEEEEEEEE-SS-EEEBP-SSSTTTTSBPPS-HHHHHHHHHHHHHHHHHHTB-TTSPBP-EEEGGGTEE-----HHHHHHHHHHHHHHHHHHT-TTHHHHHHHHHHHHHHHSEEEETTEEEEBSSS-EEHHHHHHHHHHHHHHHHHH---TTHHHHHHHHHHHGGGB-TTSPBP-EE-TTS-EEES-S-THHHHHHHHHHHHHHHHH--HHHHHHHHHHHHHHHHTTGGGG--HHHHHHHHHHHHHSTT-HHHHHHHHHHHHTTHHHHHH--S--THHHHHHHHHHHHHHHHHHTT-GGGTTTS-HHHHHHHHHHHHHHHHHHHB--HHHHTTSSSGGGGTT-B-BGGGTTBEEHHHHHHHHHHHHHHHHHHHTT-/--HHHHHHHHHHHHTT---SBTTTTBEEEEEEEE-SSSPPEEEEEEESSHHHHHHHHHHHHHTS-TTSEEEEEEEEEEEEEEHHHHHHHHHH-SSTT----EEESSTT-TT-B-HHHHHHTT-EE--TT--TTTS----EE-HHHHHHHHHHHHSS-SS-TTT-SEEEEEEEEEEEE-SS-EEEBP-SSSTTTTSBPPS-HHHHHHHHHHHHHHHHHHTB-TTSPBP-EEEGGGTEE-----HHHHHHHHHHHHHHHHHHT-TTHHHHHHHHHHHHHHHSEEEETTEEEEBSSS-EEHHHHHHHHHHHHHHHHHH---TTHHHHHHHHHHHGGGB-TTSPBP-EE-TTS-EEES-S-THHHHHHHHHHHHHHHHH--HHHHHHHHHHHHHHHHTTGGGG--HHHHHHHHHHHHHSTT-HHHHHHHHHHHHTTHHHHHH--S--THHHHHHHHHHHHHHHHHHTT-GGGTTTS-HHHHHHHHHHHHHHHHHHHB--HHHHTTSSSGGGGTT-B-BGGGTTBEEHHHHHHHHHHHHHHHHHHHTT-

Radius of gyration: 32.8 Å; Cα contacts (8 Å, |Δi|>4): 2120; chains: 2; bounding box: 84×102×72 Å

pLDDT: mean 96.29, std 3.46, range [48.34, 98.88]

Solvent-accessible surface area (backbone atoms only — not comparable to full-atom values): 55342 Å² total; per-residue (Å²): 48,54,67,69,56,54,51,51,48,52,53,56,45,57,65,65,35,45,52,52,40,77,34,77,54,30,14,36,36,38,42,33,43,15,78,42,58,42,47,38,49,74,47,70,36,72,29,74,35,58,69,60,30,44,54,57,51,50,57,52,43,57,72,32,64,45,71,26,39,37,38,42,30,31,50,32,61,71,42,67,28,50,35,67,57,48,50,50,53,49,19,58,27,60,43,40,78,62,71,82,47,22,41,14,54,45,96,78,43,78,58,50,40,51,35,61,51,35,52,22,57,50,31,60,39,56,34,91,80,42,37,90,93,73,42,48,11,44,26,43,77,40,57,85,56,46,49,60,50,47,35,70,74,67,39,83,68,97,63,58,78,89,70,46,66,42,33,33,36,25,44,57,47,32,35,36,29,53,58,83,54,78,36,50,32,29,68,55,97,56,75,39,43,64,26,66,55,81,84,53,61,63,61,52,52,53,49,47,47,52,32,28,46,52,32,57,59,66,32,47,42,95,71,23,51,62,58,41,31,34,29,46,33,74,74,39,70,50,84,68,78,59,62,50,42,51,31,41,29,50,33,29,48,54,58,41,28,72,73,70,63,48,64,76,54,51,60,56,49,50,42,22,51,51,35,44,58,67,75,29,42,47,74,58,97,81,14,36,39,31,42,56,89,64,35,31,31,40,45,28,43,14,26,47,40,34,22,53,40,44,46,25,68,71,68,70,51,64,84,52,47,68,58,44,51,21,34,55,57,33,54,61,74,32,49,44,97,87,58,50,65,37,32,26,23,33,85,88,65,46,80,68,32,63,72,80,65,79,60,32,62,18,35,33,37,31,18,39,48,49,41,22,73,74,62,69,40,63,70,45,47,51,50,36,49,49,47,52,51,48,35,55,76,64,58,50,24,80,66,53,49,35,40,42,26,47,23,43,44,56,45,38,72,78,41,59,80,48,58,64,57,50,52,34,46,52,43,23,43,64,82,43,42,65,58,62,64,64,49,81,67,61,62,43,55,52,39,35,24,41,48,30,45,55,53,41,54,28,46,34,43,52,61,69,49,41,78,77,50,50,87,53,64,60,53,59,53,53,48,42,37,54,48,43,53,54,46,34,56,45,51,20,41,32,42,67,87,57,26,29,39,18,71,42,12,56,77,45,42,29,34,31,38,39,52,64,56,62,41,25,28,36,47,53,52,38,19,36,41,45,47,24,49,52,54,45,47,46,66,34,58,63,70,118,47,55,68,68,57,54,52,50,50,51,52,55,44,58,65,66,33,45,52,53,39,77,36,77,54,30,16,37,37,39,41,33,42,16,78,42,59,43,47,39,50,74,47,68,36,71,27,75,34,58,69,62,29,43,53,57,50,50,56,52,42,57,73,32,64,46,70,27,38,37,38,42,30,31,50,32,60,69,42,66,28,49,35,69,56,48,51,51,52,48,18,57,28,59,43,40,76,62,70,82,46,21,40,15,53,44,96,79,43,80,58,50,40,51,35,61,50,34,53,22,57,49,31,60,39,56,34,91,80,43,38,90,94,72,42,48,11,43,25,43,76,40,58,85,55,47,50,60,51,48,35,70,73,66,39,83,66,94,62,61,78,90,69,45,65,43,33,32,38,25,42,60,45,33,33,36,27,53,59,83,55,77,37,50,32,31,68,55,96,56,75,38,43,64,25,65,56,82,84,53,62,62,61,53,52,51,49,47,47,52,32,28,45,52,32,58,57,67,30,45,43,95,70,22,51,63,57,42,30,33,29,47,34,74,72,39,70,52,83,67,80,59,60,49,43,51,30,43,28,49,33,28,48,54,59,41,28,72,74,72,63,48,64,74,55,52,60,56,48,50,42,23,50,52,35,43,58,68,75,30,41,47,76,57,98,82,14,34,41,32,42,54,89,64,35,31,32,39,44,29,43,14,26,45,40,33,22,53,41,45,46,26,70,72,67,69,51,65,85,53,48,70,58,42,53,20,34,54,56,36,56,61,74,31,49,44,96,88,58,51,64,36,32,26,23,32,85,87,64,46,82,68,32,64,71,80,65,80,60,32,64,19,36,31,36,32,18,39,49,49,42,23,74,74,65,70,40,63,70,43,48,52,50,34,48,50,47,51,51,49,35,55,76,64,57,51,24,78,67,53,48,35,39,41,26,47,23,43,45,56,45,38,73,77,41,57,80,48,59,64,56,51,51,34,46,51,43,23,44,64,81,42,41,67,56,63,63,64,51,80,65,58,62,42,54,52,40,34,24,41,47,29,45,55,53,41,52,29,47,35,44,53,61,70,48,40,78,79,51,50,86,52,65,60,55,58,53,52,48,44,37,53,47,43,54,53,43,35,56,44,52,19,40,30,42,67,87,57,25,29,39,17,71,42,12,56,76,42,42,29,34,30,38,39,52,65,56,63,42,26,28,36,46,54,52,35,19,36,42,44,48,23,48,51,52,45,47,46,65,33,60,62,70,118

InterPro domains:
  IPR008928 Six-hairpin glycosidase superfamily [SSF48208] (199-394)

Sequence (1088 aa):
MQKSTVTKLKQALIATGNLKDYGTSTVTLALSVSDHRHRAQVRFYRCDSFKQAWIAVAQQLAKTPQASWVRLEAVQSTQKLPRETFEKRLAATFRMNYWRYGISFDADFKTALLEMESNGQAFFRPSKAHRIGKNRSGSWVDYDRVEPYLNKREGALPVDIRKTENVWVFTTAGVFTDGQKIWNLSEQEDCGKGVRVVTDEQSELQSAIEHGETFLINQLKDNGKFVYGYFPARQRVLSNYNVVRHFSSLYALLEAIPFTKRTENCAKVKLAIQWGLKNATIEKEGAIFVDDNGELKLGGQALLILALSKYQDVTKDDTFMPVLMKAFKGVHFFQEPSGKLIHVLNPDLTVKAAYRIIYYEGEVAFALSRLYELTHDKNVMDLVKQILDYMVANDYGKYHDHWISYAINEALLVFPDNRDYMKLGLKNVFSHLKFIEERDTTYPTLLELVDAAVKMTDMIKRSGNEDLIAPYDLVRLRQVLRYRALYEITTGCFLPEIAMYLYNPQKFIGGFYARHDNFRTRIDDCEHFLSGLINYYNYTYRQAMQKSTVTKLKQALIATGNLKDYGTSTVTLALSVSDHRHRAQVRFYRCDSFKQAWIAVAQQLAKTPQASWVRLEAVQSTQKLPRETFEKRLAATFRMNYWRYGISFDADFKTALLEMESNGQAFFRPSKAHRIGKNRSGSWVDYDRVEPYLNKREGALPVDIRKTENVWVFTTAGVFTDGQKIWNLSEQEDCGKGVRVVTDEQSELQSAIEHGETFLINQLKDNGKFVYGYFPARQRVLSNYNVVRHFSSLYALLEAIPFTKRTENCAKVKLAIQWGLKNATIEKEGAIFVDDNGELKLGGQALLILALSKYQDVTKDDTFMPVLMKAFKGVHFFQEPSGKLIHVLNPDLTVKAAYRIIYYEGEVAFALSRLYELTHDKNVMDLVKQILDYMVANDYGKYHDHWISYAINEALLVFPDNRDYMKLGLKNVFSHLKFIEERDTTYPTLLELVDAAVKMTDMIKRSGNEDLIAPYDLVRLRQVLRYRALYEITTGCFLPEIAMYLYNPQKFIGGFYARHDNFRTRIDDCEHFLSGLINYYNYTYRQA